Protein AF-0000000084721866 (afdb_homodimer)

Radius of gyration: 34.34 Å; Cα contacts (8 Å, |Δi|>4): 1454; chains: 2; bounding box: 158×124×114 Å

Secondary structure (DSSP, 8-state):
---------------------------S-----EEEEETTTSHHHHHHHHHHHHH--SEEEEEESSPPPHHHHTT-SEEEE--TT-HHHHHHHHHH--EEEEEE-----HHHHHHSHHHHHIIIIIHHHHHHHHHHHHHHHHTSPEEEEEEEEGGG---S-HHHHHHS-EE-TTS-----SHHHHHHHHHHHHHHHHHHTTTTTSSS---SSEEEEEEEE-EEE-SSS---S-TTTHHHHHHHHHHHT--EEESS-TT-B--EEEHHHHHHHHHHHHHS-GGG-S-SEEE---B--BHHHHHHHHHHH-TT--EEE---HHHHHHHHTS-SEE--HHHHHHH----S--HHHIIIIIIHHHHHHHHHHHHHTT---------GGG-------------/---------------------------S-----EEEEETTTSHHHHHHHHHHHHH--SEEEEEESSPPPHHHHTT-SEEEE--TT-HHHHHHHHHH--EEEEEE-----HHHHHHSHHHHHIIIIIHHHHHHHHHHHHHHHHTSPEEEEEEEEGGG---S-HHHHHHS-EE-TTS-----SHHHHHHHHHHHHHHHHHHTTTTTSSS---SSEEEEEEEE-EEE-SSS---S-TTTHHHHHHHHHHTT--EEESS-TT-B--EEEHHHHHHHHHHHHHS-GGG-S-SEEE---B--BHHHHHHHHHHH-TT--EEE---HHHHHHHHTS-SEE--HHHHHHH----S--HHHIIIIIIHHHHHHHHHHHHHTT---------GGG-------------

Solvent-accessible surface area (backbone atoms only — not comparable to full-atom values): 43169 Å² total; per-residue (Å²): 138,80,78,78,76,76,75,79,78,78,76,73,80,75,79,77,72,73,74,72,74,70,68,75,70,74,66,86,73,68,79,61,50,20,34,38,28,32,28,29,69,40,72,64,27,53,54,40,46,57,55,49,46,71,68,60,80,52,48,35,35,34,31,15,75,54,79,54,57,67,83,56,47,74,52,41,77,38,85,43,71,43,55,72,74,37,60,70,58,52,52,49,50,59,73,73,45,57,57,44,32,35,41,51,58,49,61,55,45,47,46,54,8,25,62,40,44,68,59,26,45,47,46,39,36,52,19,45,52,51,50,51,51,50,33,34,52,44,6,58,75,69,73,45,47,15,39,35,38,36,75,40,37,47,46,26,27,25,43,93,36,59,69,56,31,71,68,57,53,56,40,47,79,87,51,55,68,48,34,74,43,56,33,12,42,34,40,44,42,46,53,45,50,36,49,31,43,24,69,36,32,35,59,72,36,91,66,79,62,46,52,15,24,44,43,40,33,37,26,41,43,35,68,37,49,54,85,51,75,79,84,40,46,79,60,35,60,57,42,48,50,48,55,26,32,72,68,70,34,74,36,68,33,40,44,53,55,78,45,39,39,32,29,36,46,38,71,44,53,42,48,48,55,54,46,59,71,67,41,60,70,91,44,51,89,65,46,67,29,38,54,56,49,34,50,59,28,46,43,57,49,49,52,56,44,36,71,76,30,76,82,43,46,75,50,77,50,60,38,70,63,61,34,52,56,54,41,19,26,49,39,34,50,38,29,63,66,32,34,70,41,58,60,59,70,66,85,42,44,65,66,48,32,44,70,71,43,35,49,58,46,33,50,53,60,50,52,54,39,66,70,60,70,60,80,73,76,74,72,66,84,57,89,73,69,79,60,70,81,79,77,77,78,75,76,73,83,121,137,78,79,74,78,76,77,78,79,78,77,71,81,74,81,75,74,71,75,71,72,71,68,75,70,74,67,86,71,68,79,62,50,20,34,38,27,32,28,30,68,39,72,65,28,53,53,40,46,58,54,50,46,70,67,61,80,51,49,37,35,35,29,16,76,53,79,54,57,65,84,57,48,74,54,42,76,37,83,42,70,45,53,73,76,37,62,68,58,54,51,50,49,59,72,73,44,58,57,42,33,34,42,52,58,50,62,55,46,46,46,55,7,25,62,40,45,69,59,26,44,47,47,39,35,52,20,46,52,50,50,52,50,49,34,35,52,43,6,60,74,68,73,45,48,15,38,35,39,36,73,40,35,47,46,26,28,25,41,94,35,60,69,56,33,72,68,58,53,58,39,48,80,85,52,56,69,47,33,73,43,56,33,13,42,32,39,44,41,46,52,44,49,38,50,31,42,24,66,37,34,34,59,73,36,91,66,79,64,46,52,14,25,44,41,40,34,36,26,41,45,36,66,37,49,53,85,50,76,81,85,44,45,80,59,35,60,58,45,47,50,48,54,26,30,71,68,70,35,72,37,68,34,39,45,54,55,77,43,38,40,31,30,38,47,38,72,44,54,41,49,50,53,54,47,58,71,66,39,60,70,90,42,52,90,65,45,66,29,38,55,56,49,35,50,59,29,46,43,56,49,49,51,58,43,35,72,78,30,77,82,41,45,75,49,75,51,60,37,70,62,62,34,52,56,52,40,18,28,50,40,33,50,38,30,62,65,32,33,71,40,59,59,58,70,64,82,42,44,64,67,48,31,42,70,71,43,36,50,58,45,32,50,53,58,50,53,54,37,68,70,49,74,63,79,73,77,75,71,66,83,58,90,74,70,79,61,71,82,79,78,78,77,74,75,74,82,121

Foldseek 3Di:
DPPPPCPPPPPPPDPPPPPPPDPPPPPPPPQFAAEEEEPLQDDLNQLQLVVVLVVVRGQYEYEYCDWHDPVSVVSHNHYHHDALLDLVVLVVCLVPHLYQEYEYPWADAFQVCQVPVVVRCCRLAVSLVSVLVSQLVSLQVVVAAREYEEEAALLQAFDDFLVCQVVVPAAEPPPRRDHDTSSNVSRNVSQVVLVCQQAPVPVVDPDDSHRRYNAAYEHAYAEAELPDQDDGYLSNLLNVQQLCLLQLHAEARQEDQQQKTFYAYSNLVSVLRVLRSPFDSVLQPGRYFYDGAEIDGSNVSNVLNCVLRVSYHYHYRHDPVSNNSSSGGHNHHDGVNSCRRRNRDGPDHPVCSSPPHNSVSNNVVNVVVVVVVDPPPPPPDDPPPVPDPPPPPPPPDD/DDPPPPVPPPPPPDPPPPPPPPPPPPPPPPQQAAEEEEPLQDDLNQLQLVVVLVVVRGQYAYEYCDWHDPVSVVSHNHYHHDALLDLVVLVVCLVPHLYQEYHYPWADAFQVCQVPVVVRCCRLAVSLVSVLVSQLVSLQVVVAAREYEEEAALLQAFDDFLVCQVVVPAAEPPPRRDHDTSSNVSRNVSQVVLVCQQAPVPVVDPDDSHRRYNAAYEHAWAEAEQVDQDDGYLSNLLNVQQLCLLQLHAEARQEDQQQKTFYAYSNLVSVLRVQRSPFDSVLQPGRYFYDGAEIDGSNVSNVLNCVLRVSYHYHYRHDPVSNNSSSGGHNHHDGVNSCRRRNRDGPDHPVCSSPPHNSVSNNVVNVVVVVVVDPPPPPPDDPPPVPDPPPPPPPPPD

Structure (mmCIF, N/CA/C/O backbone):
data_AF-0000000084721866-model_v1
#
loop_
_entity.id
_entity.type
_entity.pdbx_description
1 polymer 'L-threonine 3-dehydrogenase'
#
loop_
_atom_site.group_PDB
_atom_site.id
_atom_site.type_symbol
_atom_site.label_atom_id
_atom_site.label_alt_id
_atom_site.label_comp_id
_atom_site.label_asym_id
_atom_site.label_entity_id
_atom_site.label_seq_id
_atom_site.pdbx_PDB_ins_code
_atom_site.Cartn_x
_atom_site.Cartn_y
_atom_site.Cartn_z
_atom_site.occupancy
_atom_site.B_iso_or_equiv
_atom_site.auth_seq_id
_atom_site.auth_comp_id
_atom_site.auth_asym_id
_atom_site.auth_atom_id
_atom_site.pdbx_PDB_model_num
ATOM 1 N N . MET A 1 1 ? -76.25 19.125 85.25 1 24.48 1 MET A N 1
ATOM 2 C CA . MET A 1 1 ? -75.188 20.094 85.438 1 24.48 1 MET A CA 1
ATOM 3 C C . MET A 1 1 ? -73.938 19.656 84.688 1 24.48 1 MET A C 1
ATOM 5 O O . MET A 1 1 ? -72.938 19.234 85.312 1 24.48 1 MET A O 1
ATOM 9 N N . GLU A 1 2 ? -74.188 19.047 83.562 1 23.98 2 GLU A N 1
ATOM 10 C CA . GLU A 1 2 ? -73.562 18.203 82.5 1 23.98 2 GLU A CA 1
ATOM 11 C C . GLU A 1 2 ? -72.5 18.984 81.75 1 23.98 2 GLU A C 1
ATOM 13 O O . GLU A 1 2 ? -72.812 19.922 81 1 23.98 2 GLU A O 1
ATOM 18 N N . ASN A 1 3 ? -71.375 19.25 82.438 1 23.91 3 ASN A N 1
ATOM 19 C CA . ASN A 1 3 ? -70.25 20.141 82.188 1 23.91 3 ASN A CA 1
ATOM 20 C C . ASN A 1 3 ? -69.562 19.812 80.812 1 23.91 3 ASN A C 1
ATOM 22 O O . ASN A 1 3 ? -69.125 18.688 80.625 1 23.91 3 ASN A O 1
ATOM 26 N N . ASP A 1 4 ? -70 20.469 79.75 1 21.31 4 ASP A N 1
ATOM 27 C CA . ASP A 1 4 ? -69.875 20.484 78.312 1 21.31 4 ASP A CA 1
ATOM 28 C C . ASP A 1 4 ? -68.375 20.75 77.938 1 21.31 4 ASP A C 1
ATOM 30 O O . ASP A 1 4 ? -67.875 21.844 78.188 1 21.31 4 ASP A O 1
ATOM 34 N N . VAL A 1 5 ? -67.5 19.719 78.188 1 21.88 5 VAL A N 1
ATOM 35 C CA . VAL A 1 5 ? -66.062 19.75 78.062 1 21.88 5 VAL A CA 1
ATOM 36 C C . VAL A 1 5 ? -65.625 20.219 76.688 1 21.88 5 VAL A C 1
ATOM 38 O O . VAL A 1 5 ? -66 19.594 75.688 1 21.88 5 VAL A O 1
ATOM 41 N N . ILE A 1 6 ? -65.375 21.5 76.375 1 23 6 ILE A N 1
ATOM 42 C CA . ILE A 1 6 ? -65.062 22.359 75.25 1 23 6 ILE A CA 1
ATOM 43 C C . ILE A 1 6 ? -63.812 21.844 74.562 1 23 6 ILE A C 1
ATOM 45 O O . ILE A 1 6 ? -62.719 21.984 75.062 1 23 6 ILE A O 1
ATOM 49 N N . THR A 1 7 ? -63.719 20.578 74.188 1 22.59 7 THR A N 1
ATOM 50 C CA . THR A 1 7 ? -62.406 20.078 73.688 1 22.59 7 THR A CA 1
ATOM 51 C C . THR A 1 7 ? -61.938 20.812 72.438 1 22.59 7 THR A C 1
ATOM 53 O O . THR A 1 7 ? -62.625 20.781 71.438 1 22.59 7 THR A O 1
ATOM 56 N N . ALA A 1 8 ? -61.406 22.047 72.625 1 20.11 8 ALA A N 1
ATOM 57 C CA . ALA A 1 8 ? -60.875 22.984 71.625 1 20.11 8 ALA A CA 1
ATOM 58 C C . ALA A 1 8 ? -60 22.266 70.562 1 20.11 8 ALA A C 1
ATOM 60 O O . ALA A 1 8 ? -59 21.625 70.938 1 20.11 8 ALA A O 1
ATOM 61 N N . LEU A 1 9 ? -60.5 21.812 69.438 1 22.78 9 LEU A N 1
ATOM 62 C CA . LEU A 1 9 ? -60.031 21.109 68.312 1 22.78 9 LEU A CA 1
ATOM 63 C C . LEU A 1 9 ? -59 21.953 67.5 1 22.78 9 LEU A C 1
ATOM 65 O O . LEU A 1 9 ? -59.344 22.984 66.938 1 22.78 9 LEU A O 1
ATOM 69 N N . SER A 1 10 ? -57.875 22.469 68.188 1 21.8 10 SER A N 1
ATOM 70 C CA . SER A 1 10 ? -56.969 23.375 67.5 1 21.8 10 SER A CA 1
ATOM 71 C C . SER A 1 10 ? -56.531 22.828 66.188 1 21.8 10 SER A C 1
ATOM 73 O O . SER A 1 10 ? -56.125 21.672 66.062 1 21.8 10 SER A O 1
ATOM 75 N N . ALA A 1 11 ? -57 23.375 65.062 1 22.17 11 ALA A N 1
ATOM 76 C CA . ALA A 1 11 ? -56.875 23.125 63.625 1 22.17 11 ALA A CA 1
ATOM 77 C C . ALA A 1 11 ? -55.438 23.297 63.156 1 22.17 11 ALA A C 1
ATOM 79 O O . ALA A 1 11 ? -54.906 24.406 63.156 1 22.17 11 ALA A O 1
ATOM 80 N N . GLN A 1 12 ? -54.5 22.594 63.656 1 23.52 12 GLN A N 1
ATOM 81 C CA . GLN A 1 12 ? -53.156 22.984 63.219 1 23.52 12 GLN A CA 1
ATOM 82 C C . GLN A 1 12 ? -53.062 22.969 61.688 1 23.52 12 GLN A C 1
ATOM 84 O O . GLN A 1 12 ? -53.562 22.062 61.031 1 23.52 12 GLN A O 1
ATOM 89 N N . PRO A 1 13 ? -52.906 24.188 61.094 1 26 13 PRO A N 1
ATOM 90 C CA . PRO A 1 13 ? -52.875 24.344 59.625 1 26 13 PRO A CA 1
ATOM 91 C C . PRO A 1 13 ? -51.875 23.406 58.938 1 26 13 PRO A C 1
ATOM 93 O O . PRO A 1 13 ? -50.875 23 59.562 1 26 13 PRO A O 1
ATOM 96 N N . GLY A 1 14 ? -52.344 22.453 58.156 1 22.78 14 GLY A N 1
ATOM 97 C CA . GLY A 1 14 ? -51.688 21.422 57.375 1 22.78 14 GLY A CA 1
ATOM 98 C C . GLY A 1 14 ? -50.562 21.953 56.5 1 22.78 14 GLY A C 1
ATOM 99 O O . GLY A 1 14 ? -50.75 22.969 55.812 1 22.78 14 GLY A O 1
ATOM 100 N N . LYS A 1 15 ? -49.312 21.938 56.938 1 24.88 15 LYS A N 1
ATOM 101 C CA . LYS A 1 15 ? -48.094 22.312 56.219 1 24.88 15 LYS A CA 1
ATOM 102 C C . LYS A 1 15 ? -48.156 21.828 54.75 1 24.88 15 LYS A C 1
ATOM 104 O O . LYS A 1 15 ? -48.312 20.641 54.5 1 24.88 15 LYS A O 1
ATOM 109 N N . GLY A 1 16 ? -48.719 22.641 53.844 1 23.2 16 GLY A N 1
ATOM 110 C CA . GLY A 1 16 ? -48.719 22.406 52.406 1 23.2 16 GLY A CA 1
ATOM 111 C C . GLY A 1 16 ? -47.375 22.016 51.875 1 23.2 16 GLY A C 1
ATOM 112 O O . GLY A 1 16 ? -46.406 22.781 52 1 23.2 16 GLY A O 1
ATOM 113 N N . GLY A 1 17 ? -46.938 20.781 52.062 1 25.98 17 GLY A N 1
ATOM 114 C CA . GLY A 1 17 ? -45.656 20.266 51.562 1 25.98 17 GLY A CA 1
ATOM 115 C C . GLY A 1 17 ? -45.438 20.516 50.094 1 25.98 17 GLY A C 1
ATOM 116 O O . GLY A 1 17 ? -46.25 20.078 49.25 1 25.98 17 GLY A O 1
ATOM 117 N N . GLY A 1 18 ? -45.062 21.703 49.719 1 23.95 18 GLY A N 1
ATOM 118 C CA . GLY A 1 18 ? -44.719 21.938 48.312 1 23.95 18 GLY A CA 1
ATOM 119 C C . GLY A 1 18 ? -43.906 20.828 47.688 1 23.95 18 GLY A C 1
ATOM 120 O O . GLY A 1 18 ? -42.938 20.359 48.281 1 23.95 18 GLY A O 1
ATOM 121 N N . ARG A 1 19 ? -44.562 19.875 47.031 1 28.03 19 ARG A N 1
ATOM 122 C CA . ARG A 1 19 ? -43.938 18.875 46.156 1 28.03 19 ARG A CA 1
ATOM 123 C C . ARG A 1 19 ? -42.812 19.453 45.344 1 28.03 19 ARG A C 1
ATOM 125 O O . ARG A 1 19 ? -43 20.391 44.562 1 28.03 19 ARG A O 1
ATOM 132 N N . GLY A 1 20 ? -41.688 19.609 46 1 26.44 20 GLY A N 1
ATOM 133 C CA . GLY A 1 20 ? -40.531 19.953 45.219 1 26.44 20 GLY A CA 1
ATOM 134 C C . GLY A 1 20 ? -40.469 19.234 43.875 1 26.44 20 GLY A C 1
ATOM 135 O O . GLY A 1 20 ? -40.594 18.016 43.844 1 26.44 20 GLY A O 1
ATOM 136 N N . GLY A 1 21 ? -41.125 19.766 42.875 1 30.12 21 GLY A N 1
ATOM 137 C CA . GLY A 1 21 ? -41.031 19.234 41.531 1 30.12 21 GLY A CA 1
ATOM 138 C C . GLY A 1 21 ? -39.656 18.703 41.188 1 30.12 21 GLY A C 1
ATOM 139 O O . GLY A 1 21 ? -38.625 19.359 41.438 1 30.12 21 GLY A O 1
ATOM 140 N N . SER A 1 22 ? -39.5 17.375 41.438 1 33.69 22 SER A N 1
ATOM 141 C CA . SER A 1 22 ? -38.312 16.703 40.969 1 33.69 22 SER A CA 1
ATOM 142 C C . SER A 1 22 ? -37.844 17.234 39.625 1 33.69 22 SER A C 1
ATOM 144 O O . SER A 1 22 ? -38.656 17.391 38.688 1 33.69 22 SER A O 1
ATOM 146 N N . ALA A 1 23 ? -36.844 18.047 39.562 1 35.19 23 ALA A N 1
ATOM 147 C CA . ALA A 1 23 ? -36.25 18.422 38.281 1 35.19 23 ALA A CA 1
ATOM 148 C C . ALA A 1 23 ? -36.312 17.266 37.281 1 35.19 23 ALA A C 1
ATOM 150 O O . ALA A 1 23 ? -36.062 16.109 37.656 1 35.19 23 ALA A O 1
ATOM 151 N N . PRO A 1 24 ? -37.125 17.375 36.25 1 34.53 24 PRO A N 1
ATOM 152 C CA . PRO A 1 24 ? -37.188 16.25 35.312 1 34.53 24 PRO A CA 1
ATOM 153 C C . PRO A 1 24 ? -35.844 15.539 35.188 1 34.53 24 PRO A C 1
ATOM 155 O O . PRO A 1 24 ? -34.781 16.156 35.406 1 34.53 24 PRO A O 1
ATOM 158 N N . GLU A 1 25 ? -35.719 14.273 35.656 1 34.88 25 GLU A N 1
ATOM 159 C CA . GLU A 1 25 ? -34.594 13.414 35.312 1 34.88 25 GLU A CA 1
ATOM 160 C C . GLU A 1 25 ? -34.094 13.695 33.906 1 34.88 25 GLU A C 1
ATOM 162 O O . GLU A 1 25 ? -34.875 13.797 32.969 1 34.88 25 GLU A O 1
ATOM 167 N N . ARG A 1 26 ? -32.938 14.477 33.781 1 35.78 26 ARG A N 1
ATOM 168 C CA . ARG A 1 26 ? -32.438 14.531 32.438 1 35.78 26 ARG A CA 1
ATOM 169 C C . ARG A 1 26 ? -32.688 13.211 31.688 1 35.78 26 ARG A C 1
ATOM 171 O O . ARG A 1 26 ? -32.469 12.141 32.25 1 35.78 26 ARG A O 1
ATOM 178 N N . PRO A 1 27 ? -33.688 13.102 30.906 1 36 27 PRO A N 1
ATOM 179 C CA . PRO A 1 27 ? -33.906 11.805 30.25 1 36 27 PRO A CA 1
ATOM 180 C C . PRO A 1 27 ? -32.625 10.953 30.219 1 36 27 PRO A C 1
ATOM 182 O O . PRO A 1 27 ? -31.516 11.477 30.297 1 36 27 PRO A O 1
ATOM 185 N N . ARG A 1 28 ? -32.656 9.672 30.203 1 37.62 28 ARG A N 1
ATOM 186 C CA . ARG A 1 28 ? -31.625 8.664 29.953 1 37.62 28 ARG A CA 1
ATOM 187 C C . ARG A 1 28 ? -30.625 9.141 28.906 1 37.62 28 ARG A C 1
ATOM 189 O O . ARG A 1 28 ? -31.016 9.57 27.812 1 37.62 28 ARG A O 1
ATOM 196 N N . ASP A 1 29 ? -29.406 9.664 29.188 1 39.34 29 ASP A N 1
ATOM 197 C CA . ASP A 1 29 ? -28.266 10.367 28.594 1 39.34 29 ASP A CA 1
ATOM 198 C C . ASP A 1 29 ? -27.922 9.766 27.234 1 39.34 29 ASP A C 1
ATOM 200 O O . ASP A 1 29 ? -27.5 8.609 27.141 1 39.34 29 ASP A O 1
ATOM 204 N N . ILE A 1 30 ? -28.641 9.828 26.25 1 45.22 30 ILE A N 1
ATOM 205 C CA . ILE A 1 30 ? -28.203 9.414 24.922 1 45.22 30 ILE A CA 1
ATOM 206 C C . ILE A 1 30 ? -26.688 9.586 24.812 1 45.22 30 ILE A C 1
ATOM 208 O O . ILE A 1 30 ? -26.156 10.688 25.016 1 45.22 30 ILE A O 1
ATOM 212 N N . PRO A 1 31 ? -25.984 8.438 25.031 1 57.44 31 PRO A N 1
ATOM 213 C CA . PRO A 1 31 ? -24.531 8.57 24.984 1 57.44 31 PRO A CA 1
ATOM 214 C C . PRO A 1 31 ? -24.062 9.531 23.891 1 57.44 31 PRO A C 1
ATOM 216 O O . PRO A 1 31 ? -24.578 9.5 22.781 1 57.44 31 PRO A O 1
ATOM 219 N N . MET A 1 32 ? -23.625 10.664 24.188 1 71.38 32 MET A N 1
ATOM 220 C CA . MET A 1 32 ? -23.125 11.711 23.312 1 71.38 32 MET A CA 1
ATOM 221 C C . MET A 1 32 ? -22.141 11.141 22.281 1 71.38 32 MET A C 1
ATOM 223 O O . MET A 1 32 ? -21.312 10.281 22.609 1 71.38 32 MET A O 1
ATOM 227 N N . LYS A 1 33 ? -22.406 11.43 21.016 1 88.44 33 LYS A N 1
ATOM 228 C CA . LYS A 1 33 ? -21.484 11.055 19.953 1 88.44 33 LYS A CA 1
ATOM 229 C C . LYS A 1 33 ? -20.078 11.547 20.25 1 88.44 33 LYS A C 1
ATOM 231 O O . LYS A 1 33 ? -19.906 12.594 20.875 1 88.44 33 LYS A O 1
ATOM 236 N N . SER A 1 34 ? -19.156 10.695 20.062 1 94.81 34 SER A N 1
ATOM 237 C CA . SER A 1 34 ? -17.766 11.008 20.391 1 94.81 34 SER A CA 1
ATOM 238 C C . SER A 1 34 ? -16.906 11.055 19.125 1 94.81 34 SER A C 1
ATOM 240 O O . SER A 1 34 ? -17.141 10.305 18.172 1 94.81 34 SER A O 1
ATOM 242 N N . VAL A 1 35 ? -15.977 11.977 19.141 1 97.75 35 VAL A N 1
ATOM 243 C CA . VAL A 1 35 ? -14.953 12.062 18.094 1 97.75 35 VAL A CA 1
ATOM 244 C C . VAL A 1 35 ? -13.602 11.656 18.672 1 97.75 35 VAL A C 1
ATOM 246 O O . VAL A 1 35 ? -13.203 12.133 19.75 1 97.75 35 VAL A O 1
ATOM 249 N N . LEU A 1 36 ? -12.969 10.664 18.062 1 98.62 36 LEU A N 1
ATOM 250 C CA . LEU A 1 36 ? -11.617 10.258 18.422 1 98.62 36 LEU A CA 1
ATOM 251 C C . LEU A 1 36 ? -10.586 10.938 17.531 1 98.62 36 LEU A C 1
ATOM 253 O O . LEU A 1 36 ? -10.688 10.875 16.297 1 98.62 36 LEU A O 1
ATOM 257 N N . ILE A 1 37 ? -9.648 11.602 18.125 1 98.81 37 ILE A N 1
ATOM 258 C CA . ILE A 1 37 ? -8.539 12.227 17.422 1 98.81 37 ILE A CA 1
ATOM 259 C C . ILE A 1 37 ? -7.227 11.555 17.828 1 98.81 37 ILE A C 1
ATOM 261 O O . ILE A 1 37 ? -6.766 11.703 18.953 1 98.81 37 ILE A O 1
ATOM 265 N N . THR A 1 38 ? -6.641 10.781 16.906 1 98.88 38 THR A N 1
ATOM 266 C CA . THR A 1 38 ? -5.312 10.25 17.188 1 98.88 38 THR A CA 1
ATOM 267 C C . THR A 1 38 ? -4.234 11.211 16.703 1 98.88 38 THR A C 1
ATOM 269 O O . THR A 1 38 ? -4.445 11.961 15.742 1 98.88 38 THR A O 1
ATOM 272 N N . GLY A 1 39 ? -3.037 11.102 17.344 1 98.06 39 GLY A N 1
ATOM 273 C CA . GLY A 1 39 ? -2.062 12.141 17.031 1 98.06 39 GLY A CA 1
ATOM 274 C C . GLY A 1 39 ? -2.541 13.531 17.391 1 98.06 39 GLY A C 1
ATOM 275 O O . GLY A 1 39 ? -2.262 14.492 16.688 1 98.06 39 GLY A O 1
ATOM 276 N N . ALA A 1 40 ? -3.229 13.664 18.484 1 98.19 40 ALA A N 1
ATOM 277 C CA . ALA A 1 40 ? -3.957 14.875 18.859 1 98.19 40 ALA A CA 1
ATOM 278 C C . ALA A 1 40 ? -2.994 16 19.219 1 98.19 40 ALA A C 1
ATOM 280 O O . ALA A 1 40 ? -3.332 17.188 19.078 1 98.19 40 ALA A O 1
ATOM 281 N N . GLY A 1 41 ? -1.844 15.688 19.656 1 95.62 41 GLY A N 1
ATOM 282 C CA . GLY A 1 41 ? -0.882 16.688 20.078 1 95.62 41 GLY A CA 1
ATOM 283 C C . GLY A 1 41 ? -0.033 17.234 18.938 1 95.62 41 GLY A C 1
ATOM 284 O O . GLY A 1 41 ? 0.796 18.109 19.141 1 95.62 41 GLY A O 1
ATOM 285 N N . GLY A 1 42 ? -0.256 16.672 17.734 1 94.06 42 GLY A N 1
ATOM 286 C CA . GLY A 1 42 ? 0.507 17.109 16.578 1 94.06 42 GLY A CA 1
ATOM 287 C C . GLY A 1 42 ? 0.005 18.422 16 1 94.06 42 GLY A C 1
ATOM 288 O O . GLY A 1 42 ? -0.908 19.047 16.562 1 94.06 42 GLY A O 1
ATOM 289 N N . GLU A 1 43 ? 0.559 18.875 14.93 1 92.5 43 GLU A N 1
ATOM 290 C CA . GLU A 1 43 ? 0.303 20.172 14.336 1 92.5 43 GLU A CA 1
ATOM 291 C C . GLU A 1 43 ? -1.164 20.328 13.945 1 92.5 43 GLU A C 1
ATOM 293 O O . GLU A 1 43 ? -1.801 21.328 14.273 1 92.5 43 GLU A O 1
ATOM 298 N N . ILE A 1 44 ? -1.696 19.344 13.258 1 96.19 44 ILE A N 1
ATOM 299 C CA . ILE A 1 44 ? -3.084 19.406 12.812 1 96.19 44 ILE A CA 1
ATOM 300 C C . ILE A 1 44 ? -4.02 19.297 14.016 1 96.19 44 ILE A C 1
ATOM 302 O O . ILE A 1 44 ? -5.055 19.953 14.07 1 96.19 44 ILE A O 1
ATOM 306 N N . GLY A 1 45 ? -3.637 18.438 15 1 96.88 45 GLY A N 1
ATOM 307 C CA . GLY A 1 45 ? -4.457 18.219 16.172 1 96.88 45 GLY A CA 1
ATOM 308 C C . GLY A 1 45 ? -4.746 19.484 16.953 1 96.88 45 GLY A C 1
ATOM 309 O O . GLY A 1 45 ? -5.871 19.703 17.406 1 96.88 45 GLY A O 1
ATOM 310 N N . HIS A 1 46 ? -3.766 20.375 17.078 1 93.62 46 HIS A N 1
ATOM 311 C CA . HIS A 1 46 ? -3.93 21.641 17.781 1 93.62 46 HIS A CA 1
ATOM 312 C C . HIS A 1 46 ? -5.051 22.469 17.172 1 93.62 46 HIS A C 1
ATOM 314 O O . HIS A 1 46 ? -5.949 22.938 17.875 1 93.62 46 HIS A O 1
ATOM 320 N N . GLY A 1 47 ? -4.977 22.578 15.883 1 94.62 47 GLY A N 1
ATOM 321 C CA . GLY A 1 47 ? -5.988 23.359 15.195 1 94.62 47 GLY A CA 1
ATOM 322 C C . GLY A 1 47 ? -7.363 22.719 15.219 1 94.62 47 GLY A C 1
ATOM 323 O O . GLY A 1 47 ? -8.375 23.391 15.406 1 94.62 47 GLY A O 1
ATOM 324 N N . LEU A 1 48 ? -7.363 21.438 15.055 1 97.5 48 LEU A N 1
ATOM 325 C CA . LEU A 1 48 ? -8.617 20.703 14.977 1 97.5 48 LEU A CA 1
ATOM 326 C C . LEU A 1 48 ? -9.352 20.734 16.312 1 97.5 48 LEU A C 1
ATOM 328 O O . LEU A 1 48 ? -10.562 20.969 16.359 1 97.5 48 LEU A O 1
ATOM 332 N N . ILE A 1 49 ? -8.68 20.531 17.438 1 97.44 49 ILE A N 1
ATOM 333 C CA . ILE A 1 49 ? -9.258 20.531 18.766 1 97.44 49 ILE A CA 1
ATOM 334 C C . ILE A 1 49 ? -9.836 21.906 19.094 1 97.44 49 ILE A C 1
ATOM 336 O O . ILE A 1 49 ? -10.938 22.016 19.625 1 97.44 49 ILE A O 1
ATOM 340 N N . ALA A 1 50 ? -9.055 22.938 18.719 1 95 50 ALA A N 1
ATOM 341 C CA . ALA A 1 50 ? -9.539 24.297 18.953 1 95 50 ALA A CA 1
ATOM 342 C C . ALA A 1 50 ? -10.875 24.531 18.25 1 95 50 ALA A C 1
ATOM 344 O O . ALA A 1 50 ? -11.805 25.094 18.844 1 95 50 ALA A O 1
ATOM 345 N N . ARG A 1 51 ? -11.008 24.094 17.047 1 95.88 51 ARG A N 1
ATOM 346 C CA . ARG A 1 51 ? -12.219 24.297 16.266 1 95.88 51 ARG A CA 1
ATOM 347 C C . ARG A 1 51 ? -13.367 23.438 16.781 1 95.88 51 ARG A C 1
ATOM 349 O O . ARG A 1 51 ? -14.492 23.922 16.938 1 95.88 51 ARG A O 1
ATOM 356 N N . LEU A 1 52 ? -13.094 22.188 17.094 1 96.75 52 LEU A N 1
ATOM 357 C CA . LEU A 1 52 ? -14.125 21.25 17.547 1 96.75 52 LEU A CA 1
ATOM 358 C C . LEU A 1 52 ? -14.656 21.641 18.922 1 96.75 52 LEU A C 1
ATOM 360 O O . LEU A 1 52 ? -15.852 21.547 19.172 1 96.75 52 LEU A O 1
ATOM 364 N N . SER A 1 53 ? -13.758 22.047 19.812 1 95.81 53 SER A N 1
ATOM 365 C CA . SER A 1 53 ? -14.156 22.422 21.156 1 95.81 53 SER A CA 1
ATOM 366 C C . SER A 1 53 ? -15.07 23.641 21.141 1 95.81 53 SER A C 1
ATOM 368 O O . SER A 1 53 ? -15.969 23.766 21.984 1 95.81 53 SER A O 1
ATOM 370 N N . ALA A 1 54 ? -14.859 24.5 20.203 1 93.5 54 ALA A N 1
ATOM 371 C CA . ALA A 1 54 ? -15.68 25.703 20.062 1 93.5 54 ALA A CA 1
ATOM 372 C C . ALA A 1 54 ? -17.094 25.344 19.609 1 93.5 54 ALA A C 1
ATOM 374 O O . ALA A 1 54 ? -18.062 26.031 19.969 1 93.5 54 ALA A O 1
ATOM 375 N N . GLU A 1 55 ? -17.203 24.359 18.828 1 88.38 55 GLU A N 1
ATOM 376 C CA . GLU A 1 55 ? -18.5 23.922 18.344 1 88.38 55 GLU A CA 1
ATOM 377 C C . GLU A 1 55 ? -19.281 23.203 19.438 1 88.38 55 GLU A C 1
ATOM 379 O O . GLU A 1 55 ? -20.5 23.422 19.578 1 88.38 55 GLU A O 1
ATOM 384 N N . GLY A 1 56 ? -18.641 22.359 20.25 1 83.75 56 GLY A N 1
ATOM 385 C CA . GLY A 1 56 ? -19.219 21.75 21.438 1 83.75 56 GLY A CA 1
ATOM 386 C C . GLY A 1 56 ? -20.219 20.672 21.125 1 83.75 56 GLY A C 1
ATOM 387 O O . GLY A 1 56 ? -21.062 20.328 21.969 1 83.75 56 GLY A O 1
ATOM 388 N N . GLU A 1 57 ? -20.203 20.031 19.969 1 82.31 57 GLU A N 1
ATOM 389 C CA . GLU A 1 57 ? -21.234 19.094 19.531 1 82.31 57 GLU A CA 1
ATOM 390 C C . GLU A 1 57 ? -20.891 17.672 19.969 1 82.31 57 GLU A C 1
ATOM 392 O O . GLU A 1 57 ? -21.797 16.844 20.141 1 82.31 57 GLU A O 1
ATOM 397 N N . ARG A 1 58 ? -19.641 17.344 20.078 1 87.44 58 ARG A N 1
ATOM 398 C CA . ARG A 1 58 ? -19.203 15.977 20.359 1 87.44 58 ARG A CA 1
ATOM 399 C C . ARG A 1 58 ? -18.234 15.945 21.531 1 87.44 58 ARG A C 1
ATOM 401 O O . ARG A 1 58 ? -17.516 16.922 21.781 1 87.44 58 ARG A O 1
ATOM 408 N N . THR A 1 59 ? -18.312 14.805 22.25 1 95.25 59 THR A N 1
ATOM 409 C CA . THR A 1 59 ? -17.25 14.508 23.188 1 95.25 59 THR A CA 1
ATOM 410 C C . THR A 1 59 ? -15.922 14.305 22.469 1 95.25 59 THR A C 1
ATOM 412 O O . THR A 1 59 ? -15.828 13.484 21.547 1 95.25 59 THR A O 1
ATOM 415 N N . ILE A 1 60 ? -14.922 15.055 22.812 1 97.94 60 ILE A N 1
ATOM 416 C CA . ILE A 1 60 ? -13.633 14.969 22.141 1 97.94 60 ILE A CA 1
ATOM 417 C C . ILE A 1 60 ? -12.703 14.039 22.922 1 97.94 60 ILE A C 1
ATOM 419 O O . ILE A 1 60 ? -12.359 14.32 24.078 1 97.94 60 ILE A O 1
ATOM 423 N N . ILE A 1 61 ? -12.336 12.922 22.328 1 98.44 61 ILE A N 1
ATOM 424 C CA . ILE A 1 61 ? -11.328 12 22.859 1 98.44 61 ILE A CA 1
ATOM 425 C C . ILE A 1 61 ? -10.008 12.203 22.125 1 98.44 61 ILE A C 1
ATOM 427 O O . ILE A 1 61 ? -9.914 11.914 20.922 1 98.44 61 ILE A O 1
ATOM 431 N N . ALA A 1 62 ? -8.992 12.641 22.859 1 98.69 62 ALA A N 1
ATOM 432 C CA . ALA A 1 62 ? -7.68 12.898 22.281 1 98.69 62 ALA A CA 1
ATOM 433 C C . ALA A 1 62 ? -6.68 11.812 22.672 1 98.69 62 ALA A C 1
ATOM 435 O O . ALA A 1 62 ? -6.426 11.602 23.859 1 98.69 62 ALA A O 1
ATOM 436 N N . LEU A 1 63 ? -6.152 11.141 21.688 1 98.81 63 LEU A N 1
ATOM 437 C CA . LEU A 1 63 ? -5.164 10.086 21.891 1 98.81 63 LEU A CA 1
ATOM 438 C C . LEU A 1 63 ? -3.814 10.492 21.312 1 98.81 63 LEU A C 1
ATOM 440 O O . LEU A 1 63 ? -3.732 10.875 20.141 1 98.81 63 LEU A O 1
ATOM 444 N N . ASP A 1 64 ? -2.805 10.43 22.094 1 98.56 64 ASP A N 1
ATOM 445 C CA . ASP A 1 64 ? -1.443 10.719 21.656 1 98.56 64 ASP A CA 1
ATOM 446 C C . ASP A 1 64 ? -0.425 9.922 22.469 1 98.56 64 ASP A C 1
ATOM 448 O O . ASP A 1 64 ? -0.71 9.508 23.594 1 98.56 64 ASP A O 1
ATOM 452 N N . VAL A 1 65 ? 0.725 9.695 21.875 1 97.94 65 VAL A N 1
ATOM 453 C CA . VAL A 1 65 ? 1.778 8.961 22.562 1 97.94 65 VAL A CA 1
ATOM 454 C C . VAL A 1 65 ? 2.383 9.844 23.656 1 97.94 65 VAL A C 1
ATOM 456 O O . VAL A 1 65 ? 2.986 9.344 24.609 1 97.94 65 VAL A O 1
ATOM 459 N N . ASN A 1 66 ? 2.195 11.172 23.547 1 97 66 ASN A N 1
ATOM 460 C CA . ASN A 1 66 ? 2.639 12.133 24.547 1 97 66 ASN A CA 1
ATOM 461 C C . ASN A 1 66 ? 1.46 12.852 25.203 1 97 66 ASN A C 1
ATOM 463 O O . ASN A 1 66 ? 0.375 12.922 24.625 1 97 66 ASN A O 1
ATOM 467 N N . ARG A 1 67 ? 1.693 13.359 26.312 1 97.06 67 ARG A N 1
ATOM 468 C CA . ARG A 1 67 ? 0.697 14.234 26.922 1 97.06 67 ARG A CA 1
ATOM 469 C C . ARG A 1 67 ? 0.492 15.5 26.094 1 97.06 67 ARG A C 1
ATOM 471 O O . ARG A 1 67 ? 1.44 16.016 25.5 1 97.06 67 ARG A O 1
ATOM 478 N N . LEU A 1 68 ? -0.71 15.961 26.125 1 96.81 68 LEU A N 1
ATOM 479 C CA . LEU A 1 68 ? -1.016 17.188 25.391 1 96.81 68 LEU A CA 1
ATOM 480 C C . LEU A 1 68 ? -0.503 18.406 26.141 1 96.81 68 LEU A C 1
ATOM 482 O O . LEU A 1 68 ? -0.451 18.406 27.359 1 96.81 68 LEU A O 1
ATOM 486 N N . GLU A 1 69 ? -0.133 19.406 25.344 1 93.62 69 GLU A N 1
ATOM 487 C CA . GLU A 1 69 ? 0.141 20.688 25.984 1 93.62 69 GLU A CA 1
ATOM 488 C C . GLU A 1 69 ? -1.073 21.188 26.766 1 93.62 69 GLU A C 1
ATOM 490 O O . GLU A 1 69 ? -2.211 21.031 26.312 1 93.62 69 GLU A O 1
ATOM 495 N N . PRO A 1 70 ? -0.864 21.859 27.875 1 93.38 70 PRO A N 1
ATOM 496 C CA . PRO A 1 70 ? -1.957 22.281 28.75 1 93.38 70 PRO A CA 1
ATOM 497 C C . PRO A 1 70 ? -3.043 23.062 28.016 1 93.38 70 PRO A C 1
ATOM 499 O O . PRO A 1 70 ? -4.234 22.859 28.281 1 93.38 70 PRO A O 1
ATOM 502 N N . GLY A 1 71 ? -2.684 23.953 27.172 1 91.62 71 GLY A N 1
ATOM 503 C CA . GLY A 1 71 ? -3.646 24.75 26.438 1 91.62 71 GLY A CA 1
ATOM 504 C C . GLY A 1 71 ? -4.586 23.922 25.578 1 91.62 71 GLY A C 1
ATOM 505 O O . GLY A 1 71 ? -5.746 24.281 25.391 1 91.62 71 GLY A O 1
ATOM 506 N N . ILE A 1 72 ? -4.105 22.797 25.109 1 93.62 72 ILE A N 1
ATOM 507 C CA . ILE A 1 72 ? -4.895 21.906 24.281 1 93.62 72 ILE A CA 1
ATOM 508 C C . ILE A 1 72 ? -5.641 20.906 25.156 1 93.62 72 ILE A C 1
ATOM 510 O O . ILE A 1 72 ? -6.809 20.594 24.906 1 93.62 72 ILE A O 1
ATOM 514 N N . ALA A 1 73 ? -4.965 20.453 26.156 1 96.25 73 ALA A N 1
ATOM 515 C CA . ALA A 1 73 ? -5.535 19.484 27.078 1 96.25 73 ALA A CA 1
ATOM 516 C C . ALA A 1 73 ? -6.82 20.016 27.719 1 96.25 73 ALA A C 1
ATOM 518 O O . ALA A 1 73 ? -7.758 19.25 27.953 1 96.25 73 ALA A O 1
ATOM 519 N N . SER A 1 74 ? -6.945 21.312 27.953 1 96.12 74 SER A N 1
ATOM 520 C CA . SER A 1 74 ? -8.094 21.922 28.609 1 96.12 74 SER A CA 1
ATOM 521 C C . SER A 1 74 ? -9.305 21.984 27.688 1 96.12 74 SER A C 1
ATOM 523 O O . SER A 1 74 ? -10.422 22.219 28.125 1 96.12 74 SER A O 1
ATOM 525 N N . ARG A 1 75 ? -9.094 21.672 26.453 1 96.62 75 ARG A N 1
ATOM 526 C CA . ARG A 1 75 ? -10.156 21.828 25.469 1 96.62 75 ARG A CA 1
ATOM 527 C C . ARG A 1 75 ? -10.75 20.484 25.078 1 96.62 75 ARG A C 1
ATOM 529 O O . ARG A 1 75 ? -11.664 20.422 24.25 1 96.62 75 ARG A O 1
ATOM 536 N N . VAL A 1 76 ? -10.18 19.422 25.594 1 97.81 76 VAL A N 1
ATOM 537 C CA . VAL A 1 76 ? -10.695 18.109 25.234 1 97.81 76 VAL A CA 1
ATOM 538 C C . VAL A 1 76 ? -11.414 17.5 26.438 1 97.81 76 VAL A C 1
ATOM 540 O O . VAL A 1 76 ? -11.18 17.891 27.578 1 97.81 76 VAL A O 1
ATOM 543 N N . ASP A 1 77 ? -12.344 16.594 26.203 1 97.38 77 ASP A N 1
ATOM 544 C CA . ASP A 1 77 ? -13.109 15.938 27.266 1 97.38 77 ASP A CA 1
ATOM 545 C C . ASP A 1 77 ? -12.32 14.789 27.891 1 97.38 77 ASP A C 1
ATOM 547 O O . ASP A 1 77 ? -12.398 14.555 29.094 1 97.38 77 ASP A O 1
ATOM 551 N N . HIS A 1 78 ? -11.602 14.047 27.031 1 97.69 78 HIS A N 1
ATOM 552 C CA . HIS A 1 78 ? -10.773 12.93 27.484 1 97.69 78 HIS A CA 1
ATOM 553 C C . HIS A 1 78 ? -9.398 12.977 26.828 1 97.69 78 HIS A C 1
ATOM 555 O O . HIS A 1 78 ? -9.289 12.984 25.609 1 97.69 78 HIS A O 1
ATOM 561 N N . GLU A 1 79 ? -8.398 13.062 27.656 1 98.31 79 GLU A N 1
ATOM 562 C CA . GLU A 1 79 ? -7.016 12.938 27.203 1 98.31 79 GLU A CA 1
ATOM 563 C C . GLU A 1 79 ? -6.457 11.547 27.5 1 98.31 79 GLU A C 1
ATOM 565 O O . GLU A 1 79 ? -6.395 11.133 28.656 1 98.31 79 GLU A O 1
ATOM 570 N N . ILE A 1 80 ? -6.02 10.867 26.5 1 98.31 80 ILE A N 1
ATOM 571 C CA . ILE A 1 80 ? -5.469 9.523 26.625 1 98.31 80 ILE A CA 1
ATOM 572 C C . ILE A 1 80 ? -4.035 9.5 26.094 1 98.31 80 ILE A C 1
ATOM 574 O O . ILE A 1 80 ? -3.785 9.852 24.953 1 98.31 80 ILE A O 1
ATOM 578 N N . THR A 1 81 ? -3.105 9.109 26.922 1 98.44 81 THR A N 1
ATOM 579 C CA . THR A 1 81 ? -1.723 8.922 26.5 1 98.44 81 THR A CA 1
ATOM 580 C C . THR A 1 81 ? -1.442 7.457 26.188 1 98.44 81 THR A C 1
ATOM 582 O O . THR A 1 81 ? -1.542 6.598 27.062 1 98.44 81 THR A O 1
ATOM 585 N N . GLY A 1 82 ? -1.157 7.164 24.922 1 98.56 82 GLY A N 1
ATOM 586 C CA . GLY A 1 82 ? -0.912 5.793 24.484 1 98.56 82 GLY A CA 1
ATOM 587 C C . GLY A 1 82 ? -0.677 5.668 23 1 98.56 82 GLY A C 1
ATOM 588 O O . GLY A 1 82 ? -0.792 6.648 22.266 1 98.56 82 GLY A O 1
ATOM 589 N N . SER A 1 83 ? -0.342 4.504 22.625 1 98.62 83 SER A N 1
ATOM 590 C CA . SER A 1 83 ? -0.018 4.215 21.234 1 98.62 83 SER A CA 1
ATOM 591 C C . SER A 1 83 ? -1.21 3.604 20.516 1 98.62 83 SER A C 1
ATOM 593 O O . SER A 1 83 ? -1.945 2.795 21.078 1 98.62 83 SER A O 1
ATOM 595 N N . ILE A 1 84 ? -1.38 3.988 19.266 1 98.62 84 ILE A N 1
ATOM 596 C CA . ILE A 1 84 ? -2.416 3.389 18.438 1 98.62 84 ILE A CA 1
ATOM 597 C C . ILE A 1 84 ? -2.068 1.929 18.141 1 98.62 84 ILE A C 1
ATOM 599 O O . ILE A 1 84 ? -2.896 1.175 17.625 1 98.62 84 ILE A O 1
ATOM 603 N N . LEU A 1 85 ? -0.866 1.474 18.438 1 98.44 85 LEU A N 1
ATOM 604 C CA . LEU A 1 85 ? -0.455 0.087 18.266 1 98.44 85 LEU A CA 1
ATOM 605 C C . LEU A 1 85 ? -0.899 -0.773 19.438 1 98.44 85 LEU A C 1
ATOM 607 O O . LEU A 1 85 ? -0.827 -2.002 19.375 1 98.44 85 LEU A O 1
ATOM 611 N N . ASP A 1 86 ? -1.331 -0.099 20.5 1 98.56 86 ASP A N 1
ATOM 612 C CA . ASP A 1 86 ? -1.778 -0.804 21.703 1 98.56 86 ASP A CA 1
ATOM 613 C C . ASP A 1 86 ? -3.205 -1.322 21.531 1 98.56 86 ASP A C 1
ATOM 615 O O . ASP A 1 86 ? -4.168 -0.598 21.781 1 98.56 86 ASP A O 1
ATOM 619 N N . GLN A 1 87 ? -3.293 -2.557 21.25 1 97.75 87 GLN A N 1
ATOM 620 C CA . GLN A 1 87 ? -4.598 -3.162 21 1 97.75 87 GLN A CA 1
ATOM 621 C C . GLN A 1 87 ? -5.484 -3.082 22.25 1 97.75 87 GLN A C 1
ATOM 623 O O . GLN A 1 87 ? -6.695 -2.885 22.141 1 97.75 87 GLN A O 1
ATOM 628 N N . GLY A 1 88 ? -4.898 -3.363 23.359 1 98.31 88 GLY A N 1
ATOM 629 C CA . GLY A 1 88 ? -5.664 -3.27 24.594 1 98.31 88 GLY A CA 1
ATOM 630 C C . GLY A 1 88 ? -6.273 -1.897 24.812 1 98.31 88 GLY A C 1
ATOM 631 O O . GLY A 1 88 ? -7.43 -1.785 25.234 1 98.31 88 GLY A O 1
ATOM 632 N N . LEU A 1 89 ? -5.531 -0.873 24.531 1 98.56 89 LEU A N 1
ATOM 633 C CA . LEU A 1 89 ? -6.02 0.497 24.656 1 98.56 89 LEU A CA 1
ATOM 634 C C . LEU A 1 89 ? -7.172 0.751 23.688 1 98.56 89 LEU A C 1
ATOM 636 O O . LEU A 1 89 ? -8.195 1.322 24.078 1 98.56 89 LEU A O 1
ATOM 640 N N . LEU A 1 90 ? -7.051 0.355 22.469 1 98.44 90 LEU A N 1
ATOM 641 C CA . LEU A 1 90 ? -8.086 0.578 21.453 1 98.44 90 LEU A CA 1
ATOM 642 C C . LEU A 1 90 ? -9.367 -0.167 21.812 1 98.44 90 LEU A C 1
ATOM 644 O O . LEU A 1 90 ? -10.469 0.335 21.578 1 98.44 90 LEU A O 1
ATOM 648 N N . GLU A 1 91 ? -9.18 -1.377 22.406 1 98.06 91 GLU A N 1
ATOM 649 C CA . GLU A 1 91 ? -10.352 -2.127 22.859 1 98.06 91 GLU A CA 1
ATOM 650 C C . GLU A 1 91 ? -11.078 -1.381 23.969 1 98.06 91 GLU A C 1
ATOM 652 O O . GLU A 1 91 ? -12.312 -1.347 24 1 98.06 91 GLU A O 1
ATOM 657 N N . ARG A 1 92 ? -10.359 -0.828 24.828 1 98 92 ARG A N 1
ATOM 658 C CA . ARG A 1 92 ? -10.961 -0.064 25.922 1 98 92 ARG A CA 1
ATOM 659 C C . ARG A 1 92 ? -11.719 1.149 25.391 1 98 92 ARG A C 1
ATOM 661 O O . ARG A 1 92 ? -12.828 1.447 25.844 1 98 92 ARG A O 1
ATOM 668 N N . LEU A 1 93 ? -11.164 1.863 24.453 1 97.56 93 LEU A N 1
ATOM 669 C CA . LEU A 1 93 ? -11.82 3.018 23.844 1 97.56 93 LEU A CA 1
ATOM 670 C C . LEU A 1 93 ? -13.109 2.604 23.141 1 97.56 93 LEU A C 1
ATOM 672 O O . LEU A 1 93 ? -14.133 3.289 23.25 1 97.56 93 LEU A O 1
ATOM 676 N N . PHE A 1 94 ? -13.047 1.486 22.438 1 96.81 94 PHE A N 1
ATOM 677 C CA . PHE A 1 94 ? -14.203 0.944 21.734 1 96.81 94 PHE A CA 1
ATOM 678 C C . PHE A 1 94 ? -15.344 0.66 22.703 1 96.81 94 PHE A C 1
ATOM 680 O O . PHE A 1 94 ? -16.5 0.96 22.422 1 96.81 94 PHE A O 1
ATOM 687 N N . GLU A 1 95 ? -14.961 0.086 23.844 1 95.81 95 GLU A N 1
ATOM 688 C CA . GLU A 1 95 ? -15.953 -0.323 24.828 1 95.81 95 GLU A CA 1
ATOM 689 C C . GLU A 1 95 ? -16.5 0.88 25.594 1 95.81 95 GLU A C 1
ATOM 691 O O . GLU A 1 95 ? -17.688 0.911 25.938 1 95.81 95 GLU A O 1
ATOM 696 N N . GLN A 1 96 ? -15.734 1.868 25.781 1 95.81 96 GLN A N 1
ATOM 697 C CA . GLN A 1 96 ? -16.062 2.963 26.688 1 95.81 96 GLN A CA 1
ATOM 698 C C . GLN A 1 96 ? -16.828 4.062 25.969 1 95.81 96 GLN A C 1
ATOM 700 O O . GLN A 1 96 ? -17.641 4.766 26.562 1 95.81 96 GLN A O 1
ATOM 705 N N . PHE A 1 97 ? -16.609 4.227 24.641 1 95.25 97 PHE A N 1
ATOM 706 C CA . PHE A 1 97 ? -17.156 5.406 23.984 1 95.25 97 PHE A CA 1
ATOM 707 C C . PHE A 1 97 ? -17.953 5.012 22.75 1 95.25 97 PHE A C 1
ATOM 709 O O . PHE A 1 97 ? -17.672 3.988 22.109 1 95.25 97 PHE A O 1
ATOM 716 N N . GLN A 1 98 ? -18.891 5.836 22.422 1 94.44 98 GLN A N 1
ATOM 717 C CA . GLN A 1 98 ? -19.609 5.711 21.172 1 94.44 98 GLN A CA 1
ATOM 718 C C . GLN A 1 98 ? -18.969 6.57 20.078 1 94.44 98 GLN A C 1
ATOM 720 O O . GLN A 1 98 ? -19.516 7.609 19.703 1 94.44 98 GLN A O 1
ATOM 725 N N . ILE A 1 99 ? -18.031 6.07 19.516 1 96.06 99 ILE A N 1
ATOM 726 C CA . ILE A 1 99 ? -17.234 6.816 18.547 1 96.06 99 ILE A CA 1
ATOM 727 C C . ILE A 1 99 ? -17.938 6.781 17.188 1 96.06 99 ILE A C 1
ATOM 729 O O . ILE A 1 99 ? -18.141 5.707 16.609 1 96.06 99 ILE A O 1
ATOM 733 N N . ASP A 1 100 ? -18.266 7.93 16.672 1 95.94 100 ASP A N 1
ATOM 734 C CA . ASP A 1 100 ? -18.938 7.969 15.367 1 95.94 100 ASP A CA 1
ATOM 735 C C . ASP A 1 100 ? -18.062 8.68 14.328 1 95.94 100 ASP A C 1
ATOM 737 O O . ASP A 1 100 ? -18.375 8.656 13.141 1 95.94 100 ASP A O 1
ATOM 741 N N . ARG A 1 101 ? -16.984 9.297 14.859 1 97.69 101 ARG A N 1
ATOM 742 C CA . ARG A 1 101 ? -16.031 9.992 13.992 1 97.69 101 ARG A CA 1
ATOM 743 C C . ARG A 1 101 ? -14.602 9.805 14.477 1 97.69 101 ARG A C 1
ATOM 745 O O . ARG A 1 101 ? -14.336 9.859 15.68 1 97.69 101 ARG A O 1
ATOM 752 N N . ILE A 1 102 ? -13.734 9.531 13.578 1 98.75 102 ILE A N 1
ATOM 753 C CA . ILE A 1 102 ? -12.312 9.398 13.875 1 98.75 102 ILE A CA 1
ATOM 754 C C . ILE A 1 102 ? -11.508 10.32 12.961 1 98.75 102 ILE A C 1
ATOM 756 O O . ILE A 1 102 ? -11.648 10.281 11.742 1 98.75 102 ILE A O 1
ATOM 760 N N . PHE A 1 103 ? -10.773 11.227 13.516 1 98.88 103 PHE A N 1
ATOM 761 C CA . PHE A 1 103 ? -9.68 11.906 12.828 1 98.88 103 PHE A CA 1
ATOM 762 C C . PHE A 1 103 ? -8.352 11.211 13.109 1 98.88 103 PHE A C 1
ATOM 764 O O . PHE A 1 103 ? -7.77 11.383 14.188 1 98.88 103 PHE A O 1
ATOM 771 N N . HIS A 1 104 ? -7.859 10.453 12.172 1 98.94 104 HIS A N 1
ATOM 772 C CA . HIS A 1 104 ? -6.633 9.695 12.359 1 98.94 104 HIS A CA 1
ATOM 773 C C . HIS A 1 104 ? -5.414 10.484 11.906 1 98.94 104 HIS A C 1
ATOM 775 O O . HIS A 1 104 ? -4.926 10.289 10.789 1 98.94 104 HIS A O 1
ATOM 781 N N . LEU A 1 105 ? -4.844 11.211 12.836 1 98.69 105 LEU A N 1
ATOM 782 C CA . LEU A 1 105 ? -3.748 12.109 12.5 1 98.69 105 LEU A CA 1
ATOM 783 C C . LEU A 1 105 ? -2.406 11.5 12.891 1 98.69 105 LEU A C 1
ATOM 785 O O . LEU A 1 105 ? -1.353 12 12.492 1 98.69 105 LEU A O 1
ATOM 789 N N . ALA A 1 106 ? -2.393 10.461 13.703 1 98.25 106 ALA A N 1
ATOM 790 C CA . ALA A 1 106 ? -1.153 9.844 14.172 1 98.25 106 ALA A CA 1
ATOM 791 C C . ALA A 1 106 ? -0.346 9.281 13.008 1 98.25 106 ALA A C 1
ATOM 793 O O . ALA A 1 106 ? -0.859 8.484 12.219 1 98.25 106 ALA A O 1
ATOM 794 N N . ALA A 1 107 ? 0.85 9.672 12.93 1 96.88 107 ALA A N 1
ATOM 795 C CA . ALA A 1 107 ? 1.743 9.172 11.891 1 96.88 107 ALA A CA 1
ATOM 796 C C . ALA A 1 107 ? 3.193 9.547 12.18 1 96.88 107 ALA A C 1
ATOM 798 O O . ALA A 1 107 ? 3.457 10.539 12.867 1 96.88 107 ALA A O 1
ATOM 799 N N . LEU A 1 108 ? 4.094 8.711 11.766 1 94.06 108 LEU A N 1
ATOM 800 C CA . LEU A 1 108 ? 5.473 9.141 11.555 1 94.06 108 LEU A CA 1
ATOM 801 C C . LEU A 1 108 ? 5.633 9.82 10.203 1 94.06 108 LEU A C 1
ATOM 803 O O . LEU A 1 108 ? 5.266 9.258 9.172 1 94.06 108 LEU A O 1
ATOM 807 N N . LEU A 1 109 ? 6.195 10.961 10.219 1 90.56 109 LEU A N 1
ATOM 808 C CA . LEU A 1 109 ? 6.242 11.781 9.008 1 90.56 109 LEU A CA 1
ATOM 809 C C . LEU A 1 109 ? 7.418 11.383 8.125 1 90.56 109 LEU A C 1
ATOM 811 O O . LEU A 1 109 ? 8.133 10.422 8.43 1 90.56 109 LEU A O 1
ATOM 815 N N . SER A 1 110 ? 7.578 12.039 6.984 1 85.5 110 SER A N 1
ATOM 816 C CA . SER A 1 110 ? 8.391 11.609 5.852 1 85.5 110 SER A CA 1
ATOM 817 C C . SER A 1 110 ? 9.859 11.484 6.246 1 85.5 110 SER A C 1
ATOM 819 O O . SER A 1 110 ? 10.5 10.469 5.957 1 85.5 110 SER A O 1
ATOM 821 N N . THR A 1 111 ? 10.406 12.461 6.961 1 88.62 111 THR A N 1
ATOM 822 C CA . THR A 1 111 ? 11.828 12.43 7.293 1 88.62 111 THR A CA 1
ATOM 823 C C . THR A 1 111 ? 12.133 11.281 8.25 1 88.62 111 THR A C 1
ATOM 825 O O . THR A 1 111 ? 13.023 10.477 7.996 1 88.62 111 THR A O 1
ATOM 828 N N . ARG A 1 112 ? 11.375 11.203 9.25 1 91.06 112 ARG A N 1
ATOM 829 C CA . ARG A 1 112 ? 11.609 10.164 10.25 1 91.06 112 ARG A CA 1
ATOM 830 C C . ARG A 1 112 ? 11.375 8.781 9.672 1 91.06 112 ARG A C 1
ATOM 832 O O . ARG A 1 112 ? 12.062 7.824 10.031 1 91.06 112 ARG A O 1
ATOM 839 N N . SER A 1 113 ? 10.445 8.664 8.797 1 95.19 113 SER A N 1
ATOM 840 C CA . SER A 1 113 ? 10.125 7.387 8.18 1 95.19 113 SER A CA 1
ATOM 841 C C . SER A 1 113 ? 11.297 6.855 7.359 1 95.19 113 SER A C 1
ATOM 843 O O . SER A 1 113 ? 11.43 5.645 7.176 1 95.19 113 SER A O 1
ATOM 845 N N . GLU A 1 114 ? 12.117 7.777 6.832 1 94.69 114 GLU A N 1
ATOM 846 C CA . GLU A 1 114 ? 13.266 7.371 6.027 1 94.69 114 GLU A CA 1
ATOM 847 C C . GLU A 1 114 ? 14.438 6.941 6.906 1 94.69 114 GLU A C 1
ATOM 849 O O . GLU A 1 114 ? 15.391 6.336 6.422 1 94.69 114 GLU A O 1
ATOM 854 N N . LEU A 1 115 ? 14.383 7.32 8.195 1 93.88 115 LEU A N 1
ATOM 855 C CA . LEU A 1 115 ? 15.414 6.926 9.148 1 93.88 115 LEU A CA 1
ATOM 856 C C . LEU A 1 115 ? 15.055 5.602 9.812 1 93.88 115 LEU A C 1
ATOM 858 O O . LEU A 1 115 ? 15.938 4.785 10.102 1 93.88 115 LEU A O 1
ATOM 862 N N . VAL A 1 116 ? 13.766 5.375 10.055 1 95.31 116 VAL A N 1
ATOM 863 C CA . VAL A 1 116 ? 13.281 4.18 10.734 1 95.31 116 VAL A CA 1
ATOM 864 C C . VAL A 1 116 ? 12.094 3.594 9.984 1 95.31 116 VAL A C 1
ATOM 866 O O . VAL A 1 116 ? 10.984 3.512 10.523 1 95.31 116 VAL A O 1
ATOM 869 N N . PRO A 1 117 ? 12.336 3.025 8.789 1 96.75 117 PRO A N 1
ATOM 870 C CA . PRO A 1 117 ? 11.242 2.627 7.902 1 96.75 117 PRO A CA 1
ATOM 871 C C . PRO A 1 117 ? 10.367 1.522 8.5 1 96.75 117 PRO A C 1
ATOM 873 O O . PRO A 1 117 ? 9.156 1.502 8.281 1 96.75 117 PRO A O 1
ATOM 876 N N . VAL A 1 118 ? 10.883 0.57 9.258 1 97.19 118 VAL A N 1
ATOM 877 C CA . VAL A 1 118 ? 10.094 -0.51 9.836 1 97.19 118 VAL A CA 1
ATOM 878 C C . VAL A 1 118 ? 9.125 0.057 10.875 1 97.19 118 VAL A C 1
ATOM 880 O O . VAL A 1 118 ? 7.957 -0.333 10.922 1 97.19 118 VAL A O 1
ATOM 883 N N . MET A 1 119 ? 9.617 0.976 11.68 1 97.62 119 MET A N 1
ATOM 884 C CA . MET A 1 119 ? 8.75 1.645 12.641 1 97.62 119 MET A CA 1
ATOM 885 C C . MET A 1 119 ? 7.664 2.451 11.93 1 97.62 119 MET A C 1
ATOM 887 O O . MET A 1 119 ? 6.52 2.49 12.383 1 97.62 119 MET A O 1
ATOM 891 N N . ALA A 1 120 ? 8.07 3.115 10.859 1 98.19 120 ALA A N 1
ATOM 892 C CA . ALA A 1 120 ? 7.098 3.869 10.078 1 98.19 120 ALA A CA 1
ATOM 893 C C . ALA A 1 120 ? 5.969 2.965 9.594 1 98.19 120 ALA A C 1
ATOM 895 O O . ALA A 1 120 ? 4.793 3.32 9.711 1 98.19 120 ALA A O 1
ATOM 896 N N . HIS A 1 121 ? 6.324 1.798 9.086 1 98.75 121 HIS A N 1
ATOM 897 C CA . HIS A 1 121 ? 5.312 0.838 8.656 1 98.75 121 HIS A CA 1
ATOM 898 C C . HIS A 1 121 ? 4.402 0.441 9.82 1 98.75 121 HIS A C 1
ATOM 900 O O . HIS A 1 121 ? 3.186 0.351 9.656 1 98.75 121 HIS A O 1
ATOM 906 N N . GLN A 1 122 ? 4.961 0.185 10.961 1 98.5 122 GLN A N 1
ATOM 907 C CA . GLN A 1 122 ? 4.176 -0.219 12.125 1 98.5 122 GLN A CA 1
ATOM 908 C C . GLN A 1 122 ? 3.184 0.869 12.523 1 98.5 122 GLN A C 1
ATOM 910 O O . GLN A 1 122 ? 1.989 0.602 12.68 1 98.5 122 GLN A O 1
ATOM 915 N N . VAL A 1 123 ? 3.637 2.078 12.625 1 98.56 123 VAL A N 1
ATOM 916 C CA . VAL A 1 123 ? 2.793 3.162 13.109 1 98.56 123 VAL A CA 1
ATOM 917 C C . VAL A 1 123 ? 1.802 3.578 12.031 1 98.56 123 VAL A C 1
ATOM 919 O O . VAL A 1 123 ? 0.593 3.631 12.273 1 98.56 123 VAL A O 1
ATOM 922 N N . ASN A 1 124 ? 2.285 3.83 10.828 1 98.75 124 ASN A N 1
ATOM 923 C CA . ASN A 1 124 ? 1.465 4.43 9.781 1 98.75 124 ASN A CA 1
ATOM 924 C C . ASN A 1 124 ? 0.487 3.422 9.188 1 98.75 124 ASN A C 1
ATOM 926 O O . ASN A 1 124 ? -0.635 3.777 8.82 1 98.75 124 ASN A O 1
ATOM 930 N N . VAL A 1 125 ? 0.898 2.121 9.117 1 98.88 125 VAL A N 1
ATOM 931 C CA . VAL A 1 125 ? 0.072 1.141 8.422 1 98.88 125 VAL A CA 1
ATOM 932 C C . VAL A 1 125 ? -0.651 0.258 9.438 1 98.88 125 VAL A C 1
ATOM 934 O O . VAL A 1 125 ? -1.883 0.219 9.469 1 98.88 125 VAL A O 1
ATOM 937 N N . GLU A 1 126 ? 0.135 -0.406 10.32 1 98.75 126 GLU A N 1
ATOM 938 C CA . GLU A 1 126 ? -0.512 -1.286 11.289 1 98.75 126 GLU A CA 1
ATOM 939 C C . GLU A 1 126 ? -1.456 -0.505 12.203 1 98.75 126 GLU A C 1
ATOM 941 O O . GLU A 1 126 ? -2.543 -0.983 12.531 1 98.75 126 GLU A O 1
ATOM 946 N N . GLY A 1 127 ? -0.985 0.656 12.633 1 98.81 127 GLY A N 1
ATOM 947 C CA . GLY A 1 127 ? -1.869 1.515 13.406 1 98.81 127 GLY A CA 1
ATOM 948 C C . GLY A 1 127 ? -3.16 1.846 12.68 1 98.81 127 GLY A C 1
ATOM 949 O O . GLY A 1 127 ? -4.238 1.817 13.281 1 98.81 127 GLY A O 1
ATOM 950 N N . THR A 1 128 ? -3.096 2.15 11.375 1 98.88 128 THR A N 1
ATOM 951 C CA . THR A 1 128 ? -4.27 2.471 10.57 1 98.88 128 THR A CA 1
ATOM 952 C C . THR A 1 128 ? -5.184 1.257 10.445 1 98.88 128 THR A C 1
ATOM 954 O O . THR A 1 128 ? -6.406 1.377 10.562 1 98.88 128 THR A O 1
ATOM 957 N N . VAL A 1 129 ? -4.598 0.074 10.211 1 98.81 129 VAL A N 1
ATOM 958 C CA . VAL A 1 129 ? -5.391 -1.146 10.102 1 98.81 129 VAL A CA 1
ATOM 959 C C . VAL A 1 129 ? -6.184 -1.369 11.383 1 98.81 129 VAL A C 1
ATOM 961 O O . VAL A 1 129 ? -7.379 -1.676 11.336 1 98.81 129 VAL A O 1
ATOM 964 N N . LYS A 1 130 ? -5.531 -1.209 12.539 1 98.69 130 LYS A N 1
ATOM 965 C CA . LYS A 1 130 ? -6.184 -1.4 13.828 1 98.69 130 LYS A CA 1
ATOM 966 C C . LYS A 1 130 ? -7.336 -0.417 14.016 1 98.69 130 LYS A C 1
ATOM 968 O O . LYS A 1 130 ? -8.414 -0.793 14.484 1 98.69 130 LYS A O 1
ATOM 973 N N . LEU A 1 131 ? -7.141 0.789 13.602 1 98.88 131 LEU A N 1
ATOM 974 C CA . LEU A 1 131 ? -8.172 1.81 13.75 1 98.88 131 LEU A CA 1
ATOM 975 C C . LEU A 1 131 ? -9.32 1.57 12.781 1 98.88 131 LEU A C 1
ATOM 977 O O . LEU A 1 131 ? -10.484 1.811 13.109 1 98.88 131 LEU A O 1
ATOM 981 N N . LEU A 1 132 ? -8.992 1.187 11.539 1 98.75 132 LEU A N 1
ATOM 982 C CA . LEU A 1 132 ? -10.039 0.84 10.578 1 98.75 132 LEU A CA 1
ATOM 983 C C . LEU A 1 132 ? -10.883 -0.32 11.086 1 98.75 132 LEU A C 1
ATOM 985 O O . LEU A 1 132 ? -12.109 -0.31 10.945 1 98.75 132 LEU A O 1
ATOM 989 N N . GLU A 1 133 ? -10.219 -1.309 11.68 1 98.12 133 GLU A N 1
ATOM 990 C CA . GLU A 1 133 ? -10.945 -2.434 12.258 1 98.12 133 GLU A CA 1
ATOM 991 C C . GLU A 1 133 ? -11.852 -1.977 13.398 1 98.12 133 GLU A C 1
ATOM 993 O O . GLU A 1 133 ? -12.984 -2.443 13.523 1 98.12 133 GLU A O 1
ATOM 998 N N . MET A 1 134 ? -11.344 -1.108 14.227 1 97.94 134 MET A N 1
ATOM 999 C CA . MET A 1 134 ? -12.156 -0.557 15.305 1 97.94 134 MET A CA 1
ATOM 1000 C C . MET A 1 134 ? -13.367 0.187 14.75 1 97.94 134 MET A C 1
ATOM 1002 O O . MET A 1 134 ? -14.477 0.028 15.25 1 97.94 134 MET A O 1
ATOM 1006 N N . ALA A 1 135 ? -13.156 0.988 13.719 1 98.44 135 ALA A N 1
ATOM 1007 C CA . ALA A 1 135 ? -14.242 1.723 13.086 1 98.44 135 ALA A CA 1
ATOM 1008 C C . ALA A 1 135 ? -15.281 0.768 12.508 1 98.44 135 ALA A C 1
ATOM 1010 O O . ALA A 1 135 ? -16.484 0.994 12.641 1 98.44 135 ALA A O 1
ATOM 1011 N N . GLN A 1 136 ? -14.797 -0.284 11.852 1 97.69 136 GLN A N 1
ATOM 1012 C CA . GLN A 1 136 ? -15.68 -1.297 11.281 1 97.69 136 GLN A CA 1
ATOM 1013 C C . GLN A 1 136 ? -16.562 -1.929 12.359 1 97.69 136 GLN A C 1
ATOM 1015 O O . GLN A 1 136 ? -17.781 -2.002 12.211 1 97.69 136 GLN A O 1
ATOM 1020 N N . ARG A 1 137 ? -15.977 -2.301 13.438 1 96.38 137 ARG A N 1
ATOM 1021 C CA . ARG A 1 137 ? -16.703 -2.924 14.547 1 96.38 137 ARG A CA 1
ATOM 1022 C C . ARG A 1 137 ? -17.688 -1.948 15.172 1 96.38 137 ARG A C 1
ATOM 1024 O O . ARG A 1 137 ? -18.812 -2.326 15.5 1 96.38 137 ARG A O 1
ATOM 1031 N N . ALA A 1 138 ? -17.234 -0.742 15.328 1 96.12 138 ALA A N 1
ATOM 1032 C CA . ALA A 1 138 ? -18.125 0.276 15.891 1 96.12 138 ALA A CA 1
ATOM 1033 C C . ALA A 1 138 ? -19.328 0.52 14.984 1 96.12 138 ALA A C 1
ATOM 1035 O O . ALA A 1 138 ? -20.453 0.637 15.469 1 96.12 138 ALA A O 1
ATOM 1036 N N . GLY A 1 139 ? -19.016 0.59 13.703 1 96.06 139 GLY A N 1
ATOM 1037 C CA . GLY A 1 139 ? -20.094 0.752 12.742 1 96.06 139 GLY A CA 1
ATOM 1038 C C . GLY A 1 139 ? -21.078 -0.4 12.75 1 96.06 139 GLY A C 1
ATOM 1039 O O . GLY A 1 139 ? -22.297 -0.186 12.688 1 96.06 139 GLY A O 1
ATOM 1040 N N . GLU A 1 140 ? -20.594 -1.592 12.852 1 94.06 140 GLU A N 1
ATOM 1041 C CA . GLU A 1 140 ? -21.438 -2.775 12.93 1 94.06 140 GLU A CA 1
ATOM 1042 C C . GLU A 1 140 ? -22.297 -2.754 14.188 1 94.06 140 GLU A C 1
ATOM 1044 O O . GLU A 1 140 ? -23.5 -3.041 14.133 1 94.06 140 GLU A O 1
ATOM 1049 N N . ALA A 1 141 ? -21.688 -2.4 15.266 1 92.19 141 ALA A N 1
ATOM 1050 C CA . ALA A 1 141 ? -22.375 -2.395 16.547 1 92.19 141 ALA A CA 1
ATOM 1051 C C . ALA A 1 141 ? -23.484 -1.347 16.578 1 92.19 141 ALA A C 1
ATOM 1053 O O . ALA A 1 141 ? -24.562 -1.585 17.125 1 92.19 141 ALA A O 1
ATOM 1054 N N . ARG A 1 142 ? -23.297 -0.259 15.891 1 91.81 142 ARG A N 1
ATOM 1055 C CA . ARG A 1 142 ? -24.234 0.859 15.922 1 91.81 142 ARG A CA 1
ATOM 1056 C C . ARG A 1 142 ? -25.219 0.777 14.758 1 91.81 142 ARG A C 1
ATOM 1058 O O . ARG A 1 142 ? -26.234 1.461 14.758 1 91.81 142 ARG A O 1
ATOM 1065 N N . GLY A 1 143 ? -24.844 0.102 13.727 1 92.06 143 GLY A N 1
ATOM 1066 C CA . GLY A 1 143 ? -25.688 0 12.539 1 92.06 143 GLY A CA 1
ATOM 1067 C C . GLY A 1 143 ? -25.578 1.205 11.625 1 92.06 143 GLY A C 1
ATOM 1068 O O . GLY A 1 143 ? -26.453 1.439 10.789 1 92.06 143 GLY A 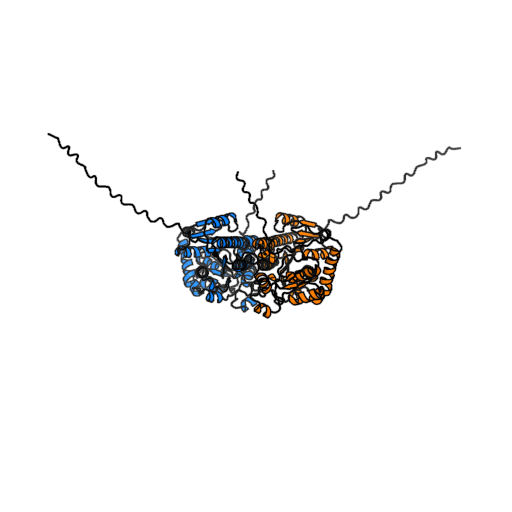O 1
ATOM 1069 N N . ARG A 1 144 ? -24.641 2.023 11.922 1 94.44 144 ARG A N 1
ATOM 1070 C CA . ARG A 1 144 ? -24.344 3.189 11.094 1 94.44 144 ARG A CA 1
ATOM 1071 C C . ARG A 1 144 ? -22.844 3.355 10.891 1 94.44 144 ARG A C 1
ATOM 1073 O O . ARG A 1 144 ? -22.047 2.986 11.766 1 94.44 144 ARG A O 1
ATOM 1080 N N . PRO A 1 145 ? -22.438 4.027 9.828 1 96.94 145 PRO A N 1
ATOM 1081 C CA . PRO A 1 145 ? -21 4.109 9.539 1 96.94 145 PRO A CA 1
ATOM 1082 C C . PRO A 1 145 ? -20.266 5.07 10.469 1 96.94 145 PRO A C 1
ATOM 1084 O O . PRO A 1 145 ? -20.844 6.055 10.93 1 96.94 145 PRO A O 1
ATOM 1087 N N . VAL A 1 146 ? -19.078 4.734 10.758 1 98 146 VAL A N 1
ATOM 1088 C CA . VAL A 1 146 ? -18.156 5.652 11.414 1 98 146 VAL A CA 1
ATOM 1089 C C . VAL A 1 146 ? -17.406 6.469 10.359 1 98 146 VAL A C 1
ATOM 1091 O O . VAL A 1 146 ? -16.781 5.91 9.453 1 98 146 VAL A O 1
ATOM 1094 N N . THR A 1 147 ? -17.516 7.793 10.445 1 98.44 147 THR A N 1
ATOM 1095 C CA . THR A 1 147 ? -16.734 8.648 9.555 1 98.44 147 THR A CA 1
ATOM 1096 C C . THR A 1 147 ? -15.266 8.617 9.938 1 98.44 147 THR A C 1
ATOM 1098 O O . THR A 1 147 ? -14.906 8.891 11.086 1 98.44 147 THR A O 1
ATOM 1101 N N . PHE A 1 148 ? -14.445 8.18 9.039 1 98.88 148 PHE A N 1
ATOM 1102 C CA . PHE A 1 148 ? -13.008 8.031 9.242 1 98.88 148 PHE A CA 1
ATOM 1103 C C . PHE A 1 148 ? -12.227 9.008 8.367 1 98.88 148 PHE A C 1
ATOM 1105 O O . PHE A 1 148 ? -12.117 8.812 7.16 1 98.88 148 PHE A O 1
ATOM 1112 N N . LEU A 1 149 ? -11.727 10.078 8.969 1 98.94 149 LEU A N 1
ATOM 1113 C CA . LEU A 1 149 ? -10.938 11.078 8.266 1 98.94 149 LEU A CA 1
ATOM 1114 C C . LEU A 1 149 ? -9.461 10.727 8.289 1 98.94 149 LEU A C 1
ATOM 1116 O O . LEU A 1 149 ? -8.883 10.516 9.359 1 98.94 149 LEU A O 1
ATOM 1120 N N . TYR A 1 150 ? -8.859 10.688 7.129 1 98.88 150 TYR A N 1
ATOM 1121 C CA . TYR A 1 150 ? -7.465 10.281 6.988 1 98.88 150 TYR A CA 1
ATOM 1122 C C . TYR A 1 150 ? -6.664 11.328 6.227 1 98.88 150 TYR A C 1
ATOM 1124 O O . TYR A 1 150 ? -6.918 11.578 5.047 1 98.88 150 TYR A O 1
ATOM 1132 N N . PRO A 1 151 ? -5.715 11.93 6.84 1 98.56 151 PRO A N 1
ATOM 1133 C CA . PRO A 1 151 ? -4.789 12.82 6.133 1 98.56 151 PRO A CA 1
ATOM 1134 C C . PRO A 1 151 ? -3.672 12.062 5.422 1 98.56 151 PRO A C 1
ATOM 1136 O O . PRO A 1 151 ? -2.689 11.664 6.055 1 98.56 151 PRO A O 1
ATOM 1139 N N . SER A 1 152 ? -3.873 11.883 4.176 1 98.69 152 SER A N 1
ATOM 1140 C CA . SER A 1 152 ? -2.758 11.438 3.348 1 98.69 152 SER A CA 1
ATOM 1141 C C . SER A 1 152 ? -1.871 12.602 2.934 1 98.69 152 SER A C 1
ATOM 1143 O O . SER A 1 152 ? -1.74 13.586 3.672 1 98.69 152 SER A O 1
ATOM 1145 N N . SER A 1 153 ? -1.111 12.438 1.899 1 98.19 153 SER A N 1
ATOM 1146 C CA . SER A 1 153 ? -0.067 13.406 1.575 1 98.19 153 SER A CA 1
ATOM 1147 C C . SER A 1 153 ? 0.274 13.375 0.089 1 98.19 153 SER A C 1
ATOM 1149 O O . SER A 1 153 ? 0.077 12.352 -0.576 1 98.19 153 SER A O 1
ATOM 1151 N N . ILE A 1 154 ? 0.838 14.477 -0.351 1 98.38 154 ILE A N 1
ATOM 1152 C CA . ILE A 1 154 ? 1.375 14.516 -1.706 1 98.38 154 ILE A CA 1
ATOM 1153 C C . ILE A 1 154 ? 2.525 13.523 -1.839 1 98.38 154 ILE A C 1
ATOM 1155 O O . ILE A 1 154 ? 2.973 13.227 -2.949 1 98.38 154 ILE A O 1
ATOM 1159 N N . ALA A 1 155 ? 2.977 12.992 -0.741 1 98.38 155 ALA A N 1
ATOM 1160 C CA . ALA A 1 155 ? 4.027 11.977 -0.761 1 98.38 155 ALA A CA 1
ATOM 1161 C C . ALA A 1 155 ? 3.529 10.688 -1.401 1 98.38 155 ALA A C 1
ATOM 1163 O O . ALA A 1 155 ? 4.324 9.797 -1.718 1 98.38 155 ALA A O 1
ATOM 1164 N N . ALA A 1 156 ? 2.232 10.57 -1.635 1 98.5 156 ALA A N 1
ATOM 1165 C CA . ALA A 1 156 ? 1.664 9.406 -2.316 1 98.5 156 ALA A CA 1
ATOM 1166 C C . ALA A 1 156 ? 2.039 9.406 -3.797 1 98.5 156 ALA A C 1
ATOM 1168 O O . ALA A 1 156 ? 1.901 8.383 -4.477 1 98.5 156 ALA A O 1
ATOM 1169 N N . TYR A 1 157 ? 2.49 10.547 -4.254 1 98.44 157 TYR A N 1
ATOM 1170 C CA . TYR A 1 157 ? 2.938 10.656 -5.641 1 98.44 157 TYR A CA 1
ATOM 1171 C C . TYR A 1 157 ? 4.414 10.289 -5.766 1 98.44 157 TYR A C 1
ATOM 1173 O O . TYR A 1 157 ? 5.145 10.281 -4.773 1 98.44 157 TYR A O 1
ATOM 1181 N N . GLY A 1 158 ? 4.844 10.016 -6.949 1 98.06 158 GLY A N 1
ATOM 1182 C CA . GLY A 1 158 ? 6.242 9.781 -7.27 1 98.06 158 GLY A CA 1
ATOM 1183 C C . GLY A 1 158 ? 6.566 10.008 -8.734 1 98.06 158 GLY A C 1
ATOM 1184 O O . GLY A 1 158 ? 6.395 9.102 -9.555 1 98.06 158 GLY A O 1
ATOM 1185 N N . LEU A 1 159 ? 7.07 11.172 -9.078 1 97.75 159 LEU A N 1
ATOM 1186 C CA . LEU A 1 159 ? 7.531 11.469 -10.43 1 97.75 159 LEU A CA 1
ATOM 1187 C C . LEU A 1 159 ? 8.977 11.031 -10.617 1 97.75 159 LEU A C 1
ATOM 1189 O O . LEU A 1 159 ? 9.789 11.125 -9.688 1 97.75 159 LEU A O 1
ATOM 1193 N N . PRO A 1 160 ? 9.352 10.672 -11.82 1 95.19 160 PRO A N 1
ATOM 1194 C CA . PRO A 1 160 ? 10.641 10.016 -12.016 1 95.19 160 PRO A CA 1
ATOM 1195 C C . PRO A 1 160 ? 11.805 11.008 -12.062 1 95.19 160 PRO A C 1
ATOM 1197 O O . PRO A 1 160 ? 12.953 10.625 -11.805 1 95.19 160 PRO A O 1
ATOM 1200 N N . ASP A 1 161 ? 11.508 12.289 -12.484 1 95.88 161 ASP A N 1
ATOM 1201 C CA . ASP A 1 161 ? 12.586 13.266 -12.602 1 95.88 161 ASP A CA 1
ATOM 1202 C C . ASP A 1 161 ? 12.031 14.688 -12.672 1 95.88 161 ASP A C 1
ATOM 1204 O O . ASP A 1 161 ? 10.82 14.891 -12.773 1 95.88 161 ASP A O 1
ATOM 1208 N N . VAL A 1 162 ? 12.906 15.555 -12.562 1 96.88 162 VAL A N 1
ATOM 1209 C CA . VAL A 1 162 ? 12.547 16.969 -12.477 1 96.88 162 VAL A CA 1
ATOM 1210 C C . VAL A 1 162 ? 11.891 17.422 -13.781 1 96.88 162 VAL A C 1
ATOM 1212 O O . VAL A 1 162 ? 10.953 18.219 -13.766 1 96.88 162 VAL A O 1
ATOM 1215 N N . ARG A 1 163 ? 12.383 16.922 -14.898 1 97.44 163 ARG A N 1
ATOM 1216 C CA . ARG A 1 163 ? 11.828 17.281 -16.188 1 97.44 163 ARG A CA 1
ATOM 1217 C C . ARG A 1 163 ? 10.359 16.875 -16.297 1 97.44 163 ARG A C 1
ATOM 1219 O O . ARG A 1 163 ? 9.516 17.672 -16.719 1 97.44 163 ARG A O 1
ATOM 1226 N N . THR A 1 164 ? 10.07 15.68 -15.883 1 97.62 164 THR A N 1
ATOM 1227 C CA . THR A 1 164 ? 8.695 15.188 -15.875 1 97.62 164 THR A CA 1
ATOM 1228 C C . THR A 1 164 ? 7.836 16 -14.914 1 97.62 164 THR A C 1
ATOM 1230 O O . THR A 1 164 ? 6.695 16.344 -15.227 1 97.62 164 THR A O 1
ATOM 1233 N N . LYS A 1 165 ? 8.406 16.312 -13.797 1 97.69 165 LYS A N 1
ATOM 1234 C CA . LYS A 1 165 ? 7.703 17.125 -12.805 1 97.69 165 LYS A CA 1
ATOM 1235 C C . LYS A 1 165 ? 7.301 18.469 -13.383 1 97.69 165 LYS A C 1
ATOM 1237 O O . LYS A 1 165 ? 6.156 18.906 -13.227 1 97.69 165 LYS A O 1
ATOM 1242 N N . GLN A 1 166 ? 8.195 19.078 -14.031 1 96.38 166 GLN A N 1
ATOM 1243 C CA . GLN A 1 166 ? 7.969 20.422 -14.578 1 96.38 166 GLN A CA 1
ATOM 1244 C C . GLN A 1 166 ? 6.949 20.375 -15.711 1 96.38 166 GLN A C 1
ATOM 1246 O O . GLN A 1 166 ? 6.184 21.328 -15.898 1 96.38 166 GLN A O 1
ATOM 1251 N N . ALA A 1 167 ? 6.859 19.25 -16.375 1 97.38 167 ALA A N 1
ATOM 1252 C CA . ALA A 1 167 ? 5.996 19.125 -17.547 1 97.38 167 ALA A CA 1
ATOM 1253 C C . ALA A 1 167 ? 4.613 18.609 -17.156 1 97.38 167 ALA A C 1
ATOM 1255 O O . ALA A 1 167 ? 3.66 18.719 -17.938 1 97.38 167 ALA A O 1
ATOM 1256 N N . ALA A 1 168 ? 4.422 18.094 -15.977 1 96.56 168 ALA A N 1
ATOM 1257 C CA . ALA A 1 168 ? 3.244 17.328 -15.609 1 96.56 168 ALA A CA 1
ATOM 1258 C C . ALA A 1 168 ? 2.055 18.234 -15.32 1 96.56 168 ALA A C 1
ATOM 1260 O O . ALA A 1 168 ? 0.902 17.797 -15.367 1 96.56 168 ALA A O 1
ATOM 1261 N N . GLY A 1 169 ? 2.266 19.562 -15.039 1 97 169 GLY A N 1
ATOM 1262 C CA . GLY A 1 169 ? 1.165 20.422 -14.648 1 97 169 GLY A CA 1
ATOM 1263 C C . GLY A 1 169 ? 0.514 20.016 -13.344 1 97 169 GLY A C 1
ATOM 1264 O O . GLY A 1 169 ? 1.19 19.547 -12.43 1 97 169 GLY A O 1
ATOM 1265 N N . ARG A 1 170 ? -0.802 20.312 -13.188 1 98.5 170 ARG A N 1
ATOM 1266 C CA . ARG A 1 170 ? -1.537 19.953 -11.984 1 98.5 170 ARG A CA 1
ATOM 1267 C C . ARG A 1 170 ? -1.966 18.484 -12.023 1 98.5 170 ARG A C 1
ATOM 1269 O O . ARG A 1 170 ? -2.799 18.094 -12.852 1 98.5 170 ARG A O 1
ATOM 1276 N N . LEU A 1 171 ? -1.451 17.688 -11.141 1 98.56 171 LEU A N 1
ATOM 1277 C CA . LEU A 1 171 ? -1.705 16.25 -11.164 1 98.56 171 LEU A CA 1
ATOM 1278 C C . LEU A 1 171 ? -3.076 15.938 -10.578 1 98.56 171 LEU A C 1
ATOM 1280 O O . LEU A 1 171 ? -3.463 16.5 -9.547 1 98.56 171 LEU A O 1
ATOM 1284 N N . LYS A 1 172 ? -3.752 15.07 -11.242 1 98.25 172 LYS A N 1
ATOM 1285 C CA . LYS A 1 172 ? -4.992 14.523 -10.703 1 98.25 172 LYS A CA 1
ATOM 1286 C C . LYS A 1 172 ? -4.711 13.375 -9.734 1 98.25 172 LYS A C 1
ATOM 1288 O O . LYS A 1 172 ? -3.596 12.859 -9.695 1 98.25 172 LYS A O 1
ATOM 1293 N N . GLU A 1 173 ? -5.691 12.938 -8.977 1 98.25 173 GLU A N 1
ATOM 1294 C CA . GLU A 1 173 ? -5.539 12.023 -7.848 1 98.25 173 GLU A CA 1
ATOM 1295 C C . GLU A 1 173 ? -4.988 10.672 -8.297 1 98.25 173 GLU A C 1
ATOM 1297 O O . GLU A 1 173 ? -4.258 10.016 -7.559 1 98.25 173 GLU A O 1
ATOM 1302 N N . ASP A 1 174 ? -5.27 10.273 -9.523 1 96.38 174 ASP A N 1
ATOM 1303 C CA . ASP A 1 174 ? -4.957 8.898 -9.922 1 96.38 174 ASP A CA 1
ATOM 1304 C C . ASP A 1 174 ? -3.711 8.859 -10.805 1 96.38 174 ASP A C 1
ATOM 1306 O O . ASP A 1 174 ? -3.365 7.809 -11.352 1 96.38 174 ASP A O 1
ATOM 1310 N N . GLU A 1 175 ? -3.049 9.977 -10.938 1 96.75 175 GLU A N 1
ATOM 1311 C CA . GLU A 1 175 ? -1.849 10.07 -11.766 1 96.75 175 GLU A CA 1
ATOM 1312 C C . GLU A 1 175 ? -0.585 9.914 -10.922 1 96.75 175 GLU A C 1
ATOM 1314 O O . GLU A 1 175 ? -0.511 10.438 -9.805 1 96.75 175 GLU A O 1
ATOM 1319 N N . TRP A 1 176 ? 0.371 9.172 -11.391 1 97.38 176 TRP A N 1
ATOM 1320 C CA . TRP A 1 176 ? 1.733 9.07 -10.875 1 97.38 176 TRP A CA 1
ATOM 1321 C C . TRP A 1 176 ? 1.731 8.641 -9.414 1 97.38 176 TRP A C 1
ATOM 1323 O O . TRP A 1 176 ? 2.471 9.203 -8.602 1 97.38 176 TRP A O 1
ATOM 1333 N N . THR A 1 177 ? 0.868 7.762 -9.023 1 97.62 177 THR A N 1
ATOM 1334 C CA . THR A 1 177 ? 0.849 7.223 -7.672 1 97.62 177 THR A CA 1
ATOM 1335 C C . THR A 1 177 ? 1.891 6.117 -7.516 1 97.62 177 THR A C 1
ATOM 1337 O O . THR A 1 177 ? 1.543 4.945 -7.367 1 97.62 177 THR A O 1
ATOM 1340 N N . ARG A 1 178 ? 3.145 6.5 -7.512 1 96.31 178 ARG A N 1
ATOM 1341 C CA . ARG A 1 178 ? 4.312 5.633 -7.383 1 96.31 178 ARG A CA 1
ATOM 1342 C C . ARG A 1 178 ? 5.332 6.223 -6.414 1 96.31 178 ARG A C 1
ATOM 1344 O O . ARG A 1 178 ? 6.438 6.594 -6.82 1 96.31 178 ARG A O 1
ATOM 1351 N N . PRO A 1 179 ? 5.012 6.148 -5.148 1 97.75 179 PRO A N 1
ATOM 1352 C CA . PRO A 1 179 ? 5.836 6.844 -4.16 1 97.75 179 PRO A CA 1
ATOM 1353 C C . PRO A 1 179 ? 7.246 6.277 -4.059 1 97.75 179 PRO A C 1
ATOM 1355 O O . PRO A 1 179 ? 7.449 5.078 -4.273 1 97.75 179 PRO A O 1
ATOM 1358 N N . SER A 1 180 ? 8.18 7.164 -3.674 1 94.31 180 SER A N 1
ATOM 1359 C CA . SER A 1 180 ? 9.586 6.777 -3.582 1 94.31 180 SER A CA 1
ATOM 1360 C C . SER A 1 180 ? 10.062 6.773 -2.135 1 94.31 180 SER A C 1
ATOM 1362 O O . SER A 1 180 ? 11.25 6.57 -1.869 1 94.31 180 SER A O 1
ATOM 1364 N N . THR A 1 181 ? 9.18 7.094 -1.174 1 97.44 181 THR A N 1
ATOM 1365 C CA . THR A 1 181 ? 9.523 7.109 0.244 1 97.44 181 THR A CA 1
ATOM 1366 C C . THR A 1 181 ? 8.68 6.094 1.014 1 97.44 181 THR A C 1
ATOM 1368 O O . THR A 1 181 ? 7.598 5.711 0.57 1 97.44 181 THR A O 1
ATOM 1371 N N . MET A 1 182 ? 9.25 5.645 2.18 1 98 182 MET A N 1
ATOM 1372 C CA . MET A 1 182 ? 8.469 4.773 3.051 1 98 182 MET A CA 1
ATOM 1373 C C . MET A 1 182 ? 7.164 5.449 3.471 1 98 182 MET A C 1
ATOM 1375 O O . MET A 1 182 ? 6.105 4.824 3.451 1 98 182 MET A O 1
ATOM 1379 N N . TYR A 1 183 ? 7.266 6.703 3.807 1 98.06 183 TYR A N 1
ATOM 1380 C CA . TYR A 1 183 ? 6.098 7.484 4.195 1 98.06 183 TYR A CA 1
ATOM 1381 C C . TYR A 1 183 ? 5.055 7.496 3.086 1 98.06 183 TYR A C 1
ATOM 1383 O O . TYR A 1 183 ? 3.873 7.242 3.332 1 98.06 183 TYR A O 1
ATOM 1391 N N . GLY A 1 184 ? 5.477 7.789 1.832 1 98.62 184 GLY A N 1
ATOM 1392 C CA . GLY A 1 184 ? 4.57 7.785 0.696 1 98.62 184 GLY A CA 1
ATOM 1393 C C . GLY A 1 184 ? 3.922 6.438 0.451 1 98.62 184 GLY A C 1
ATOM 1394 O O . GLY A 1 184 ? 2.721 6.355 0.185 1 98.62 184 GLY A O 1
ATOM 1395 N N . CYS A 1 185 ? 4.719 5.352 0.532 1 98.75 185 CYS A N 1
ATOM 1396 C CA . CYS A 1 185 ? 4.195 3.998 0.384 1 98.75 185 CYS A CA 1
ATOM 1397 C C . CYS A 1 185 ? 3.125 3.709 1.429 1 98.75 185 CYS A C 1
ATOM 1399 O O . CYS A 1 185 ? 2.068 3.164 1.106 1 98.75 185 CYS A O 1
ATOM 1401 N N . ASN A 1 186 ? 3.43 4.113 2.682 1 98.88 186 ASN A N 1
ATOM 1402 C CA . ASN A 1 186 ? 2.484 3.893 3.771 1 98.88 186 ASN A CA 1
ATOM 1403 C C . ASN A 1 186 ? 1.166 4.617 3.523 1 98.88 186 ASN A C 1
ATOM 1405 O O . ASN A 1 186 ? 0.093 4.02 3.635 1 98.88 186 ASN A O 1
ATOM 1409 N N . LYS A 1 187 ? 1.284 5.867 3.172 1 98.88 187 LYS A N 1
ATOM 1410 C CA . LYS A 1 187 ? 0.083 6.68 2.994 1 98.88 187 LYS A CA 1
ATOM 1411 C C . LYS A 1 187 ? -0.767 6.156 1.838 1 98.88 187 LYS A C 1
ATOM 1413 O O . LYS A 1 187 ? -1.987 6.035 1.963 1 98.88 187 LYS A O 1
ATOM 1418 N N . LEU A 1 188 ? -0.166 5.855 0.729 1 98.88 188 LEU A N 1
ATOM 1419 C CA . LEU A 1 188 ? -0.911 5.367 -0.427 1 98.88 188 LEU A CA 1
ATOM 1420 C C . LEU A 1 188 ? -1.596 4.043 -0.115 1 98.88 188 LEU A C 1
ATOM 1422 O O . LEU A 1 188 ? -2.75 3.83 -0.492 1 98.88 188 LEU A O 1
ATOM 1426 N N . TYR A 1 189 ? -0.894 3.156 0.577 1 98.94 189 TYR A N 1
ATOM 1427 C CA . TYR A 1 189 ? -1.493 1.883 0.959 1 98.94 189 TYR A CA 1
ATOM 1428 C C . TYR A 1 189 ? -2.705 2.098 1.857 1 98.94 189 TYR A C 1
ATOM 1430 O O . TYR A 1 189 ? -3.734 1.438 1.692 1 98.94 189 TYR A O 1
ATOM 1438 N N . CYS A 1 190 ? -2.617 3.029 2.742 1 98.94 190 CYS A N 1
ATOM 1439 C CA . CYS A 1 190 ? -3.711 3.295 3.67 1 98.94 190 CYS A CA 1
ATOM 1440 C C . CYS A 1 190 ? -4.898 3.916 2.949 1 98.94 190 CYS A C 1
ATOM 1442 O O . CYS A 1 190 ? -6.051 3.697 3.334 1 98.94 190 CYS A O 1
ATOM 1444 N N . GLU A 1 191 ? -4.641 4.723 1.864 1 98.88 191 GLU A N 1
ATOM 1445 C CA . GLU A 1 191 ? -5.742 5.16 1.017 1 98.88 191 GLU A CA 1
ATOM 1446 C C . GLU A 1 191 ? -6.512 3.967 0.453 1 98.88 191 GLU A C 1
ATOM 1448 O O . GLU A 1 191 ? -7.742 3.941 0.492 1 98.88 191 GLU A O 1
ATOM 1453 N N . HIS A 1 192 ? -5.73 3.008 -0.062 1 98.75 192 HIS A N 1
ATOM 1454 C CA . HIS A 1 192 ? -6.344 1.824 -0.654 1 98.75 192 HIS A CA 1
ATOM 1455 C C . HIS A 1 192 ? -7.113 1.021 0.389 1 98.75 192 HIS A C 1
ATOM 1457 O O . HIS A 1 192 ? -8.227 0.559 0.127 1 98.75 192 HIS A O 1
ATOM 1463 N N . LEU A 1 193 ? -6.543 0.845 1.596 1 98.75 193 LEU A N 1
ATOM 1464 C CA . LEU A 1 193 ? -7.207 0.125 2.676 1 98.75 193 LEU A CA 1
ATOM 1465 C C . LEU A 1 193 ? -8.516 0.814 3.064 1 98.75 193 LEU A C 1
ATOM 1467 O O . LEU A 1 193 ? -9.531 0.153 3.262 1 98.75 193 LEU A O 1
ATOM 1471 N N . GLY A 1 194 ? -8.398 2.137 3.215 1 98.69 194 GLY A N 1
ATOM 1472 C CA . GLY A 1 194 ? -9.602 2.879 3.561 1 98.69 194 GLY A CA 1
ATOM 1473 C C . GLY A 1 194 ? -10.719 2.695 2.557 1 98.69 194 GLY A C 1
ATOM 1474 O O . GLY A 1 194 ? -11.875 2.484 2.939 1 98.69 194 GLY A O 1
ATOM 1475 N N . ASP A 1 195 ? -10.367 2.812 1.31 1 97.88 195 ASP A N 1
ATOM 1476 C CA . ASP A 1 195 ? -11.352 2.602 0.255 1 97.88 195 ASP A CA 1
ATOM 1477 C C . ASP A 1 195 ? -11.922 1.187 0.311 1 97.88 195 ASP A C 1
ATOM 1479 O O . ASP A 1 195 ? -13.125 0.992 0.143 1 97.88 195 ASP A O 1
ATOM 1483 N N . TYR A 1 196 ? -11.078 0.199 0.539 1 97.81 196 TYR A N 1
ATOM 1484 C CA . TYR A 1 196 ? -11.508 -1.188 0.661 1 97.81 196 TYR A CA 1
ATOM 1485 C C . TYR A 1 196 ? -12.484 -1.354 1.817 1 97.81 196 TYR A C 1
ATOM 1487 O O . TYR A 1 196 ? -13.555 -1.945 1.653 1 97.81 196 TYR A O 1
ATOM 1495 N N . TYR A 1 197 ? -12.172 -0.848 3.002 1 97.81 197 TYR A N 1
ATOM 1496 C CA . TYR A 1 197 ? -13.039 -0.967 4.176 1 97.81 197 TYR A CA 1
ATOM 1497 C C . TYR A 1 197 ? -14.367 -0.267 3.943 1 97.81 197 TYR A C 1
ATOM 1499 O O . TYR A 1 197 ? -15.414 -0.73 4.414 1 97.81 197 TYR A O 1
ATOM 1507 N N . ALA A 1 198 ? -14.352 0.788 3.186 1 97.19 198 ALA A N 1
ATOM 1508 C CA . ALA A 1 198 ? -15.555 1.584 2.961 1 97.19 198 ALA A CA 1
ATOM 1509 C C . ALA A 1 198 ? -16.516 0.864 2.023 1 97.19 198 ALA A C 1
ATOM 1511 O O . ALA A 1 198 ? -17.734 0.946 2.197 1 97.19 198 ALA A O 1
ATOM 1512 N N . ARG A 1 199 ? -15.945 0.044 1.087 1 94.38 199 ARG A N 1
ATOM 1513 C CA . ARG A 1 199 ? -16.797 -0.338 -0.031 1 94.38 199 ARG A CA 1
ATOM 1514 C C . ARG A 1 199 ? -16.812 -1.852 -0.213 1 94.38 199 ARG A C 1
ATOM 1516 O O . ARG A 1 199 ? -17.75 -2.4 -0.799 1 94.38 199 ARG A O 1
ATOM 1523 N N . ARG A 1 200 ? -15.766 -2.498 0.307 1 94.75 200 ARG A N 1
ATOM 1524 C CA . ARG A 1 200 ? -15.578 -3.865 -0.167 1 94.75 200 ARG A CA 1
ATOM 1525 C C . ARG A 1 200 ? -15.211 -4.797 0.983 1 94.75 200 ARG A C 1
ATOM 1527 O O . ARG A 1 200 ? -14.891 -5.965 0.762 1 94.75 200 ARG A O 1
ATOM 1534 N N . TYR A 1 201 ? -15.289 -4.344 2.203 1 95.31 201 TYR A N 1
ATOM 1535 C CA . TYR A 1 201 ? -14.875 -5.141 3.352 1 95.31 201 TYR A CA 1
ATOM 1536 C C . TYR A 1 201 ? -15.633 -6.465 3.395 1 95.31 201 TYR A C 1
ATOM 1538 O O . TYR A 1 201 ? -16.859 -6.484 3.48 1 95.31 201 TYR A O 1
ATOM 1546 N N . LYS A 1 202 ? -14.852 -7.586 3.271 1 95.19 202 LYS A N 1
ATOM 1547 C CA . LYS A 1 202 ? -15.383 -8.945 3.316 1 95.19 202 LYS A CA 1
ATOM 1548 C C . LYS A 1 202 ? -16.5 -9.141 2.285 1 95.19 202 LYS A C 1
ATOM 1550 O O . LYS A 1 202 ? -17.547 -9.703 2.594 1 95.19 202 LYS A O 1
ATOM 1555 N N . GLN A 1 203 ? -16.203 -8.711 1.092 1 93.19 203 GLN A N 1
ATOM 1556 C CA . GLN A 1 203 ? -17.219 -8.617 0.057 1 93.19 203 GLN A CA 1
ATOM 1557 C C . GLN A 1 203 ? -17.688 -10 -0.385 1 93.19 203 GLN A C 1
ATOM 1559 O O . GLN A 1 203 ? -18.766 -10.133 -0.978 1 93.19 203 GLN A O 1
ATOM 1564 N N . LEU A 1 204 ? -17 -11.039 -0.076 1 92 204 LEU A N 1
ATOM 1565 C CA . LEU A 1 204 ? -17.422 -12.367 -0.498 1 92 204 LEU A CA 1
ATOM 1566 C C . LEU A 1 204 ? -18.031 -13.141 0.67 1 92 204 LEU A C 1
ATOM 1568 O O . LEU A 1 204 ? -18.359 -14.32 0.534 1 92 204 LEU A O 1
ATOM 1572 N N . SER A 1 205 ? -18.109 -12.469 1.812 1 89.88 205 SER A N 1
ATOM 1573 C CA . SER A 1 205 ? -18.781 -13.102 2.941 1 89.88 205 SER A CA 1
ATOM 1574 C C . SER A 1 205 ? -20.281 -13.258 2.682 1 89.88 205 SER A C 1
ATOM 1576 O O . SER A 1 205 ? -20.859 -12.492 1.913 1 89.88 205 SER A O 1
ATOM 1578 N N . VAL A 1 206 ? -20.859 -14.227 3.23 1 84.75 206 VAL A N 1
ATOM 1579 C CA . VAL A 1 206 ? -22.281 -14.531 3.041 1 84.75 206 VAL A CA 1
ATOM 1580 C C . VAL A 1 206 ? -23.125 -13.367 3.547 1 84.75 206 VAL A C 1
ATOM 1582 O O . VAL A 1 206 ? -24.094 -12.961 2.893 1 84.75 206 VAL A O 1
ATOM 1585 N N . GLU A 1 207 ? -22.719 -12.805 4.676 1 84.06 207 GLU A N 1
ATOM 1586 C CA . GLU A 1 207 ? -23.406 -11.633 5.207 1 84.06 207 GLU A CA 1
ATOM 1587 C C . GLU A 1 207 ? -22.641 -10.352 4.891 1 84.06 207 GLU A C 1
ATOM 1589 O O . GLU A 1 207 ? -21.516 -10.164 5.371 1 84.06 207 GLU A O 1
ATOM 1594 N N . PRO A 1 208 ? -23.328 -9.531 4.027 1 76.94 208 PRO A N 1
ATOM 1595 C CA . PRO A 1 208 ? -22.609 -8.297 3.713 1 76.94 208 PRO A CA 1
ATOM 1596 C C . PRO A 1 208 ? -22.359 -7.43 4.945 1 76.94 208 PRO A C 1
ATOM 1598 O O . PRO A 1 208 ? -23.281 -7.172 5.723 1 76.94 208 PRO A O 1
ATOM 1601 N N . VAL A 1 209 ? -21.203 -7.074 5.199 1 80.81 209 VAL A N 1
ATOM 1602 C CA . VAL A 1 209 ? -20.875 -6.238 6.348 1 80.81 209 VAL A CA 1
ATOM 1603 C C . VAL A 1 209 ? -20.109 -5.004 5.887 1 80.81 209 VAL A C 1
ATOM 1605 O O . VAL A 1 209 ? -19.484 -4.312 6.699 1 80.81 209 VAL A O 1
ATOM 1608 N N . SER A 1 210 ? -20.203 -4.699 4.578 1 80.25 210 SER A N 1
ATOM 1609 C CA . SER A 1 210 ? -19.562 -3.488 4.074 1 80.25 210 SER A CA 1
ATOM 1610 C C . SER A 1 210 ? -20.422 -2.256 4.363 1 80.25 210 SER A C 1
ATOM 1612 O O . SER A 1 210 ? -21.578 -2.373 4.754 1 80.25 210 SER A O 1
ATOM 1614 N N . GLY A 1 211 ? -19.75 -1.094 4.375 1 88.81 211 GLY A N 1
ATOM 1615 C CA . GLY A 1 211 ? -20.484 0.157 4.508 1 88.81 211 GLY A CA 1
ATOM 1616 C C . GLY A 1 211 ? -20.547 0.664 5.938 1 88.81 211 GLY A C 1
ATOM 1617 O O . GLY A 1 211 ? -21.344 1.545 6.254 1 88.81 211 GLY A O 1
ATOM 1618 N N . ARG A 1 212 ? -19.625 0.041 6.738 1 95.19 212 ARG A N 1
ATOM 1619 C CA . ARG A 1 212 ? -19.641 0.441 8.141 1 95.19 212 ARG A CA 1
ATOM 1620 C C . ARG A 1 212 ? -18.516 1.432 8.438 1 95.19 212 ARG A C 1
ATOM 1622 O O . ARG A 1 212 ? -18.438 1.984 9.539 1 95.19 212 ARG A O 1
ATOM 1629 N N . VAL A 1 213 ? -17.719 1.673 7.512 1 98.19 213 VAL A N 1
ATOM 1630 C CA . VAL A 1 213 ? -16.688 2.711 7.566 1 98.19 213 VAL A CA 1
ATOM 1631 C C . VAL A 1 213 ? -16.922 3.717 6.438 1 98.19 213 VAL A C 1
ATOM 1633 O O . VAL A 1 213 ? -16.969 3.34 5.266 1 98.19 213 VAL A O 1
ATOM 1636 N N . ASP A 1 214 ? -17.172 4.945 6.766 1 98.62 214 ASP A N 1
ATOM 1637 C CA . ASP A 1 214 ? -17.203 6.047 5.809 1 98.62 214 ASP A CA 1
ATOM 1638 C C . ASP A 1 214 ? -15.852 6.742 5.723 1 98.62 214 ASP A C 1
ATOM 1640 O O . ASP A 1 214 ? -15.594 7.707 6.445 1 98.62 214 ASP A O 1
ATOM 1644 N N . PHE A 1 215 ? -14.992 6.172 4.871 1 98.81 215 PHE A N 1
ATOM 1645 C CA . PHE A 1 215 ? -13.609 6.613 4.766 1 98.81 215 PHE A CA 1
ATOM 1646 C C . PHE A 1 215 ? -13.5 7.852 3.885 1 98.81 215 PHE A C 1
ATOM 1648 O O . PHE A 1 215 ? -13.922 7.836 2.729 1 98.81 215 PHE A O 1
ATOM 1655 N N . ARG A 1 216 ? -12.938 8.906 4.387 1 98.88 216 ARG A N 1
ATOM 1656 C CA . ARG A 1 216 ? -12.719 10.18 3.711 1 98.88 216 ARG A CA 1
ATOM 1657 C C . ARG A 1 216 ? -11.266 10.641 3.855 1 98.88 216 ARG A C 1
ATOM 1659 O O . ARG A 1 216 ? -10.766 10.773 4.973 1 98.88 216 ARG A O 1
ATOM 1666 N N . CYS A 1 217 ? -10.633 10.852 2.715 1 98.88 217 CYS A N 1
ATOM 1667 C CA . CYS A 1 217 ? -9.188 11.062 2.703 1 98.88 217 CYS A CA 1
ATOM 1668 C C . CYS A 1 217 ? -8.828 12.32 1.914 1 98.88 217 CYS A C 1
ATOM 1670 O O . CYS A 1 217 ? -9.453 12.609 0.892 1 98.88 217 CYS A O 1
ATOM 1672 N N . VAL A 1 218 ? -7.836 13.078 2.428 1 98.88 218 VAL A N 1
ATOM 1673 C CA . VAL A 1 218 ? -7.27 14.195 1.689 1 98.88 218 VAL A CA 1
ATOM 1674 C C . VAL A 1 218 ? -5.758 14.016 1.556 1 98.88 218 VAL A C 1
ATOM 1676 O O . VAL A 1 218 ? -5.098 13.539 2.482 1 98.88 218 VAL A O 1
ATOM 1679 N N . ARG A 1 219 ? -5.223 14.32 0.425 1 98.88 219 ARG A N 1
ATOM 1680 C CA . ARG A 1 219 ? -3.779 14.453 0.265 1 98.88 219 ARG A CA 1
ATOM 1681 C C . ARG A 1 219 ? -3.326 15.875 0.55 1 98.88 219 ARG A C 1
ATOM 1683 O O . ARG A 1 219 ? -3.432 16.75 -0.312 1 98.88 219 ARG A O 1
ATOM 1690 N N . PHE A 1 220 ? -2.791 16.031 1.711 1 98.56 220 PHE A N 1
ATOM 1691 C CA . PHE A 1 220 ? -2.326 17.359 2.084 1 98.56 220 PHE A CA 1
ATOM 1692 C C . PHE A 1 220 ? -1.039 17.719 1.348 1 98.56 220 PHE A C 1
ATOM 1694 O O . PHE A 1 220 ? -0.155 16.875 1.195 1 98.56 220 PHE A O 1
ATOM 1701 N N . PRO A 1 221 ? -1.001 18.969 0.887 1 98.06 221 PRO A N 1
ATOM 1702 C CA . PRO A 1 221 ? 0.319 19.5 0.542 1 98.06 221 PRO A CA 1
ATOM 1703 C C . PRO A 1 221 ? 1.139 19.891 1.771 1 98.06 221 PRO A C 1
ATOM 1705 O O . PRO A 1 221 ? 0.852 19.422 2.879 1 98.06 221 PRO A O 1
ATOM 1708 N N . GLY A 1 222 ? 2.264 20.578 1.582 1 96.94 222 GLY A N 1
ATOM 1709 C CA . GLY A 1 222 ? 2.982 21.078 2.744 1 96.94 222 GLY A CA 1
ATOM 1710 C C . GLY A 1 222 ? 2.178 22.062 3.566 1 96.94 222 GLY A C 1
ATOM 1711 O O . GLY A 1 222 ? 1.865 23.156 3.096 1 96.94 222 GLY A O 1
ATOM 1712 N N . LEU A 1 223 ? 1.847 21.672 4.762 1 96.56 223 LEU A N 1
ATOM 1713 C CA . LEU A 1 223 ? 1.122 22.578 5.656 1 96.56 223 LEU A CA 1
ATOM 1714 C C . LEU A 1 223 ? 2.082 23.5 6.391 1 96.56 223 LEU A C 1
ATOM 1716 O O . LEU A 1 223 ? 3.105 23.062 6.914 1 96.56 223 LEU A O 1
ATOM 1720 N N . ILE A 1 224 ? 1.743 24.719 6.418 1 95.75 224 ILE A N 1
ATOM 1721 C CA . ILE A 1 224 ? 2.557 25.703 7.125 1 95.75 224 ILE A CA 1
ATOM 1722 C C . ILE A 1 224 ? 1.781 26.25 8.32 1 95.75 224 ILE A C 1
ATOM 1724 O O . ILE A 1 224 ? 0.686 26.797 8.164 1 95.75 224 ILE A O 1
ATOM 1728 N N . SER A 1 225 ? 2.35 26.047 9.43 1 93.75 225 SER A N 1
ATOM 1729 C CA . SER A 1 225 ? 1.741 26.547 10.664 1 93.75 225 SER A CA 1
ATOM 1730 C C . SER A 1 225 ? 2.59 27.641 11.305 1 93.75 225 SER A C 1
ATOM 1732 O O . SER A 1 225 ? 3.82 27.547 11.312 1 93.75 225 SER A O 1
ATOM 1734 N N . ALA A 1 226 ? 1.965 28.641 11.805 1 91.38 226 ALA A N 1
ATOM 1735 C CA . ALA A 1 226 ? 2.646 29.688 12.57 1 91.38 226 ALA A CA 1
ATOM 1736 C C . ALA A 1 226 ? 2.764 29.281 14.039 1 91.38 226 ALA A C 1
ATOM 1738 O O . ALA A 1 226 ? 3.596 29.828 14.773 1 91.38 226 ALA A O 1
ATOM 1739 N N . GLN A 1 227 ? 1.954 28.359 14.406 1 85.81 227 GLN A N 1
ATOM 1740 C CA . GLN A 1 227 ? 1.794 28.047 15.82 1 85.81 227 GLN A CA 1
ATOM 1741 C C . GLN A 1 227 ? 2.732 26.922 16.25 1 85.81 227 GLN A C 1
ATOM 1743 O O . GLN A 1 227 ? 3.211 26.906 17.391 1 85.81 227 GLN A O 1
ATOM 1748 N N . THR A 1 228 ? 2.93 25.984 15.383 1 83.56 228 THR A N 1
ATOM 1749 C CA . THR A 1 228 ? 3.729 24.812 15.727 1 83.56 228 THR A CA 1
ATOM 1750 C C . THR A 1 228 ? 5.043 24.812 14.953 1 83.56 228 THR A C 1
ATOM 1752 O O . THR A 1 228 ? 5.086 25.203 13.789 1 83.56 228 THR A O 1
ATOM 1755 N N . VAL A 1 229 ? 6.047 24.359 15.602 1 80.19 229 VAL A N 1
ATOM 1756 C CA . VAL A 1 229 ? 7.34 24.203 14.953 1 80.19 229 VAL A CA 1
ATOM 1757 C C . VAL A 1 229 ? 7.355 22.922 14.133 1 80.19 229 VAL A C 1
ATOM 1759 O O . VAL A 1 229 ? 6.879 21.875 14.594 1 80.19 229 VAL A O 1
ATOM 1762 N N . PRO A 1 230 ? 7.875 23.031 13.008 1 79.69 230 PRO A N 1
ATOM 1763 C CA . PRO A 1 230 ? 7.883 21.844 12.156 1 79.69 230 PRO A CA 1
ATOM 1764 C C . PRO A 1 230 ? 8.633 20.672 12.781 1 79.69 230 PRO A C 1
ATOM 1766 O O . PRO A 1 230 ? 9.656 20.875 13.438 1 79.69 230 PRO A O 1
ATOM 1769 N N . SER A 1 231 ? 8.18 19.469 12.484 1 71.38 231 SER A N 1
ATOM 1770 C CA . SER A 1 231 ? 8.617 18.328 13.273 1 71.38 231 SER A CA 1
ATOM 1771 C C . SER A 1 231 ? 9.195 17.234 12.383 1 71.38 231 SER A C 1
ATOM 1773 O O . SER A 1 231 ? 9.359 16.094 12.812 1 71.38 231 SER A O 1
ATOM 1775 N N . GLY A 1 232 ? 9.414 17.547 11.148 1 76.81 232 GLY A N 1
ATOM 1776 C CA . GLY A 1 232 ? 10.125 16.438 10.547 1 76.81 232 GLY A CA 1
ATOM 1777 C C . GLY A 1 232 ? 9.594 16.062 9.18 1 76.81 232 GLY A C 1
ATOM 1778 O O . GLY A 1 232 ? 9.758 14.914 8.734 1 76.81 232 GLY A O 1
ATOM 1779 N N . GLY A 1 233 ? 9 16.922 8.508 1 82.69 233 GLY A N 1
ATOM 1780 C CA . GLY A 1 233 ? 8.633 16.672 7.121 1 82.69 233 GLY A CA 1
ATOM 1781 C C . GLY A 1 233 ? 9.641 17.219 6.125 1 82.69 233 GLY A C 1
ATOM 1782 O O . GLY A 1 233 ? 10.383 18.156 6.43 1 82.69 233 GLY A O 1
ATOM 1783 N N . THR A 1 234 ? 9.625 16.578 4.969 1 84.94 234 THR A N 1
ATOM 1784 C CA . THR A 1 234 ? 10.547 17.047 3.945 1 84.94 234 THR A CA 1
ATOM 1785 C C . THR A 1 234 ? 10.016 18.312 3.287 1 84.94 234 THR A C 1
ATOM 1787 O O . THR A 1 234 ? 10.758 19.016 2.584 1 84.94 234 THR A O 1
ATOM 1790 N N . SER A 1 235 ? 8.828 18.703 3.625 1 90.44 235 SER A N 1
ATOM 1791 C CA . SER A 1 235 ? 8.266 19.984 3.178 1 90.44 235 SER A CA 1
ATOM 1792 C C . SER A 1 235 ? 8.594 21.094 4.156 1 90.44 235 SER A C 1
ATOM 1794 O O . SER A 1 235 ? 8.242 22.266 3.92 1 90.44 235 SER A O 1
ATOM 1796 N N . ASP A 1 236 ? 9.328 20.797 5.145 1 93.44 236 ASP A N 1
ATOM 1797 C CA . ASP A 1 236 ? 9.453 21.703 6.277 1 93.44 236 ASP A CA 1
ATOM 1798 C C . ASP A 1 236 ? 10.43 22.844 5.965 1 93.44 236 ASP A C 1
ATOM 1800 O O . ASP A 1 236 ? 10.602 23.766 6.766 1 93.44 236 ASP A O 1
ATOM 1804 N N . PHE A 1 237 ? 10.953 22.891 4.758 1 94.5 237 PHE A N 1
ATOM 1805 C CA . PHE A 1 237 ? 11.875 23.984 4.434 1 94.5 237 PHE A CA 1
ATOM 1806 C C . PHE A 1 237 ? 11.156 25.328 4.477 1 94.5 237 PHE A C 1
ATOM 1808 O O . PHE A 1 237 ? 11.766 26.344 4.797 1 94.5 237 PHE A O 1
ATOM 1815 N N . ALA A 1 238 ? 9.859 25.344 4.258 1 94.38 238 ALA A N 1
ATOM 1816 C CA . ALA A 1 238 ? 9.094 26.594 4.266 1 94.38 238 ALA A CA 1
ATOM 1817 C C . ALA A 1 238 ? 8.852 27.078 5.688 1 94.38 238 ALA A C 1
ATOM 1819 O O . ALA A 1 238 ? 9.273 28.188 6.051 1 94.38 238 ALA A O 1
ATOM 1820 N N . PRO A 1 239 ? 8.234 26.25 6.488 1 94.5 239 PRO A N 1
ATOM 1821 C CA . PRO A 1 239 ? 8.016 26.734 7.852 1 94.5 239 PRO A CA 1
ATOM 1822 C C . PRO A 1 239 ? 9.312 26.906 8.633 1 94.5 239 PRO A C 1
ATOM 1824 O O . PRO A 1 239 ? 9.406 27.766 9.508 1 94.5 239 PRO A O 1
ATOM 1827 N N . GLU A 1 240 ? 10.32 26.156 8.32 1 94.69 240 GLU A N 1
ATOM 1828 C CA . GLU A 1 240 ? 11.602 26.312 9 1 94.69 240 GLU A CA 1
ATOM 1829 C C . GLU A 1 240 ? 12.227 27.672 8.695 1 94.69 240 GLU A C 1
ATOM 1831 O O . GLU A 1 240 ? 12.781 28.312 9.586 1 94.69 240 GLU A O 1
ATOM 1836 N N . MET A 1 241 ? 12.148 28.141 7.473 1 95.38 241 MET A N 1
ATOM 1837 C CA . MET A 1 241 ? 12.625 29.453 7.078 1 95.38 241 MET A CA 1
ATOM 1838 C C . MET A 1 241 ? 11.945 30.547 7.91 1 95.38 241 MET A C 1
ATOM 1840 O O . MET A 1 241 ? 12.617 31.438 8.422 1 95.38 241 MET A O 1
ATOM 1844 N N . LEU A 1 242 ? 10.672 30.391 7.973 1 95.25 242 LEU A N 1
ATOM 1845 C CA . LEU A 1 242 ? 9.844 31.375 8.641 1 95.25 242 LEU A CA 1
ATOM 1846 C C . LEU A 1 242 ? 10.156 31.438 10.133 1 95.25 242 LEU A C 1
ATOM 1848 O O . LEU A 1 242 ? 10.398 32.5 10.688 1 95.25 242 LEU A O 1
ATOM 1852 N N . HIS A 1 243 ? 10.18 30.297 10.758 1 94.88 243 HIS A N 1
ATOM 1853 C CA . HIS A 1 243 ? 10.406 30.234 12.195 1 94.88 243 HIS A CA 1
ATOM 1854 C C . HIS A 1 243 ? 11.828 30.656 12.555 1 94.88 243 HIS A C 1
ATOM 1856 O O . HIS A 1 243 ? 12.039 31.359 13.547 1 94.88 243 HIS A O 1
ATOM 1862 N N . ALA A 1 244 ? 12.812 30.266 11.781 1 94.81 244 ALA A N 1
ATOM 1863 C CA . ALA A 1 244 ? 14.195 30.656 12.031 1 94.81 244 ALA A CA 1
ATOM 1864 C C . ALA A 1 244 ? 14.367 32.156 11.922 1 94.81 244 ALA A C 1
ATOM 1866 O O . ALA A 1 244 ? 14.969 32.781 12.797 1 94.81 244 ALA A O 1
ATOM 1867 N N . ALA A 1 245 ? 13.805 32.75 10.945 1 95.69 245 ALA A N 1
ATOM 1868 C CA . ALA A 1 245 ? 13.891 34.188 10.742 1 95.69 245 ALA A CA 1
ATOM 1869 C C . ALA A 1 245 ? 13.266 34.938 11.906 1 95.69 245 ALA A C 1
ATOM 1871 O O . ALA A 1 245 ? 13.844 35.906 12.414 1 95.69 245 ALA A O 1
ATOM 1872 N N . ALA A 1 246 ? 12.094 34.531 12.297 1 94.69 246 ALA A N 1
ATOM 1873 C CA . ALA A 1 246 ? 11.359 35.188 13.375 1 94.69 246 ALA A CA 1
ATOM 1874 C C . ALA A 1 246 ? 12.133 35.125 14.688 1 94.69 246 ALA A C 1
ATOM 1876 O O . ALA A 1 246 ? 11.992 36 15.539 1 94.69 246 ALA A O 1
ATOM 1877 N N . GLN A 1 247 ? 12.953 34.094 14.789 1 94.12 247 GLN A N 1
ATOM 1878 C CA . GLN A 1 247 ? 13.719 33.875 16.016 1 94.12 247 GLN A CA 1
ATOM 1879 C C . GLN A 1 247 ? 15.117 34.5 15.891 1 94.12 247 GLN A C 1
ATOM 1881 O O . GLN A 1 247 ? 15.914 34.438 16.828 1 94.12 247 GLN A O 1
ATOM 1886 N N . GLY A 1 248 ? 15.445 34.969 14.773 1 94.38 248 GLY A N 1
ATOM 1887 C CA . GLY A 1 248 ? 16.75 35.531 14.539 1 94.38 248 GLY A CA 1
ATOM 1888 C C . GLY A 1 248 ? 17.844 34.5 14.391 1 94.38 248 GLY A C 1
ATOM 1889 O O . GLY A 1 248 ? 19.016 34.75 14.672 1 94.38 248 GLY A O 1
ATOM 1890 N N . LEU A 1 249 ? 17.5 33.344 14.008 1 95.5 249 LEU A N 1
ATOM 1891 C CA . LEU A 1 249 ? 18.438 32.25 13.844 1 95.5 249 LEU A CA 1
ATOM 1892 C C . LEU A 1 249 ? 18.781 32.031 12.367 1 95.5 249 LEU A C 1
ATOM 1894 O O . LEU A 1 249 ? 17.938 32.25 11.5 1 95.5 249 LEU A O 1
ATOM 1898 N N . PRO A 1 250 ? 20.031 31.594 12.102 1 97.19 250 PRO A N 1
ATOM 1899 C CA . PRO A 1 250 ? 20.359 31.266 10.711 1 97.19 250 PRO A CA 1
ATOM 1900 C C . PRO A 1 250 ? 19.688 29.984 10.234 1 97.19 250 PRO A C 1
ATOM 1902 O O . PRO A 1 250 ? 19.438 29.078 11.039 1 97.19 250 PRO A O 1
ATOM 1905 N N . TYR A 1 251 ? 19.391 29.969 9.039 1 96.62 251 TYR A N 1
ATOM 1906 C CA . TYR A 1 251 ? 18.781 28.766 8.445 1 96.62 251 TYR A CA 1
ATOM 1907 C C . TYR A 1 251 ? 19.406 28.453 7.094 1 96.62 251 TYR A C 1
ATOM 1909 O O . TYR A 1 251 ? 19.453 29.312 6.211 1 96.62 251 TYR A O 1
ATOM 1917 N N . ALA A 1 252 ? 19.938 27.234 6.953 1 97.44 252 ALA A N 1
ATOM 1918 C CA . ALA A 1 252 ? 20.422 26.719 5.676 1 97.44 252 ALA A CA 1
ATOM 1919 C C . ALA A 1 252 ? 19.359 25.859 5 1 97.44 252 ALA A C 1
ATOM 1921 O O . ALA A 1 252 ? 19.125 24.719 5.414 1 97.44 252 ALA A O 1
ATOM 1922 N N . CYS A 1 253 ? 18.781 26.328 3.965 1 97.69 253 CYS A N 1
ATOM 1923 C CA . CYS A 1 253 ? 17.719 25.625 3.268 1 97.69 253 CYS A CA 1
ATOM 1924 C C . CYS A 1 253 ? 18.266 24.406 2.533 1 97.69 253 CYS A C 1
ATOM 1926 O O . CYS A 1 253 ? 19.188 24.516 1.72 1 97.69 253 CYS A O 1
ATOM 1928 N N . PHE A 1 254 ? 17.625 23.266 2.709 1 96.5 254 PHE A N 1
ATOM 1929 C CA . PHE A 1 254 ? 18.203 22.016 2.234 1 96.5 254 PHE A CA 1
ATOM 1930 C C . PHE A 1 254 ? 17.688 21.688 0.838 1 96.5 254 PHE A C 1
ATOM 1932 O O . PHE A 1 254 ? 18.031 20.641 0.281 1 96.5 254 PHE A O 1
ATOM 1939 N N . VAL A 1 255 ? 16.844 22.547 0.206 1 98.12 255 VAL A N 1
ATOM 1940 C CA . VAL A 1 255 ? 16.391 22.328 -1.165 1 98.12 255 VAL A CA 1
ATOM 1941 C C . VAL A 1 255 ? 16.922 23.453 -2.062 1 98.12 255 VAL A C 1
ATOM 1943 O O . VAL A 1 255 ? 17.391 24.469 -1.57 1 98.12 255 VAL A O 1
ATOM 1946 N N . ARG A 1 256 ? 16.797 23.234 -3.387 1 98.31 256 ARG A N 1
ATOM 1947 C CA . ARG A 1 256 ? 17.219 24.25 -4.34 1 98.31 256 ARG A CA 1
ATOM 1948 C C . ARG A 1 256 ? 16.266 25.438 -4.34 1 98.31 256 ARG A C 1
ATOM 1950 O O . ARG A 1 256 ? 15.078 25.281 -4.039 1 98.31 256 ARG A O 1
ATOM 1957 N N . PRO A 1 257 ? 16.781 26.625 -4.684 1 98.38 257 PRO A N 1
ATOM 1958 C CA . PRO A 1 257 ? 15.938 27.828 -4.711 1 98.38 257 PRO A CA 1
ATOM 1959 C C . PRO A 1 257 ? 14.734 27.688 -5.637 1 98.38 257 PRO A C 1
ATOM 1961 O O . PRO A 1 257 ? 13.688 28.297 -5.395 1 98.38 257 PRO A O 1
ATOM 1964 N N . ASP A 1 258 ? 14.828 26.828 -6.672 1 97.88 258 ASP A N 1
ATOM 1965 C CA . ASP A 1 258 ? 13.766 26.719 -7.664 1 97.88 258 ASP A CA 1
ATOM 1966 C C . ASP A 1 258 ? 12.781 25.609 -7.301 1 97.88 258 ASP A C 1
ATOM 1968 O O . ASP A 1 258 ? 11.797 25.391 -8.008 1 97.88 258 ASP A O 1
ATOM 1972 N N . THR A 1 259 ? 13.023 24.938 -6.188 1 97.88 259 THR A N 1
ATOM 1973 C CA . THR A 1 259 ? 12.18 23.828 -5.77 1 97.88 259 THR A CA 1
ATOM 1974 C C . THR A 1 259 ? 10.75 24.297 -5.488 1 97.88 259 THR A C 1
ATOM 1976 O O . THR A 1 259 ? 10.547 25.266 -4.746 1 97.88 259 THR A O 1
ATOM 1979 N N . ARG A 1 260 ? 9.828 23.594 -6.168 1 97.69 260 ARG A N 1
ATOM 1980 C CA . ARG A 1 260 ? 8.414 23.922 -6 1 97.69 260 ARG A CA 1
ATOM 1981 C C . ARG A 1 260 ? 7.625 22.688 -5.559 1 97.69 260 ARG A C 1
ATOM 1983 O O . ARG A 1 260 ? 7.754 21.609 -6.152 1 97.69 260 ARG A O 1
ATOM 1990 N N . ILE A 1 261 ? 6.859 22.812 -4.543 1 98.19 261 ILE A N 1
ATOM 1991 C CA . ILE A 1 261 ? 5.797 21.891 -4.156 1 98.19 261 ILE A CA 1
ATOM 1992 C C . ILE A 1 261 ? 4.562 22.688 -3.723 1 98.19 261 ILE A C 1
ATOM 1994 O O . ILE A 1 261 ? 4.645 23.891 -3.457 1 98.19 261 ILE A O 1
ATOM 1998 N N . PRO A 1 262 ? 3.381 22.047 -3.738 1 98.69 262 PRO A N 1
ATOM 1999 C CA . PRO A 1 262 ? 2.213 22.766 -3.215 1 98.69 262 PRO A CA 1
ATOM 2000 C C . PRO A 1 262 ? 2.24 22.906 -1.695 1 98.69 262 PRO A C 1
ATOM 2002 O O . PRO A 1 262 ? 2.709 22 -0.995 1 98.69 262 PRO A O 1
ATOM 2005 N N . PHE A 1 263 ? 1.703 24.031 -1.218 1 98.5 263 PHE A N 1
ATOM 2006 C CA . PHE A 1 263 ? 1.589 24.328 0.204 1 98.5 263 PHE A CA 1
ATOM 2007 C C . PHE A 1 263 ? 0.172 24.766 0.552 1 98.5 263 PHE A C 1
ATOM 2009 O O . PHE A 1 263 ? -0.639 25.031 -0.339 1 98.5 263 PHE A O 1
ATOM 2016 N N . MET A 1 264 ? -0.075 24.781 1.812 1 98.5 264 MET A N 1
ATOM 2017 C CA . MET A 1 264 ? -1.353 25.25 2.352 1 98.5 264 MET A CA 1
ATOM 2018 C C . MET A 1 264 ? -1.188 25.75 3.777 1 98.5 264 MET A C 1
ATOM 2020 O O . MET A 1 264 ? -0.439 25.188 4.566 1 98.5 264 MET A O 1
ATOM 2024 N N . ALA A 1 265 ? -1.884 26.859 4.062 1 98.06 265 ALA A N 1
ATOM 2025 C CA . ALA A 1 265 ? -1.891 27.359 5.438 1 98.06 265 ALA A CA 1
ATOM 2026 C C . ALA A 1 265 ? -2.648 26.406 6.359 1 98.06 265 ALA A C 1
ATOM 2028 O O . ALA A 1 265 ? -3.697 25.875 5.988 1 98.06 265 ALA A O 1
ATOM 2029 N N . MET A 1 266 ? -2.188 26.188 7.547 1 97 266 MET A N 1
ATOM 2030 C CA . MET A 1 266 ? -2.73 25.219 8.508 1 97 266 MET A CA 1
ATOM 2031 C C . MET A 1 266 ? -4.219 25.469 8.734 1 97 266 MET A C 1
ATOM 2033 O O . MET A 1 266 ? -5.012 24.516 8.742 1 97 266 MET A O 1
ATOM 2037 N N . PRO A 1 267 ? -4.719 26.734 8.898 1 97.56 267 PRO A N 1
ATOM 2038 C CA . PRO A 1 267 ? -6.156 26.922 9.109 1 97.56 267 PRO A CA 1
ATOM 2039 C C . PRO A 1 267 ? -7 26.375 7.965 1 97.56 267 PRO A C 1
ATOM 2041 O O . PRO A 1 267 ? -8.102 25.875 8.195 1 97.56 267 PRO A O 1
ATOM 2044 N N . ASP A 1 268 ? -6.473 26.516 6.742 1 98.69 268 ASP A N 1
ATOM 2045 C CA . ASP A 1 268 ? -7.188 25.953 5.598 1 98.69 268 ASP A CA 1
ATOM 2046 C C . ASP A 1 268 ? -7.219 24.438 5.664 1 98.69 268 ASP A C 1
ATOM 2048 O O . ASP A 1 268 ? -8.211 23.812 5.27 1 98.69 268 ASP A O 1
ATOM 2052 N N . GLY A 1 269 ? -6.09 23.828 6.086 1 98.5 269 GLY A N 1
ATOM 2053 C CA . GLY A 1 269 ? -6.062 22.391 6.258 1 98.5 269 GLY A CA 1
ATOM 2054 C C . GLY A 1 269 ? -7.07 21.891 7.273 1 98.5 269 GLY A C 1
ATOM 2055 O O . GLY A 1 269 ? -7.785 20.906 7.02 1 98.5 269 GLY A O 1
ATOM 2056 N N . VAL A 1 270 ? -7.148 22.562 8.406 1 98.19 270 VAL A N 1
ATOM 2057 C CA . VAL A 1 270 ? -8.086 22.188 9.469 1 98.19 270 VAL A CA 1
ATOM 2058 C C . VAL A 1 270 ? -9.516 22.344 8.969 1 98.19 270 VAL A C 1
ATOM 2060 O O . VAL A 1 270 ? -10.344 21.453 9.156 1 98.19 270 VAL A O 1
ATOM 2063 N N . GLU A 1 271 ? -9.766 23.438 8.273 1 98.12 271 GLU A N 1
ATOM 2064 C CA . GLU A 1 271 ? -11.102 23.672 7.73 1 98.12 271 GLU A CA 1
ATOM 2065 C C . GLU A 1 271 ? -11.477 22.609 6.707 1 98.12 271 GLU A C 1
ATOM 2067 O O . GLU A 1 271 ? -12.633 22.172 6.648 1 98.12 271 GLU A O 1
ATOM 2072 N N . ALA A 1 272 ? -10.539 22.234 5.91 1 98.81 272 ALA A N 1
ATOM 2073 C CA . ALA A 1 272 ? -10.789 21.219 4.906 1 98.81 272 ALA A CA 1
ATOM 2074 C C . ALA A 1 272 ? -11.234 19.906 5.559 1 98.81 272 ALA A C 1
ATOM 2076 O O . ALA A 1 272 ? -12.172 19.266 5.09 1 98.81 272 ALA A O 1
ATOM 2077 N N . LEU A 1 273 ? -10.562 19.5 6.617 1 98.69 273 LEU A N 1
ATOM 2078 C CA . LEU A 1 273 ? -10.93 18.281 7.324 1 98.69 273 LEU A CA 1
ATOM 2079 C C . LEU A 1 273 ? -12.344 18.375 7.875 1 98.69 273 LEU A C 1
ATOM 2081 O O . LEU A 1 273 ? -13.125 17.422 7.758 1 98.69 273 LEU A O 1
ATOM 2085 N N . LEU A 1 274 ? -12.695 19.484 8.445 1 98.06 274 LEU A N 1
ATOM 2086 C CA . LEU A 1 274 ? -14.008 19.672 9.055 1 98.06 274 LEU A CA 1
ATOM 2087 C C . LEU A 1 274 ? -15.102 19.688 7.992 1 98.06 274 LEU A C 1
ATOM 2089 O O . LEU A 1 274 ? -16.156 19.078 8.172 1 98.06 274 LEU A O 1
ATOM 2093 N N . ARG A 1 275 ? -14.828 20.375 6.887 1 98.19 275 ARG A N 1
ATOM 2094 C CA . ARG A 1 275 ? -15.812 20.453 5.812 1 98.19 275 ARG A CA 1
ATOM 2095 C C . ARG A 1 275 ? -16.031 19.078 5.172 1 98.19 275 ARG A C 1
ATOM 2097 O O . ARG A 1 275 ? -17.172 18.703 4.879 1 98.19 275 ARG A O 1
ATOM 2104 N N . LEU A 1 276 ? -14.969 18.375 4.934 1 98.81 276 LEU A N 1
ATOM 2105 C CA . LEU A 1 276 ? -15.094 17.047 4.355 1 98.81 276 LEU A CA 1
ATOM 2106 C C . LEU A 1 276 ? -15.844 16.109 5.309 1 98.81 276 LEU A C 1
ATOM 2108 O O . LEU A 1 276 ? -16.656 15.297 4.871 1 98.81 276 LEU A O 1
ATOM 2112 N N . ALA A 1 277 ? -15.57 16.203 6.59 1 98.06 277 ALA A N 1
ATOM 2113 C CA . ALA A 1 277 ? -16.25 15.398 7.598 1 98.06 277 ALA A CA 1
ATOM 2114 C C . ALA A 1 277 ? -17.766 15.633 7.559 1 98.06 277 ALA A C 1
ATOM 2116 O O . ALA A 1 277 ? -18.547 14.711 7.797 1 98.06 277 ALA A O 1
ATOM 2117 N N . ALA A 1 278 ? -18.156 16.828 7.258 1 96.81 278 ALA A N 1
ATOM 2118 C CA . ALA A 1 278 ? -19.562 17.219 7.32 1 96.81 278 ALA A CA 1
ATOM 2119 C C . ALA A 1 278 ? -20.25 16.984 5.984 1 96.81 278 ALA A C 1
ATOM 2121 O O . ALA A 1 278 ? -21.484 17.031 5.902 1 96.81 278 ALA A O 1
ATOM 2122 N N . ALA A 1 279 ? -19.484 16.781 4.941 1 98.44 279 ALA A N 1
ATOM 2123 C CA . ALA A 1 279 ? -20.047 16.656 3.602 1 98.44 279 ALA A CA 1
ATOM 2124 C C . ALA A 1 279 ? -20.984 15.469 3.506 1 98.44 279 ALA A C 1
ATOM 2126 O O . ALA A 1 279 ? -20.703 14.391 4.039 1 98.44 279 ALA A O 1
ATOM 2127 N N . PRO A 1 280 ? -22.141 15.617 2.814 1 98.06 280 PRO A N 1
ATOM 2128 C CA . PRO A 1 280 ? -23 14.461 2.598 1 98.06 280 PRO A CA 1
ATOM 2129 C C . PRO A 1 280 ? -22.328 13.359 1.783 1 98.06 280 PRO A C 1
ATOM 2131 O O . PRO A 1 280 ? -21.688 13.641 0.77 1 98.06 280 PRO A O 1
ATOM 2134 N N . HIS A 1 281 ? -22.5 12.203 2.254 1 96.5 281 HIS A N 1
ATOM 2135 C CA . HIS A 1 281 ? -21.844 11.062 1.636 1 96.5 281 HIS A CA 1
ATOM 2136 C C . HIS A 1 281 ? -22.203 10.945 0.158 1 96.5 281 HIS A C 1
ATOM 2138 O O . HIS A 1 281 ? -21.359 10.594 -0.667 1 96.5 281 HIS A O 1
ATOM 2144 N N . GLU A 1 282 ? -23.422 11.258 -0.21 1 96.5 282 GLU A N 1
ATOM 2145 C CA . GLU A 1 282 ? -23.938 11.086 -1.565 1 96.5 282 GLU A CA 1
ATOM 2146 C C . GLU A 1 282 ? -23.266 12.047 -2.541 1 96.5 282 GLU A C 1
ATOM 2148 O O . GLU A 1 282 ? -23.344 11.859 -3.758 1 96.5 282 GLU A O 1
ATOM 2153 N N . ARG A 1 283 ? -22.594 13.008 -2.002 1 97.94 283 ARG A N 1
ATOM 2154 C CA . ARG A 1 283 ? -21.938 14 -2.854 1 97.94 283 ARG A CA 1
ATOM 2155 C C . ARG A 1 283 ? -20.5 13.602 -3.156 1 97.94 283 ARG A C 1
ATOM 2157 O O . ARG A 1 283 ? -19.859 14.203 -4.02 1 97.94 283 ARG A O 1
ATOM 2164 N N . LEU A 1 284 ? -20.062 12.648 -2.471 1 98.38 284 LEU A N 1
ATOM 2165 C CA . LEU A 1 284 ? -18.656 12.266 -2.615 1 98.38 284 LEU A CA 1
ATOM 2166 C C . LEU A 1 284 ? -18.5 11.242 -3.738 1 98.38 284 LEU A C 1
ATOM 2168 O O . LEU A 1 284 ? -19.047 10.141 -3.67 1 98.38 284 LEU A O 1
ATOM 2172 N N . SER A 1 285 ? -17.688 11.625 -4.773 1 96.94 285 SER A N 1
ATOM 2173 C CA . SER A 1 285 ? -17.5 10.766 -5.938 1 96.94 285 SER A CA 1
ATOM 2174 C C . SER A 1 285 ? -16.281 9.852 -5.766 1 96.94 285 SER A C 1
ATOM 2176 O O . SER A 1 285 ? -16.078 8.938 -6.562 1 96.94 285 SER A O 1
ATOM 2178 N N . ARG A 1 286 ? -15.531 10.133 -4.758 1 97.25 286 ARG A N 1
ATOM 2179 C CA . ARG A 1 286 ? -14.32 9.375 -4.465 1 97.25 286 ARG A CA 1
ATOM 2180 C C . ARG A 1 286 ? -13.961 9.461 -2.984 1 97.25 286 ARG A C 1
ATOM 2182 O O . ARG A 1 286 ? -14.531 10.273 -2.252 1 97.25 286 ARG A O 1
ATOM 2189 N N . SER A 1 287 ? -12.977 8.633 -2.6 1 97.25 287 SER A N 1
ATOM 2190 C CA . SER A 1 287 ? -12.594 8.602 -1.191 1 97.25 287 SER A CA 1
ATOM 2191 C C . SER A 1 287 ? -11.414 9.516 -0.913 1 97.25 287 SER A C 1
ATOM 2193 O O . SER A 1 287 ? -11.227 9.977 0.217 1 97.25 287 SER A O 1
ATOM 2195 N N . THR A 1 288 ? -10.562 9.789 -1.923 1 98.69 288 THR A N 1
ATOM 2196 C CA . THR A 1 288 ? -9.328 10.547 -1.739 1 98.69 288 THR A CA 1
ATOM 2197 C C . THR A 1 288 ? -9.32 11.797 -2.615 1 98.69 288 THR A C 1
ATOM 2199 O O . THR A 1 288 ? -9.555 11.711 -3.824 1 98.69 288 THR A O 1
ATOM 2202 N N . TYR A 1 289 ? -8.984 12.977 -1.985 1 98.94 289 TYR A N 1
ATOM 2203 C CA . TYR A 1 289 ? -9.023 14.25 -2.701 1 98.94 289 TYR A CA 1
ATOM 2204 C C . TYR A 1 289 ? -7.684 14.977 -2.598 1 98.94 289 TYR A C 1
ATOM 2206 O O . TYR A 1 289 ? -7.07 15.008 -1.528 1 98.94 289 TYR A O 1
ATOM 2214 N N . ASN A 1 290 ? -7.277 15.516 -3.699 1 98.88 290 ASN A N 1
ATOM 2215 C CA . ASN A 1 290 ? -6.227 16.531 -3.678 1 98.88 290 ASN A CA 1
ATOM 2216 C C . ASN A 1 290 ? -6.73 17.844 -3.096 1 98.88 290 ASN A C 1
ATOM 2218 O O . ASN A 1 290 ? -7.895 18.203 -3.281 1 98.88 290 ASN A O 1
ATOM 2222 N N . LEU A 1 291 ? -5.836 18.5 -2.43 1 98.88 291 LEU A N 1
ATOM 2223 C CA . LEU A 1 291 ? -6.078 19.875 -1.998 1 98.88 291 LEU A CA 1
ATOM 2224 C C . LEU A 1 291 ? -4.98 20.797 -2.508 1 98.88 291 LEU A C 1
ATOM 2226 O O . LEU A 1 291 ? -3.793 20.531 -2.309 1 98.88 291 LEU A O 1
ATOM 2230 N N . ALA A 1 292 ? -5.383 21.844 -3.094 1 98.44 292 ALA A N 1
ATOM 2231 C CA . ALA A 1 292 ? -4.449 22.844 -3.604 1 98.44 292 ALA A CA 1
ATOM 2232 C C . ALA A 1 292 ? -4.73 24.219 -2.996 1 98.44 292 ALA A C 1
ATOM 2234 O O . ALA A 1 292 ? -5.883 24.547 -2.705 1 98.44 292 ALA A O 1
ATOM 2235 N N . ALA A 1 293 ? -3.668 25 -2.768 1 98.5 293 ALA A N 1
ATOM 2236 C CA . ALA A 1 293 ? -3.812 26.375 -2.336 1 98.5 293 ALA A CA 1
ATOM 2237 C C . ALA A 1 293 ? -2.838 27.297 -3.08 1 98.5 293 ALA A C 1
ATOM 2239 O O . ALA A 1 293 ? -3.256 28.188 -3.824 1 98.5 293 ALA A O 1
ATOM 2240 N N . PHE A 1 294 ? -1.514 27.109 -2.867 1 98.44 294 PHE A N 1
ATOM 2241 C CA . PHE A 1 294 ? -0.479 27.859 -3.572 1 98.44 294 PHE A CA 1
ATOM 2242 C C . PHE A 1 294 ? 0.795 27.031 -3.697 1 98.44 294 PHE A C 1
ATOM 2244 O O . PHE A 1 294 ? 0.948 26.016 -3.025 1 98.44 294 PHE A O 1
ATOM 2251 N N . ASN A 1 295 ? 1.708 27.344 -4.59 1 98.25 295 ASN A N 1
ATOM 2252 C CA . ASN A 1 295 ? 2.9 26.547 -4.859 1 98.25 295 ASN A CA 1
ATOM 2253 C C . ASN A 1 295 ? 4.109 27.422 -5.152 1 98.25 295 ASN A C 1
ATOM 2255 O O . ASN A 1 295 ? 4.715 27.312 -6.223 1 98.25 295 ASN A O 1
ATOM 2259 N N . PRO A 1 296 ? 4.578 28.125 -4.172 1 98.06 296 PRO A N 1
ATOM 2260 C CA . PRO A 1 296 ? 5.762 28.969 -4.371 1 98.06 296 PRO A CA 1
ATOM 2261 C C . PRO A 1 296 ? 7.051 28.156 -4.473 1 98.06 296 PRO A C 1
ATOM 2263 O O . PRO A 1 296 ? 7.109 27.016 -3.988 1 98.06 296 PRO A O 1
ATOM 2266 N N . SER A 1 297 ? 8.031 28.75 -5.109 1 98.12 297 SER A N 1
ATOM 2267 C CA . SER A 1 297 ? 9.367 28.188 -5.012 1 98.12 297 SER A CA 1
ATOM 2268 C C . SER A 1 297 ? 9.992 28.484 -3.65 1 98.12 297 SER A C 1
ATOM 2270 O O . SER A 1 297 ? 9.516 29.359 -2.922 1 98.12 297 SER A O 1
ATOM 2272 N N . ALA A 1 298 ? 11.055 27.734 -3.32 1 98.44 298 ALA A N 1
ATOM 2273 C CA . ALA A 1 298 ? 11.805 28.016 -2.098 1 98.44 298 ALA A CA 1
ATOM 2274 C C . ALA A 1 298 ? 12.297 29.469 -2.076 1 98.44 298 ALA A C 1
ATOM 2276 O O . ALA A 1 298 ? 12.25 30.125 -1.036 1 98.44 298 ALA A O 1
ATOM 2277 N N . GLU A 1 299 ? 12.688 29.953 -3.191 1 98.56 299 GLU A N 1
ATOM 2278 C CA . GLU A 1 299 ? 13.188 31.312 -3.287 1 98.56 299 GLU A CA 1
ATOM 2279 C C . GLU A 1 299 ? 12.07 32.344 -3.051 1 98.56 299 GLU A C 1
ATOM 2281 O O . GLU A 1 299 ? 12.289 33.344 -2.408 1 98.56 299 GLU A O 1
ATOM 2286 N N . GLU A 1 300 ? 10.938 32.094 -3.625 1 98.44 300 GLU A N 1
ATOM 2287 C CA . GLU A 1 300 ? 9.805 33 -3.393 1 98.44 300 GLU A CA 1
ATOM 2288 C C . GLU A 1 300 ? 9.445 33.031 -1.912 1 98.44 300 GLU A C 1
ATOM 2290 O O . GLU A 1 300 ? 9.078 34.094 -1.396 1 98.44 300 GLU A O 1
ATOM 2295 N N . ILE A 1 301 ? 9.523 31.953 -1.216 1 98.06 301 ILE A N 1
ATOM 2296 C CA . ILE A 1 301 ? 9.273 31.891 0.22 1 98.06 301 ILE A CA 1
ATOM 2297 C C . ILE A 1 301 ? 10.336 32.719 0.958 1 98.06 301 ILE A C 1
ATOM 2299 O O . ILE A 1 301 ? 10.016 33.531 1.831 1 98.06 301 ILE A O 1
ATOM 2303 N N . ARG A 1 302 ? 11.578 32.469 0.583 1 98 302 ARG A N 1
ATOM 2304 C CA . ARG A 1 302 ? 12.672 33.219 1.192 1 98 302 ARG A CA 1
ATOM 2305 C C . ARG A 1 302 ? 12.445 34.75 1.062 1 98 302 ARG A C 1
ATOM 2307 O O . ARG A 1 302 ? 12.625 35.469 2.025 1 98 302 ARG A O 1
ATOM 2314 N N . GLN A 1 303 ? 12.078 35.156 -0.094 1 97.88 303 GLN A N 1
ATOM 2315 C CA . GLN A 1 303 ? 11.859 36.562 -0.346 1 97.88 303 GLN A CA 1
ATOM 2316 C C . GLN A 1 303 ? 10.75 37.125 0.544 1 97.88 303 GLN A C 1
ATOM 2318 O O . GLN A 1 303 ? 10.875 38.219 1.092 1 97.88 303 GLN A O 1
ATOM 2323 N N . ALA A 1 304 ? 9.656 36.375 0.647 1 97.12 304 ALA A N 1
ATOM 2324 C CA . ALA A 1 304 ? 8.555 36.781 1.516 1 97.12 304 ALA A CA 1
ATOM 2325 C C . ALA A 1 304 ? 9.016 36.906 2.965 1 97.12 304 ALA A C 1
ATOM 2327 O O . ALA A 1 304 ? 8.641 37.844 3.666 1 97.12 304 ALA A O 1
ATOM 2328 N N . VAL A 1 305 ? 9.852 36 3.406 1 96.94 305 VAL A N 1
ATOM 2329 C CA . VAL A 1 305 ? 10.344 35.969 4.781 1 96.94 305 VAL A CA 1
ATOM 2330 C C . VAL A 1 305 ? 11.305 37.125 5.016 1 96.94 305 VAL A C 1
ATOM 2332 O O . VAL A 1 305 ? 11.203 37.844 6.023 1 96.94 305 VAL A O 1
ATOM 2335 N N . VAL A 1 306 ? 12.188 37.406 4.086 1 96.62 306 VAL A N 1
ATOM 2336 C CA . VAL A 1 306 ? 13.203 38.438 4.223 1 96.62 306 VAL A CA 1
ATOM 2337 C C . VAL A 1 306 ? 12.539 39.812 4.215 1 96.62 306 VAL A C 1
ATOM 2339 O O . VAL A 1 306 ? 12.984 40.719 4.914 1 96.62 306 VAL A O 1
ATOM 2342 N N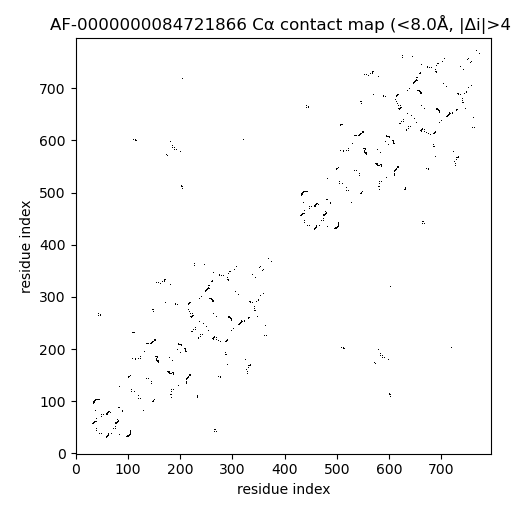 . ARG A 1 307 ? 11.523 39.938 3.453 1 96.19 307 ARG A N 1
ATOM 2343 C CA . ARG A 1 307 ? 10.781 41.219 3.438 1 96.19 307 ARG A CA 1
ATOM 2344 C C . ARG A 1 307 ? 10.211 41.531 4.816 1 96.19 307 ARG A C 1
ATOM 2346 O O . ARG A 1 307 ? 10.195 42.688 5.234 1 96.19 307 ARG A O 1
ATOM 2353 N N . ALA A 1 308 ? 9.758 40.531 5.477 1 94.56 308 ALA A N 1
ATOM 2354 C CA . ALA A 1 308 ? 9.148 40.719 6.793 1 94.56 308 ALA A CA 1
ATOM 2355 C C . ALA A 1 308 ? 10.211 40.781 7.887 1 94.56 308 ALA A C 1
ATOM 2357 O O . ALA A 1 308 ? 10 41.438 8.914 1 94.56 308 ALA A O 1
ATOM 2358 N N . PHE A 1 309 ? 11.281 40.094 7.633 1 95.81 309 PHE A N 1
ATOM 2359 C CA . PHE A 1 309 ? 12.406 40.062 8.562 1 95.81 309 PHE A CA 1
ATOM 2360 C C . PHE A 1 309 ? 13.703 40.438 7.855 1 95.81 309 PHE A C 1
ATOM 2362 O O . PHE A 1 309 ? 14.5 39.562 7.512 1 95.81 309 PHE A O 1
ATOM 2369 N N . PRO A 1 310 ? 14.008 41.625 7.777 1 95.31 310 PRO A N 1
ATOM 2370 C CA . PRO A 1 310 ? 15.141 42.094 6.969 1 95.31 310 PRO A CA 1
ATOM 2371 C C . PRO A 1 310 ? 16.484 41.562 7.465 1 95.31 310 PRO A C 1
ATOM 2373 O O . PRO A 1 310 ? 17.438 41.5 6.695 1 95.31 310 PRO A O 1
ATOM 2376 N N . ASP A 1 311 ? 16.594 41.188 8.695 1 95.31 311 ASP A N 1
ATOM 2377 C CA . ASP A 1 311 ? 17.859 40.688 9.25 1 95.31 311 ASP A CA 1
ATOM 2378 C C . ASP A 1 311 ? 17.953 39.188 9.164 1 95.31 311 ASP A C 1
ATOM 2380 O O . ASP A 1 311 ? 18.875 38.562 9.703 1 95.31 311 ASP A O 1
ATOM 2384 N N . ALA A 1 312 ? 16.984 38.562 8.555 1 96.62 312 ALA A N 1
ATOM 2385 C CA . ALA A 1 312 ? 16.984 37.094 8.438 1 96.62 312 ALA A CA 1
ATOM 2386 C C . ALA A 1 312 ? 18.219 36.594 7.719 1 96.62 312 ALA A C 1
ATOM 2388 O O . ALA A 1 312 ? 18.641 37.188 6.715 1 96.62 312 ALA A O 1
ATOM 2389 N N . ARG A 1 313 ? 18.844 35.5 8.266 1 97.69 313 ARG A N 1
ATOM 2390 C CA . ARG A 1 313 ? 20 34.844 7.68 1 97.69 313 ARG A CA 1
ATOM 2391 C C . ARG A 1 313 ? 19.625 33.5 7.062 1 97.69 313 ARG A C 1
ATOM 2393 O O . ARG A 1 313 ? 19.781 32.469 7.699 1 97.69 313 ARG A O 1
ATOM 2400 N N . ILE A 1 314 ? 19.203 33.625 5.812 1 97.88 314 ILE A N 1
ATOM 2401 C CA . ILE A 1 314 ? 18.75 32.406 5.105 1 97.88 314 ILE A CA 1
ATOM 2402 C C . ILE A 1 314 ? 19.703 32.125 3.936 1 97.88 314 ILE A C 1
ATOM 2404 O O . ILE A 1 314 ? 19.875 32.969 3.049 1 97.88 314 ILE A O 1
ATOM 2408 N N . SER A 1 315 ? 20.359 30.953 3.961 1 98.06 315 SER A N 1
ATOM 2409 C CA . SER A 1 315 ? 21.219 30.469 2.885 1 98.06 315 SER A CA 1
ATOM 2410 C C . SER A 1 315 ? 20.688 29.188 2.287 1 98.06 315 SER A C 1
ATOM 2412 O O . SER A 1 315 ? 19.672 28.656 2.75 1 98.06 315 SER A O 1
ATOM 2414 N N . TYR A 1 316 ? 21.25 28.766 1.132 1 98.19 316 TYR A N 1
ATOM 2415 C CA . TYR A 1 316 ? 20.906 27.484 0.519 1 98.19 316 TYR A CA 1
ATOM 2416 C C . TYR A 1 316 ? 22.062 26.484 0.656 1 98.19 316 TYR A C 1
ATOM 2418 O O . TYR A 1 316 ? 23.203 26.812 0.362 1 98.19 316 TYR A O 1
ATOM 2426 N N . ASP A 1 317 ? 21.766 25.312 1.167 1 97.69 317 ASP A N 1
ATOM 2427 C CA . ASP A 1 317 ? 22.656 24.156 1.248 1 97.69 317 ASP A CA 1
ATOM 2428 C C . ASP A 1 317 ? 21.906 22.875 0.919 1 97.69 317 ASP A C 1
ATOM 2430 O O . ASP A 1 317 ? 21.672 22.047 1.8 1 97.69 317 ASP A O 1
ATOM 2434 N N . PRO A 1 318 ? 21.672 22.734 -0.358 1 97.25 318 PRO A N 1
ATOM 2435 C CA . PRO A 1 318 ? 20.812 21.609 -0.76 1 97.25 318 PRO A CA 1
ATOM 2436 C C . PRO A 1 318 ? 21.422 20.25 -0.397 1 97.25 318 PRO A C 1
ATOM 2438 O O . PRO A 1 318 ? 22.594 20 -0.652 1 97.25 318 PRO A O 1
ATOM 2441 N N . ASN A 1 319 ? 20.594 19.469 0.306 1 94.88 319 ASN A N 1
ATOM 2442 C CA . ASN A 1 319 ? 20.875 18.062 0.539 1 94.88 319 ASN A CA 1
ATOM 2443 C C . ASN A 1 319 ? 20.344 17.188 -0.598 1 94.88 319 ASN A C 1
ATOM 2445 O O . ASN A 1 319 ? 19.141 17.141 -0.84 1 94.88 319 ASN A O 1
ATOM 2449 N N . ALA A 1 320 ? 21.234 16.438 -1.272 1 94.31 320 ALA A N 1
ATOM 2450 C CA . ALA A 1 320 ? 20.891 15.727 -2.498 1 94.31 320 ALA A CA 1
ATOM 2451 C C . ALA A 1 320 ? 19.781 14.711 -2.244 1 94.31 320 ALA A C 1
ATOM 2453 O O . ALA A 1 320 ? 18.891 14.523 -3.082 1 94.31 320 ALA A O 1
ATOM 2454 N N . LEU A 1 321 ? 19.797 14.047 -1.092 1 93.38 321 LEU A N 1
ATOM 2455 C CA . LEU A 1 321 ? 18.828 13.008 -0.782 1 93.38 321 LEU A CA 1
ATOM 2456 C C . LEU A 1 321 ? 17.453 13.625 -0.49 1 93.38 321 LEU A C 1
ATOM 2458 O O . LEU A 1 321 ? 16.438 13.18 -1.022 1 93.38 321 LEU A O 1
ATOM 2462 N N . ARG A 1 322 ? 17.438 14.633 0.287 1 94.94 322 ARG A N 1
ATOM 2463 C CA . ARG A 1 322 ? 16.172 15.312 0.594 1 94.94 322 ARG A CA 1
ATOM 2464 C C . ARG A 1 322 ? 15.617 16.016 -0.64 1 94.94 322 ARG A C 1
ATOM 2466 O O . ARG A 1 322 ? 14.406 16 -0.871 1 94.94 322 ARG A O 1
ATOM 2473 N N . GLN A 1 323 ? 16.484 16.609 -1.415 1 97 323 GLN A N 1
ATOM 2474 C CA . GLN A 1 323 ? 16.078 17.234 -2.676 1 97 323 GLN A CA 1
ATOM 2475 C C . GLN A 1 323 ? 15.43 16.203 -3.602 1 97 323 GLN A C 1
ATOM 2477 O O . GLN A 1 323 ? 14.43 16.484 -4.262 1 97 323 GLN A O 1
ATOM 2482 N N . GLY A 1 324 ? 16.078 14.992 -3.652 1 96.06 324 GLY A N 1
ATOM 2483 C CA . GLY A 1 324 ? 15.516 13.93 -4.477 1 96.06 324 GLY A CA 1
ATOM 2484 C C . GLY A 1 324 ? 14.102 13.547 -4.09 1 96.06 324 GLY A C 1
ATOM 2485 O O . GLY A 1 324 ? 13.266 13.289 -4.953 1 96.06 324 GLY A O 1
ATOM 2486 N N . ILE A 1 325 ? 13.828 13.539 -2.797 1 96.62 325 ILE A N 1
ATOM 2487 C CA . ILE A 1 325 ? 12.492 13.242 -2.291 1 96.62 325 ILE A CA 1
ATOM 2488 C C . ILE A 1 325 ? 11.508 14.312 -2.756 1 96.62 325 ILE A C 1
ATOM 2490 O O . ILE A 1 325 ? 10.469 14.008 -3.34 1 96.62 325 ILE A O 1
ATOM 2494 N N . VAL A 1 326 ? 11.852 15.57 -2.604 1 97.5 326 VAL A N 1
ATOM 2495 C CA . VAL A 1 326 ? 10.984 16.688 -2.953 1 97.5 326 VAL A CA 1
ATOM 2496 C C . VAL A 1 326 ? 10.797 16.75 -4.469 1 97.5 326 VAL A C 1
ATOM 2498 O O . VAL A 1 326 ? 9.719 17.094 -4.957 1 97.5 326 VAL A O 1
ATOM 2501 N N . ASP A 1 327 ? 11.844 16.359 -5.23 1 98.06 327 ASP A N 1
ATOM 2502 C CA . ASP A 1 327 ? 11.773 16.359 -6.688 1 98.06 327 ASP A CA 1
ATOM 2503 C C . ASP A 1 327 ? 10.797 15.289 -7.184 1 98.06 327 ASP A C 1
ATOM 2505 O O . ASP A 1 327 ? 10.305 15.367 -8.312 1 98.06 327 ASP A O 1
ATOM 2509 N N . SER A 1 328 ? 10.508 14.312 -6.336 1 97.81 328 SER A N 1
ATOM 2510 C CA . SER A 1 328 ? 9.594 13.242 -6.742 1 97.81 328 SER A CA 1
ATOM 2511 C C . SER A 1 328 ? 8.141 13.641 -6.5 1 97.81 328 SER A C 1
ATOM 2513 O O . SER A 1 328 ? 7.227 12.969 -6.984 1 97.81 328 SER A O 1
ATOM 2515 N N . TRP A 1 329 ? 7.879 14.727 -5.77 1 98.38 329 TRP A N 1
ATOM 2516 C CA . TRP A 1 329 ? 6.523 15.188 -5.484 1 98.38 329 TRP A CA 1
ATOM 2517 C C . TRP A 1 329 ? 6.055 16.172 -6.551 1 98.38 329 TRP A C 1
ATOM 2519 O O . TRP A 1 329 ? 6.867 16.734 -7.289 1 98.38 329 TRP A O 1
ATOM 2529 N N . PRO A 1 330 ? 4.773 16.391 -6.645 1 98.62 330 PRO A N 1
ATOM 2530 C CA . PRO A 1 330 ? 4.27 17.312 -7.664 1 98.62 330 PRO A CA 1
ATOM 2531 C C . PRO A 1 330 ? 4.59 18.766 -7.348 1 98.62 330 PRO A C 1
ATOM 2533 O O . PRO A 1 330 ? 4.695 19.141 -6.18 1 98.62 330 PRO A O 1
ATOM 2536 N N . ALA A 1 331 ? 4.699 19.484 -8.414 1 98.5 331 ALA A N 1
ATOM 2537 C CA . ALA A 1 331 ? 4.801 20.938 -8.258 1 98.5 331 ALA A CA 1
ATOM 2538 C C . ALA A 1 331 ? 3.451 21.547 -7.895 1 98.5 331 ALA A C 1
ATOM 2540 O O . ALA A 1 331 ? 3.389 22.578 -7.238 1 98.5 331 ALA A O 1
ATOM 2541 N N . ASP A 1 332 ? 2.443 20.906 -8.359 1 98.5 332 ASP A N 1
ATOM 2542 C CA . ASP A 1 332 ? 1.072 21.328 -8.078 1 98.5 332 ASP A CA 1
ATOM 2543 C C . ASP A 1 332 ? 0.099 20.156 -8.273 1 98.5 332 ASP A C 1
ATOM 2545 O O . ASP A 1 332 ? 0.465 19.125 -8.82 1 98.5 332 ASP A O 1
ATOM 2549 N N . VAL A 1 333 ? -1.151 20.344 -7.715 1 98.81 333 VAL A N 1
ATOM 2550 C CA . VAL A 1 333 ? -2.141 19.281 -7.828 1 98.81 333 VAL A CA 1
ATOM 2551 C C . VAL A 1 333 ? -3.49 19.859 -8.234 1 98.81 333 VAL A C 1
ATOM 2553 O O . VAL A 1 333 ? -3.758 21.047 -7.996 1 98.81 333 VAL A O 1
ATOM 2556 N N . ASP A 1 334 ? -4.305 19.062 -8.922 1 98.81 334 ASP A N 1
ATOM 2557 C CA . ASP A 1 334 ? -5.66 19.406 -9.336 1 98.81 334 ASP A CA 1
ATOM 2558 C C . ASP A 1 334 ? -6.672 19.062 -8.242 1 98.81 334 ASP A C 1
ATOM 2560 O O . ASP A 1 334 ? -6.82 17.891 -7.879 1 98.81 334 ASP A O 1
ATOM 2564 N N . ASP A 1 335 ? -7.352 20.109 -7.68 1 98.75 335 ASP A N 1
ATOM 2565 C CA . ASP A 1 335 ? -8.289 19.859 -6.59 1 98.75 335 ASP A CA 1
ATOM 2566 C C . ASP A 1 335 ? -9.734 20 -7.066 1 98.75 335 ASP A C 1
ATOM 2568 O O . ASP A 1 335 ? -10.641 20.25 -6.266 1 98.75 335 ASP A O 1
ATOM 2572 N N . SER A 1 336 ? -10.008 19.844 -8.367 1 98.69 336 SER A N 1
ATOM 2573 C CA . SER A 1 336 ? -11.336 20.047 -8.938 1 98.69 336 SER A CA 1
ATOM 2574 C C . SER A 1 336 ? -12.352 19.094 -8.32 1 98.69 336 SER A C 1
ATOM 2576 O O . SER A 1 336 ? -13.508 19.469 -8.109 1 98.69 336 SER A O 1
ATOM 2578 N N . ALA A 1 337 ? -11.969 17.875 -8.016 1 98.75 337 ALA A N 1
ATOM 2579 C CA . ALA A 1 337 ? -12.898 16.922 -7.41 1 98.75 337 ALA A CA 1
ATOM 2580 C C . ALA A 1 337 ? -13.367 17.391 -6.039 1 98.75 337 ALA A C 1
ATOM 2582 O O . ALA A 1 337 ? -14.547 17.297 -5.707 1 98.75 337 ALA A O 1
ATOM 2583 N N . ALA A 1 338 ? -12.445 17.875 -5.258 1 98.88 338 ALA A N 1
ATOM 2584 C CA . ALA A 1 338 ? -12.781 18.391 -3.932 1 98.88 338 ALA A CA 1
ATOM 2585 C C . ALA A 1 338 ? -13.734 19.578 -4.027 1 98.88 338 ALA A C 1
ATOM 2587 O O . ALA A 1 338 ? -14.719 19.656 -3.281 1 98.88 338 ALA A O 1
ATOM 2588 N N . ARG A 1 339 ? -13.438 20.469 -4.941 1 98.75 339 ARG A N 1
ATOM 2589 C CA . ARG A 1 339 ? -14.289 21.641 -5.148 1 98.75 339 ARG A CA 1
ATOM 2590 C C . ARG A 1 339 ? -15.695 21.219 -5.582 1 98.75 339 ARG A C 1
ATOM 2592 O O . ARG A 1 339 ? -16.688 21.75 -5.082 1 98.75 339 ARG A O 1
ATOM 2599 N N . ALA A 1 340 ? -15.766 20.281 -6.453 1 98.69 340 ALA A N 1
ATOM 2600 C CA . ALA A 1 340 ? -17.047 19.828 -7.004 1 98.69 340 ALA A CA 1
ATOM 2601 C C . ALA A 1 340 ? -17.859 19.078 -5.953 1 98.69 340 ALA A C 1
ATOM 2603 O O . ALA A 1 340 ? -19.062 19.297 -5.824 1 98.69 340 ALA A O 1
ATOM 2604 N N . ASP A 1 341 ? -17.266 18.203 -5.191 1 98.69 341 ASP A N 1
ATOM 2605 C CA . ASP A 1 341 ? -17.969 17.266 -4.328 1 98.69 341 ASP A CA 1
ATOM 2606 C C . ASP A 1 341 ? -18.391 17.938 -3.018 1 98.69 341 ASP A C 1
ATOM 2608 O O . ASP A 1 341 ? -19.484 17.703 -2.518 1 98.69 341 ASP A O 1
ATOM 2612 N N . TRP A 1 342 ? -17.5 18.75 -2.457 1 98.44 342 TRP A N 1
ATOM 2613 C CA . TRP A 1 342 ? -17.828 19.203 -1.11 1 98.44 342 TRP A CA 1
ATOM 2614 C C . TRP A 1 342 ? -17.484 20.688 -0.934 1 98.44 342 TRP A C 1
ATOM 2616 O O . TRP A 1 342 ? -17.438 21.188 0.192 1 98.44 342 TRP A O 1
ATOM 2626 N N . GLY A 1 343 ? -17.188 21.406 -1.981 1 98.31 343 GLY A N 1
ATOM 2627 C CA . GLY A 1 343 ? -17.047 22.859 -1.975 1 98.31 343 GLY A CA 1
ATOM 2628 C C . GLY A 1 343 ? -15.734 23.328 -1.366 1 98.31 343 GLY A C 1
ATOM 2629 O O . GLY A 1 343 ? -15.688 24.391 -0.73 1 98.31 343 GLY A O 1
ATOM 2630 N N . PHE A 1 344 ? -14.711 22.547 -1.521 1 98.56 344 PHE A N 1
ATOM 2631 C CA . PHE A 1 344 ? -13.406 22.969 -1.032 1 98.56 344 PHE A CA 1
ATOM 2632 C C . PHE A 1 344 ? -13 24.312 -1.639 1 98.56 344 PHE A C 1
ATOM 2634 O O . PHE A 1 344 ? -13.062 24.484 -2.857 1 98.56 344 PHE A O 1
ATOM 2641 N N . LEU A 1 345 ? -12.625 25.219 -0.76 1 96.88 345 LEU A N 1
ATOM 2642 C CA . LEU A 1 345 ? -12.172 26.547 -1.155 1 96.88 345 LEU A CA 1
ATOM 2643 C C . LEU A 1 345 ? -11.227 27.125 -0.112 1 96.88 345 LEU A C 1
ATOM 2645 O O . LEU A 1 345 ? -11.672 27.719 0.873 1 96.88 345 LEU A O 1
ATOM 2649 N N . PRO A 1 346 ? -9.922 26.984 -0.373 1 97.75 346 PRO A N 1
ATOM 2650 C CA . PRO A 1 346 ? -9.008 27.562 0.611 1 97.75 346 PRO A CA 1
ATOM 2651 C C . PRO A 1 346 ? -9.109 29.094 0.694 1 97.75 346 PRO A C 1
ATOM 2653 O O . PRO A 1 346 ? -9.312 29.75 -0.325 1 97.75 346 PRO A O 1
ATOM 2656 N N . GLN A 1 347 ? -8.906 29.625 1.863 1 97.88 347 GLN A N 1
ATOM 2657 C CA . GLN A 1 347 ? -9.023 31.062 2.102 1 97.88 347 GLN A CA 1
ATOM 2658 C C . GLN A 1 347 ? -7.719 31.781 1.778 1 97.88 347 GLN A C 1
ATOM 2660 O O . GLN A 1 347 ? -7.719 33 1.497 1 97.88 347 GLN A O 1
ATOM 2665 N N . TYR A 1 348 ? -6.645 31.078 1.794 1 98.31 348 TYR A N 1
ATOM 2666 C CA . TYR A 1 348 ? -5.34 31.719 1.699 1 98.31 348 TYR A CA 1
ATOM 2667 C C . TYR A 1 348 ? -4.652 31.359 0.385 1 98.31 348 TYR A C 1
ATOM 2669 O O . TYR A 1 348 ? -4.414 30.188 0.096 1 98.31 348 TYR A O 1
ATOM 2677 N N . ASP A 1 349 ? -4.391 32.375 -0.402 1 98.12 349 ASP A N 1
ATOM 2678 C CA . ASP A 1 349 ? -3.324 32.25 -1.388 1 98.12 349 ASP A CA 1
ATOM 2679 C C . ASP A 1 349 ? -1.967 32.594 -0.782 1 98.12 349 ASP A C 1
ATOM 2681 O O . ASP A 1 349 ? -1.849 32.75 0.433 1 98.12 349 ASP A O 1
ATOM 2685 N N . PHE A 1 350 ? -0.929 32.625 -1.637 1 98 350 PHE A N 1
ATOM 2686 C CA . PHE A 1 350 ? 0.428 32.781 -1.132 1 98 350 PHE A CA 1
ATOM 2687 C C . PHE A 1 350 ? 0.558 34.094 -0.375 1 98 350 PHE A C 1
ATOM 2689 O O . PHE A 1 350 ? 1.013 34.125 0.771 1 98 350 PHE A O 1
ATOM 2696 N N . GLU A 1 351 ? 0.111 35.125 -0.941 1 97.19 351 GLU A N 1
ATOM 2697 C CA . GLU A 1 351 ? 0.239 36.438 -0.348 1 97.19 351 GLU A CA 1
ATOM 2698 C C . GLU A 1 351 ? -0.555 36.562 0.951 1 97.19 351 GLU A C 1
ATOM 2700 O O . GLU A 1 351 ? -0.031 37 1.971 1 97.19 351 GLU A O 1
ATOM 2705 N N . LYS A 1 352 ? -1.8 36.125 0.956 1 97.81 352 LYS A N 1
ATOM 2706 C CA . LYS A 1 352 ? -2.664 36.188 2.133 1 97.81 352 LYS A CA 1
ATOM 2707 C C . LYS A 1 352 ? -2.146 35.281 3.246 1 97.81 352 LYS A C 1
ATOM 2709 O O . LYS A 1 352 ? -2.258 35.625 4.426 1 97.81 352 LYS A O 1
ATOM 2714 N N . ALA A 1 353 ? -1.648 34.125 2.867 1 97.94 353 ALA A N 1
ATOM 2715 C CA . ALA A 1 353 ? -1.117 33.219 3.873 1 97.94 353 ALA A CA 1
ATOM 2716 C C . ALA A 1 353 ? -0.017 33.875 4.695 1 97.94 353 ALA A C 1
ATOM 2718 O O . ALA A 1 353 ? 0 33.75 5.922 1 97.94 353 ALA A O 1
ATOM 2719 N N . PHE A 1 354 ? 0.883 34.594 4.031 1 96.56 354 PHE A N 1
ATOM 2720 C CA . PHE A 1 354 ? 1.996 35.25 4.73 1 96.56 354 PHE A CA 1
ATOM 2721 C C . PHE A 1 354 ? 1.543 36.531 5.418 1 96.56 354 PHE A C 1
ATOM 2723 O O . PHE A 1 354 ? 1.796 36.719 6.609 1 96.56 354 PHE A O 1
ATOM 2730 N N . SER A 1 355 ? 0.732 37.375 4.777 1 96.12 355 SER A N 1
ATOM 2731 C CA . SER A 1 355 ? 0.441 38.719 5.285 1 96.12 355 SER A CA 1
ATOM 2732 C C . SER A 1 355 ? -0.632 38.656 6.371 1 96.12 355 SER A C 1
ATOM 2734 O O . SER A 1 355 ? -0.595 39.469 7.316 1 96.12 355 SER A O 1
ATOM 2736 N N . GLU A 1 356 ? -1.575 37.719 6.262 1 96.81 356 GLU A N 1
ATOM 2737 C CA . GLU A 1 356 ? -2.732 37.75 7.152 1 96.81 356 GLU A CA 1
ATOM 2738 C C . GLU A 1 356 ? -2.639 36.688 8.234 1 96.81 356 GLU A C 1
ATOM 2740 O O . GLU A 1 356 ? -3.248 36.812 9.297 1 96.81 356 GLU A O 1
ATOM 2745 N N . TYR A 1 357 ? -1.87 35.625 7.973 1 96.44 357 TYR A N 1
ATOM 2746 C CA . TYR A 1 357 ? -1.849 34.531 8.922 1 96.44 357 TYR A CA 1
ATOM 2747 C C . TYR A 1 357 ? -0.444 34.312 9.469 1 96.44 357 TYR A C 1
ATOM 2749 O O . TYR A 1 357 ? -0.188 34.562 10.648 1 96.44 357 TYR A O 1
ATOM 2757 N N . LEU A 1 358 ? 0.511 34 8.727 1 96.69 358 LEU A N 1
ATOM 2758 C CA . LEU A 1 358 ? 1.797 33.469 9.172 1 96.69 358 LEU A CA 1
ATOM 2759 C C . LEU A 1 358 ? 2.613 34.562 9.875 1 96.69 358 LEU A C 1
ATOM 2761 O O . LEU A 1 358 ? 3.047 34.375 11.016 1 96.69 358 LEU A O 1
ATOM 2765 N N . LEU A 1 359 ? 2.744 35.688 9.234 1 95.25 359 LEU A N 1
ATOM 2766 C CA . LEU A 1 359 ? 3.635 36.719 9.758 1 95.25 359 LEU A CA 1
ATOM 2767 C C . LEU A 1 359 ? 3.064 37.312 11.039 1 95.25 359 LEU A C 1
ATOM 2769 O O . LEU A 1 359 ? 3.748 37.375 12.062 1 95.25 359 LEU A O 1
ATOM 2773 N N . PRO A 1 360 ? 1.756 37.719 11.039 1 94.81 360 PRO A N 1
ATOM 2774 C CA . PRO A 1 360 ? 1.22 38.281 12.281 1 94.81 360 PRO A CA 1
ATOM 2775 C C . PRO A 1 360 ? 1.254 37.281 13.438 1 94.81 360 PRO A C 1
ATOM 2777 O O . PRO A 1 360 ? 1.565 37.656 14.57 1 94.81 360 PRO A O 1
ATOM 2780 N N . SER A 1 361 ? 0.972 36.094 13.141 1 93.88 361 SER A N 1
ATOM 2781 C CA . SER A 1 361 ? 0.9 35.062 14.188 1 93.88 361 SER A CA 1
ATOM 2782 C C . SER A 1 361 ? 2.285 34.75 14.734 1 93.88 361 SER A C 1
ATOM 2784 O O . SER A 1 361 ? 2.457 34.594 15.945 1 93.88 361 SER A O 1
ATOM 2786 N N . ILE A 1 362 ? 3.205 34.625 13.898 1 93.38 362 ILE A N 1
ATOM 2787 C CA . ILE A 1 362 ? 4.535 34.188 14.32 1 93.38 362 ILE A CA 1
ATOM 2788 C C . ILE A 1 362 ? 5.223 35.312 15.078 1 93.38 362 ILE A C 1
ATOM 2790 O O . ILE A 1 362 ? 5.984 35.094 16.016 1 93.38 362 ILE A O 1
ATOM 2794 N N . GLN A 1 363 ? 5.043 36.531 14.664 1 90.5 363 GLN A N 1
ATOM 2795 C CA . GLN A 1 363 ? 5.578 37.688 15.375 1 90.5 363 GLN A CA 1
ATOM 2796 C C . GLN A 1 363 ? 5.016 37.75 16.797 1 90.5 363 GLN A C 1
ATOM 2798 O O . GLN A 1 363 ? 5.746 38.062 17.734 1 90.5 363 GLN A O 1
ATOM 2803 N N . ARG A 1 364 ? 3.744 37.5 16.891 1 90.06 364 ARG A N 1
ATOM 2804 C CA . ARG A 1 364 ? 3.123 37.5 18.203 1 90.06 364 ARG A CA 1
ATOM 2805 C C . ARG A 1 364 ? 3.699 36.375 19.062 1 90.06 364 ARG A C 1
ATOM 2807 O O . ARG A 1 364 ? 3.945 36.562 20.266 1 90.06 364 ARG A O 1
ATOM 2814 N N . ARG A 1 365 ? 3.912 35.25 18.469 1 87.5 365 ARG A N 1
ATOM 2815 C CA . ARG A 1 365 ? 4.41 34.062 19.172 1 87.5 365 ARG A CA 1
ATOM 2816 C C . ARG A 1 365 ? 5.797 34.312 19.75 1 87.5 365 ARG A C 1
ATOM 2818 O O . ARG A 1 365 ? 6.059 34 20.906 1 87.5 365 ARG A O 1
ATOM 2825 N N . TYR A 1 366 ? 6.664 34.938 19.016 1 86.75 366 TYR A N 1
ATOM 2826 C CA . TYR A 1 366 ? 8.055 35.031 19.438 1 86.75 366 TYR A CA 1
ATOM 2827 C C . TYR A 1 366 ? 8.352 36.406 20.047 1 86.75 366 TYR A C 1
ATOM 2829 O O . TYR A 1 366 ? 9.406 36.625 20.656 1 86.75 366 TYR A O 1
ATOM 2837 N N . ALA A 1 367 ? 7.5 37.406 19.812 1 78.06 367 ALA A N 1
ATOM 2838 C CA . ALA A 1 367 ? 7.602 38.656 20.578 1 78.06 367 ALA A CA 1
ATOM 2839 C C . ALA A 1 367 ? 7.301 38.438 22.047 1 78.06 367 ALA A C 1
ATOM 2841 O O . ALA A 1 367 ? 7.961 39 22.922 1 78.06 367 ALA A O 1
ATOM 2842 N N . ARG A 1 368 ? 6.266 37.719 22.359 1 58.56 368 ARG A N 1
ATOM 2843 C CA . ARG A 1 368 ? 5.859 37.406 23.719 1 58.56 368 ARG A CA 1
ATOM 2844 C C . ARG A 1 368 ? 6.934 36.625 24.453 1 58.56 368 ARG A C 1
ATOM 2846 O O . ARG A 1 368 ? 7.125 36.781 25.656 1 58.56 368 ARG A O 1
ATOM 2853 N N . LYS A 1 369 ? 7.66 35.75 23.828 1 59.94 369 LYS A N 1
ATOM 2854 C CA . LYS A 1 369 ? 8.664 34.906 24.484 1 59.94 369 LYS A CA 1
ATOM 2855 C C . LYS A 1 369 ? 9.891 35.719 24.859 1 59.94 369 LYS A C 1
ATOM 2857 O O . LYS A 1 369 ? 10.57 35.438 25.844 1 59.94 369 LYS A O 1
ATOM 2862 N N . SER A 1 370 ? 10.328 36.656 23.953 1 51.06 370 SER A N 1
ATOM 2863 C CA . SER A 1 370 ? 11.445 37.531 24.328 1 51.06 370 SER A CA 1
ATOM 2864 C C . SER A 1 370 ? 11.141 38.312 25.594 1 51.06 370 SER A C 1
ATOM 2866 O O . SER A 1 370 ? 12.047 38.594 26.391 1 51.06 370 SER A O 1
ATOM 2868 N N . ASP A 1 371 ? 9.891 38.656 25.703 1 48.62 371 ASP A N 1
ATOM 2869 C CA . ASP A 1 371 ? 9.562 39.375 26.938 1 48.62 371 ASP A CA 1
ATOM 2870 C C . ASP A 1 371 ? 9.539 38.438 28.125 1 48.62 371 ASP A C 1
ATOM 2872 O O . ASP A 1 371 ? 9.75 38.875 29.266 1 48.62 371 ASP A O 1
ATOM 2876 N N . GLU A 1 372 ? 9.031 37.219 27.844 1 47.28 372 GLU A N 1
ATOM 2877 C CA . GLU A 1 372 ? 8.984 36.312 28.984 1 47.28 372 GLU A CA 1
ATOM 2878 C C . GLU A 1 372 ? 10.312 35.594 29.172 1 47.28 372 GLU A C 1
ATOM 2880 O O . GLU A 1 372 ? 10.508 34.875 30.156 1 47.28 372 GLU A O 1
ATOM 2885 N N . GLY A 1 373 ? 11.43 36.188 29.328 1 45.53 373 GLY A N 1
ATOM 2886 C CA . GLY A 1 373 ? 12.82 35.906 29.688 1 45.53 373 GLY A CA 1
ATOM 2887 C C . GLY A 1 373 ? 13.305 34.562 29.219 1 45.53 373 GLY A C 1
ATOM 2888 O O . GLY A 1 373 ? 14.43 34.156 29.516 1 45.53 373 GLY A O 1
ATOM 2889 N N . GLY A 1 374 ? 12.484 33.562 28.953 1 39.75 374 GLY A N 1
ATOM 2890 C CA . GLY A 1 374 ? 13.023 32.219 28.891 1 39.75 374 GLY A CA 1
ATOM 2891 C C . GLY A 1 374 ? 13.477 31.812 27.5 1 39.75 374 GLY A C 1
ATOM 2892 O O . GLY A 1 374 ? 12.656 31.625 26.609 1 39.75 374 GLY A O 1
ATOM 2893 N N . ALA A 1 375 ? 14.547 32.312 27.016 1 39.66 375 ALA A N 1
ATOM 2894 C CA . ALA A 1 375 ? 15.242 31.906 25.797 1 39.66 375 ALA A CA 1
ATOM 2895 C C . ALA A 1 375 ? 15.383 30.391 25.719 1 39.66 375 ALA A C 1
ATOM 2897 O O . ALA A 1 375 ? 16.281 29.812 26.328 1 39.66 375 ALA A O 1
ATOM 2898 N N . GLU A 1 376 ? 14.328 29.625 25.703 1 35.75 376 GLU A N 1
ATOM 2899 C CA . GLU A 1 376 ? 14.68 28.234 25.438 1 35.75 376 GLU A CA 1
ATOM 2900 C C . GLU A 1 376 ? 15.109 28.047 23.984 1 35.75 376 GLU A C 1
ATOM 2902 O O . GLU A 1 376 ? 14.336 28.312 23.062 1 35.75 376 GLU A O 1
ATOM 2907 N N . VAL A 1 377 ? 16.359 28.141 23.703 1 33.06 377 VAL A N 1
ATOM 2908 C CA . VAL A 1 377 ? 17 27.766 22.438 1 33.06 377 VAL A CA 1
ATOM 2909 C C . VAL A 1 377 ? 16.516 26.375 22.016 1 33.06 377 VAL A C 1
ATOM 2911 O O . VAL A 1 377 ? 16.766 25.391 22.688 1 33.06 377 VAL A O 1
ATOM 2914 N N . VAL A 1 378 ? 15.484 26.312 21.438 1 32.91 378 VAL A N 1
ATOM 2915 C CA . VAL A 1 378 ? 15.164 25.016 20.859 1 32.91 378 VAL A CA 1
ATOM 2916 C C . VAL A 1 378 ? 16.203 24.641 19.812 1 32.91 378 VAL A C 1
ATOM 2918 O O . VAL A 1 378 ? 16.328 25.328 18.797 1 32.91 378 VAL A O 1
ATOM 2921 N N . ARG A 1 379 ? 17.188 23.969 20.156 1 33.34 379 ARG A N 1
ATOM 2922 C CA . ARG A 1 379 ? 18.125 23.359 19.234 1 33.34 379 ARG A CA 1
ATOM 2923 C C . ARG A 1 379 ? 17.406 22.469 18.234 1 33.34 379 ARG A C 1
ATOM 2925 O O . ARG A 1 379 ? 16.781 21.469 18.609 1 33.34 379 ARG A O 1
ATOM 2932 N N . LEU A 1 380 ? 17.203 23.062 17.188 1 36.66 380 LEU A N 1
ATOM 2933 C CA . LEU A 1 380 ? 16.797 22.172 16.094 1 36.66 380 LEU A CA 1
ATOM 2934 C C . LEU A 1 380 ? 17.766 20.984 15.984 1 36.66 380 LEU A C 1
ATOM 2936 O O . LEU A 1 380 ? 18.969 21.156 16.109 1 36.66 380 LEU A O 1
ATOM 2940 N N . PRO A 1 381 ? 17.375 19.719 16.203 1 34.47 381 PRO A N 1
ATOM 2941 C CA . PRO A 1 381 ? 18.391 18.672 16.188 1 34.47 381 PRO A CA 1
ATOM 2942 C C . PRO A 1 381 ? 19.359 18.812 15.016 1 34.47 381 PRO A C 1
ATOM 2944 O O . PRO A 1 381 ? 18.938 19.016 13.875 1 34.47 381 PRO A O 1
ATOM 2947 N N . SER A 1 382 ? 20.562 19.312 15.391 1 30.92 382 SER A N 1
ATOM 2948 C CA . SER A 1 382 ? 21.641 19.25 14.398 1 30.92 382 SER A CA 1
ATOM 2949 C C . SER A 1 382 ? 21.797 17.828 13.859 1 30.92 382 SER A C 1
ATOM 2951 O O . SER A 1 382 ? 21.359 16.859 14.484 1 30.92 382 SER A O 1
ATOM 2953 N N . ARG A 1 383 ? 22.75 17.625 12.891 1 34.09 383 ARG A N 1
ATOM 2954 C CA . ARG A 1 383 ? 23.125 16.391 12.203 1 34.09 383 ARG A CA 1
ATOM 2955 C C . ARG A 1 383 ? 23.359 15.258 13.195 1 34.09 383 ARG A C 1
ATOM 2957 O O . ARG A 1 383 ? 23.016 14.109 12.922 1 34.09 383 ARG A O 1
ATOM 2964 N N . ARG A 1 384 ? 24.234 15.547 14.305 1 34.47 384 ARG A N 1
ATOM 2965 C CA . ARG A 1 384 ? 24.922 14.469 15.008 1 34.47 384 ARG A CA 1
ATOM 2966 C C . ARG A 1 384 ? 24 13.797 16.016 1 34.47 384 ARG A C 1
ATOM 2968 O O . ARG A 1 384 ? 24.344 12.766 16.594 1 34.47 384 ARG A O 1
ATOM 2975 N N . GLU A 1 385 ? 23.062 14.461 16.516 1 33.97 385 GLU A N 1
ATOM 2976 C CA . GLU A 1 385 ? 22.562 13.875 17.766 1 33.97 385 GLU A CA 1
ATOM 2977 C C . GLU A 1 385 ? 21.516 12.797 17.469 1 33.97 385 GLU A C 1
ATOM 2979 O O . GLU A 1 385 ? 20.828 12.336 18.391 1 33.97 385 GLU A O 1
ATOM 2984 N N . ALA A 1 386 ? 21.328 12.508 16.188 1 33.38 386 ALA A N 1
ATOM 2985 C CA . ALA A 1 386 ? 20.484 11.328 16.016 1 33.38 386 ALA A CA 1
ATOM 2986 C C . ALA A 1 386 ? 21.188 10.078 16.531 1 33.38 386 ALA A C 1
ATOM 2988 O O . ALA A 1 386 ? 21.469 9.148 15.773 1 33.38 386 ALA A O 1
ATOM 2989 N N . THR A 1 387 ? 22.203 10.219 17.547 1 31.89 387 THR A N 1
ATOM 2990 C CA . THR A 1 387 ? 22.766 8.977 18.047 1 31.89 387 THR A CA 1
ATOM 2991 C C . THR A 1 387 ? 21.734 8.219 18.891 1 31.89 387 THR A C 1
ATOM 2993 O O . THR A 1 387 ? 21.172 8.773 19.828 1 31.89 387 THR A O 1
ATOM 2996 N N . LEU A 1 388 ? 21.266 7.234 18.422 1 30.55 388 LEU A N 1
ATOM 2997 C CA . LEU A 1 388 ? 20.438 6.246 19.094 1 30.55 388 LEU A CA 1
ATOM 2998 C C . LEU A 1 388 ? 21.031 5.84 20.438 1 30.55 388 LEU A C 1
ATOM 3000 O O . LEU A 1 388 ? 22.25 5.605 20.531 1 30.55 388 LEU A O 1
ATOM 3004 N N . PRO A 1 389 ? 20.422 6.047 21.594 1 29.75 389 PRO A N 1
ATOM 3005 C CA . PRO A 1 389 ? 20.938 5.484 22.844 1 29.75 389 PRO A CA 1
ATOM 3006 C C . PRO A 1 389 ? 21.281 4.004 22.719 1 29.75 389 PRO A C 1
ATOM 3008 O O . PRO A 1 389 ? 20.594 3.256 22.031 1 29.75 389 PRO A O 1
ATOM 3011 N N . ARG A 1 390 ? 22.625 3.59 22.828 1 29.77 390 ARG A N 1
ATOM 3012 C CA . ARG A 1 390 ? 23.109 2.225 22.984 1 29.77 390 ARG A CA 1
ATOM 3013 C C . ARG A 1 390 ? 22.375 1.51 24.109 1 29.77 390 ARG A C 1
ATOM 3015 O O . ARG A 1 390 ? 22.359 1.98 25.25 1 29.77 390 ARG A O 1
ATOM 3022 N N . GLY A 1 391 ? 21.25 0.858 23.906 1 25.7 391 GLY A N 1
ATOM 3023 C CA . GLY A 1 391 ? 20.688 -0.078 24.859 1 25.7 391 GLY A CA 1
ATOM 3024 C C . GLY A 1 391 ? 21.703 -1.051 25.422 1 25.7 391 GLY A C 1
ATOM 3025 O O . GLY A 1 391 ? 22.453 -1.675 24.672 1 25.7 391 GLY A O 1
ATOM 3026 N N . ARG A 1 392 ? 22.328 -0.812 26.578 1 27.58 392 ARG A N 1
ATOM 3027 C CA . ARG A 1 392 ? 23.125 -1.688 27.438 1 27.58 392 ARG A CA 1
ATOM 3028 C C . ARG A 1 392 ? 22.422 -3.014 27.672 1 27.58 392 ARG A C 1
ATOM 3030 O O . ARG A 1 392 ? 21.375 -3.049 28.328 1 27.58 392 ARG A O 1
ATOM 3037 N N . SER A 1 393 ? 22.406 -3.924 26.719 1 23.14 393 SER A N 1
ATOM 3038 C CA . SER A 1 393 ? 22.062 -5.305 27.047 1 23.14 393 SER A CA 1
ATOM 3039 C C . SER A 1 393 ? 23.078 -5.891 28.047 1 23.14 393 SER A C 1
ATOM 3041 O O . SER A 1 393 ? 24.234 -6.082 27.703 1 23.14 393 SER A O 1
ATOM 3043 N N . ARG A 1 394 ? 23.156 -5.414 29.297 1 23.58 394 ARG A N 1
ATOM 3044 C CA . ARG A 1 394 ? 23.859 -6.113 30.359 1 23.58 394 ARG A CA 1
ATOM 3045 C C . ARG A 1 394 ? 23.359 -7.547 30.5 1 23.58 394 ARG A C 1
ATOM 3047 O O . ARG A 1 394 ? 22.219 -7.773 30.906 1 23.58 394 ARG A O 1
ATOM 3054 N N . VAL A 1 395 ? 23.719 -8.43 29.688 1 20.92 395 VAL A N 1
ATOM 3055 C CA . VAL A 1 395 ? 23.672 -9.852 30.016 1 20.92 395 VAL A CA 1
ATOM 3056 C C . VAL A 1 395 ? 24.516 -10.102 31.266 1 20.92 395 VAL A C 1
ATOM 3058 O O . VAL A 1 395 ? 25.719 -9.828 31.281 1 20.92 395 VAL A O 1
ATOM 3061 N N . ALA A 1 396 ? 23.969 -9.914 32.438 1 19.89 396 ALA A N 1
ATOM 3062 C CA . ALA A 1 396 ? 24.516 -10.414 33.688 1 19.89 396 ALA A CA 1
ATOM 3063 C C . ALA A 1 396 ? 24.953 -11.875 33.562 1 19.89 396 ALA A C 1
ATOM 3065 O O . ALA A 1 396 ? 24.203 -12.711 33.094 1 19.89 396 ALA A O 1
ATOM 3066 N N . LYS A 1 397 ? 26.219 -12.102 33.469 1 21.72 397 LYS A N 1
ATOM 3067 C CA . LYS A 1 397 ? 26.938 -13.336 33.812 1 21.72 397 LYS A CA 1
ATOM 3068 C C . LYS A 1 397 ? 26.484 -13.898 35.156 1 21.72 397 LYS A C 1
ATOM 3070 O O . LYS A 1 397 ? 26.641 -13.25 36.188 1 21.72 397 LYS A O 1
ATOM 3075 N N . GLY A 1 398 ? 25.203 -14.375 35.375 1 18.69 398 GLY A N 1
ATOM 3076 C CA . GLY A 1 398 ? 25.25 -15.477 36.312 1 18.69 398 GLY A CA 1
ATOM 3077 C C . GLY A 1 398 ? 26 -16.688 35.781 1 18.69 398 GLY A C 1
ATOM 3078 O O . GLY A 1 398 ? 26.125 -16.844 34.562 1 18.69 398 GLY A O 1
ATOM 3079 N N . MET B 1 1 ? 84.5 -81.375 9.266 1 25.86 1 MET B N 1
ATOM 3080 C CA . MET B 1 1 ? 83.125 -81.625 9.039 1 25.86 1 MET B CA 1
ATOM 3081 C C . MET B 1 1 ? 82.25 -80.688 9.836 1 25.86 1 MET B C 1
ATOM 3083 O O . MET B 1 1 ? 81.75 -81.062 10.914 1 25.86 1 MET B O 1
ATOM 3087 N N . GLU B 1 2 ? 82.625 -79.438 9.75 1 24.38 2 GLU B N 1
ATOM 3088 C CA . GLU B 1 2 ? 82.438 -78.188 10.414 1 24.38 2 GLU B CA 1
ATOM 3089 C C . GLU B 1 2 ? 81 -77.688 10.266 1 24.38 2 GLU B C 1
ATOM 3091 O O . GLU B 1 2 ? 80.5 -77.562 9.148 1 24.38 2 GLU B O 1
ATOM 3096 N N . ASN B 1 3 ? 80.125 -78.062 11.234 1 24.67 3 ASN B N 1
ATOM 3097 C CA . ASN B 1 3 ? 78.688 -78 11.461 1 24.67 3 ASN B CA 1
ATOM 3098 C C . ASN B 1 3 ? 78.188 -76.562 11.406 1 24.67 3 ASN B C 1
ATOM 3100 O O . ASN B 1 3 ? 78.438 -75.812 12.297 1 24.67 3 ASN B O 1
ATOM 3104 N N . ASP B 1 4 ? 78.25 -76 10.211 1 21.22 4 ASP B N 1
ATOM 3105 C CA . ASP B 1 4 ? 78 -74.625 9.828 1 21.22 4 ASP B CA 1
ATOM 3106 C C . ASP B 1 4 ? 76.562 -74.188 10.188 1 21.22 4 ASP B C 1
ATOM 3108 O O . ASP B 1 4 ? 75.625 -74.812 9.742 1 21.22 4 ASP B O 1
ATOM 3112 N N . VAL B 1 5 ? 76.438 -73.688 11.469 1 22.83 5 VAL B N 1
ATOM 3113 C CA . VAL B 1 5 ? 75.25 -73.188 12.219 1 22.83 5 VAL B CA 1
ATOM 3114 C C . VAL B 1 5 ? 74.5 -72.188 11.406 1 22.83 5 VAL B C 1
ATOM 3116 O O . VAL B 1 5 ? 75 -71.125 11.109 1 22.83 5 VAL B O 1
ATOM 3119 N N . ILE B 1 6 ? 73.688 -72.562 10.352 1 22.98 6 ILE B N 1
ATOM 3120 C CA . ILE B 1 6 ? 73 -71.812 9.32 1 22.98 6 ILE B CA 1
ATOM 3121 C C . ILE B 1 6 ? 72 -70.812 9.977 1 22.98 6 ILE B C 1
ATOM 3123 O O . ILE B 1 6 ? 71.062 -71.25 10.656 1 22.98 6 ILE B O 1
ATOM 3127 N N . THR B 1 7 ? 72.438 -69.75 10.625 1 22.72 7 THR B N 1
ATOM 3128 C CA . THR B 1 7 ? 71.688 -68.812 11.391 1 22.72 7 THR B CA 1
ATOM 3129 C C . THR B 1 7 ? 70.562 -68.188 10.5 1 22.72 7 THR B C 1
ATOM 3131 O O . THR B 1 7 ? 70.875 -67.5 9.508 1 22.72 7 THR B O 1
ATOM 3134 N N . ALA B 1 8 ? 69.5 -68.875 10.18 1 21.38 8 ALA B N 1
ATOM 3135 C CA . ALA B 1 8 ? 68.375 -68.562 9.305 1 21.38 8 ALA B CA 1
ATOM 3136 C C . ALA B 1 8 ? 67.75 -67.188 9.688 1 21.38 8 ALA B C 1
ATOM 3138 O O . ALA B 1 8 ? 67.25 -67 10.781 1 21.38 8 ALA B O 1
ATOM 3139 N N . LEU B 1 9 ? 68.438 -66.062 9.336 1 23.52 9 LEU B N 1
ATOM 3140 C CA . LEU B 1 9 ? 68 -64.625 9.555 1 23.52 9 LEU B CA 1
ATOM 3141 C C . LEU B 1 9 ? 66.625 -64.375 8.961 1 23.52 9 LEU B C 1
ATOM 3143 O O . LEU B 1 9 ? 66.438 -64.5 7.75 1 23.52 9 LEU B O 1
ATOM 3147 N N . SER B 1 10 ? 65.5 -64.812 9.57 1 24.09 10 SER B N 1
ATOM 3148 C CA . SER B 1 10 ? 64.125 -64.688 9.031 1 24.09 10 SER B CA 1
ATOM 3149 C C . SER B 1 10 ? 63.781 -63.25 8.742 1 24.09 10 SER B C 1
ATOM 3151 O O . SER B 1 10 ? 63.938 -62.406 9.602 1 24.09 10 SER B O 1
ATOM 3153 N N . ALA B 1 11 ? 63.906 -62.844 7.457 1 26.44 11 ALA B N 1
ATOM 3154 C CA . ALA B 1 11 ? 63.625 -61.562 6.836 1 26.44 11 ALA B CA 1
ATOM 3155 C C . ALA B 1 11 ? 62.219 -61.094 7.133 1 26.44 11 ALA B C 1
ATOM 3157 O O . ALA B 1 11 ? 61.25 -61.719 6.672 1 26.44 11 ALA B O 1
ATOM 3158 N N . GLN B 1 12 ? 61.875 -60.625 8.305 1 25.39 12 GLN B N 1
ATOM 3159 C CA . GLN B 1 12 ? 60.5 -60.188 8.547 1 25.39 12 GLN B CA 1
ATOM 3160 C C . G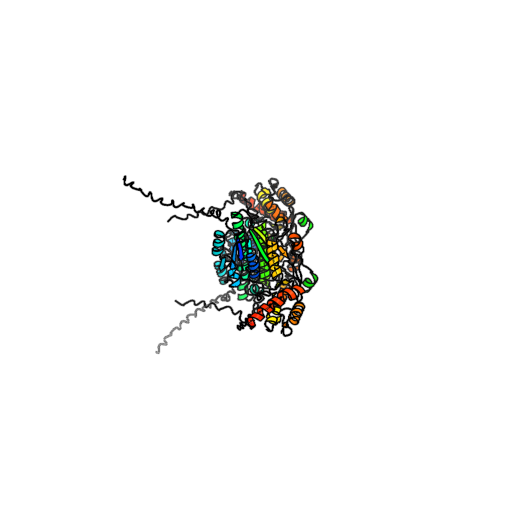LN B 1 12 ? 60.125 -59.062 7.609 1 25.39 12 GLN B C 1
ATOM 3162 O O . GLN B 1 12 ? 60.875 -58.094 7.445 1 25.39 12 GLN B O 1
ATOM 3167 N N . PRO B 1 13 ? 59.312 -59.344 6.562 1 25.47 13 PRO B N 1
ATOM 3168 C CA . PRO B 1 13 ? 58.969 -58.344 5.555 1 25.47 13 PRO B CA 1
ATOM 3169 C C . PRO B 1 13 ? 58.406 -57.062 6.164 1 25.47 13 PRO B C 1
ATOM 3171 O O . PRO B 1 13 ? 57.844 -57.094 7.254 1 25.47 13 PRO B O 1
ATOM 3174 N N . GLY B 1 14 ? 59.125 -55.969 6.055 1 23.08 14 GLY B N 1
ATOM 3175 C CA . GLY B 1 14 ? 58.844 -54.594 6.48 1 23.08 14 GLY B CA 1
ATOM 3176 C C . GLY B 1 14 ? 57.531 -54.062 6.008 1 23.08 14 GLY B C 1
ATOM 3177 O O . GLY B 1 14 ? 57.156 -54.219 4.836 1 23.08 14 GLY B O 1
ATOM 3178 N N . LYS B 1 15 ? 56.469 -54.062 6.879 1 25.69 15 LYS B N 1
ATOM 3179 C CA . LYS B 1 15 ? 55.125 -53.562 6.645 1 25.69 15 LYS B CA 1
ATOM 3180 C C . LYS B 1 15 ? 55.156 -52.156 6.055 1 25.69 15 LYS B C 1
ATOM 3182 O O . LYS B 1 15 ? 55.656 -51.219 6.68 1 25.69 15 LYS B O 1
ATOM 3187 N N . GLY B 1 16 ? 55.469 -52.031 4.742 1 23.39 16 GLY B N 1
ATOM 3188 C CA . GLY B 1 16 ? 55.375 -50.75 4.07 1 23.39 16 GLY B CA 1
ATOM 3189 C C . GLY B 1 16 ? 54.094 -50 4.391 1 23.39 16 GLY B C 1
ATOM 3190 O O . GLY B 1 16 ? 53 -50.5 4.219 1 23.39 16 GLY B O 1
ATOM 3191 N N . GLY B 1 17 ? 54.094 -49.219 5.461 1 26.73 17 GLY B N 1
ATOM 3192 C CA . GLY B 1 17 ? 53.031 -48.344 5.914 1 26.73 17 GLY B CA 1
ATOM 3193 C C . GLY B 1 17 ? 52.531 -47.406 4.832 1 26.73 17 GLY B C 1
ATOM 3194 O O . GLY B 1 17 ? 53.25 -46.594 4.324 1 26.73 17 GLY B O 1
ATOM 3195 N N . GLY B 1 18 ? 51.875 -47.906 3.861 1 24.19 18 GLY B N 1
ATOM 3196 C CA . GLY B 1 18 ? 51.25 -47.031 2.893 1 24.19 18 GLY B CA 1
ATOM 3197 C C . GLY B 1 18 ? 50.594 -45.812 3.531 1 24.19 18 GLY B C 1
ATOM 3198 O O . GLY B 1 18 ? 49.812 -45.969 4.473 1 24.19 18 GLY B O 1
ATOM 3199 N N . ARG B 1 19 ? 51.312 -44.719 3.666 1 28.73 19 ARG B N 1
ATOM 3200 C CA . ARG B 1 19 ? 50.719 -43.438 4.027 1 28.73 19 ARG B CA 1
ATOM 3201 C C . ARG B 1 19 ? 49.406 -43.219 3.307 1 28.73 19 ARG B C 1
ATOM 3203 O O . ARG B 1 19 ? 49.344 -43.219 2.076 1 28.73 19 ARG B O 1
ATOM 3210 N N . GLY B 1 20 ? 48.375 -43.812 3.834 1 26.56 20 GLY B N 1
ATOM 3211 C CA . GLY B 1 20 ? 47.062 -43.438 3.328 1 26.56 20 GLY B CA 1
ATOM 3212 C C . GLY B 1 20 ? 46.938 -41.969 3.035 1 26.56 20 GLY B C 1
ATOM 3213 O O . GLY B 1 20 ? 47.219 -41.125 3.9 1 26.56 20 GLY B O 1
ATOM 3214 N N . GLY B 1 21 ? 47.406 -41.531 1.867 1 31.05 21 GLY B N 1
ATOM 3215 C CA . GLY B 1 21 ? 47.156 -40.188 1.445 1 31.05 21 GLY B CA 1
ATOM 3216 C C . GLY B 1 21 ? 45.781 -39.656 1.9 1 31.05 21 GLY B C 1
ATOM 3217 O O . GLY B 1 21 ? 44.781 -40.344 1.725 1 31.05 21 GLY B O 1
ATOM 3218 N N . SER B 1 22 ? 45.875 -39 3.062 1 33.88 22 SER B N 1
ATOM 3219 C CA . SER B 1 22 ? 44.656 -38.312 3.512 1 33.88 22 SER B CA 1
ATOM 3220 C C . SER B 1 22 ? 43.938 -37.656 2.342 1 33.88 22 SER B C 1
ATOM 3222 O O . SER B 1 22 ? 44.562 -37 1.502 1 33.88 22 SER B O 1
ATOM 3224 N N . ALA B 1 23 ? 42.875 -38.219 1.855 1 35.66 23 ALA B N 1
ATOM 3225 C CA . ALA B 1 23 ? 42.031 -37.531 0.886 1 35.66 23 ALA B CA 1
ATOM 3226 C C . ALA B 1 23 ? 42.031 -36.031 1.133 1 35.66 23 ALA B C 1
ATOM 3228 O O . ALA B 1 23 ? 41.969 -35.594 2.281 1 35.66 23 ALA B O 1
ATOM 3229 N N . PRO B 1 24 ? 42.625 -35.25 0.228 1 35.34 24 PRO B N 1
ATOM 3230 C CA . PRO B 1 24 ? 42.594 -33.812 0.498 1 35.34 24 PRO B CA 1
ATOM 3231 C C . PRO B 1 24 ? 41.344 -33.375 1.241 1 35.34 24 PRO B C 1
ATOM 3233 O O . PRO B 1 24 ? 40.281 -34.031 1.109 1 35.34 24 PRO B O 1
ATOM 3236 N N . GLU B 1 25 ? 41.469 -32.906 2.49 1 35.16 25 GLU B N 1
ATOM 3237 C CA . GLU B 1 25 ? 40.375 -32.219 3.162 1 35.16 25 GLU B CA 1
ATOM 3238 C C . GLU B 1 25 ? 39.531 -31.406 2.172 1 35.16 25 GLU B C 1
ATOM 3240 O O . GLU B 1 25 ? 40.094 -30.672 1.353 1 35.16 25 GLU B O 1
ATOM 3245 N N . ARG B 1 26 ? 38.344 -31.922 1.731 1 35.97 26 ARG B N 1
ATOM 3246 C CA . ARG B 1 26 ? 37.531 -30.969 0.972 1 35.97 26 ARG B CA 1
ATOM 3247 C C . ARG B 1 26 ? 37.75 -29.547 1.486 1 35.97 26 ARG B C 1
ATOM 3249 O O . ARG B 1 26 ? 37.75 -29.328 2.697 1 35.97 26 ARG B O 1
ATOM 3256 N N . PRO B 1 27 ? 38.562 -28.766 0.866 1 36.34 27 PRO B N 1
ATOM 3257 C CA . PRO B 1 27 ? 38.75 -27.422 1.421 1 36.34 27 PRO B CA 1
ATOM 3258 C C . PRO B 1 27 ? 37.594 -27 2.326 1 36.34 27 PRO B C 1
ATOM 3260 O O . PRO B 1 27 ? 36.469 -27.531 2.201 1 36.34 27 PRO B O 1
ATOM 3263 N N . ARG B 1 28 ? 37.719 -26.203 3.309 1 37.78 28 ARG B N 1
ATOM 3264 C CA . ARG B 1 28 ? 36.75 -25.5 4.141 1 37.78 28 ARG B CA 1
ATOM 3265 C C . ARG B 1 28 ? 35.531 -25.094 3.334 1 37.78 28 ARG B C 1
ATOM 3267 O O . ARG B 1 28 ? 35.625 -24.484 2.268 1 37.78 28 ARG B O 1
ATOM 3274 N N . ASP B 1 29 ? 34.344 -25.75 3.369 1 39.62 29 ASP B N 1
ATOM 3275 C CA . ASP B 1 29 ? 33.031 -25.844 2.709 1 39.62 29 ASP B CA 1
ATOM 3276 C C . ASP B 1 29 ? 32.469 -24.453 2.412 1 39.62 29 ASP B C 1
ATOM 3278 O O . ASP B 1 29 ? 32.188 -23.688 3.332 1 39.62 29 ASP B O 1
ATOM 3282 N N . ILE B 1 30 ? 32.969 -23.688 1.617 1 45.28 30 ILE B N 1
ATOM 3283 C CA . ILE B 1 30 ? 32.281 -22.453 1.212 1 45.28 30 ILE B CA 1
ATOM 3284 C C . ILE B 1 30 ? 30.766 -22.641 1.34 1 45.28 30 ILE B C 1
ATOM 3286 O O . ILE B 1 30 ? 30.203 -23.562 0.74 1 45.28 30 ILE B O 1
ATOM 3290 N N . PRO B 1 31 ? 30.266 -22.172 2.508 1 57.16 31 PRO B N 1
ATOM 3291 C CA . PRO B 1 31 ? 28.828 -22.375 2.688 1 57.16 31 PRO B CA 1
ATOM 3292 C C . PRO B 1 31 ? 28.031 -22.203 1.395 1 57.16 31 PRO B C 1
ATOM 3294 O O . PRO B 1 31 ? 28.297 -21.266 0.633 1 57.16 31 PRO B O 1
ATOM 3297 N N . MET B 1 32 ? 27.547 -23.203 0.793 1 70.88 32 MET B N 1
ATOM 3298 C CA . MET B 1 32 ? 26.766 -23.234 -0.434 1 70.88 32 MET B CA 1
ATOM 3299 C C . MET B 1 32 ? 25.641 -22.188 -0.39 1 70.88 32 MET B C 1
ATOM 3301 O O . MET B 1 32 ? 25.016 -22 0.651 1 70.88 32 MET B O 1
ATOM 3305 N N . LYS B 1 33 ? 25.578 -21.391 -1.434 1 88.31 33 LYS B N 1
ATOM 3306 C CA . LYS B 1 33 ? 24.484 -20.438 -1.577 1 88.31 33 LYS B CA 1
ATOM 3307 C C . LYS B 1 33 ? 23.141 -21.125 -1.451 1 88.31 33 LYS B C 1
ATOM 3309 O O . LYS B 1 33 ? 23 -22.297 -1.831 1 88.31 33 LYS B O 1
ATOM 3314 N N . SER B 1 34 ? 22.297 -20.547 -0.689 1 94.81 34 SER B N 1
ATOM 3315 C CA . SER B 1 34 ? 20.984 -21.141 -0.415 1 94.81 34 SER B CA 1
ATOM 3316 C C . SER B 1 34 ? 19.859 -20.297 -1.016 1 94.81 34 SER B C 1
ATOM 3318 O O . SER B 1 34 ? 19.969 -19.078 -1.08 1 94.81 34 SER B O 1
ATOM 3320 N N . VAL B 1 35 ? 18.875 -21 -1.504 1 97.75 35 VAL B N 1
ATOM 3321 C CA . VAL B 1 35 ? 17.641 -20.375 -1.962 1 97.75 35 VAL B CA 1
ATOM 3322 C C . VAL B 1 35 ? 16.5 -20.703 -0.998 1 97.75 35 VAL B C 1
ATOM 3324 O O . VAL B 1 35 ? 16.312 -21.859 -0.631 1 97.75 35 VAL B O 1
ATOM 3327 N N . LEU B 1 36 ? 15.859 -19.672 -0.469 1 98.62 36 LEU B N 1
ATOM 3328 C CA . LEU B 1 36 ? 14.672 -19.828 0.369 1 98.62 36 LEU B CA 1
ATOM 3329 C C . LEU B 1 36 ? 13.398 -19.703 -0.458 1 98.62 36 LEU B C 1
ATOM 3331 O O . LEU B 1 36 ? 13.227 -18.703 -1.175 1 98.62 36 LEU B O 1
ATOM 3335 N N . ILE B 1 37 ? 12.562 -20.688 -0.389 1 98.81 37 ILE B N 1
ATOM 3336 C CA . ILE B 1 37 ? 11.258 -20.656 -1.042 1 98.81 37 ILE B CA 1
ATOM 3337 C C . ILE B 1 37 ? 10.148 -20.688 0.012 1 98.81 37 ILE B C 1
ATOM 3339 O O . ILE B 1 37 ? 9.953 -21.688 0.69 1 98.81 37 ILE B O 1
ATOM 3343 N N . THR B 1 38 ? 9.461 -19.562 0.188 1 98.88 38 THR B N 1
ATOM 3344 C CA . THR B 1 38 ? 8.297 -19.562 1.064 1 98.88 38 THR B CA 1
ATOM 3345 C C . THR B 1 38 ? 7.035 -19.938 0.286 1 98.88 38 THR B C 1
ATOM 3347 O O . THR B 1 38 ? 6.941 -19.656 -0.913 1 98.88 38 THR B O 1
ATOM 3350 N N . GLY B 1 39 ? 6.035 -20.484 1.03 1 98.06 39 GLY B N 1
ATOM 3351 C CA . GLY B 1 39 ? 4.91 -21.016 0.282 1 98.06 39 GLY B CA 1
ATOM 3352 C C . GLY B 1 39 ? 5.301 -22.125 -0.675 1 98.06 39 GLY B C 1
ATOM 3353 O O . GLY B 1 39 ? 4.758 -22.219 -1.777 1 98.06 39 GLY B O 1
ATOM 3354 N N . ALA B 1 40 ? 6.203 -22.969 -0.281 1 98.19 40 ALA B N 1
ATOM 3355 C CA . ALA B 1 40 ? 6.855 -23.922 -1.159 1 98.19 40 ALA B CA 1
ATOM 3356 C C . ALA B 1 40 ? 5.887 -25.031 -1.585 1 98.19 40 ALA B C 1
ATOM 3358 O O . ALA B 1 40 ? 6.055 -25.641 -2.645 1 98.19 40 ALA B O 1
ATOM 3359 N N . GLY B 1 41 ? 4.91 -25.281 -0.815 1 95.56 41 GLY B N 1
ATOM 3360 C CA . GLY B 1 41 ? 3.969 -26.344 -1.108 1 95.56 41 GLY B CA 1
ATOM 3361 C C . GLY B 1 41 ? 2.83 -25.906 -2.01 1 95.56 41 GLY B C 1
ATOM 3362 O O . GLY B 1 41 ? 1.979 -26.719 -2.381 1 95.56 41 GLY B O 1
ATOM 3363 N N . GLY B 1 42 ? 2.826 -24.625 -2.354 1 94 42 GLY B N 1
ATOM 3364 C CA . GLY B 1 42 ? 1.779 -24.109 -3.221 1 94 42 GLY B CA 1
ATOM 3365 C C . GLY B 1 42 ? 1.995 -24.453 -4.684 1 94 42 GLY B C 1
ATOM 3366 O O . GLY B 1 42 ? 2.943 -25.156 -5.027 1 94 42 GLY B O 1
ATOM 3367 N N . GLU B 1 43 ? 1.165 -23.969 -5.547 1 92.5 43 GLU B N 1
ATOM 3368 C CA . GLU B 1 43 ? 1.139 -24.328 -6.965 1 92.5 43 GLU B CA 1
ATOM 3369 C C . GLU B 1 43 ? 2.451 -23.969 -7.648 1 92.5 43 GLU B C 1
ATOM 3371 O O . GLU B 1 43 ? 3.035 -24.781 -8.367 1 92.5 43 GLU B O 1
ATOM 3376 N N . ILE B 1 44 ? 2.912 -22.75 -7.434 1 96.25 44 ILE B N 1
ATOM 3377 C CA . ILE B 1 44 ? 4.145 -22.312 -8.07 1 96.25 44 ILE B CA 1
ATOM 3378 C C . ILE B 1 44 ? 5.336 -23.047 -7.469 1 96.25 44 ILE B C 1
ATOM 3380 O O . ILE B 1 44 ? 6.281 -23.391 -8.18 1 96.25 44 ILE B O 1
ATOM 3384 N N . GLY B 1 45 ? 5.281 -23.297 -6.137 1 96.69 45 GLY B N 1
ATOM 3385 C CA . GLY B 1 45 ? 6.367 -23.969 -5.438 1 96.69 45 GLY B CA 1
ATOM 3386 C C . GLY B 1 45 ? 6.688 -25.328 -6.008 1 96.69 45 GLY B C 1
ATOM 3387 O O . GLY B 1 45 ? 7.859 -25.688 -6.156 1 96.69 45 GLY B O 1
ATOM 3388 N N . HIS B 1 46 ? 5.676 -26.094 -6.375 1 93.5 46 HIS B N 1
ATOM 3389 C CA . HIS B 1 46 ? 5.855 -27.422 -6.957 1 93.5 46 HIS B CA 1
ATOM 3390 C C . HIS B 1 46 ? 6.707 -27.359 -8.219 1 93.5 46 HIS B C 1
ATOM 3392 O O . HIS B 1 46 ? 7.691 -28.094 -8.352 1 93.5 46 HIS B O 1
ATOM 3398 N N . GLY B 1 47 ? 6.324 -26.453 -9.055 1 94.5 47 GLY B N 1
ATOM 3399 C CA . GLY B 1 47 ? 7.062 -26.312 -10.305 1 94.5 47 GLY B CA 1
ATOM 3400 C C . GLY B 1 47 ? 8.469 -25.781 -10.102 1 94.5 47 GLY B C 1
ATOM 3401 O O . GLY B 1 47 ? 9.414 -26.25 -10.742 1 94.5 47 GLY B O 1
ATOM 3402 N N . LEU B 1 48 ? 8.57 -24.844 -9.242 1 97.44 48 LEU B N 1
ATOM 3403 C CA . LEU B 1 48 ? 9.852 -24.172 -9.008 1 97.44 48 LEU B CA 1
ATOM 3404 C C . LEU B 1 48 ? 10.859 -25.141 -8.398 1 97.44 48 LEU B C 1
ATOM 3406 O O . LEU B 1 48 ? 12.016 -25.188 -8.828 1 97.44 48 LEU B O 1
ATOM 3410 N N . ILE B 1 49 ? 10.484 -25.938 -7.41 1 97.38 49 ILE B N 1
ATOM 3411 C CA . ILE B 1 49 ? 11.359 -26.891 -6.727 1 97.38 49 ILE B CA 1
ATOM 3412 C C . ILE B 1 49 ? 11.836 -27.953 -7.719 1 97.38 49 ILE B C 1
ATOM 3414 O O . ILE B 1 49 ? 13.016 -28.312 -7.727 1 97.38 49 ILE B O 1
ATOM 3418 N N . ALA B 1 50 ? 10.883 -28.406 -8.562 1 94.81 50 ALA B N 1
ATOM 3419 C CA . ALA B 1 50 ? 11.266 -29.406 -9.57 1 94.81 50 ALA B CA 1
ATOM 3420 C C . ALA B 1 50 ? 12.375 -28.875 -10.469 1 94.81 50 ALA B C 1
ATOM 3422 O O . ALA B 1 50 ? 13.344 -29.578 -10.75 1 94.81 50 ALA B O 1
ATOM 3423 N N . ARG B 1 51 ? 12.273 -27.656 -10.883 1 95.75 51 ARG B N 1
ATOM 3424 C CA . ARG B 1 51 ? 13.242 -27.062 -11.789 1 95.75 51 ARG B CA 1
ATOM 3425 C C . ARG B 1 51 ? 14.562 -26.781 -11.078 1 95.75 51 ARG B C 1
ATOM 3427 O O . ARG B 1 51 ? 15.641 -27.094 -11.609 1 95.75 51 ARG B O 1
ATOM 3434 N N . LEU B 1 52 ? 14.508 -26.25 -9.883 1 96.62 52 LEU B N 1
ATOM 3435 C CA . LEU B 1 52 ? 15.703 -25.891 -9.125 1 96.62 52 LEU B CA 1
ATOM 3436 C C . LEU B 1 52 ? 16.484 -27.125 -8.719 1 96.62 52 LEU B C 1
ATOM 3438 O O . LEU B 1 52 ? 17.719 -27.125 -8.75 1 96.62 52 LEU B O 1
ATOM 3442 N N . SER B 1 53 ? 15.781 -28.156 -8.281 1 95.81 53 SER B N 1
ATOM 3443 C CA . SER B 1 53 ? 16.438 -29.391 -7.848 1 95.81 53 SER B CA 1
ATOM 3444 C C . SER B 1 53 ? 17.188 -30.062 -9 1 95.81 53 SER B C 1
ATOM 3446 O O . SER B 1 53 ? 18.234 -30.672 -8.789 1 95.81 53 SER B O 1
ATOM 3448 N N . ALA B 1 54 ? 16.672 -29.906 -10.172 1 93.38 54 ALA B N 1
ATOM 3449 C CA . ALA B 1 54 ? 17.312 -30.484 -11.352 1 93.38 54 ALA B CA 1
ATOM 3450 C C . ALA B 1 54 ? 18.609 -29.75 -11.688 1 93.38 54 ALA B C 1
ATOM 3452 O O . ALA B 1 54 ? 19.547 -30.359 -12.203 1 93.38 54 ALA B O 1
ATOM 3453 N N . GLU B 1 55 ? 18.625 -28.516 -11.422 1 88.25 55 GLU B N 1
ATOM 3454 C CA . GLU B 1 55 ? 19.828 -27.719 -11.68 1 88.25 55 GLU B CA 1
ATOM 3455 C C . GLU B 1 55 ? 20.922 -28.016 -10.656 1 88.25 55 GLU B C 1
ATOM 3457 O O . GLU B 1 55 ? 22.094 -28.109 -11 1 88.25 55 GLU B O 1
ATOM 3462 N N . GLY B 1 56 ? 20.578 -28.172 -9.359 1 83.75 56 GLY B N 1
ATOM 3463 C CA . GLY B 1 56 ? 21.469 -28.625 -8.305 1 83.75 56 GLY B CA 1
ATOM 3464 C C . GLY B 1 56 ? 22.484 -27.578 -7.891 1 83.75 56 GLY B C 1
ATOM 3465 O O . GLY B 1 56 ? 23.516 -27.906 -7.305 1 83.75 56 GLY B O 1
ATOM 3466 N N . GLU B 1 57 ? 22.281 -26.297 -8.109 1 82.38 57 GLU B N 1
ATOM 3467 C CA . GLU B 1 57 ? 23.281 -25.25 -7.891 1 82.38 57 GLU B CA 1
ATOM 3468 C C . GLU B 1 57 ? 23.203 -24.719 -6.461 1 82.38 57 GLU B C 1
ATOM 3470 O O . GLU B 1 57 ? 24.203 -24.203 -5.938 1 82.38 57 GLU B O 1
ATOM 3475 N N . ARG B 1 58 ? 22.047 -24.719 -5.855 1 87.5 58 ARG B N 1
ATOM 3476 C CA . ARG B 1 58 ? 21.844 -24.109 -4.543 1 87.5 58 ARG B CA 1
ATOM 3477 C C . ARG B 1 58 ? 21.172 -25.094 -3.588 1 87.5 58 ARG B C 1
ATOM 3479 O O . ARG B 1 58 ? 20.438 -25.984 -4.02 1 87.5 58 ARG B O 1
ATOM 3486 N N . THR B 1 59 ? 21.547 -24.906 -2.303 1 95.25 59 THR B N 1
ATOM 3487 C CA . THR B 1 59 ? 20.75 -25.562 -1.265 1 95.25 59 THR B CA 1
ATOM 3488 C C . THR B 1 59 ? 19.328 -25.016 -1.247 1 95.25 59 THR B C 1
ATOM 3490 O O . THR B 1 59 ? 19.125 -23.797 -1.158 1 95.25 59 THR B O 1
ATOM 3493 N N . ILE B 1 60 ? 18.359 -25.875 -1.386 1 97.94 60 ILE B N 1
ATOM 3494 C CA . ILE B 1 60 ? 16.969 -25.453 -1.436 1 97.94 60 ILE B CA 1
ATOM 3495 C C . ILE B 1 60 ? 16.344 -25.562 -0.044 1 97.94 60 ILE B C 1
ATOM 3497 O O . ILE B 1 60 ? 16.25 -26.656 0.516 1 97.94 60 ILE B O 1
ATOM 3501 N N . ILE B 1 61 ? 15.969 -24.422 0.535 1 98.38 61 ILE B N 1
ATOM 3502 C CA . ILE B 1 61 ? 15.219 -24.359 1.783 1 98.38 61 ILE B CA 1
ATOM 3503 C C . ILE B 1 61 ? 13.75 -24.062 1.484 1 98.38 61 ILE B C 1
ATOM 3505 O O . ILE B 1 61 ? 13.414 -22.984 0.995 1 98.38 61 ILE B O 1
ATOM 3509 N N . ALA B 1 62 ? 12.883 -25.031 1.827 1 98.69 62 ALA B N 1
ATOM 3510 C CA . ALA B 1 62 ? 11.453 -24.891 1.575 1 98.69 62 ALA B CA 1
ATOM 3511 C C . ALA B 1 62 ? 10.695 -24.609 2.869 1 98.69 62 ALA B C 1
ATOM 3513 O O . ALA B 1 62 ? 10.742 -25.406 3.807 1 98.69 62 ALA B O 1
ATOM 3514 N N . LEU B 1 63 ? 10.039 -23.484 2.912 1 98.81 63 LEU B N 1
ATOM 3515 C CA . LEU B 1 63 ? 9.242 -23.078 4.062 1 98.81 63 LEU B CA 1
ATOM 3516 C C . LEU B 1 63 ? 7.758 -23.031 3.709 1 98.81 63 LEU B C 1
ATOM 3518 O O . LEU B 1 63 ? 7.371 -22.391 2.73 1 98.81 63 LEU B O 1
ATOM 3522 N N . ASP B 1 64 ? 6.965 -23.703 4.457 1 98.56 64 ASP B N 1
ATOM 3523 C CA . ASP B 1 64 ? 5.516 -23.703 4.281 1 98.56 64 ASP B CA 1
ATOM 3524 C C . ASP B 1 64 ? 4.801 -23.938 5.613 1 98.56 64 ASP B C 1
ATOM 3526 O O . ASP B 1 64 ? 5.375 -24.5 6.543 1 98.56 64 ASP B O 1
ATOM 3530 N N . VAL B 1 65 ? 3.582 -23.453 5.691 1 98 65 VAL B N 1
ATOM 3531 C CA . VAL B 1 65 ? 2.799 -23.625 6.91 1 98 65 VAL B CA 1
ATOM 3532 C C . VAL B 1 65 ? 2.369 -25.094 7.031 1 98 65 VAL B C 1
ATOM 3534 O O . VAL B 1 65 ? 2.051 -25.562 8.125 1 98 65 VAL B O 1
ATOM 3537 N N . ASN B 1 66 ? 2.385 -25.844 5.91 1 97 66 ASN B N 1
ATOM 3538 C CA . ASN B 1 66 ? 2.076 -27.266 5.875 1 97 66 ASN B CA 1
ATOM 3539 C C . ASN B 1 66 ? 3.287 -28.094 5.453 1 97 66 ASN B C 1
ATOM 3541 O O . ASN B 1 66 ? 4.195 -27.578 4.797 1 97 66 ASN B O 1
ATOM 3545 N N . ARG B 1 67 ? 3.252 -29.297 5.797 1 97.06 67 ARG B N 1
ATOM 3546 C CA . ARG B 1 67 ? 4.262 -30.203 5.273 1 97.06 67 ARG B CA 1
ATOM 3547 C C . ARG B 1 67 ? 4.133 -30.359 3.762 1 97.06 67 ARG B C 1
ATOM 3549 O O . ARG B 1 67 ? 3.023 -30.344 3.223 1 97.06 67 ARG B O 1
ATOM 35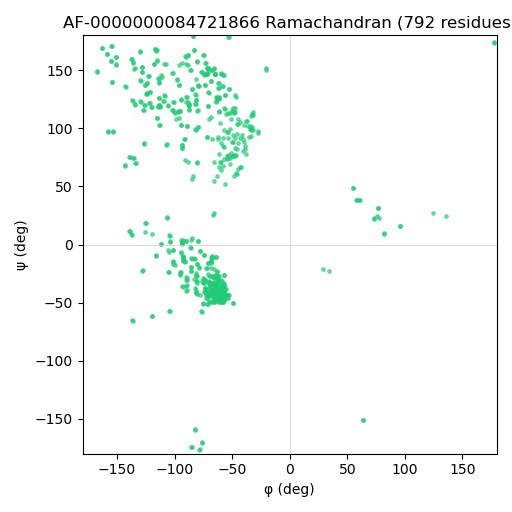56 N N . LEU B 1 68 ? 5.258 -30.531 3.158 1 96.81 68 LEU B N 1
ATOM 3557 C CA . LEU B 1 68 ? 5.25 -30.719 1.711 1 96.81 68 LEU B CA 1
ATOM 3558 C C . LEU B 1 68 ? 4.797 -32.125 1.344 1 96.81 68 LEU B C 1
ATOM 3560 O O . LEU B 1 68 ? 5.027 -33.062 2.098 1 96.81 68 LEU B O 1
ATOM 3564 N N . GLU B 1 69 ? 4.148 -32.188 0.188 1 93.5 69 GLU B N 1
ATOM 3565 C CA . GLU B 1 69 ? 3.893 -33.531 -0.343 1 93.5 69 GLU B CA 1
ATOM 3566 C C . GLU B 1 69 ? 5.191 -34.312 -0.524 1 93.5 69 GLU B C 1
ATOM 3568 O O . GLU B 1 69 ? 6.211 -33.75 -0.928 1 93.5 69 GLU B O 1
ATOM 3573 N N . PRO B 1 70 ? 5.176 -35.625 -0.321 1 93.38 70 PRO B N 1
ATOM 3574 C CA . PRO B 1 70 ? 6.391 -36.438 -0.347 1 93.38 70 PRO B CA 1
ATOM 3575 C C . PRO B 1 70 ? 7.195 -36.25 -1.634 1 93.38 70 PRO B C 1
ATOM 3577 O O . PRO B 1 70 ? 8.43 -36.188 -1.593 1 93.38 70 PRO B O 1
ATOM 3580 N N . GLY B 1 71 ? 6.555 -36.219 -2.748 1 91.5 71 GLY B N 1
ATOM 3581 C CA . GLY B 1 71 ? 7.238 -36.062 -4.023 1 91.5 71 GLY B CA 1
ATOM 3582 C C . GLY B 1 71 ? 8.039 -34.781 -4.117 1 91.5 71 GLY B C 1
ATOM 3583 O O . GLY B 1 71 ? 9.078 -34.75 -4.777 1 91.5 71 GLY B O 1
ATOM 3584 N N . ILE B 1 72 ? 7.59 -33.75 -3.453 1 93.56 72 ILE B N 1
ATOM 3585 C CA . ILE B 1 72 ? 8.258 -32.469 -3.449 1 93.56 72 ILE B CA 1
ATOM 3586 C C . ILE B 1 72 ? 9.289 -32.406 -2.324 1 93.56 72 ILE B C 1
ATOM 3588 O O . ILE B 1 72 ? 10.391 -31.906 -2.51 1 93.56 72 ILE B O 1
ATOM 3592 N N . ALA B 1 73 ? 8.914 -32.969 -1.227 1 96.25 73 ALA B N 1
ATOM 3593 C CA . ALA B 1 73 ? 9.781 -33 -0.052 1 96.25 73 ALA B CA 1
ATOM 3594 C C . ALA B 1 73 ? 11.117 -33.656 -0.364 1 96.25 73 ALA B C 1
ATOM 3596 O O . ALA B 1 73 ? 12.156 -33.25 0.149 1 96.25 73 ALA B O 1
ATOM 3597 N N . SER B 1 74 ? 11.141 -34.656 -1.239 1 96.12 74 SER B N 1
ATOM 3598 C CA . SER B 1 74 ? 12.344 -35.438 -1.56 1 96.12 74 SER B CA 1
ATOM 3599 C C . SER B 1 74 ? 13.289 -34.625 -2.445 1 96.12 74 SER B C 1
ATOM 3601 O O . SER B 1 74 ? 14.453 -35 -2.615 1 96.12 74 SER B O 1
ATOM 3603 N N . ARG B 1 75 ? 12.844 -33.531 -2.902 1 96.56 75 ARG B N 1
ATOM 3604 C CA . ARG B 1 75 ? 13.617 -32.75 -3.865 1 96.56 75 ARG B CA 1
ATOM 3605 C C . ARG B 1 75 ? 14.25 -31.531 -3.207 1 96.56 75 ARG B C 1
ATOM 3607 O O . ARG B 1 75 ? 14.961 -30.766 -3.859 1 96.56 75 ARG B O 1
ATOM 3614 N N . VAL B 1 76 ? 13.922 -31.297 -1.969 1 97.81 76 VAL B N 1
ATOM 3615 C CA . VAL B 1 76 ? 14.484 -30.141 -1.287 1 97.81 76 VAL B CA 1
ATOM 3616 C C . VAL B 1 76 ? 15.523 -30.578 -0.264 1 97.81 76 VAL B C 1
ATOM 3618 O O . VAL B 1 76 ? 15.508 -31.734 0.178 1 97.81 76 VAL B O 1
ATOM 3621 N N . ASP B 1 77 ? 16.469 -29.719 0.079 1 97.38 77 ASP B N 1
ATOM 3622 C CA . ASP B 1 77 ? 17.516 -30.031 1.038 1 97.38 77 ASP B CA 1
ATOM 3623 C C . ASP B 1 77 ? 17.031 -29.844 2.473 1 97.38 77 ASP B C 1
ATOM 3625 O O . ASP B 1 77 ? 17.391 -30.609 3.365 1 97.38 77 ASP B O 1
ATOM 3629 N N . HIS B 1 78 ? 16.219 -28.812 2.691 1 97.69 78 HIS B N 1
ATOM 3630 C CA . HIS B 1 78 ? 15.633 -28.531 4 1 97.69 78 HIS B CA 1
ATOM 3631 C C . HIS B 1 78 ? 14.148 -28.219 3.887 1 97.69 78 HIS B C 1
ATOM 3633 O O . HIS B 1 78 ? 13.758 -27.297 3.16 1 97.69 78 HIS B O 1
ATOM 3639 N N . GLU B 1 79 ? 13.367 -29.016 4.547 1 98.38 79 GLU B N 1
ATOM 3640 C CA . GLU B 1 79 ? 11.938 -28.75 4.68 1 98.38 79 GLU B CA 1
ATOM 3641 C C . GLU B 1 79 ? 11.609 -28.141 6.043 1 98.38 79 GLU B C 1
ATOM 3643 O O . GLU B 1 79 ? 11.852 -28.766 7.074 1 98.38 79 GLU B O 1
ATOM 3648 N N . ILE B 1 80 ? 11.023 -27 6.055 1 98.31 80 ILE B N 1
ATOM 3649 C CA . ILE B 1 80 ? 10.664 -26.297 7.285 1 98.31 80 ILE B CA 1
ATOM 3650 C C . ILE B 1 80 ? 9.164 -26.031 7.312 1 98.31 80 ILE B C 1
ATOM 3652 O O . ILE B 1 80 ? 8.617 -25.406 6.402 1 98.31 80 ILE B O 1
ATOM 3656 N N . THR B 1 81 ? 8.5 -26.516 8.312 1 98.44 81 THR B N 1
ATOM 3657 C CA . THR B 1 81 ? 7.086 -26.234 8.516 1 98.44 81 THR B CA 1
ATOM 3658 C C . THR B 1 81 ? 6.902 -25.094 9.5 1 98.44 81 THR B C 1
ATOM 3660 O O . THR B 1 81 ? 7.293 -25.203 10.672 1 98.44 81 THR B O 1
ATOM 3663 N N . GLY B 1 82 ? 6.375 -23.953 9.039 1 98.56 82 GLY B N 1
ATOM 3664 C CA . GLY B 1 82 ? 6.188 -22.781 9.883 1 98.56 82 GLY B CA 1
ATOM 3665 C C . GLY B 1 82 ? 5.637 -21.594 9.125 1 98.56 82 GLY B C 1
ATOM 3666 O O . GLY B 1 82 ? 5.477 -21.641 7.906 1 98.56 82 GLY B O 1
ATOM 3667 N N . SER B 1 83 ? 5.352 -20.609 9.867 1 98.62 83 SER B N 1
ATOM 3668 C CA . SER B 1 83 ? 4.754 -19.406 9.32 1 98.62 83 SER B CA 1
ATOM 3669 C C . SER B 1 83 ? 5.809 -18.328 9.078 1 98.62 83 SER B C 1
ATOM 3671 O O . SER B 1 83 ? 6.734 -18.172 9.875 1 98.62 83 SER B O 1
ATOM 3673 N N . ILE B 1 84 ? 5.648 -17.609 7.992 1 98.62 84 ILE B N 1
ATOM 3674 C CA . ILE B 1 84 ? 6.527 -16.469 7.715 1 98.62 84 ILE B CA 1
ATOM 3675 C C . ILE B 1 84 ? 6.285 -15.367 8.734 1 98.62 84 ILE B C 1
ATOM 3677 O O . ILE B 1 84 ? 7.051 -14.398 8.812 1 98.62 84 ILE B O 1
ATOM 3681 N N . LEU B 1 85 ? 5.238 -15.422 9.539 1 98.44 85 LEU B N 1
ATOM 3682 C CA . LEU B 1 85 ? 4.949 -14.445 10.578 1 98.44 85 LEU B CA 1
ATOM 3683 C C . LEU B 1 85 ? 5.738 -14.75 11.844 1 98.44 85 LEU B C 1
ATOM 3685 O O . LEU B 1 85 ? 5.785 -13.938 12.766 1 98.44 85 LEU B O 1
ATOM 3689 N N . ASP B 1 86 ? 6.332 -15.945 11.867 1 98.56 86 ASP B N 1
ATOM 3690 C CA . ASP B 1 86 ? 7.113 -16.359 13.023 1 98.56 86 ASP B CA 1
ATOM 3691 C C . ASP B 1 86 ? 8.508 -15.742 13 1 98.56 86 ASP B C 1
ATOM 3693 O O . ASP B 1 86 ? 9.422 -16.297 12.383 1 98.56 86 ASP B O 1
ATOM 3697 N N . GLN B 1 87 ? 8.656 -14.75 13.75 1 97.75 87 GLN B N 1
ATOM 3698 C CA . GLN B 1 87 ? 9.93 -14.031 13.766 1 97.75 87 GLN B CA 1
ATOM 3699 C C . GLN B 1 87 ? 11.062 -14.93 14.25 1 97.75 87 GLN B C 1
ATOM 3701 O O . GLN B 1 87 ? 12.188 -14.836 13.758 1 97.75 87 GLN B O 1
ATOM 3706 N N . GLY B 1 88 ? 10.781 -15.664 15.273 1 98.31 88 GLY B N 1
ATOM 3707 C CA . GLY B 1 88 ? 11.789 -16.578 15.773 1 98.31 88 GLY B CA 1
ATOM 3708 C C . GLY B 1 88 ? 12.281 -17.562 14.719 1 98.31 88 GLY B C 1
ATOM 3709 O O . GLY B 1 88 ? 13.484 -17.812 14.617 1 98.31 88 GLY B O 1
ATOM 3710 N N . LEU B 1 89 ? 11.391 -18.078 13.938 1 98.56 89 LEU B N 1
ATOM 3711 C CA . LEU B 1 89 ? 11.742 -18.984 12.852 1 98.56 89 LEU B CA 1
ATOM 3712 C C . LEU B 1 89 ? 12.609 -18.281 11.812 1 98.56 89 LEU B C 1
ATOM 3714 O O . LEU B 1 89 ? 13.625 -18.828 11.375 1 98.56 89 LEU B O 1
ATOM 3718 N N . LEU B 1 90 ? 12.266 -17.109 11.406 1 98.44 90 LEU B N 1
ATOM 3719 C CA . LEU B 1 90 ? 13.008 -16.375 10.391 1 98.44 90 LEU B CA 1
ATOM 3720 C C . LEU B 1 90 ? 14.406 -16.031 10.883 1 98.44 90 LEU B C 1
ATOM 3722 O O . LEU B 1 90 ? 15.367 -16.047 10.109 1 98.44 90 LEU B O 1
ATOM 3726 N N . GLU B 1 91 ? 14.492 -15.734 12.203 1 98 91 GLU B N 1
ATOM 3727 C CA . GLU B 1 91 ? 15.805 -15.477 12.789 1 98 91 GLU B CA 1
ATOM 3728 C C . GLU B 1 91 ? 16.688 -16.719 12.727 1 98 91 GLU B C 1
ATOM 3730 O O . GLU B 1 91 ? 17.891 -16.625 12.438 1 98 91 GLU B O 1
ATOM 3735 N N . ARG B 1 92 ? 16.125 -17.812 12.992 1 98 92 ARG B N 1
ATOM 3736 C CA . ARG B 1 92 ? 16.875 -19.062 12.93 1 98 92 ARG B CA 1
ATOM 3737 C C . ARG B 1 92 ? 17.344 -19.344 11.508 1 98 92 ARG B C 1
ATOM 3739 O O . ARG B 1 92 ? 18.5 -19.75 11.297 1 98 92 ARG B O 1
ATOM 3746 N N . LEU B 1 93 ? 16.531 -19.141 10.516 1 97.56 93 LEU B N 1
ATOM 3747 C CA . LEU B 1 93 ? 16.906 -19.344 9.117 1 97.56 93 LEU B CA 1
ATOM 3748 C C . LEU B 1 93 ? 18.031 -18.406 8.719 1 97.56 93 LEU B C 1
ATOM 3750 O O . LEU B 1 93 ? 18.969 -18.812 8.023 1 97.56 93 LEU B O 1
ATOM 3754 N N . PHE B 1 94 ? 17.922 -17.156 9.148 1 96.81 94 PHE B N 1
ATOM 3755 C CA . PHE B 1 94 ? 18.938 -16.156 8.875 1 96.81 94 PHE B CA 1
ATOM 3756 C C . PHE B 1 94 ? 20.297 -16.594 9.422 1 96.81 94 PHE B C 1
ATOM 3758 O O . PHE B 1 94 ? 21.328 -16.438 8.75 1 96.81 94 PHE B O 1
ATOM 3765 N N . GLU B 1 95 ? 20.25 -17.125 10.641 1 95.81 95 GLU B N 1
ATOM 3766 C CA . GLU B 1 95 ? 21.484 -17.516 11.32 1 95.81 95 GLU B CA 1
ATOM 3767 C C . GLU B 1 95 ? 22.047 -18.797 10.734 1 95.81 95 GLU B C 1
ATOM 3769 O O . GLU B 1 95 ? 23.281 -18.953 10.664 1 95.81 95 GLU B O 1
ATOM 3774 N N . GLN B 1 96 ? 21.25 -19.656 10.273 1 95.81 96 GLN B N 1
ATOM 3775 C CA . GLN B 1 96 ? 21.656 -21.016 9.914 1 95.81 96 GLN B CA 1
ATOM 3776 C C . GLN B 1 96 ? 22.109 -21.078 8.453 1 95.81 96 GLN B C 1
ATOM 3778 O O . GLN B 1 96 ? 22.953 -21.906 8.102 1 95.81 96 GLN B O 1
ATOM 3783 N N . PHE B 1 97 ? 21.578 -20.188 7.59 1 95.25 97 PHE B N 1
ATOM 3784 C CA . PHE B 1 97 ? 21.828 -20.375 6.164 1 95.25 97 PHE B CA 1
ATOM 3785 C C . PHE B 1 97 ? 22.359 -19.094 5.539 1 95.25 97 PHE B C 1
ATOM 3787 O O . PHE B 1 97 ? 22.062 -18 6.004 1 95.25 97 PHE B O 1
ATOM 3794 N N . GLN B 1 98 ? 23.094 -19.281 4.508 1 94.44 98 GLN B N 1
ATOM 3795 C CA . GLN B 1 98 ? 23.516 -18.156 3.674 1 94.44 98 GLN B CA 1
ATOM 3796 C C . GLN B 1 98 ? 22.562 -17.953 2.506 1 94.44 98 GLN B C 1
ATOM 3798 O O . GLN B 1 98 ? 22.891 -18.266 1.36 1 94.44 98 GLN B O 1
ATOM 3803 N N . ILE B 1 99 ? 21.578 -17.312 2.764 1 96.06 99 ILE B N 1
ATOM 3804 C CA . ILE B 1 99 ? 20.516 -17.125 1.784 1 96.06 99 ILE B CA 1
ATOM 3805 C C . ILE B 1 99 ? 20.891 -15.992 0.83 1 96.06 99 ILE B C 1
ATOM 3807 O O . ILE B 1 99 ? 21.078 -14.844 1.255 1 96.06 99 ILE B O 1
ATOM 3811 N N . ASP B 1 100 ? 20.969 -16.297 -0.437 1 95.88 100 ASP B N 1
ATOM 3812 C CA . ASP B 1 100 ? 21.297 -15.258 -1.406 1 95.88 100 ASP B CA 1
ATOM 3813 C C . ASP B 1 100 ? 20.156 -15.016 -2.377 1 95.88 100 ASP B C 1
ATOM 3815 O O . ASP B 1 100 ? 20.172 -14.055 -3.15 1 95.88 100 ASP B O 1
ATOM 3819 N N . ARG B 1 101 ? 19.156 -15.93 -2.275 1 97.62 101 ARG B N 1
ATOM 3820 C CA . ARG B 1 101 ? 17.969 -15.805 -3.115 1 97.62 101 ARG B CA 1
ATOM 3821 C C . ARG B 1 101 ? 16.719 -16.219 -2.352 1 97.62 101 ARG B C 1
ATOM 3823 O O . ARG B 1 101 ? 16.734 -17.203 -1.606 1 97.62 101 ARG B O 1
ATOM 3830 N N . ILE B 1 102 ? 15.695 -15.445 -2.498 1 98.75 102 ILE B N 1
ATOM 3831 C CA . ILE B 1 102 ? 14.406 -15.734 -1.89 1 98.75 102 ILE B CA 1
ATOM 3832 C C . ILE B 1 102 ? 13.312 -15.719 -2.959 1 98.75 102 ILE B C 1
ATOM 3834 O O . ILE B 1 102 ? 13.188 -14.742 -3.703 1 98.75 102 ILE B O 1
ATOM 3838 N N . PHE B 1 103 ? 12.633 -16.797 -3.15 1 98.88 103 PHE B N 1
ATOM 3839 C CA . PHE B 1 103 ? 11.344 -16.828 -3.836 1 98.88 103 PHE B CA 1
ATOM 3840 C C . PHE B 1 103 ? 10.195 -16.75 -2.836 1 98.88 103 PHE B C 1
ATOM 3842 O O . PHE B 1 103 ? 9.867 -17.734 -2.188 1 98.88 103 PHE B O 1
ATOM 3849 N N . HIS B 1 104 ? 9.594 -15.594 -2.713 1 98.94 104 HIS B N 1
ATOM 3850 C CA . HIS B 1 104 ? 8.531 -15.391 -1.731 1 98.94 104 HIS B CA 1
ATOM 3851 C C . HIS B 1 104 ? 7.16 -15.68 -2.332 1 98.94 104 HIS B C 1
ATOM 3853 O O . HIS B 1 104 ? 6.449 -14.758 -2.738 1 98.94 104 HIS B O 1
ATOM 3859 N N . LEU B 1 105 ? 6.75 -16.906 -2.197 1 98.69 105 LEU B N 1
ATOM 3860 C CA . LEU B 1 105 ? 5.512 -17.344 -2.838 1 98.69 105 LEU B CA 1
ATOM 3861 C C . LEU B 1 105 ? 4.371 -17.406 -1.83 1 98.69 105 LEU B C 1
ATOM 3863 O O . LEU B 1 105 ? 3.205 -17.531 -2.213 1 98.69 105 LEU B O 1
ATOM 3867 N N . ALA B 1 106 ? 4.652 -17.359 -0.541 1 98.25 106 ALA B N 1
ATOM 3868 C CA . ALA B 1 106 ? 3.625 -17.469 0.495 1 98.25 106 ALA B CA 1
ATOM 3869 C C . ALA B 1 106 ? 2.643 -16.297 0.411 1 98.25 106 ALA B C 1
ATOM 3871 O O . ALA B 1 106 ? 3.047 -15.133 0.431 1 98.25 106 ALA B O 1
ATOM 3872 N N . ALA B 1 107 ? 1.42 -16.625 0.332 1 97 107 ALA B N 1
ATOM 3873 C CA . ALA B 1 107 ? 0.374 -15.602 0.293 1 97 107 ALA B CA 1
ATOM 3874 C C . ALA B 1 107 ? -1.004 -16.219 0.511 1 97 107 ALA B C 1
ATOM 3876 O O . ALA B 1 107 ? -1.211 -17.406 0.229 1 97 107 ALA B O 1
ATOM 3877 N N . LEU B 1 108 ? -1.882 -15.461 1.095 1 94.19 108 LEU B N 1
ATOM 3878 C CA . LEU B 1 108 ? -3.309 -15.727 0.951 1 94.19 108 LEU B CA 1
ATOM 3879 C C . LEU B 1 108 ? -3.842 -15.141 -0.353 1 94.19 108 LEU B C 1
ATOM 3881 O O . LEU B 1 108 ? -3.654 -13.961 -0.628 1 94.19 108 LEU B O 1
ATOM 3885 N N . LEU B 1 109 ? -4.516 -15.945 -1.088 1 90.81 109 LEU B N 1
ATOM 3886 C CA . LEU B 1 109 ? -4.922 -15.547 -2.432 1 90.81 109 LEU B CA 1
ATOM 3887 C C . LEU B 1 109 ? -6.219 -14.742 -2.391 1 90.81 109 LEU B C 1
ATOM 3889 O O . LEU B 1 109 ? -6.727 -14.43 -1.312 1 90.81 109 LEU B O 1
ATOM 3893 N N . SER B 1 110 ? -6.711 -14.305 -3.547 1 85.62 110 SER B N 1
ATOM 3894 C CA . SER B 1 110 ? -7.707 -13.25 -3.713 1 85.62 110 SER B CA 1
ATOM 3895 C C . SER B 1 110 ? -9.023 -13.633 -3.047 1 85.62 110 SER B C 1
ATOM 3897 O O . SER B 1 110 ? -9.609 -12.836 -2.309 1 85.62 110 SER B O 1
ATOM 3899 N N . THR B 1 111 ? -9.5 -14.859 -3.232 1 88.62 111 THR B N 1
ATOM 3900 C CA . THR B 1 111 ? -10.789 -15.242 -2.684 1 88.62 111 THR B CA 1
ATOM 3901 C C . THR B 1 111 ? -10.742 -15.289 -1.158 1 88.62 111 THR B C 1
ATOM 3903 O O . THR B 1 111 ? -11.578 -14.672 -0.488 1 88.62 111 THR B O 1
ATOM 3906 N N . ARG B 1 112 ? -9.773 -15.914 -0.672 1 91.06 112 ARG B N 1
ATOM 3907 C CA . ARG B 1 112 ? -9.656 -16.047 0.776 1 91.06 112 ARG B CA 1
ATOM 3908 C C . ARG B 1 112 ? -9.414 -14.703 1.437 1 91.06 112 ARG B C 1
ATOM 3910 O O . ARG B 1 112 ? -9.898 -14.445 2.541 1 91.06 112 ARG B O 1
ATOM 3917 N N . SER B 1 113 ? -8.711 -13.859 0.783 1 95.38 113 SER B N 1
ATOM 3918 C CA . SER B 1 113 ? -8.398 -12.539 1.317 1 95.38 113 SER B CA 1
ATOM 3919 C C . SER B 1 113 ? -9.664 -11.703 1.498 1 95.38 113 SER B C 1
ATOM 3921 O O . SER B 1 113 ? -9.703 -10.812 2.344 1 95.38 113 SER B O 1
ATOM 3923 N N . GLU B 1 114 ? -10.68 -11.984 0.672 1 94.81 114 GLU B N 1
ATOM 3924 C CA . GLU B 1 114 ? -11.93 -11.234 0.76 1 94.81 114 GLU B CA 1
ATOM 3925 C C . GLU B 1 114 ? -12.812 -11.758 1.887 1 94.81 114 GLU B C 1
ATOM 3927 O O . GLU B 1 114 ? -13.781 -11.109 2.279 1 94.81 114 GLU B O 1
ATOM 3932 N N . LEU B 1 115 ? -12.5 -12.984 2.355 1 93.94 115 LEU B N 1
ATOM 3933 C CA . LEU B 1 115 ? -13.234 -13.57 3.469 1 93.94 115 LEU B CA 1
ATOM 3934 C C . LEU B 1 115 ? -12.586 -13.195 4.801 1 93.94 115 LEU B C 1
ATOM 3936 O O . LEU B 1 115 ? -13.289 -12.992 5.797 1 93.94 115 LEU B O 1
ATOM 3940 N N . VAL B 1 116 ? -11.266 -13.094 4.828 1 95.31 116 VAL B N 1
ATOM 3941 C CA . VAL B 1 116 ? -10.516 -12.805 6.047 1 95.31 116 VAL B CA 1
ATOM 3942 C C . VAL B 1 116 ? -9.469 -11.727 5.766 1 95.31 116 VAL B C 1
ATOM 3944 O O . VAL B 1 116 ? -8.266 -11.969 5.898 1 95.31 116 VAL B O 1
ATOM 3947 N N . PRO B 1 117 ? -9.914 -10.484 5.535 1 96.81 117 PRO B N 1
ATOM 3948 C CA . PRO B 1 117 ? -9.016 -9.43 5.055 1 96.81 117 PRO B CA 1
ATOM 3949 C C . PRO B 1 117 ? -7.918 -9.094 6.055 1 96.81 117 PRO B C 1
ATOM 3951 O O . PRO B 1 117 ? -6.793 -8.773 5.656 1 96.81 117 PRO B O 1
ATOM 3954 N N . VAL B 1 118 ? -8.133 -9.109 7.363 1 97.25 118 VAL B N 1
ATOM 3955 C CA . VAL B 1 118 ? -7.113 -8.781 8.352 1 97.25 118 VAL B CA 1
ATOM 3956 C C . VAL B 1 118 ? -6.004 -9.828 8.32 1 97.25 118 VAL B C 1
ATOM 3958 O O . VAL B 1 118 ? -4.82 -9.492 8.375 1 97.25 118 VAL B O 1
ATOM 3961 N N . MET B 1 119 ? -6.395 -11.078 8.227 1 97.62 119 MET B N 1
ATOM 3962 C CA . MET B 1 119 ? -5.406 -12.148 8.094 1 97.62 119 MET B CA 1
ATOM 3963 C C . MET B 1 119 ? -4.613 -12 6.801 1 97.62 119 MET B C 1
ATOM 3965 O O . MET B 1 119 ? -3.406 -12.242 6.777 1 97.62 119 MET B O 1
ATOM 3969 N N . ALA B 1 120 ? -5.328 -11.656 5.742 1 98.19 120 ALA B N 1
ATOM 3970 C CA . ALA B 1 120 ? -4.648 -11.43 4.469 1 98.19 120 ALA B CA 1
ATOM 3971 C C . ALA B 1 120 ? -3.562 -10.367 4.605 1 98.19 120 ALA B C 1
ATOM 3973 O O . ALA B 1 120 ? -2.438 -10.555 4.137 1 98.19 120 ALA B O 1
ATOM 3974 N N . HIS B 1 121 ? -3.891 -9.273 5.273 1 98.75 121 HIS B N 1
ATOM 3975 C CA . HIS B 1 121 ? -2.904 -8.227 5.516 1 98.75 121 HIS B CA 1
ATOM 3976 C C . HIS B 1 121 ? -1.72 -8.758 6.312 1 98.75 121 HIS B C 1
ATOM 3978 O O . HIS B 1 121 ? -0.567 -8.445 6.008 1 98.75 121 HIS B O 1
ATOM 3984 N N . GLN B 1 122 ? -1.971 -9.531 7.332 1 98.56 122 GLN B N 1
ATOM 3985 C CA . GLN B 1 122 ? -0.901 -10.078 8.164 1 98.56 122 GLN B CA 1
ATOM 3986 C C . GLN B 1 122 ? 0.033 -10.961 7.344 1 98.56 122 GLN B C 1
ATOM 3988 O O . GLN B 1 122 ? 1.252 -10.781 7.371 1 98.56 122 GLN B O 1
ATOM 3993 N N . VAL B 1 123 ? -0.521 -11.859 6.586 1 98.62 123 VAL B N 1
ATOM 3994 C CA . VAL B 1 123 ? 0.291 -12.836 5.863 1 98.62 123 VAL B CA 1
ATOM 3995 C C . VAL B 1 123 ? 0.958 -12.164 4.664 1 98.62 123 VAL B C 1
ATOM 3997 O O . VAL B 1 123 ? 2.178 -12.242 4.496 1 98.62 123 VAL B O 1
ATOM 4000 N N . ASN B 1 124 ? 0.192 -11.469 3.854 1 98.75 124 ASN B N 1
ATOM 4001 C CA . ASN B 1 124 ? 0.681 -10.961 2.576 1 98.75 124 ASN B CA 1
ATOM 4002 C C . ASN B 1 124 ? 1.601 -9.758 2.766 1 98.75 124 ASN B C 1
ATOM 4004 O O . ASN B 1 124 ? 2.562 -9.578 2.016 1 98.75 124 ASN B O 1
ATOM 4008 N N . VAL B 1 125 ? 1.329 -8.914 3.809 1 98.88 125 VAL B N 1
ATOM 4009 C CA . VAL B 1 125 ? 2.076 -7.664 3.947 1 98.88 125 VAL B CA 1
ATOM 4010 C C . VAL B 1 125 ? 3.104 -7.801 5.07 1 98.88 125 VAL B C 1
ATOM 4012 O O . VAL B 1 125 ? 4.309 -7.664 4.836 1 98.88 125 VAL B O 1
ATOM 4015 N N . GLU B 1 126 ? 2.617 -8.141 6.293 1 98.75 126 GLU B N 1
ATOM 4016 C CA . GLU B 1 126 ? 3.561 -8.25 7.402 1 98.75 126 GLU B CA 1
ATOM 4017 C C . GLU B 1 126 ? 4.598 -9.336 7.141 1 98.75 126 GLU B C 1
ATOM 4019 O O . GLU B 1 126 ? 5.777 -9.172 7.457 1 98.75 126 GLU B O 1
ATOM 4024 N N . GLY B 1 127 ? 4.109 -10.453 6.613 1 98.81 127 GLY B N 1
ATOM 4025 C CA . GLY B 1 127 ? 5.047 -11.492 6.219 1 98.81 127 GLY B CA 1
ATOM 4026 C C . GLY B 1 127 ? 6.098 -11.016 5.234 1 98.81 127 GLY B C 1
ATOM 4027 O O . GLY B 1 127 ? 7.277 -11.336 5.371 1 98.81 127 GLY B O 1
ATOM 4028 N N . THR B 1 128 ? 5.699 -10.219 4.234 1 98.88 128 THR B N 1
ATOM 4029 C CA . THR B 1 128 ? 6.617 -9.68 3.238 1 98.88 128 THR B CA 1
ATOM 4030 C C . THR B 1 128 ? 7.605 -8.711 3.879 1 98.88 128 THR B C 1
ATOM 4032 O O . THR B 1 128 ? 8.805 -8.75 3.58 1 98.88 128 THR B O 1
ATOM 4035 N N . VAL B 1 129 ? 7.117 -7.844 4.77 1 98.81 129 VAL B N 1
ATOM 4036 C CA . VAL B 1 129 ? 7.992 -6.895 5.453 1 98.81 129 VAL B CA 1
ATOM 4037 C C . VAL B 1 129 ? 9.078 -7.648 6.219 1 98.81 129 VAL B C 1
ATOM 4039 O O . VAL B 1 129 ? 10.258 -7.289 6.156 1 98.81 129 VAL B O 1
ATOM 4042 N N . LYS B 1 130 ? 8.688 -8.703 6.945 1 98.69 130 LYS B N 1
ATOM 4043 C CA . LYS B 1 130 ? 9.641 -9.492 7.723 1 98.69 130 LYS B CA 1
ATOM 4044 C C . LYS B 1 130 ? 10.688 -10.133 6.816 1 98.69 130 LYS B C 1
ATOM 4046 O O . LYS B 1 130 ? 11.875 -10.133 7.145 1 98.69 130 LYS B O 1
ATOM 4051 N N . LEU B 1 131 ? 10.273 -10.609 5.688 1 98.88 131 LEU B N 1
ATOM 4052 C CA . LEU B 1 131 ? 11.195 -11.266 4.766 1 98.88 131 LEU B CA 1
ATOM 4053 C C . LEU B 1 131 ? 12.109 -10.242 4.098 1 98.88 131 LEU B C 1
ATOM 4055 O O . LEU B 1 131 ? 13.289 -10.523 3.85 1 98.88 131 LEU B O 1
ATOM 4059 N N . LEU B 1 132 ? 11.562 -9.086 3.721 1 98.75 132 LEU B N 1
ATOM 4060 C CA . LEU B 1 132 ? 12.383 -8.016 3.168 1 98.75 132 LEU B CA 1
ATOM 4061 C C . LEU B 1 132 ? 13.445 -7.578 4.168 1 98.75 132 LEU B C 1
ATOM 4063 O O . LEU B 1 132 ? 14.594 -7.34 3.795 1 98.75 132 LEU B O 1
ATOM 4067 N N . GLU B 1 133 ? 13.047 -7.473 5.434 1 98.19 133 GLU B N 1
ATOM 4068 C CA . GLU B 1 133 ? 14 -7.125 6.477 1 98.19 133 GLU B CA 1
ATOM 4069 C C . GLU B 1 133 ? 15.086 -8.188 6.609 1 98.19 133 GLU B C 1
ATOM 4071 O O . GLU B 1 133 ? 16.266 -7.863 6.781 1 98.19 133 GLU B O 1
ATOM 4076 N N . MET B 1 134 ? 14.688 -9.422 6.559 1 98 134 MET B N 1
ATOM 4077 C CA . MET B 1 134 ? 15.664 -10.508 6.605 1 98 134 MET B CA 1
ATOM 4078 C C . MET B 1 134 ? 16.625 -10.43 5.43 1 98 134 MET B C 1
ATOM 4080 O O . MET B 1 134 ? 17.844 -10.586 5.598 1 98 134 MET B O 1
ATOM 4084 N N . ALA B 1 135 ? 16.109 -10.172 4.246 1 98.44 135 ALA B N 1
ATOM 4085 C CA . ALA B 1 135 ? 16.938 -10.039 3.051 1 98.44 135 ALA B CA 1
ATOM 4086 C C . ALA B 1 135 ? 17.906 -8.875 3.195 1 98.44 135 ALA B C 1
ATOM 4088 O O . ALA B 1 135 ? 19.078 -8.992 2.832 1 98.44 135 ALA B O 1
ATOM 4089 N N . GLN B 1 136 ? 17.406 -7.754 3.709 1 97.69 136 GLN B N 1
ATOM 4090 C CA . GLN B 1 136 ? 18.25 -6.582 3.941 1 97.69 136 GLN B CA 1
ATOM 4091 C C . GLN B 1 136 ? 19.406 -6.91 4.875 1 97.69 136 GLN B C 1
ATOM 4093 O O . GLN B 1 136 ? 20.562 -6.617 4.566 1 97.69 136 GLN B O 1
ATOM 4098 N N . ARG B 1 137 ? 19.125 -7.566 5.949 1 96.44 137 ARG B N 1
ATOM 4099 C CA . ARG B 1 137 ? 20.141 -7.934 6.93 1 96.44 137 ARG B CA 1
ATOM 4100 C C . ARG B 1 137 ? 21.141 -8.922 6.336 1 96.44 137 ARG B C 1
ATOM 4102 O O . ARG B 1 137 ? 22.344 -8.812 6.57 1 96.44 137 ARG B O 1
ATOM 4109 N N . ALA B 1 138 ? 20.609 -9.859 5.605 1 96.19 138 ALA B N 1
ATOM 4110 C CA . ALA B 1 138 ? 21.469 -10.844 4.969 1 96.19 138 ALA B CA 1
ATOM 4111 C C . ALA B 1 138 ? 22.406 -10.18 3.963 1 96.19 138 ALA B C 1
ATOM 4113 O O . ALA B 1 138 ? 23.594 -10.5 3.906 1 96.19 138 ALA B O 1
ATOM 4114 N N . GLY B 1 139 ? 21.812 -9.273 3.205 1 96.19 139 GLY B N 1
ATOM 4115 C CA . GLY B 1 139 ? 22.625 -8.523 2.256 1 96.19 139 GLY B CA 1
ATOM 4116 C C . GLY B 1 139 ? 23.703 -7.695 2.918 1 96.19 139 GLY B C 1
ATOM 4117 O O . GLY B 1 139 ? 24.844 -7.652 2.441 1 96.19 139 GLY B O 1
ATOM 4118 N N . GLU B 1 140 ? 23.375 -7.066 4.004 1 94.12 140 GLU B N 1
ATOM 4119 C CA . GLU B 1 140 ? 24.344 -6.281 4.758 1 94.12 140 GLU B CA 1
ATOM 4120 C C . GLU B 1 140 ? 25.469 -7.164 5.309 1 94.12 140 GLU B C 1
ATOM 4122 O O . GLU B 1 140 ? 26.641 -6.809 5.223 1 94.12 140 GLU B O 1
ATOM 4127 N N . ALA B 1 141 ? 25.078 -8.273 5.828 1 92.25 141 ALA B N 1
ATOM 4128 C CA . ALA B 1 141 ? 26.031 -9.188 6.438 1 92.25 141 ALA B CA 1
ATOM 4129 C C . ALA B 1 141 ? 27 -9.742 5.395 1 92.25 141 ALA B C 1
ATOM 4131 O O . ALA B 1 141 ? 28.203 -9.891 5.664 1 92.25 141 ALA B O 1
ATOM 4132 N N . ARG B 1 142 ? 26.531 -9.938 4.199 1 91.81 142 ARG B N 1
ATOM 4133 C CA . ARG B 1 142 ? 27.328 -10.57 3.148 1 91.81 142 ARG B CA 1
ATOM 4134 C C . ARG B 1 142 ? 28.031 -9.523 2.289 1 91.81 142 ARG B C 1
ATOM 4136 O O . ARG B 1 142 ? 28.953 -9.844 1.534 1 91.81 142 ARG B O 1
ATOM 4143 N N . GLY B 1 143 ? 27.5 -8.344 2.262 1 92.06 143 GLY B N 1
ATOM 4144 C CA . GLY B 1 143 ? 28.062 -7.281 1.435 1 92.06 143 GLY B CA 1
ATOM 4145 C C . GLY B 1 143 ? 27.609 -7.363 -0.014 1 92.06 143 GLY B C 1
ATOM 4146 O O . GLY B 1 143 ? 28.25 -6.781 -0.896 1 92.06 143 GLY B O 1
ATOM 4147 N N . ARG B 1 144 ? 26.688 -8.211 -0.24 1 94.5 144 ARG B N 1
ATOM 4148 C CA . ARG B 1 144 ? 26.078 -8.352 -1.564 1 94.5 144 ARG B CA 1
ATOM 4149 C C . ARG B 1 144 ? 24.562 -8.469 -1.473 1 94.5 144 ARG B C 1
ATOM 4151 O O . ARG B 1 144 ? 24.031 -8.984 -0.484 1 94.5 144 ARG B O 1
ATOM 4158 N N . PRO B 1 145 ? 23.875 -8.133 -2.537 1 96.88 145 PRO B N 1
ATOM 4159 C CA . PRO B 1 145 ? 22.406 -8.117 -2.453 1 96.88 145 PRO B CA 1
ATOM 4160 C C . PRO B 1 145 ? 21.812 -9.523 -2.449 1 96.88 145 PRO B C 1
ATOM 4162 O O . PRO B 1 145 ? 22.375 -10.445 -3.053 1 96.88 145 PRO B O 1
ATOM 4165 N N . VAL B 1 146 ? 20.75 -9.648 -1.759 1 98 146 VAL B N 1
ATOM 4166 C CA . VAL B 1 146 ? 19.906 -10.836 -1.847 1 98 146 VAL B CA 1
ATOM 4167 C C . VAL B 1 146 ? 18.859 -10.633 -2.936 1 98 146 VAL B C 1
ATOM 4169 O O . VAL B 1 146 ? 18.109 -9.656 -2.916 1 98 146 VAL B O 1
ATOM 4172 N N . THR B 1 147 ? 18.844 -11.539 -3.926 1 98.44 147 THR B N 1
ATOM 4173 C CA . THR B 1 147 ? 17.781 -11.492 -4.938 1 98.44 147 THR B CA 1
ATOM 4174 C C . THR B 1 147 ? 16.453 -11.922 -4.344 1 98.44 147 THR B C 1
ATOM 4176 O O . THR B 1 147 ? 16.344 -13.008 -3.775 1 98.44 147 THR B O 1
ATOM 4179 N N . PHE B 1 148 ? 15.5 -11.047 -4.367 1 98.88 148 PHE B N 1
ATOM 4180 C CA . PHE B 1 148 ? 14.172 -11.258 -3.801 1 98.88 148 PHE B CA 1
ATOM 4181 C C . PHE B 1 148 ? 13.117 -11.305 -4.895 1 98.88 148 PHE B C 1
ATOM 4183 O O . PHE B 1 148 ? 12.75 -10.266 -5.457 1 98.88 148 PHE B O 1
ATOM 4190 N N . LEU B 1 149 ? 12.648 -12.492 -5.234 1 98.94 149 LEU B N 1
ATOM 4191 C CA . LEU B 1 149 ? 11.617 -12.672 -6.25 1 98.94 149 LEU B CA 1
ATOM 4192 C C . LEU B 1 149 ? 10.227 -12.625 -5.625 1 98.94 149 LEU B C 1
ATOM 4194 O O . LEU B 1 149 ? 9.938 -13.375 -4.688 1 98.94 149 LEU B O 1
ATOM 4198 N N . TYR B 1 150 ? 9.383 -11.789 -6.16 1 98.88 150 TYR B N 1
ATOM 4199 C CA . TYR B 1 150 ? 8.047 -11.57 -5.613 1 98.88 150 TYR B CA 1
ATOM 4200 C C . TYR B 1 150 ? 6.988 -11.75 -6.691 1 98.88 150 TYR B C 1
ATOM 4202 O O . TYR B 1 150 ? 6.941 -10.984 -7.656 1 98.88 150 TYR B O 1
ATOM 4210 N N . PRO B 1 151 ? 6.148 -12.695 -6.566 1 98.62 151 PRO B N 1
ATOM 4211 C CA . PRO B 1 151 ? 4.996 -12.82 -7.461 1 98.62 151 PRO B CA 1
ATOM 4212 C C . PRO B 1 151 ? 3.832 -11.922 -7.051 1 98.62 151 PRO B C 1
ATOM 4214 O O . PRO B 1 151 ? 3.072 -12.258 -6.141 1 98.62 151 PRO B O 1
ATOM 4217 N N . SER B 1 152 ? 3.758 -10.836 -7.711 1 98.69 152 SER B N 1
ATOM 4218 C CA . SER B 1 152 ? 2.539 -10.039 -7.613 1 98.69 152 SER B CA 1
ATOM 4219 C C . SER B 1 152 ? 1.46 -10.562 -8.555 1 98.69 152 SER B C 1
ATOM 4221 O O . SER B 1 152 ? 1.398 -11.758 -8.836 1 98.69 152 SER B O 1
ATOM 4223 N N . SER B 1 153 ? 0.51 -9.742 -8.883 1 98.19 153 SER B N 1
ATOM 4224 C CA . SER B 1 153 ? -0.678 -10.227 -9.578 1 98.19 153 SER B CA 1
ATOM 4225 C C . SER B 1 153 ? -1.348 -9.109 -10.375 1 98.19 153 SER B C 1
ATOM 4227 O O . SER B 1 153 ? -1.208 -7.934 -10.039 1 98.19 153 SER B O 1
ATOM 4229 N N . ILE B 1 154 ? -2.115 -9.531 -11.352 1 98.44 154 ILE B N 1
ATOM 4230 C CA . ILE B 1 154 ? -2.951 -8.586 -12.086 1 98.44 154 ILE B CA 1
ATOM 4231 C C . ILE B 1 154 ? -3.988 -7.98 -11.141 1 98.44 154 ILE B C 1
ATOM 4233 O O . ILE B 1 154 ? -4.641 -6.992 -11.484 1 98.44 154 ILE B O 1
ATOM 4237 N N . ALA B 1 155 ? -4.109 -8.531 -9.969 1 98.38 155 ALA B N 1
ATOM 4238 C CA . ALA B 1 155 ? -5.023 -7.984 -8.969 1 98.38 155 ALA B CA 1
ATOM 4239 C C . ALA B 1 155 ? -4.551 -6.621 -8.477 1 98.38 155 ALA B C 1
ATOM 4241 O O . ALA B 1 155 ? -5.293 -5.898 -7.809 1 98.38 155 ALA B O 1
ATOM 4242 N N . ALA B 1 156 ? -3.328 -6.227 -8.836 1 98.5 156 ALA B N 1
ATOM 4243 C CA . ALA B 1 156 ? -2.809 -4.906 -8.492 1 98.5 156 ALA B CA 1
ATOM 4244 C C . ALA B 1 156 ? -3.51 -3.812 -9.289 1 98.5 156 ALA B C 1
ATOM 4246 O O . ALA B 1 156 ? -3.422 -2.631 -8.953 1 98.5 156 ALA B O 1
ATOM 4247 N N . TYR B 1 157 ? -4.184 -4.234 -10.336 1 98.44 157 TYR B N 1
ATOM 4248 C CA . TYR B 1 157 ? -4.941 -3.297 -11.156 1 98.44 157 TYR B CA 1
ATOM 4249 C C . TYR B 1 157 ? -6.359 -3.127 -10.625 1 98.44 157 TYR B C 1
ATOM 4251 O O . TYR B 1 157 ? -6.84 -3.955 -9.844 1 98.44 157 TYR B O 1
ATOM 4259 N N . GLY B 1 158 ? -7.02 -2.096 -11.031 1 98.06 158 GLY B N 1
ATOM 4260 C CA . GLY B 1 158 ? -8.422 -1.853 -10.727 1 98.06 158 GLY B CA 1
ATOM 4261 C C . GLY B 1 158 ? -9.086 -0.911 -11.711 1 98.06 158 GLY B C 1
ATOM 4262 O O . GLY B 1 158 ? -9.008 0.31 -11.562 1 98.06 158 GLY B O 1
ATOM 4263 N N . LEU B 1 159 ? -9.781 -1.438 -12.688 1 97.81 159 LEU B N 1
ATOM 4264 C CA . LEU B 1 159 ? -10.562 -0.646 -13.625 1 97.81 159 LEU B CA 1
ATOM 4265 C C . LEU B 1 159 ? -11.961 -0.382 -13.086 1 97.81 159 LEU B C 1
ATOM 4267 O O . LEU B 1 159 ? -12.547 -1.237 -12.406 1 97.81 159 LEU B O 1
ATOM 4271 N N . PRO B 1 160 ? -12.555 0.72 -13.453 1 95.19 160 PRO B N 1
ATOM 4272 C CA . PRO B 1 160 ? -13.773 1.145 -12.773 1 95.19 160 PRO B CA 1
ATOM 4273 C C . PRO B 1 160 ? -15.023 0.426 -13.289 1 95.19 160 PRO B C 1
ATOM 4275 O O . PRO B 1 160 ? -16.031 0.348 -12.586 1 95.19 160 PRO B O 1
ATOM 4278 N N . ASP B 1 161 ? -14.969 -0.035 -14.586 1 95.88 161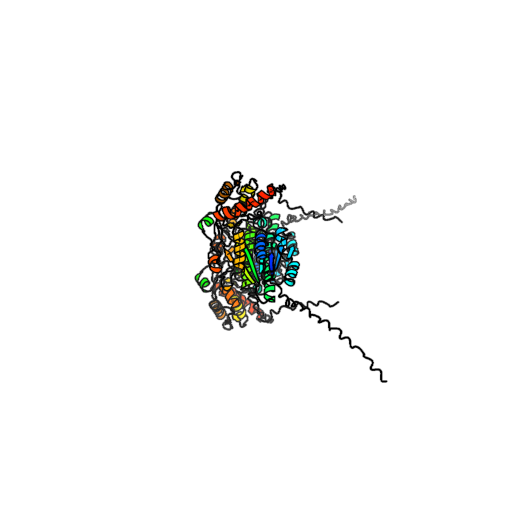 ASP B N 1
ATOM 4279 C CA . ASP B 1 161 ? -16.141 -0.679 -15.164 1 95.88 161 ASP B CA 1
ATOM 4280 C C . ASP B 1 161 ? -15.781 -1.476 -16.406 1 95.88 161 ASP B C 1
ATOM 4282 O O . ASP B 1 161 ? -14.656 -1.382 -16.906 1 9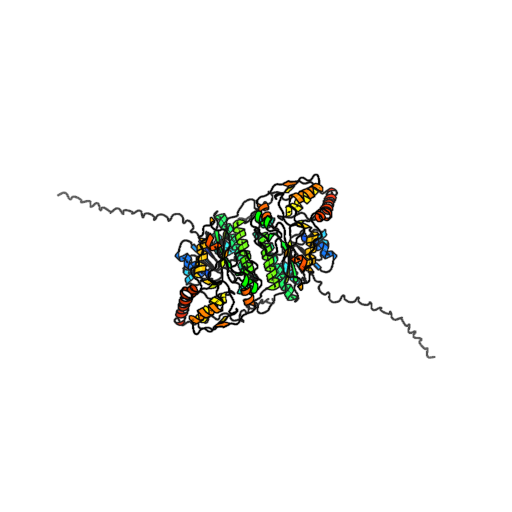5.88 161 ASP B O 1
ATOM 4286 N N . VAL B 1 162 ? -16.703 -2.207 -16.812 1 96.81 162 VAL B N 1
ATOM 4287 C CA . VAL B 1 162 ? -16.484 -3.137 -17.922 1 96.81 162 VAL B CA 1
ATOM 4288 C C . VAL B 1 162 ? -16.203 -2.357 -19.203 1 96.81 162 VAL B C 1
ATOM 4290 O O . VAL B 1 162 ? -15.375 -2.777 -20.016 1 96.81 162 VAL B O 1
ATOM 4293 N N . ARG B 1 163 ? -16.875 -1.233 -19.391 1 97.38 163 ARG B N 1
ATOM 4294 C CA . ARG B 1 163 ? -16.672 -0.422 -20.578 1 97.38 163 ARG B CA 1
ATOM 4295 C C . ARG B 1 163 ? -15.227 0.075 -20.656 1 97.38 163 ARG B C 1
ATOM 4297 O O . ARG B 1 163 ? -14.594 -0.01 -21.719 1 97.38 163 ARG B O 1
ATOM 4304 N N . THR B 1 164 ? -14.719 0.563 -19.578 1 97.69 164 THR B N 1
ATOM 4305 C CA . THR B 1 164 ? -13.336 1.018 -19.5 1 97.69 164 THR B CA 1
ATOM 4306 C C . THR B 1 164 ? -12.375 -0.143 -19.734 1 97.69 164 THR B C 1
ATOM 4308 O O . THR B 1 164 ? -11.383 0.003 -20.453 1 97.69 164 THR B O 1
ATOM 4311 N N . LYS B 1 165 ? -12.703 -1.253 -19.156 1 97.69 165 LYS B N 1
ATOM 4312 C CA . LYS B 1 165 ? -11.891 -2.451 -19.328 1 97.69 165 LYS B CA 1
ATOM 4313 C C . LYS B 1 165 ? -11.773 -2.83 -20.812 1 97.69 165 LYS B C 1
ATOM 4315 O O . LYS B 1 165 ? -10.68 -3.1 -21.312 1 97.69 165 LYS B O 1
ATOM 4320 N N . GLN B 1 166 ? -12.852 -2.83 -21.469 1 96.38 166 GLN B N 1
ATOM 4321 C CA . GLN B 1 166 ? -12.906 -3.238 -22.875 1 96.38 166 GLN B CA 1
ATOM 4322 C C . GLN B 1 166 ? -12.172 -2.24 -23.766 1 96.38 166 GLN B C 1
ATOM 4324 O O . GLN B 1 166 ? -11.57 -2.623 -24.766 1 96.38 166 GLN B O 1
ATOM 4329 N N . ALA B 1 167 ? -12.109 -0.99 -23.312 1 97.38 167 ALA B N 1
ATOM 4330 C CA . ALA B 1 167 ? -11.531 0.072 -24.125 1 97.38 167 ALA B CA 1
ATOM 4331 C C . ALA B 1 167 ? -10.047 0.254 -23.812 1 97.38 167 ALA B C 1
ATOM 4333 O O . ALA B 1 167 ? -9.312 0.872 -24.594 1 97.38 167 ALA B O 1
ATOM 4334 N N . ALA B 1 168 ? -9.539 -0.298 -22.766 1 96.56 168 ALA B N 1
ATOM 4335 C CA . ALA B 1 168 ? -8.234 0.041 -22.219 1 96.56 168 ALA B CA 1
ATOM 4336 C C . ALA B 1 168 ? -7.117 -0.631 -23.016 1 96.56 168 ALA B C 1
ATOM 4338 O O . ALA B 1 168 ? -5.965 -0.195 -22.969 1 96.56 168 ALA B O 1
ATOM 4339 N N . GLY B 1 169 ? -7.398 -1.72 -23.797 1 96.94 169 GLY B N 1
ATOM 4340 C CA . GLY B 1 169 ? -6.344 -2.451 -24.469 1 96.94 169 GLY B CA 1
ATOM 4341 C C . GLY B 1 169 ? -5.367 -3.115 -23.516 1 96.94 169 GLY B C 1
ATOM 4342 O O . GLY B 1 169 ? -5.762 -3.584 -22.438 1 96.94 169 GLY B O 1
ATOM 4343 N N . ARG B 1 170 ? -4.09 -3.281 -23.953 1 98.5 170 ARG B N 1
ATOM 4344 C CA . ARG B 1 170 ? -3.064 -3.885 -23.109 1 98.5 170 ARG B CA 1
ATOM 4345 C C . ARG B 1 170 ? -2.504 -2.871 -22.109 1 98.5 170 ARG B C 1
ATOM 4347 O O . ARG B 1 170 ? -1.856 -1.899 -22.516 1 98.5 170 ARG B O 1
ATOM 4354 N N . LEU B 1 171 ? -2.709 -3.096 -20.859 1 98.56 171 LEU B N 1
ATOM 4355 C CA . LEU B 1 171 ? -2.312 -2.137 -19.844 1 98.56 171 LEU B CA 1
ATOM 4356 C C . LEU B 1 171 ? -0.818 -2.232 -19.547 1 98.56 171 LEU B C 1
ATOM 4358 O O . LEU B 1 171 ? -0.271 -3.332 -19.453 1 98.56 171 LEU B O 1
ATOM 4362 N N . LYS B 1 172 ? -0.211 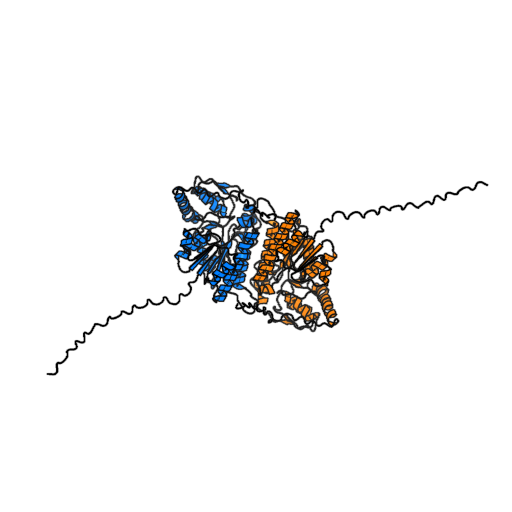-1.104 -19.438 1 98.25 172 LYS B N 1
ATOM 4363 C CA . LYS B 1 172 ? 1.172 -1.034 -18.984 1 98.25 172 LYS B CA 1
ATOM 4364 C C . LYS B 1 172 ? 1.244 -1.077 -17.453 1 98.25 172 LYS B C 1
ATOM 4366 O O . LYS B 1 172 ? 0.23 -0.907 -16.781 1 98.25 172 LYS B O 1
ATOM 4371 N N . GLU B 1 173 ? 2.41 -1.268 -16.891 1 98.25 173 GLU B N 1
ATOM 4372 C CA . GLU B 1 173 ? 2.623 -1.562 -15.469 1 98.25 173 GLU B CA 1
ATOM 4373 C C . GLU B 1 173 ? 2.129 -0.418 -14.586 1 98.25 173 GLU B C 1
ATOM 4375 O O . GLU B 1 173 ? 1.666 -0.646 -13.469 1 98.25 173 GLU B O 1
ATOM 4380 N N . ASP B 1 174 ? 2.16 0.803 -15.094 1 96.44 174 ASP B N 1
ATOM 4381 C CA . ASP B 1 174 ? 1.914 1.943 -14.211 1 96.44 174 ASP B CA 1
ATOM 4382 C C . ASP B 1 174 ? 0.514 2.512 -14.43 1 96.44 174 ASP B C 1
ATOM 4384 O O . ASP B 1 174 ? 0.17 3.559 -13.883 1 96.44 174 ASP B O 1
ATOM 4388 N N . GLU B 1 175 ? -0.285 1.825 -15.211 1 96.75 175 GLU B N 1
ATOM 4389 C CA . GLU B 1 175 ? -1.644 2.27 -15.5 1 96.75 175 GLU B CA 1
ATOM 4390 C C . GLU B 1 175 ? -2.658 1.589 -14.586 1 96.75 175 GLU B C 1
ATOM 4392 O O . GLU B 1 175 ? -2.537 0.397 -14.297 1 96.75 175 GLU B O 1
ATOM 4397 N N . TRP B 1 176 ? -3.6 2.32 -14.078 1 97.38 176 TRP B N 1
ATOM 4398 C CA . TRP B 1 176 ? -4.789 1.847 -13.383 1 97.38 176 TRP B CA 1
ATOM 4399 C C . TRP B 1 176 ? -4.41 1.001 -12.172 1 97.38 176 TRP B C 1
ATOM 4401 O O . TRP B 1 176 ? -5 -0.056 -11.938 1 97.38 176 TRP B O 1
ATOM 4411 N N . THR B 1 177 ? -3.393 1.356 -11.461 1 97.62 177 THR B N 1
ATOM 4412 C CA . THR B 1 177 ? -3.006 0.667 -10.234 1 97.62 177 THR B CA 1
ATOM 4413 C C . THR B 1 177 ? -3.859 1.134 -9.062 1 97.62 177 THR B C 1
ATOM 4415 O O . THR B 1 177 ? -3.361 1.8 -8.148 1 97.62 177 THR B O 1
ATOM 4418 N N . ARG B 1 178 ? -5.117 0.759 -9.07 1 96.31 178 ARG B N 1
ATOM 4419 C CA . ARG B 1 178 ? -6.121 1.084 -8.062 1 96.31 178 ARG B CA 1
ATOM 4420 C C . ARG B 1 178 ? -6.949 -0.144 -7.699 1 96.31 178 ARG B C 1
ATOM 4422 O O . ARG B 1 178 ? -8.148 -0.193 -7.973 1 96.31 178 ARG B O 1
ATOM 4429 N N . PRO B 1 179 ? -6.34 -1.025 -6.949 1 97.75 179 PRO B N 1
ATOM 4430 C CA . PRO B 1 179 ? -6.984 -2.314 -6.695 1 97.75 179 PRO B CA 1
ATOM 4431 C C . PRO B 1 179 ? -8.266 -2.182 -5.875 1 97.75 179 PRO B C 1
ATOM 4433 O O . PRO B 1 179 ? -8.375 -1.281 -5.039 1 97.75 179 PRO B O 1
ATOM 4436 N N . SER B 1 180 ? -9.188 -3.141 -6.105 1 94.31 180 SER B N 1
ATOM 4437 C CA . SER B 1 180 ? -10.477 -3.113 -5.434 1 94.31 180 SER B CA 1
ATOM 4438 C C . SER B 1 180 ? -10.609 -4.266 -4.441 1 94.31 180 SER B C 1
ATOM 4440 O O . SER B 1 180 ? -11.672 -4.461 -3.844 1 94.31 180 SER B O 1
ATOM 4442 N N . THR B 1 181 ? -9.57 -5.109 -4.309 1 97.5 181 THR B N 1
ATOM 4443 C CA . THR B 1 181 ? -9.578 -6.238 -3.383 1 97.5 181 THR B CA 1
ATOM 4444 C C . THR B 1 181 ? -8.484 -6.09 -2.336 1 97.5 181 THR B C 1
ATOM 4446 O O . THR B 1 181 ? -7.488 -5.395 -2.564 1 97.5 181 THR B O 1
ATOM 4449 N N . MET B 1 182 ? -8.719 -6.762 -1.167 1 98 182 MET B N 1
ATOM 4450 C CA . MET B 1 182 ? -7.672 -6.785 -0.152 1 98 182 MET B CA 1
ATOM 4451 C C . MET B 1 182 ? -6.387 -7.395 -0.709 1 98 182 MET B C 1
ATOM 4453 O O . MET B 1 182 ? -5.297 -6.867 -0.485 1 98 182 MET B O 1
ATOM 4457 N N . TYR B 1 183 ? -6.543 -8.461 -1.442 1 98.12 183 TYR B N 1
ATOM 4458 C CA . TYR B 1 183 ? -5.406 -9.133 -2.07 1 98.12 183 TYR B CA 1
ATOM 4459 C C . TYR B 1 183 ? -4.652 -8.18 -2.988 1 98.12 183 TYR B C 1
ATOM 4461 O O . TYR B 1 183 ? -3.426 -8.07 -2.912 1 98.12 183 TYR B O 1
ATOM 4469 N N . GLY B 1 184 ? -5.375 -7.453 -3.867 1 98.62 184 GLY B N 1
ATOM 4470 C CA . GLY B 1 184 ? -4.758 -6.484 -4.758 1 98.62 184 GLY B CA 1
ATOM 4471 C C . GLY B 1 184 ? -4.039 -5.371 -4.023 1 98.62 184 GLY B C 1
ATOM 4472 O O . GLY B 1 184 ? -2.93 -4.984 -4.395 1 98.62 184 GLY B O 1
ATOM 4473 N N . CYS B 1 185 ? -4.68 -4.824 -2.961 1 98.75 185 CYS B N 1
ATOM 4474 C CA . CYS B 1 185 ? -4.059 -3.793 -2.137 1 98.75 185 CYS B CA 1
ATOM 4475 C C . CYS B 1 185 ? -2.754 -4.293 -1.53 1 98.75 185 CYS B C 1
ATOM 4477 O O . CYS B 1 185 ? -1.745 -3.584 -1.549 1 98.75 185 CYS B O 1
ATOM 4479 N N . ASN B 1 186 ? -2.807 -5.531 -1.017 1 98.88 186 ASN B N 1
ATOM 4480 C CA . ASN B 1 186 ? -1.619 -6.125 -0.409 1 98.88 186 ASN B CA 1
ATOM 4481 C C . ASN B 1 186 ? -0.48 -6.254 -1.415 1 98.88 186 ASN B C 1
ATOM 4483 O O . ASN B 1 186 ? 0.648 -5.844 -1.138 1 98.88 186 ASN B O 1
ATOM 4487 N N . LYS B 1 187 ? -0.805 -6.801 -2.551 1 98.88 187 LYS B N 1
ATOM 4488 C CA . LYS B 1 187 ? 0.227 -7.055 -3.553 1 98.88 187 LYS B CA 1
ATOM 4489 C C . LYS B 1 187 ? 0.842 -5.75 -4.051 1 98.88 187 LYS B C 1
ATOM 4491 O O . LYS B 1 187 ? 2.064 -5.637 -4.16 1 98.88 187 LYS B O 1
ATOM 4496 N N . LEU B 1 188 ? 0.037 -4.77 -4.352 1 98.88 188 LEU B N 1
ATOM 4497 C CA . LEU B 1 188 ? 0.548 -3.496 -4.848 1 98.88 188 LEU B CA 1
ATOM 4498 C C . LEU B 1 188 ? 1.426 -2.814 -3.805 1 98.88 188 LEU B C 1
ATOM 4500 O O . LEU B 1 188 ? 2.48 -2.268 -4.137 1 98.88 188 LEU B O 1
ATOM 4504 N N . TYR B 1 189 ? 1.003 -2.848 -2.549 1 98.94 189 TYR B N 1
ATOM 4505 C CA . TYR B 1 189 ? 1.808 -2.262 -1.481 1 98.94 189 TYR B CA 1
ATOM 4506 C C . TYR B 1 189 ? 3.162 -2.951 -1.379 1 98.94 189 TYR B C 1
ATOM 4508 O O . TYR B 1 189 ? 4.191 -2.293 -1.208 1 98.94 189 TYR B O 1
ATOM 4516 N N . CYS B 1 190 ? 3.176 -4.23 -1.534 1 98.94 190 CYS B N 1
ATOM 4517 C CA . CYS B 1 190 ? 4.418 -4.992 -1.425 1 98.94 190 CYS B CA 1
ATOM 4518 C C . CYS B 1 190 ? 5.336 -4.707 -2.607 1 98.94 190 CYS B C 1
ATOM 4520 O O . CYS B 1 190 ? 6.559 -4.734 -2.467 1 98.94 190 CYS B O 1
ATOM 4522 N N . GLU B 1 191 ? 4.75 -4.426 -3.824 1 98.88 191 GLU B N 1
ATOM 4523 C CA . GLU B 1 191 ? 5.578 -3.936 -4.922 1 98.88 191 GLU B CA 1
ATOM 4524 C C . GLU B 1 191 ? 6.32 -2.662 -4.531 1 98.88 191 GLU B C 1
ATOM 4526 O O . GLU B 1 191 ? 7.523 -2.543 -4.766 1 98.88 191 GLU B O 1
ATOM 4531 N N . HIS B 1 192 ? 5.555 -1.739 -3.928 1 98.75 192 HIS B N 1
ATOM 4532 C CA . HIS B 1 192 ? 6.141 -0.467 -3.523 1 98.75 192 HIS B CA 1
ATOM 4533 C C . HIS B 1 192 ? 7.207 -0.667 -2.453 1 98.75 192 HIS B C 1
ATOM 4535 O O . HIS B 1 192 ? 8.273 -0.052 -2.514 1 98.75 192 HIS B O 1
ATOM 4541 N N . LEU B 1 193 ? 6.957 -1.532 -1.465 1 98.75 193 LEU B N 1
ATOM 4542 C CA . LEU B 1 193 ? 7.926 -1.823 -0.414 1 98.75 193 LEU B CA 1
ATOM 4543 C C . LEU B 1 193 ? 9.203 -2.422 -1 1 98.75 193 LEU B C 1
ATOM 4545 O O . LEU B 1 193 ? 10.305 -2.039 -0.61 1 98.75 193 LEU B O 1
ATOM 4549 N N . GLY B 1 194 ? 8.984 -3.395 -1.895 1 98.69 194 GLY B N 1
ATOM 4550 C CA . GLY B 1 194 ? 10.148 -4.004 -2.525 1 98.69 194 GLY B CA 1
ATOM 4551 C C . GLY B 1 194 ? 11.023 -2.998 -3.248 1 98.69 194 GLY B C 1
ATOM 4552 O O . GLY B 1 194 ? 12.25 -3.031 -3.115 1 98.69 194 GLY B O 1
ATOM 4553 N N . ASP B 1 195 ? 10.375 -2.164 -4.012 1 97.94 195 ASP B N 1
ATOM 4554 C CA . ASP B 1 195 ? 11.117 -1.118 -4.711 1 97.94 195 ASP B CA 1
ATOM 4555 C C . ASP B 1 195 ? 11.836 -0.198 -3.727 1 97.94 195 ASP B C 1
ATOM 4557 O O . ASP B 1 195 ? 12.984 0.186 -3.953 1 97.94 195 ASP B O 1
ATOM 4561 N N . TYR B 1 196 ? 11.172 0.167 -2.643 1 97.81 196 TYR B N 1
ATOM 4562 C CA . TYR B 1 196 ? 11.766 1.004 -1.607 1 97.81 196 TYR B CA 1
ATOM 4563 C C . TYR B 1 196 ? 13 0.334 -1.002 1 97.81 196 TYR B C 1
ATOM 4565 O O . TYR B 1 196 ? 14.055 0.952 -0.893 1 97.81 196 TYR B O 1
ATOM 4573 N N . TYR B 1 197 ? 12.906 -0.923 -0.602 1 97.81 197 TYR B N 1
ATOM 4574 C CA . TYR B 1 197 ? 14.016 -1.647 0.003 1 97.81 197 TYR B CA 1
ATOM 4575 C C . TYR B 1 197 ? 15.18 -1.774 -0.974 1 97.81 197 TYR B C 1
ATOM 4577 O O . TYR B 1 197 ? 16.344 -1.726 -0.571 1 97.81 197 TYR B O 1
ATOM 4585 N N . ALA B 1 198 ? 14.883 -1.872 -2.236 1 97.25 198 ALA B N 1
ATOM 4586 C CA . ALA B 1 198 ? 15.906 -2.078 -3.254 1 97.25 198 ALA B CA 1
ATOM 4587 C C . ALA B 1 198 ? 16.703 -0.8 -3.494 1 97.25 198 ALA B C 1
ATOM 4589 O O . ALA B 1 198 ? 17.922 -0.853 -3.729 1 97.25 198 ALA B O 1
ATOM 4590 N N . ARG B 1 199 ? 16.031 0.375 -3.295 1 94.44 199 ARG B N 1
ATOM 4591 C CA . ARG B 1 199 ? 16.641 1.564 -3.873 1 94.44 199 ARG B CA 1
ATOM 4592 C C . ARG B 1 199 ? 16.781 2.668 -2.83 1 94.44 199 ARG B C 1
ATOM 4594 O O . ARG B 1 199 ? 17.625 3.562 -2.973 1 94.44 199 ARG B O 1
ATOM 4601 N N . ARG B 1 200 ? 15.953 2.57 -1.789 1 94.81 200 ARG B N 1
ATOM 4602 C CA . ARG B 1 200 ? 15.805 3.781 -0.987 1 94.81 200 ARG B CA 1
ATOM 4603 C C . ARG B 1 200 ? 15.82 3.455 0.503 1 94.81 200 ARG B C 1
ATOM 4605 O O . ARG B 1 200 ? 15.578 4.332 1.337 1 94.81 200 ARG B O 1
ATOM 4612 N N . TYR B 1 201 ? 16.109 2.24 0.881 1 95.38 201 TYR B N 1
ATOM 4613 C CA . TYR B 1 201 ? 16.062 1.823 2.277 1 95.38 201 TYR B CA 1
ATOM 4614 C C . TYR B 1 201 ? 16.953 2.715 3.146 1 95.38 201 TYR B C 1
ATOM 4616 O O . TYR B 1 201 ? 18.156 2.787 2.939 1 95.38 201 TYR B O 1
ATOM 4624 N N . LYS B 1 202 ? 16.281 3.441 4.098 1 95.19 202 LYS B N 1
ATOM 4625 C CA . LYS B 1 202 ? 16.953 4.332 5.043 1 95.19 202 LYS B CA 1
ATOM 4626 C C . LYS B 1 202 ? 17.812 5.363 4.312 1 95.19 202 LYS B C 1
ATOM 4628 O O . LYS B 1 202 ? 18.953 5.605 4.695 1 95.19 202 LYS B O 1
ATOM 4633 N N . GLN B 1 203 ? 17.219 5.977 3.332 1 93.19 203 GLN B N 1
ATOM 4634 C CA . GLN B 1 203 ? 17.953 6.816 2.398 1 93.19 203 GLN B CA 1
ATOM 4635 C C . GLN B 1 203 ? 18.469 8.086 3.082 1 93.19 203 GLN B C 1
ATOM 4637 O O . GLN B 1 203 ? 19.375 8.734 2.584 1 93.19 203 GLN B O 1
ATOM 4642 N N . LEU B 1 204 ? 17.969 8.43 4.227 1 91.94 204 LEU B N 1
ATOM 4643 C CA . LEU B 1 204 ? 18.438 9.648 4.887 1 91.94 204 LEU B CA 1
ATOM 4644 C C . LEU B 1 204 ? 19.375 9.312 6.043 1 91.94 204 LEU B C 1
ATOM 4646 O O . LEU B 1 204 ? 19.781 10.203 6.785 1 91.94 204 LEU B O 1
ATOM 4650 N N . SER B 1 205 ? 19.641 8.016 6.195 1 89.94 205 SER B N 1
ATOM 4651 C CA . SER B 1 205 ? 20.609 7.633 7.207 1 89.94 205 SER B CA 1
ATOM 4652 C C . SER B 1 205 ? 22.016 8.094 6.824 1 89.94 205 SER B C 1
ATOM 4654 O O . SER B 1 205 ? 22.328 8.242 5.641 1 89.94 205 SER B O 1
ATOM 4656 N N . VAL B 1 206 ? 22.812 8.359 7.777 1 85.12 206 VAL B N 1
ATOM 4657 C CA . VAL B 1 206 ? 24.172 8.844 7.57 1 85.12 206 VAL B CA 1
ATOM 4658 C C . VAL B 1 206 ? 24.984 7.809 6.797 1 85.12 206 VAL B C 1
ATOM 4660 O O . VAL B 1 206 ? 25.719 8.156 5.867 1 85.12 206 VAL B O 1
ATOM 4663 N N . GLU B 1 207 ? 24.797 6.551 7.156 1 84.31 207 GLU B N 1
ATOM 4664 C CA . GLU B 1 207 ? 25.453 5.469 6.426 1 84.31 207 GLU B CA 1
ATOM 4665 C C . GLU B 1 207 ? 24.5 4.812 5.434 1 84.31 207 GLU B C 1
ATOM 4667 O O . GLU B 1 207 ? 23.5 4.203 5.832 1 84.31 207 GLU B O 1
ATOM 4672 N N . PRO B 1 208 ? 24.875 5.035 4.133 1 77.25 208 PRO B N 1
ATOM 4673 C CA . PRO B 1 208 ? 23.984 4.414 3.16 1 77.25 208 PRO B CA 1
ATOM 4674 C C . PRO B 1 208 ? 23.922 2.893 3.289 1 77.25 208 PRO B C 1
ATOM 4676 O O . PRO B 1 208 ? 24.969 2.24 3.346 1 77.25 208 PRO B O 1
ATOM 4679 N N . VAL B 1 209 ? 22.828 2.35 3.436 1 81.38 209 VAL B N 1
ATOM 4680 C CA . VAL B 1 209 ? 22.688 0.903 3.561 1 81.38 209 VAL B CA 1
ATOM 4681 C C . VAL B 1 209 ? 21.703 0.385 2.51 1 81.38 209 VAL B C 1
ATOM 4683 O O . VAL B 1 209 ? 21.219 -0.746 2.604 1 81.38 209 VAL B O 1
ATOM 4686 N N . SER B 1 210 ? 21.469 1.188 1.473 1 80.5 210 SER B N 1
ATOM 4687 C CA . SER B 1 210 ? 20.609 0.74 0.387 1 80.5 210 SER B CA 1
ATOM 4688 C C . SER B 1 210 ? 21.359 -0.173 -0.577 1 80.5 210 SER B C 1
ATOM 4690 O O . SER B 1 210 ? 22.578 -0.266 -0.524 1 80.5 210 SER B O 1
ATOM 4692 N N . GLY B 1 211 ? 20.578 -0.994 -1.302 1 89.12 211 GLY B N 1
ATOM 4693 C CA . GLY B 1 211 ? 21.172 -1.812 -2.348 1 89.12 211 GLY B CA 1
ATOM 4694 C C . GLY B 1 211 ? 21.5 -3.219 -1.889 1 89.12 211 GLY B C 1
ATOM 4695 O O . GLY B 1 211 ? 22.25 -3.934 -2.553 1 89.12 211 GLY B O 1
ATOM 4696 N N . ARG B 1 212 ? 20.859 -3.541 -0.725 1 95.31 212 ARG B N 1
ATOM 4697 C CA . ARG B 1 212 ? 21.156 -4.867 -0.189 1 95.31 212 ARG B CA 1
ATOM 4698 C C . ARG B 1 212 ? 20.031 -5.844 -0.508 1 95.31 212 ARG B C 1
ATOM 4700 O O . ARG B 1 212 ? 20.156 -7.047 -0.253 1 95.31 212 ARG B O 1
ATOM 4707 N N . VAL B 1 213 ? 19.016 -5.383 -1.066 1 98.19 213 VAL B N 1
ATOM 4708 C CA . VAL B 1 213 ? 17.938 -6.195 -1.595 1 98.19 213 VAL B CA 1
ATOM 4709 C C . VAL B 1 213 ? 17.781 -5.949 -3.096 1 98.19 213 VAL B C 1
ATOM 4711 O O . VAL B 1 213 ? 17.609 -4.809 -3.529 1 98.19 213 VAL B O 1
ATOM 4714 N N . ASP B 1 214 ? 17.969 -6.953 -3.893 1 98.62 214 ASP B N 1
ATOM 4715 C CA . ASP B 1 214 ? 17.656 -6.918 -5.32 1 98.62 214 ASP B CA 1
ATOM 4716 C C . ASP B 1 214 ? 16.25 -7.445 -5.594 1 98.62 214 ASP B C 1
ATOM 4718 O O . ASP B 1 214 ? 16.078 -8.641 -5.836 1 98.62 214 ASP B O 1
ATOM 4722 N N . PHE B 1 215 ? 15.289 -6.527 -5.477 1 98.81 215 PHE B N 1
ATOM 4723 C CA . PHE B 1 215 ? 13.883 -6.879 -5.559 1 98.81 215 PHE B CA 1
ATOM 4724 C C . PHE B 1 215 ? 13.438 -7.008 -7.012 1 98.81 215 PHE B C 1
ATOM 4726 O O . PHE B 1 215 ? 13.586 -6.07 -7.797 1 98.81 215 PHE B O 1
ATOM 4733 N N . ARG B 1 216 ? 12.898 -8.117 -7.387 1 98.88 216 ARG B N 1
ATOM 4734 C CA . ARG B 1 216 ? 12.391 -8.438 -8.719 1 98.88 216 ARG B CA 1
ATOM 4735 C C . ARG B 1 216 ? 10.977 -9 -8.648 1 98.88 216 ARG B C 1
ATOM 4737 O O . ARG B 1 216 ? 10.727 -9.984 -7.957 1 98.88 216 ARG B O 1
ATOM 4744 N N . CYS B 1 217 ? 10.078 -8.336 -9.359 1 98.88 217 CYS B N 1
ATOM 4745 C CA . CYS B 1 217 ? 8.656 -8.625 -9.203 1 98.88 217 CYS B CA 1
ATOM 4746 C C . CYS B 1 217 ? 7.992 -8.852 -10.555 1 98.88 217 CYS B C 1
ATOM 4748 O O . CYS B 1 217 ? 8.328 -8.195 -11.539 1 98.88 217 CYS B O 1
ATOM 4750 N N . VAL B 1 218 ? 7.066 -9.828 -10.594 1 98.88 218 VAL B N 1
ATOM 4751 C CA . VAL B 1 218 ? 6.223 -10.039 -11.766 1 98.88 218 VAL B CA 1
ATOM 4752 C C . VAL B 1 218 ? 4.754 -9.984 -11.359 1 98.88 218 VAL B C 1
ATOM 4754 O O . VAL B 1 218 ? 4.379 -10.461 -10.289 1 98.88 218 VAL B O 1
ATOM 4757 N N . ARG B 1 219 ? 3.939 -9.367 -12.156 1 98.88 219 ARG B N 1
ATOM 4758 C CA . ARG B 1 219 ? 2.492 -9.484 -12.023 1 98.88 219 ARG B CA 1
ATOM 4759 C C . ARG B 1 219 ? 1.963 -10.664 -12.836 1 98.88 219 ARG B C 1
ATOM 4761 O O . ARG B 1 219 ? 1.765 -10.547 -14.047 1 98.88 219 ARG B O 1
ATOM 4768 N N . PHE B 1 220 ? 1.699 -11.695 -12.125 1 98.56 220 PHE B N 1
ATOM 4769 C CA . PHE B 1 220 ? 1.19 -12.875 -12.805 1 98.56 220 PHE B CA 1
ATOM 4770 C C . PHE B 1 220 ? -0.261 -12.68 -13.227 1 98.56 220 PHE B C 1
ATOM 4772 O O . PHE B 1 220 ? -1.061 -12.125 -12.477 1 98.56 220 PHE B O 1
ATOM 4779 N N . PRO B 1 221 ? -0.536 -13.133 -14.461 1 98.12 221 PRO B N 1
ATOM 4780 C CA . PRO B 1 221 ? -1.948 -13.352 -14.781 1 98.12 221 PRO B CA 1
ATOM 4781 C C . PRO B 1 221 ? -2.5 -14.625 -14.141 1 98.12 221 PRO B C 1
ATOM 4783 O O . PRO B 1 221 ? -1.913 -15.148 -13.188 1 98.12 221 PRO B O 1
ATOM 4786 N N . GLY B 1 222 ? -3.717 -15.039 -14.508 1 97.06 222 GLY B N 1
ATOM 4787 C CA . GLY B 1 222 ? -4.199 -16.312 -14.016 1 97.06 222 GLY B CA 1
ATOM 4788 C C . GLY B 1 222 ? -3.344 -17.484 -14.461 1 97.06 222 GLY B C 1
ATOM 4789 O O . GLY B 1 222 ? -3.26 -17.781 -15.656 1 97.06 222 GLY B O 1
ATOM 4790 N N . LEU B 1 223 ? -2.717 -18.125 -13.523 1 96.56 223 LEU B N 1
ATOM 4791 C CA . LEU B 1 223 ? -1.907 -19.297 -13.836 1 96.56 223 LEU B CA 1
ATOM 4792 C C . LEU B 1 223 ? -2.77 -20.547 -13.891 1 96.56 223 LEU B C 1
ATOM 4794 O O . LEU B 1 223 ? -3.594 -20.781 -13 1 96.56 223 LEU B O 1
ATOM 4798 N N . ILE B 1 224 ? -2.572 -21.312 -14.883 1 95.75 224 ILE B N 1
ATOM 4799 C CA . ILE B 1 224 ? -3.305 -22.578 -15.023 1 95.75 224 ILE B CA 1
ATOM 4800 C C . ILE B 1 224 ? -2.34 -23.75 -14.898 1 95.75 224 ILE B C 1
ATOM 4802 O O . ILE B 1 224 ? -1.378 -23.859 -15.664 1 95.75 224 ILE B O 1
ATOM 4806 N N . SER B 1 225 ? -2.611 -24.531 -13.945 1 93.81 225 SER B N 1
ATOM 4807 C CA . SER B 1 225 ? -1.791 -25.719 -13.711 1 93.81 225 SER B CA 1
ATOM 4808 C C . SER B 1 225 ? -2.582 -26.984 -13.969 1 93.81 225 SER B C 1
ATOM 4810 O O . SER B 1 225 ? -3.76 -27.078 -13.617 1 93.81 225 SER B O 1
ATOM 4812 N N . ALA B 1 226 ? -1.974 -27.938 -14.578 1 91.5 226 ALA B N 1
ATOM 4813 C CA . ALA B 1 226 ? -2.564 -29.266 -14.758 1 91.5 226 ALA B CA 1
ATOM 4814 C C . ALA B 1 226 ? -2.299 -30.156 -13.547 1 91.5 226 ALA B C 1
ATOM 4816 O O . ALA B 1 226 ? -2.994 -31.141 -13.328 1 91.5 226 ALA B O 1
ATOM 4817 N N . GLN B 1 227 ? -1.325 -29.75 -12.805 1 85.94 227 GLN B N 1
ATOM 4818 C CA . GLN B 1 227 ? -0.816 -30.625 -11.75 1 85.94 227 GLN B CA 1
ATOM 4819 C C . GLN B 1 227 ? -1.506 -30.328 -10.422 1 85.94 227 GLN B C 1
ATOM 4821 O O . GLN B 1 227 ? -1.678 -31.234 -9.602 1 85.94 227 GLN B O 1
ATOM 4826 N N . THR B 1 228 ? -1.801 -29.094 -10.195 1 83.25 228 THR B N 1
ATOM 4827 C CA . THR B 1 228 ? -2.369 -28.703 -8.906 1 83.25 228 THR B CA 1
ATOM 4828 C C . THR B 1 228 ? -3.82 -28.266 -9.07 1 83.25 228 THR B C 1
ATOM 4830 O O . THR B 1 228 ? -4.184 -27.672 -10.086 1 83.25 228 THR B O 1
ATOM 4833 N N . VAL B 1 229 ? -4.562 -28.562 -8.086 1 80.56 229 VAL B N 1
ATOM 4834 C CA . VAL B 1 229 ? -5.949 -28.109 -8.055 1 80.56 229 VAL B CA 1
ATOM 4835 C C . VAL B 1 229 ? -6.008 -26.656 -7.578 1 80.56 229 VAL B C 1
ATOM 4837 O O . VAL B 1 229 ? -5.273 -26.266 -6.668 1 80.56 229 VAL B O 1
ATOM 4840 N N . PRO B 1 230 ? -6.902 -25.984 -8.203 1 80.44 230 PRO B N 1
ATOM 4841 C CA . PRO B 1 230 ? -6.984 -24.562 -7.836 1 80.44 230 PRO B CA 1
ATOM 4842 C C . PRO B 1 230 ? -7.289 -24.359 -6.352 1 80.44 230 PRO B C 1
ATOM 4844 O O . PRO B 1 230 ? -8.062 -25.109 -5.766 1 80.44 230 PRO B O 1
ATOM 4847 N N . SER B 1 231 ? -6.723 -23.25 -5.789 1 71.81 231 SER B N 1
ATOM 4848 C CA . SER B 1 231 ? -6.688 -23.094 -4.34 1 71.81 231 SER B CA 1
ATOM 4849 C C . SER B 1 231 ? -7.441 -21.844 -3.902 1 71.81 231 SER B C 1
ATOM 4851 O O . SER B 1 231 ? -7.316 -21.391 -2.76 1 71.81 231 SER B O 1
ATOM 4853 N N . GLY B 1 232 ? -8.133 -21.219 -4.809 1 77.19 232 GLY B N 1
ATOM 4854 C CA . GLY B 1 232 ? -8.953 -20.172 -4.215 1 77.19 232 GLY B CA 1
ATOM 4855 C C . GLY B 1 232 ? -8.711 -18.797 -4.82 1 77.19 232 GLY B C 1
ATOM 4856 O O . GLY B 1 232 ? -8.914 -17.781 -4.164 1 77.19 232 GLY B O 1
ATOM 4857 N N . GLY B 1 233 ? -8.312 -18.75 -5.992 1 82.81 233 GLY B N 1
ATOM 4858 C CA . GLY B 1 233 ? -8.234 -17.484 -6.699 1 82.81 233 GLY B CA 1
ATOM 4859 C C . GLY B 1 233 ? -9.484 -17.172 -7.508 1 82.81 233 GLY B C 1
ATOM 4860 O O . GLY B 1 233 ? -10.219 -18.078 -7.895 1 82.81 233 GLY B O 1
ATOM 4861 N N . THR B 1 234 ? -9.648 -15.875 -7.723 1 85.75 234 THR B N 1
ATOM 4862 C CA . THR B 1 234 ? -10.82 -15.492 -8.5 1 85.75 234 THR B CA 1
ATOM 4863 C C . THR B 1 234 ? -10.586 -15.727 -9.992 1 85.75 234 THR B C 1
ATOM 4865 O O . THR B 1 234 ? -11.531 -15.695 -10.789 1 85.75 234 THR B O 1
ATOM 4868 N N . SER B 1 235 ? -9.406 -16.109 -10.359 1 90.94 235 SER B N 1
ATOM 4869 C CA . SER B 1 235 ? -9.102 -16.516 -11.727 1 90.94 235 SER B CA 1
ATOM 4870 C C . SER B 1 235 ? -9.305 -18 -11.922 1 90.94 235 SER B C 1
ATOM 4872 O O . SER B 1 235 ? -9.141 -18.516 -13.031 1 90.94 235 SER B O 1
ATOM 4874 N N . ASP B 1 236 ? -9.758 -18.656 -10.938 1 93.56 236 ASP B N 1
ATOM 4875 C CA . ASP B 1 236 ? -9.711 -20.109 -10.922 1 93.56 236 ASP B CA 1
ATOM 4876 C C . ASP B 1 236 ? -10.844 -20.703 -11.75 1 93.56 236 ASP B C 1
ATOM 4878 O O . ASP B 1 236 ? -10.922 -21.922 -11.938 1 93.56 236 ASP B O 1
ATOM 4882 N N . PHE B 1 237 ? -11.641 -19.875 -12.398 1 94.69 237 PHE B N 1
ATOM 4883 C CA . PHE B 1 237 ? -12.719 -20.422 -13.211 1 94.69 237 PHE B CA 1
ATOM 4884 C C . PHE B 1 237 ? -12.172 -21.234 -14.375 1 94.69 237 PHE B C 1
ATOM 4886 O O . PHE B 1 237 ? -12.797 -22.203 -14.82 1 94.69 237 PHE B O 1
ATOM 4893 N N . ALA B 1 238 ? -10.977 -20.938 -14.82 1 94.44 238 ALA B N 1
ATOM 4894 C CA . ALA B 1 238 ? -10.367 -21.656 -15.938 1 94.44 238 ALA B CA 1
ATOM 4895 C C . ALA B 1 238 ? -9.867 -23.031 -15.508 1 94.44 238 ALA B C 1
ATOM 4897 O O . ALA B 1 238 ? -10.312 -24.047 -16.031 1 94.44 238 ALA B O 1
ATOM 4898 N N . PRO B 1 239 ? -8.984 -23.047 -14.539 1 94.62 239 PRO B N 1
ATOM 4899 C CA . PRO B 1 239 ? -8.523 -24.375 -14.133 1 94.62 239 PRO B CA 1
ATOM 4900 C C . PRO B 1 239 ? -9.625 -25.219 -13.5 1 94.62 239 PRO B C 1
ATOM 4902 O O . PRO B 1 239 ? -9.617 -26.438 -13.609 1 94.62 239 PRO B O 1
ATOM 4905 N N . GLU B 1 240 ? -10.586 -24.609 -12.875 1 94.81 240 GLU B N 1
ATOM 4906 C CA . GLU B 1 240 ? -11.688 -25.359 -12.289 1 94.81 240 GLU B CA 1
ATOM 4907 C C . GLU B 1 240 ? -12.508 -26.062 -13.375 1 94.81 240 GLU B C 1
ATOM 4909 O O . GLU B 1 240 ? -12.914 -27.203 -13.203 1 94.81 240 GLU B O 1
ATOM 4914 N N . MET B 1 241 ? -12.766 -25.422 -14.484 1 95.56 241 MET B N 1
ATOM 4915 C CA . MET B 1 241 ? -13.461 -26.016 -15.625 1 95.56 241 MET B CA 1
ATOM 4916 C C . MET B 1 241 ? -12.734 -27.266 -16.109 1 95.56 241 MET B C 1
ATOM 4918 O O . MET B 1 241 ? -13.367 -28.312 -16.328 1 95.56 241 MET B O 1
ATOM 4922 N N . LEU B 1 242 ? -11.469 -27.078 -16.234 1 95.31 242 LEU B N 1
ATOM 4923 C CA . LEU B 1 242 ? -10.625 -28.141 -16.781 1 95.31 242 LEU B CA 1
ATOM 4924 C C . LEU B 1 242 ? -10.594 -29.344 -15.852 1 95.31 242 LEU B C 1
ATOM 4926 O O . LEU B 1 242 ? -10.828 -30.469 -16.281 1 95.31 242 LEU B O 1
ATOM 4930 N N . HIS B 1 243 ? -10.352 -29.109 -14.602 1 95.06 243 HIS B N 1
ATOM 4931 C CA . HIS B 1 243 ? -10.234 -30.188 -13.625 1 95.06 243 HIS B CA 1
ATOM 4932 C C . HIS B 1 243 ? -11.578 -30.875 -13.406 1 95.06 243 HIS B C 1
ATOM 4934 O O . HIS B 1 243 ? -11.633 -32.094 -13.289 1 95.06 243 HIS B O 1
ATOM 4940 N N . ALA B 1 244 ? -12.664 -30.141 -13.352 1 95.06 244 ALA B N 1
ATOM 4941 C CA . ALA B 1 244 ? -13.992 -30.719 -13.18 1 95.06 244 ALA B CA 1
ATOM 4942 C C . ALA B 1 244 ? -14.344 -31.625 -14.359 1 95.06 244 ALA B C 1
ATOM 4944 O O . ALA B 1 244 ? -14.805 -32.75 -14.164 1 95.06 244 ALA B O 1
ATOM 4945 N N . ALA B 1 245 ? -14.078 -31.188 -15.523 1 95.81 245 ALA B N 1
ATOM 4946 C CA . ALA B 1 245 ? -14.375 -31.953 -16.719 1 95.81 245 ALA B CA 1
ATOM 4947 C C . ALA B 1 245 ? -13.586 -33.25 -16.734 1 95.81 245 ALA B C 1
ATOM 4949 O O . ALA B 1 245 ? -14.133 -34.312 -17.031 1 95.81 245 ALA B O 1
ATOM 4950 N N . ALA B 1 246 ? -12.32 -33.156 -16.438 1 94.81 246 ALA B N 1
ATOM 4951 C CA . ALA B 1 246 ? -11.43 -34.312 -16.469 1 94.81 246 ALA B CA 1
ATOM 4952 C C . ALA B 1 246 ? -11.867 -35.375 -15.438 1 94.81 246 ALA B C 1
ATOM 4954 O O . ALA B 1 246 ? -11.648 -36.562 -15.633 1 94.81 246 ALA B O 1
ATOM 4955 N N . GLN B 1 247 ? -12.523 -34.875 -14.406 1 94.31 247 GLN B N 1
ATOM 4956 C CA . GLN B 1 247 ? -12.961 -35.75 -13.336 1 94.31 247 GLN B CA 1
ATOM 4957 C C . GLN B 1 247 ? -14.406 -36.219 -13.555 1 94.31 247 GLN B C 1
ATOM 4959 O O . GLN B 1 247 ? -14.953 -36.969 -12.75 1 94.31 247 GLN B O 1
ATOM 4964 N N . GLY B 1 248 ? -15.031 -35.688 -14.516 1 94.44 248 GLY B N 1
ATOM 4965 C CA . GLY B 1 248 ? -16.422 -36.031 -14.789 1 94.44 248 GLY B CA 1
ATOM 4966 C C . GLY B 1 248 ? -17.391 -35.344 -13.836 1 94.44 248 GLY B C 1
ATOM 4967 O O . GLY B 1 248 ? -18.484 -35.875 -13.602 1 94.44 248 GLY B O 1
ATOM 4968 N N . LEU B 1 249 ? -17.016 -34.281 -13.258 1 95.62 249 LEU B N 1
ATOM 4969 C CA . LEU B 1 249 ? -17.844 -33.562 -12.305 1 95.62 249 LEU B CA 1
ATOM 4970 C C . LEU B 1 249 ? -18.484 -32.344 -12.961 1 95.62 249 LEU B C 1
ATOM 4972 O O . LEU B 1 249 ? -17.891 -31.734 -13.852 1 95.62 249 LEU B O 1
ATOM 4976 N N . PRO B 1 250 ? -19.703 -32 -12.508 1 97.31 250 PRO B N 1
ATOM 4977 C CA . PRO B 1 250 ? -20.297 -30.766 -13.016 1 97.31 250 PRO B CA 1
ATOM 4978 C C . PRO B 1 250 ? -19.609 -29.516 -12.492 1 97.31 250 PRO B C 1
ATOM 4980 O O . PRO B 1 250 ? -19.078 -29.516 -11.375 1 97.31 250 PRO B O 1
ATOM 4983 N N . TYR B 1 251 ? -19.609 -28.562 -13.266 1 96.81 251 TYR B N 1
ATOM 4984 C CA . TYR B 1 251 ? -19.016 -27.281 -12.859 1 96.81 251 TYR B CA 1
ATOM 4985 C C . TYR B 1 251 ? -19.906 -26.109 -13.289 1 96.81 251 TYR B C 1
ATOM 4987 O O . TYR B 1 251 ? -20.25 -26 -14.469 1 96.81 251 TYR B O 1
ATOM 4995 N N . ALA B 1 252 ? -20.297 -25.281 -12.328 1 97.62 252 ALA B N 1
ATOM 4996 C CA . ALA B 1 252 ? -21.016 -24.031 -12.602 1 97.62 252 ALA B CA 1
ATOM 4997 C C . ALA B 1 252 ? -20.047 -22.844 -12.586 1 97.62 252 ALA B C 1
ATOM 4999 O O . ALA B 1 252 ? -19.594 -22.422 -11.523 1 97.62 252 ALA B O 1
ATOM 5000 N N . CYS B 1 253 ? -19.781 -22.312 -13.711 1 97.81 253 CYS B N 1
ATOM 5001 C CA . CYS B 1 253 ? -18.828 -21.203 -13.844 1 97.81 253 CYS B CA 1
ATOM 5002 C C . CYS B 1 253 ? -19.391 -19.922 -13.227 1 97.81 253 CYS B C 1
ATOM 5004 O O . CYS B 1 253 ? -20.469 -19.484 -13.602 1 97.81 253 CYS B O 1
ATOM 5006 N N . PHE B 1 254 ? -18.625 -19.266 -12.398 1 96.62 254 PHE B N 1
ATOM 5007 C CA . PHE B 1 254 ? -19.141 -18.172 -11.594 1 96.62 254 PHE B CA 1
ATOM 5008 C C . PHE B 1 254 ? -18.922 -16.828 -12.297 1 96.62 254 PHE B C 1
ATOM 5010 O O . PHE B 1 254 ? -19.266 -15.781 -11.758 1 96.62 254 PHE B O 1
ATOM 5017 N N . VAL B 1 255 ? -18.344 -16.812 -13.539 1 98.19 255 VAL B N 1
ATOM 5018 C CA . VAL B 1 255 ? -18.203 -15.586 -14.312 1 98.19 255 VAL B CA 1
ATOM 5019 C C . VAL B 1 255 ? -19.031 -15.672 -15.586 1 98.19 255 VAL B C 1
ATOM 5021 O O . VAL B 1 255 ? -19.484 -16.75 -15.969 1 98.19 255 VAL B O 1
ATOM 5024 N N . ARG B 1 256 ? -19.203 -14.5 -16.234 1 98.31 256 ARG B N 1
ATOM 5025 C CA . ARG B 1 256 ? -19.953 -14.461 -17.5 1 98.31 256 ARG B CA 1
ATOM 5026 C C . ARG B 1 256 ? -19.156 -15.117 -18.609 1 98.31 256 ARG B C 1
ATOM 5028 O O . ARG B 1 256 ? -17.922 -15.125 -18.594 1 98.31 256 ARG B O 1
ATOM 5035 N N . PRO B 1 257 ? -19.844 -15.672 -19.609 1 98.38 257 PRO B N 1
ATOM 5036 C CA . PRO B 1 257 ? -19.172 -16.328 -20.734 1 98.38 257 PRO B CA 1
ATOM 5037 C C . PRO B 1 257 ? -18.203 -15.398 -21.469 1 98.38 257 PRO B C 1
ATOM 5039 O O . PRO B 1 257 ? -17.203 -15.859 -22.031 1 98.38 257 PRO B O 1
ATOM 5042 N N . ASP B 1 258 ? -18.438 -14.07 -21.422 1 97.88 258 ASP B N 1
ATOM 5043 C CA . ASP B 1 258 ? -17.609 -13.133 -22.172 1 97.88 258 ASP B CA 1
ATOM 5044 C C . ASP B 1 258 ? -16.469 -12.594 -21.328 1 97.88 258 ASP B C 1
ATOM 5046 O O . ASP B 1 258 ? -15.648 -11.805 -21.812 1 97.88 258 ASP B O 1
ATOM 5050 N N . THR B 1 259 ? -16.375 -13.055 -20.094 1 97.88 259 THR B N 1
ATOM 5051 C CA . THR B 1 259 ? -15.344 -12.57 -19.188 1 97.88 259 THR B CA 1
ATOM 5052 C C . THR B 1 259 ? -13.953 -12.93 -19.703 1 97.88 259 THR B C 1
ATOM 5054 O O . THR B 1 259 ? -13.688 -14.094 -20.031 1 97.88 259 THR B O 1
ATOM 5057 N N . ARG B 1 260 ? -13.125 -11.875 -19.797 1 97.69 260 ARG B N 1
ATOM 5058 C CA . ARG B 1 260 ? -11.75 -12.055 -20.25 1 97.69 260 ARG B CA 1
ATOM 5059 C C . ARG B 1 260 ? -10.75 -11.516 -19.219 1 97.69 260 ARG B C 1
ATOM 5061 O O . ARG B 1 260 ? -10.898 -10.398 -18.734 1 97.69 260 ARG B O 1
ATOM 5068 N N . ILE B 1 261 ? -9.805 -12.289 -18.891 1 98.25 261 ILE B N 1
ATOM 5069 C CA . ILE B 1 261 ? -8.586 -11.883 -18.188 1 98.25 261 ILE B CA 1
ATOM 5070 C C . ILE B 1 261 ? -7.379 -12.578 -18.812 1 98.25 261 ILE B C 1
ATOM 5072 O O . ILE B 1 261 ? -7.527 -13.555 -19.547 1 98.25 261 ILE B O 1
ATOM 5076 N N . PRO B 1 262 ? -6.172 -12.039 -18.594 1 98.69 262 PRO B N 1
ATOM 5077 C CA . PRO B 1 262 ? -5 -12.766 -19.094 1 98.69 262 PRO B CA 1
ATOM 5078 C C . PRO B 1 262 ? -4.695 -14.016 -18.281 1 98.69 262 PRO B C 1
ATOM 5080 O O . PRO B 1 262 ? -4.895 -14.031 -17.062 1 98.69 262 PRO B O 1
ATOM 5083 N N . PHE B 1 263 ? -4.188 -15.039 -18.969 1 98.5 263 PHE B N 1
ATOM 5084 C CA . PHE B 1 263 ? -3.787 -16.312 -18.375 1 98.5 263 PHE B CA 1
ATOM 5085 C C . PHE B 1 263 ? -2.383 -16.703 -18.812 1 98.5 263 PHE B C 1
ATOM 5087 O O . PHE B 1 263 ? -1.829 -16.094 -19.734 1 98.5 263 PHE B O 1
ATOM 5094 N N . MET B 1 264 ? -1.86 -17.641 -18.125 1 98.5 264 MET B N 1
ATOM 5095 C CA . MET B 1 264 ? -0.553 -18.203 -18.453 1 98.5 264 MET B CA 1
ATOM 5096 C C . MET B 1 264 ? -0.441 -19.641 -17.938 1 98.5 264 MET B C 1
ATOM 5098 O O . MET B 1 264 ? -0.918 -19.953 -16.844 1 98.5 264 MET B O 1
ATOM 5102 N N . ALA B 1 265 ? 0.175 -20.5 -18.766 1 98.06 265 ALA B N 1
ATOM 5103 C CA . ALA B 1 265 ? 0.439 -21.859 -18.312 1 98.06 265 ALA B CA 1
ATOM 5104 C C . ALA B 1 265 ? 1.488 -21.875 -17.203 1 98.06 265 ALA B C 1
ATOM 5106 O O . ALA B 1 265 ? 2.477 -21.141 -17.266 1 98.06 265 ALA B O 1
ATOM 5107 N N . MET B 1 266 ? 1.333 -22.688 -16.219 1 96.94 266 MET B N 1
ATOM 5108 C CA . MET B 1 266 ? 2.18 -22.75 -15.031 1 96.94 266 MET B CA 1
ATOM 5109 C C . MET B 1 266 ? 3.646 -22.922 -15.414 1 96.94 266 MET B C 1
ATOM 5111 O O . MET B 1 266 ? 4.516 -22.234 -14.867 1 96.94 266 MET B O 1
ATOM 5115 N N . PRO B 1 267 ? 4.039 -23.797 -16.391 1 97.5 267 PRO B N 1
ATOM 5116 C CA . PRO B 1 267 ? 5.453 -23.938 -16.75 1 97.5 267 PRO B CA 1
ATOM 5117 C C . PRO B 1 267 ? 6.07 -22.609 -17.203 1 97.5 267 PRO B C 1
ATOM 5119 O O . PRO B 1 267 ? 7.246 -22.344 -16.938 1 97.5 267 PRO B O 1
ATOM 5122 N N . ASP B 1 268 ? 5.266 -21.828 -17.938 1 98.62 268 ASP B N 1
ATOM 5123 C CA . ASP B 1 268 ? 5.754 -20.516 -18.359 1 98.62 268 ASP B CA 1
ATOM 5124 C C . ASP B 1 268 ? 5.965 -19.594 -17.172 1 98.62 268 ASP B C 1
ATOM 5126 O O . ASP B 1 268 ? 6.902 -18.797 -17.156 1 98.62 268 ASP B O 1
ATOM 5130 N N . GLY B 1 269 ? 5.039 -19.656 -16.188 1 98.5 269 GLY B N 1
ATOM 5131 C CA . GLY B 1 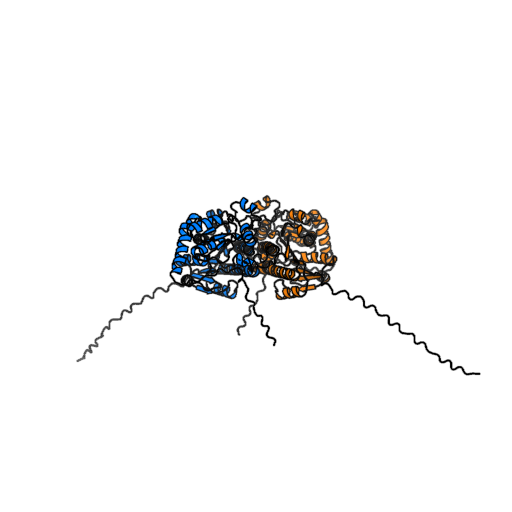269 ? 5.203 -18.875 -14.977 1 98.5 269 GLY B CA 1
ATOM 5132 C C . GLY B 1 269 ? 6.465 -19.219 -14.211 1 98.5 269 GLY B C 1
ATOM 5133 O O . GLY B 1 269 ? 7.203 -18.328 -13.781 1 98.5 269 GLY B O 1
ATOM 5134 N N . VAL B 1 270 ? 6.727 -20.5 -14.062 1 98.19 270 VAL B N 1
ATOM 5135 C CA . VAL B 1 270 ? 7.91 -20.984 -13.359 1 98.19 270 VAL B CA 1
ATOM 5136 C C . VAL B 1 270 ? 9.172 -20.531 -14.102 1 98.19 270 VAL B C 1
ATOM 5138 O O . VAL B 1 270 ? 10.109 -20.016 -13.484 1 98.19 270 VAL B O 1
ATOM 5141 N N . GLU B 1 271 ? 9.133 -20.688 -15.406 1 98.12 271 GLU B N 1
ATOM 5142 C CA . GLU B 1 271 ? 10.273 -20.281 -16.219 1 98.12 271 GLU B CA 1
ATOM 5143 C C . GLU B 1 271 ? 10.523 -18.781 -16.109 1 98.12 271 GLU B C 1
ATOM 5145 O O . GLU B 1 271 ? 11.672 -18.328 -16.078 1 98.12 271 GLU B O 1
ATOM 5150 N N . ALA B 1 272 ? 9.461 -18.016 -16.109 1 98.81 272 ALA B N 1
ATOM 5151 C CA . ALA B 1 272 ? 9.594 -16.578 -15.984 1 98.81 272 ALA B CA 1
ATOM 5152 C C . ALA B 1 272 ? 10.312 -16.188 -14.688 1 98.81 272 ALA B C 1
ATOM 5154 O O . ALA B 1 272 ? 11.188 -15.32 -14.695 1 98.81 272 ALA B O 1
ATOM 5155 N N . LEU B 1 273 ? 9.953 -16.812 -13.586 1 98.69 273 LEU B N 1
ATOM 5156 C CA . LEU B 1 273 ? 10.602 -16.547 -12.312 1 98.69 273 LEU B CA 1
ATOM 5157 C C . LEU B 1 273 ? 12.086 -16.875 -12.367 1 98.69 273 LEU B C 1
ATOM 5159 O O . LEU B 1 273 ? 12.922 -16.094 -11.898 1 98.69 273 LEU B O 1
ATOM 5163 N N . LEU B 1 274 ? 12.43 -17.984 -12.961 1 98 274 LEU B N 1
ATOM 5164 C CA . LEU B 1 274 ? 13.82 -18.422 -13.031 1 98 274 LEU B CA 1
ATOM 5165 C C . LEU B 1 274 ? 14.641 -17.5 -13.93 1 98 274 LEU B C 1
ATOM 5167 O O . LEU B 1 274 ? 15.766 -17.141 -13.594 1 98 274 LEU B O 1
ATOM 5171 N N . ARG B 1 275 ? 14.055 -17.125 -15.055 1 98.12 275 ARG B N 1
ATOM 5172 C CA . ARG B 1 275 ? 14.75 -16.234 -15.984 1 98.12 275 ARG B CA 1
ATOM 5173 C C . ARG B 1 275 ? 14.969 -14.859 -15.383 1 98.12 275 ARG B C 1
ATOM 5175 O O . ARG B 1 275 ? 16.047 -14.273 -15.523 1 98.12 275 ARG B O 1
ATOM 5182 N N . LEU B 1 276 ? 13.953 -14.344 -14.742 1 98.81 276 LEU B N 1
ATOM 5183 C CA . LEU B 1 276 ? 14.094 -13.039 -14.102 1 98.81 276 LEU B CA 1
ATOM 5184 C C . LEU B 1 276 ? 15.133 -13.094 -12.992 1 98.81 276 LEU B C 1
ATOM 5186 O O . LEU B 1 276 ? 15.914 -12.156 -12.82 1 98.81 276 LEU B O 1
ATOM 5190 N N . ALA B 1 277 ? 15.156 -14.156 -12.219 1 98 277 ALA B N 1
ATOM 5191 C CA . ALA B 1 277 ? 16.125 -14.336 -11.148 1 98 277 ALA B CA 1
ATOM 5192 C C . ALA B 1 277 ? 17.562 -14.297 -11.695 1 98 277 ALA B C 1
ATOM 5194 O O . ALA B 1 277 ? 18.469 -13.805 -11.031 1 98 277 ALA B O 1
ATOM 5195 N N . ALA B 1 278 ? 17.734 -14.789 -12.867 1 96.75 278 ALA B N 1
ATOM 5196 C CA . ALA B 1 278 ? 19.078 -14.938 -13.453 1 96.75 278 ALA B CA 1
ATOM 5197 C C . ALA B 1 278 ? 19.469 -13.695 -14.25 1 96.75 278 ALA B C 1
ATOM 5199 O O . ALA B 1 278 ? 20.641 -13.531 -14.609 1 96.75 278 ALA B O 1
ATOM 5200 N N . ALA B 1 279 ? 18.5 -12.844 -14.531 1 98.44 279 ALA B N 1
ATOM 5201 C CA . ALA B 1 279 ? 18.75 -11.688 -15.391 1 98.44 279 ALA B CA 1
ATOM 5202 C C . ALA B 1 279 ? 19.781 -10.758 -14.75 1 98.44 279 ALA B C 1
ATOM 5204 O O . ALA B 1 279 ? 19.734 -10.508 -13.539 1 98.44 279 ALA B O 1
ATOM 5205 N N . PRO B 1 280 ? 20.719 -10.203 -15.547 1 98.06 280 PRO B N 1
ATOM 5206 C CA . PRO B 1 280 ? 21.625 -9.203 -14.992 1 98.06 280 PRO B CA 1
ATOM 5207 C C . PRO B 1 280 ? 20.906 -7.957 -14.484 1 98.06 280 PRO B C 1
ATOM 5209 O O . PRO B 1 280 ? 20.016 -7.434 -15.172 1 98.06 280 PRO B O 1
ATOM 5212 N N . HIS B 1 281 ? 21.312 -7.566 -13.359 1 96.5 281 HIS B N 1
ATOM 5213 C CA . HIS B 1 281 ? 20.656 -6.434 -12.711 1 96.5 281 HIS B CA 1
ATOM 5214 C C . HIS B 1 281 ? 20.688 -5.195 -13.602 1 96.5 281 HIS B C 1
ATOM 5216 O O . HIS B 1 281 ? 19.719 -4.434 -13.633 1 96.5 281 HIS B O 1
ATOM 5222 N N . GLU B 1 282 ? 21.75 -4.977 -14.344 1 96.5 282 GLU B N 1
ATOM 5223 C CA . GLU B 1 282 ? 21.953 -3.773 -15.148 1 96.5 282 GLU B CA 1
ATOM 5224 C C . GLU B 1 282 ? 20.969 -3.713 -16.312 1 96.5 282 GLU B C 1
ATOM 5226 O O . GLU B 1 282 ? 20.781 -2.658 -16.922 1 96.5 282 GLU B O 1
ATOM 5231 N N . ARG B 1 283 ? 20.328 -4.816 -16.578 1 97.94 283 ARG B N 1
ATOM 5232 C CA . ARG B 1 283 ? 19.406 -4.867 -17.703 1 97.94 283 ARG B CA 1
ATOM 5233 C C . ARG B 1 283 ? 17.984 -4.539 -17.25 1 97.94 283 ARG B C 1
ATOM 5235 O O . ARG B 1 283 ? 17.094 -4.332 -18.078 1 97.94 283 ARG B O 1
ATOM 5242 N N . LEU B 1 284 ? 17.812 -4.504 -16 1 98.38 284 LEU B N 1
ATOM 5243 C CA . LEU B 1 284 ? 16.469 -4.297 -15.469 1 98.38 284 LEU B CA 1
ATOM 5244 C C . LEU B 1 284 ? 16.172 -2.809 -15.336 1 98.38 284 LEU B C 1
ATOM 5246 O O . LEU B 1 284 ? 16.828 -2.102 -14.57 1 98.38 284 LEU B O 1
ATOM 5250 N N . SER B 1 285 ? 15.109 -2.342 -16.062 1 96.94 285 SER B N 1
ATOM 5251 C CA . SER B 1 285 ? 14.758 -0.925 -16.078 1 96.94 285 SER B CA 1
ATOM 5252 C C . SER B 1 285 ? 13.727 -0.607 -15 1 96.94 285 SER B C 1
ATOM 5254 O O . SER B 1 285 ? 13.438 0.562 -14.727 1 96.94 285 SER B O 1
ATOM 5256 N N . ARG B 1 286 ? 13.188 -1.64 -14.438 1 97.25 286 ARG B N 1
ATOM 5257 C CA . ARG B 1 286 ? 12.164 -1.509 -13.406 1 97.25 286 ARG B CA 1
ATOM 5258 C C . ARG B 1 286 ? 12.141 -2.732 -12.5 1 97.25 286 ARG B C 1
ATOM 5260 O O . ARG B 1 286 ? 12.773 -3.748 -12.797 1 97.25 286 ARG B O 1
ATOM 5267 N N . SER B 1 287 ? 11.367 -2.604 -11.406 1 97.31 287 SER B N 1
ATOM 5268 C CA . SER B 1 287 ? 11.328 -3.695 -10.438 1 97.31 287 SER B CA 1
ATOM 5269 C C . SER B 1 287 ? 10.141 -4.621 -10.695 1 97.31 287 SER B C 1
ATOM 5271 O O . SER B 1 287 ? 10.164 -5.789 -10.305 1 97.31 287 SER B O 1
ATOM 5273 N N . THR B 1 288 ? 9.062 -4.129 -11.328 1 98.69 288 THR B N 1
ATOM 5274 C CA . THR B 1 288 ? 7.828 -4.883 -11.508 1 98.69 288 THR B CA 1
ATOM 5275 C C . THR B 1 288 ? 7.488 -5.012 -12.992 1 98.69 288 THR B C 1
ATOM 5277 O O . THR B 1 288 ? 7.449 -4.012 -13.711 1 98.69 288 THR B O 1
ATOM 5280 N N . TYR B 1 289 ? 7.176 -6.277 -13.445 1 98.94 289 TYR B N 1
ATOM 5281 C CA . TYR B 1 289 ? 6.91 -6.539 -14.852 1 98.94 289 TYR B CA 1
ATOM 5282 C C . TYR B 1 289 ? 5.559 -7.219 -15.039 1 98.94 289 TYR B C 1
ATOM 5284 O O . TYR B 1 289 ? 5.211 -8.133 -14.281 1 98.94 289 TYR B O 1
ATOM 5292 N N . ASN B 1 290 ? 4.855 -6.762 -16.016 1 98.88 290 ASN B N 1
ATOM 5293 C CA . ASN B 1 290 ? 3.734 -7.535 -16.531 1 98.88 290 ASN B CA 1
ATOM 5294 C C . ASN B 1 290 ? 4.211 -8.758 -17.312 1 98.88 290 ASN B C 1
ATOM 5296 O O . ASN B 1 290 ? 5.25 -8.719 -17.969 1 98.88 290 ASN B O 1
ATOM 5300 N N . LEU B 1 291 ? 3.428 -9.781 -17.219 1 98.88 291 LEU B N 1
ATOM 5301 C CA . LEU B 1 291 ? 3.609 -10.953 -18.062 1 98.88 291 LEU B CA 1
ATOM 5302 C C . LEU B 1 291 ? 2.33 -11.273 -18.828 1 98.88 291 LEU B C 1
ATOM 5304 O O . LEU B 1 291 ? 1.257 -11.391 -18.234 1 98.88 291 LEU B O 1
ATOM 5308 N N . ALA B 1 292 ? 2.475 -11.445 -20.078 1 98.44 292 ALA B N 1
ATOM 5309 C CA . ALA B 1 292 ? 1.347 -11.797 -20.938 1 98.44 292 ALA B CA 1
ATOM 5310 C C . ALA B 1 292 ? 1.606 -13.102 -21.672 1 98.44 292 ALA B C 1
ATOM 5312 O O . ALA B 1 292 ? 2.75 -13.406 -22.031 1 98.44 292 ALA B O 1
ATOM 5313 N N . ALA B 1 293 ? 0.557 -13.891 -21.875 1 98.5 293 ALA B N 1
ATOM 5314 C CA . ALA B 1 293 ? 0.642 -15.086 -22.703 1 98.5 293 ALA B CA 1
ATOM 5315 C C . ALA B 1 293 ? -0.569 -15.203 -23.625 1 98.5 293 ALA B C 1
ATOM 5317 O O . ALA B 1 293 ? -0.433 -15.156 -24.859 1 98.5 293 ALA B O 1
ATOM 5318 N N . PHE B 1 294 ? -1.783 -15.398 -23.062 1 98.44 294 PHE B N 1
ATOM 5319 C CA . PHE B 1 294 ? -3.027 -15.445 -23.828 1 98.44 294 PHE B CA 1
ATOM 5320 C C . PHE B 1 294 ? -4.199 -14.969 -22.969 1 98.44 294 PHE B C 1
ATOM 5322 O O . PHE B 1 294 ? -4.082 -14.852 -21.75 1 98.44 294 PHE B O 1
ATOM 5329 N N . ASN B 1 295 ? -5.324 -14.586 -23.531 1 98.31 295 ASN B N 1
ATOM 5330 C CA . ASN B 1 295 ? -6.453 -14.008 -22.812 1 98.31 295 ASN B CA 1
ATOM 5331 C C . ASN B 1 295 ? -7.785 -14.477 -23.391 1 98.31 295 ASN B C 1
ATOM 5333 O O . ASN B 1 295 ? -8.609 -13.656 -23.812 1 98.31 295 ASN B O 1
ATOM 5337 N N . PRO B 1 296 ? -8.086 -15.727 -23.25 1 98.12 296 PRO B N 1
ATOM 5338 C CA . PRO B 1 296 ? -9.367 -16.234 -23.734 1 98.12 296 PRO B CA 1
ATOM 5339 C C . PRO B 1 296 ? -10.547 -15.781 -22.875 1 98.12 296 PRO B C 1
ATOM 5341 O O . PRO B 1 296 ? -10.367 -15.445 -21.703 1 98.12 296 PRO B O 1
ATOM 5344 N N . SER B 1 297 ? -11.703 -15.773 -23.5 1 98.19 297 SER B N 1
ATOM 5345 C CA . SER B 1 297 ? -12.914 -15.633 -22.703 1 98.19 297 SER B CA 1
ATOM 5346 C C . SER B 1 297 ? -13.242 -16.922 -21.969 1 98.19 297 SER B C 1
ATOM 5348 O O . SER B 1 297 ? -12.711 -17.984 -22.297 1 98.19 297 SER B O 1
ATOM 5350 N N . ALA B 1 298 ? -14.117 -16.812 -20.953 1 98.44 298 ALA B N 1
ATOM 5351 C CA . ALA B 1 298 ? -14.594 -18.016 -20.25 1 98.44 298 ALA B CA 1
ATOM 5352 C C . ALA B 1 298 ? -15.219 -19 -21.234 1 98.44 298 ALA B C 1
ATOM 5354 O O . ALA B 1 298 ? -15.016 -20.203 -21.109 1 98.44 298 ALA B O 1
ATOM 5355 N N . GLU B 1 299 ? -15.906 -18.484 -22.172 1 98.62 299 GLU B N 1
ATOM 5356 C CA . GLU B 1 299 ? -16.562 -19.328 -23.172 1 98.62 299 GLU B CA 1
ATOM 5357 C C . GLU B 1 299 ? -15.547 -20.047 -24.047 1 98.62 299 GLU B C 1
ATOM 5359 O O . GLU B 1 299 ? -15.719 -21.203 -24.406 1 98.62 299 GLU B O 1
ATOM 5364 N N . GLU B 1 300 ? -14.555 -19.328 -24.484 1 98.44 300 GLU B N 1
ATOM 5365 C CA . GLU B 1 300 ? -13.5 -19.953 -25.281 1 98.44 300 GLU B CA 1
ATOM 5366 C C . GLU B 1 300 ? -12.82 -21.094 -24.5 1 98.44 300 GLU B C 1
ATOM 5368 O O . GLU B 1 300 ? -12.469 -22.109 -25.078 1 98.44 300 GLU B O 1
ATOM 5373 N N . ILE B 1 301 ? -12.625 -20.922 -23.234 1 98.06 301 ILE B N 1
ATOM 5374 C CA . ILE B 1 301 ? -12.047 -21.969 -22.391 1 98.06 301 ILE B CA 1
ATOM 5375 C C . ILE B 1 301 ? -13 -23.156 -22.312 1 98.06 301 ILE B C 1
ATOM 5377 O O . ILE B 1 301 ? -12.578 -24.312 -22.484 1 98.06 301 ILE B O 1
ATOM 5381 N N . ARG B 1 302 ? -14.258 -22.875 -22.094 1 98 302 ARG B N 1
ATOM 5382 C CA . ARG B 1 302 ? -15.266 -23.922 -22.047 1 98 302 ARG B CA 1
ATOM 5383 C C . ARG B 1 302 ? -15.242 -24.766 -23.312 1 98 302 ARG B C 1
ATOM 5385 O O . ARG B 1 302 ? -15.281 -25.984 -23.266 1 98 302 ARG B O 1
ATOM 5392 N N . GLN B 1 303 ? -15.188 -24.094 -24.422 1 97.94 303 GLN B N 1
ATOM 5393 C CA . GLN B 1 303 ? -15.188 -24.781 -25.703 1 97.94 303 GLN B CA 1
ATOM 5394 C C . GLN B 1 303 ? -13.977 -25.703 -25.844 1 97.94 303 GLN B C 1
ATOM 5396 O O . GLN B 1 303 ? -14.094 -26.828 -26.328 1 97.94 303 GLN B O 1
ATOM 5401 N N . ALA B 1 304 ? -12.805 -25.188 -25.469 1 97.12 304 ALA B N 1
ATOM 5402 C CA . ALA B 1 304 ? -11.594 -26 -25.5 1 97.12 304 ALA B CA 1
ATOM 5403 C C . ALA B 1 304 ? -11.727 -27.219 -24.609 1 97.12 304 ALA B C 1
ATOM 5405 O O . ALA B 1 304 ? -11.312 -28.328 -25 1 97.12 304 ALA B O 1
ATOM 5406 N N . VAL B 1 305 ? -12.328 -27.078 -23.469 1 96.94 305 VAL B N 1
ATOM 5407 C CA . VAL B 1 305 ? -12.492 -28.156 -22.484 1 96.94 305 VAL B CA 1
ATOM 5408 C C . VAL B 1 305 ? -13.5 -29.172 -23.016 1 96.94 305 VAL B C 1
ATOM 5410 O O . VAL B 1 305 ? -13.25 -30.375 -22.969 1 96.94 305 VAL B O 1
ATOM 5413 N N . VAL B 1 306 ? -14.594 -28.719 -23.594 1 96.69 306 VAL B N 1
ATOM 5414 C CA . VAL B 1 306 ? -15.656 -29.594 -24.062 1 96.69 306 VAL B CA 1
ATOM 5415 C C . VAL B 1 306 ? -15.172 -30.406 -25.266 1 96.69 306 VAL B C 1
ATOM 5417 O O . VAL B 1 306 ? -15.539 -31.562 -25.438 1 96.69 306 VAL B O 1
ATOM 5420 N N . ARG B 1 307 ? -14.383 -29.797 -26.062 1 96.25 307 ARG B N 1
ATOM 5421 C CA . ARG B 1 307 ? -13.805 -30.5 -27.203 1 96.25 307 ARG B CA 1
ATOM 5422 C C . ARG B 1 307 ? -12.977 -31.688 -26.734 1 96.25 307 ARG B C 1
ATOM 5424 O O . ARG B 1 307 ? -12.984 -32.75 -27.375 1 96.25 307 ARG B O 1
ATOM 5431 N N . ALA B 1 308 ? -12.273 -31.531 -25.703 1 94.62 308 ALA B N 1
ATOM 5432 C CA . ALA B 1 308 ? -11.398 -32.594 -25.172 1 94.62 308 ALA B CA 1
ATOM 5433 C C . ALA B 1 308 ? -12.188 -33.594 -24.328 1 94.62 308 ALA B C 1
ATOM 5435 O O . ALA B 1 308 ? -11.82 -34.75 -24.25 1 94.62 308 ALA B O 1
ATOM 5436 N N . PHE B 1 309 ? -13.211 -33.062 -23.703 1 95.81 309 PHE B N 1
ATOM 5437 C CA . PHE B 1 309 ? -14.078 -33.875 -22.859 1 95.81 309 PHE B CA 1
ATOM 5438 C C . PHE B 1 309 ? -15.539 -33.719 -23.266 1 95.81 309 PHE B C 1
ATOM 5440 O O . PHE B 1 309 ? -16.297 -32.969 -22.625 1 95.81 309 PHE B O 1
ATOM 5447 N N . PRO B 1 310 ? -15.984 -34.438 -24.156 1 95.31 310 PRO B N 1
ATOM 5448 C CA . PRO B 1 310 ? -17.312 -34.25 -24.75 1 95.31 310 PRO B CA 1
ATOM 5449 C C . PRO B 1 310 ? -18.438 -34.438 -23.734 1 95.31 310 PRO B C 1
ATOM 5451 O O . PRO B 1 310 ? -19.531 -33.906 -23.922 1 95.31 310 PRO B O 1
ATOM 5454 N N . ASP B 1 311 ? -18.234 -35.125 -22.672 1 95.38 311 ASP B N 1
ATOM 5455 C CA . ASP B 1 311 ? -19.266 -35.375 -21.672 1 95.38 311 ASP B CA 1
ATOM 5456 C C . ASP B 1 311 ? -19.203 -34.344 -20.547 1 95.38 311 ASP B C 1
ATOM 5458 O O . ASP B 1 311 ? -19.922 -34.469 -19.547 1 95.38 311 ASP B O 1
ATOM 5462 N N . ALA B 1 312 ? -18.344 -33.406 -20.672 1 96.62 312 ALA B N 1
ATOM 5463 C CA . ALA B 1 312 ? -18.203 -32.375 -19.625 1 96.62 312 ALA B CA 1
ATOM 5464 C C . ALA B 1 312 ? -19.516 -31.656 -19.391 1 96.62 312 ALA B C 1
ATOM 5466 O O . ALA B 1 312 ? -20.219 -31.297 -20.344 1 96.62 312 ALA B O 1
ATOM 5467 N N . ARG B 1 313 ? -19.859 -31.438 -18.078 1 97.69 313 ARG B N 1
ATOM 5468 C CA . ARG B 1 313 ? -21.047 -30.703 -17.656 1 97.69 313 ARG B CA 1
ATOM 5469 C C . ARG B 1 313 ? -20.672 -29.328 -17.094 1 97.69 313 ARG B C 1
ATOM 5471 O O . ARG B 1 313 ? -20.547 -29.172 -15.883 1 97.69 313 ARG B O 1
ATOM 5478 N N . ILE B 1 314 ? -20.562 -28.406 -18.047 1 97.94 314 ILE B N 1
ATOM 5479 C CA . ILE B 1 314 ? -20.156 -27.047 -17.672 1 97.94 314 ILE B CA 1
ATOM 5480 C C . ILE B 1 314 ? -21.312 -26.078 -17.938 1 97.94 314 ILE B C 1
ATOM 5482 O O . ILE B 1 314 ? -21.766 -25.953 -19.078 1 97.94 314 ILE B O 1
ATOM 5486 N N . SER B 1 315 ? -21.828 -25.422 -16.875 1 98.12 315 SER B N 1
ATOM 5487 C CA . SER B 1 315 ? -22.844 -24.391 -16.953 1 98.12 315 SER B CA 1
ATOM 5488 C C . SER B 1 315 ? -22.312 -23.047 -16.453 1 98.12 315 SER B C 1
ATOM 5490 O O . SER B 1 315 ? -21.172 -22.953 -16 1 98.12 315 SER B O 1
ATOM 5492 N N . TYR B 1 316 ? -23.094 -21.969 -16.703 1 98.19 316 TYR B N 1
ATOM 5493 C CA . TYR B 1 316 ? -22.75 -20.656 -16.188 1 98.19 316 TYR B CA 1
ATOM 5494 C C . TYR B 1 316 ? -23.719 -20.25 -15.07 1 98.19 316 TYR B C 1
ATOM 5496 O O . TYR B 1 316 ? -24.938 -20.359 -15.227 1 98.19 316 TYR B O 1
ATOM 5504 N N . ASP B 1 317 ? -23.188 -19.844 -13.938 1 97.69 317 ASP B N 1
ATOM 5505 C CA . ASP B 1 317 ? -23.906 -19.266 -12.805 1 97.69 317 ASP B CA 1
ATOM 5506 C C . ASP B 1 317 ? -23.109 -18.109 -12.195 1 97.69 317 ASP B C 1
ATOM 5508 O O . ASP B 1 317 ? -22.609 -18.234 -11.078 1 97.69 317 ASP B O 1
ATOM 5512 N N . PRO B 1 318 ? -23.156 -17.031 -12.906 1 97.31 318 PRO B N 1
ATOM 5513 C CA . PRO B 1 318 ? -22.312 -15.914 -12.492 1 97.31 318 PRO B CA 1
ATOM 5514 C C . PRO B 1 318 ? -22.656 -15.398 -11.094 1 97.31 318 PRO B C 1
ATOM 5516 O O . PRO B 1 318 ? -23.828 -15.172 -10.789 1 97.31 318 PRO B O 1
ATOM 5519 N N . ASN B 1 319 ? -21.609 -15.344 -10.266 1 94.88 319 ASN B N 1
ATOM 5520 C CA . ASN B 1 319 ? -21.688 -14.656 -8.984 1 94.88 319 ASN B CA 1
ATOM 5521 C C . ASN B 1 319 ? -21.344 -13.172 -9.125 1 94.88 319 ASN B C 1
ATOM 5523 O O . ASN B 1 319 ? -20.219 -12.828 -9.508 1 94.88 319 ASN B O 1
ATOM 5527 N N . ALA B 1 320 ? -22.266 -12.281 -8.766 1 94.31 320 ALA B N 1
ATOM 5528 C CA . ALA B 1 320 ? -22.141 -10.852 -9.039 1 94.31 320 ALA B CA 1
ATOM 5529 C C . ALA B 1 320 ? -20.891 -10.281 -8.359 1 94.31 320 ALA B C 1
ATOM 5531 O O . ALA B 1 320 ? -20.203 -9.43 -8.93 1 94.31 320 ALA B O 1
ATOM 5532 N N . LEU B 1 321 ? -20.578 -10.742 -7.148 1 93.38 321 LEU B N 1
ATOM 5533 C CA . LEU B 1 321 ? -19.453 -10.219 -6.395 1 93.38 321 LEU B CA 1
ATOM 5534 C C . LEU B 1 321 ? -18.125 -10.68 -7.004 1 93.38 321 LEU B C 1
ATOM 5536 O O . LEU B 1 321 ? -17.219 -9.883 -7.211 1 93.38 321 LEU B O 1
ATOM 5540 N N . ARG B 1 322 ? -18.031 -11.914 -7.309 1 95 322 ARG B N 1
ATOM 5541 C CA . ARG B 1 322 ? -16.828 -12.445 -7.93 1 95 322 ARG B CA 1
ATOM 5542 C C . ARG B 1 322 ? -16.641 -11.883 -9.336 1 95 322 ARG B C 1
ATOM 5544 O O . ARG B 1 322 ? -15.523 -11.57 -9.742 1 95 322 ARG B O 1
ATOM 5551 N N . GLN B 1 323 ? -17.734 -11.773 -10.07 1 97 323 GLN B N 1
ATOM 5552 C CA . GLN B 1 323 ? -17.688 -11.156 -11.391 1 97 323 GLN B CA 1
ATOM 5553 C C . GLN B 1 323 ? -17.156 -9.727 -11.312 1 97 323 GLN B C 1
ATOM 5555 O O . GLN B 1 323 ? -16.375 -9.305 -12.164 1 97 323 GLN B O 1
ATOM 5560 N N . GLY B 1 324 ? -17.672 -8.992 -10.273 1 96.12 324 GLY B N 1
ATOM 5561 C CA . GLY B 1 324 ? -17.203 -7.625 -10.086 1 96.12 324 GLY B CA 1
ATOM 5562 C C . GLY B 1 324 ? -15.703 -7.527 -9.891 1 96.12 324 GLY B C 1
ATOM 5563 O O . GLY B 1 324 ? -15.062 -6.609 -10.406 1 96.12 324 GLY B O 1
ATOM 5564 N N . ILE B 1 325 ? -15.141 -8.477 -9.156 1 96.69 325 ILE B N 1
ATOM 5565 C CA . ILE B 1 325 ? -13.695 -8.523 -8.93 1 96.69 325 ILE B CA 1
ATOM 5566 C C . ILE B 1 325 ? -12.977 -8.75 -10.258 1 96.69 325 ILE B C 1
ATOM 5568 O O . ILE B 1 325 ? -12.062 -7.996 -10.609 1 96.69 325 ILE B O 1
ATOM 5572 N N . VAL B 1 326 ? -13.406 -9.703 -11.047 1 97.5 326 VAL B N 1
ATOM 5573 C CA . VAL B 1 326 ? -12.758 -10.047 -12.305 1 97.5 326 VAL B CA 1
ATOM 5574 C C . VAL B 1 326 ? -12.938 -8.906 -13.305 1 97.5 326 VAL B C 1
ATOM 5576 O O . VAL B 1 326 ? -12.047 -8.641 -14.117 1 97.5 326 VAL B O 1
ATOM 5579 N N . ASP B 1 327 ? -14.086 -8.203 -13.242 1 98.06 327 ASP B N 1
ATOM 5580 C CA . ASP B 1 327 ? -14.352 -7.078 -14.125 1 98.06 327 ASP B CA 1
ATOM 5581 C C . ASP B 1 327 ? -13.398 -5.918 -13.844 1 98.06 327 ASP B C 1
ATOM 5583 O O . ASP B 1 327 ? -13.195 -5.051 -14.695 1 98.06 327 ASP B O 1
ATOM 5587 N N . SER B 1 328 ? -12.82 -5.902 -12.648 1 97.88 328 SER B N 1
ATOM 5588 C CA . SER B 1 328 ? -11.914 -4.816 -12.281 1 97.88 328 SER B CA 1
ATOM 5589 C C . SER B 1 328 ? -10.492 -5.094 -12.773 1 97.88 328 SER B C 1
ATOM 5591 O O . SER B 1 328 ? -9.641 -4.203 -12.766 1 97.88 328 SER B O 1
ATOM 5593 N N . TRP B 1 329 ? -10.195 -6.324 -13.219 1 98.38 329 TRP B N 1
ATOM 5594 C CA . TRP B 1 329 ? -8.867 -6.691 -13.711 1 98.38 329 TRP B CA 1
ATOM 5595 C C . TRP B 1 329 ? -8.766 -6.453 -15.211 1 98.38 329 TRP B C 1
ATOM 5597 O O . TRP B 1 329 ? -9.781 -6.336 -15.898 1 98.38 329 TRP B O 1
ATOM 5607 N N . PRO B 1 330 ? -7.566 -6.375 -15.734 1 98.62 330 PRO B N 1
ATOM 5608 C CA . PRO B 1 330 ? -7.41 -6.129 -17.172 1 98.62 330 PRO B CA 1
ATOM 5609 C C . PRO B 1 330 ? -7.809 -7.332 -18.016 1 98.62 330 PRO B C 1
ATOM 5611 O O . PRO B 1 330 ? -7.691 -8.477 -17.578 1 98.62 330 PRO B O 1
ATOM 5614 N N . ALA B 1 331 ? -8.227 -6.984 -19.172 1 98.5 331 ALA B N 1
ATOM 5615 C CA . ALA B 1 331 ? -8.453 -8.039 -20.156 1 98.5 331 ALA B CA 1
ATOM 5616 C C . ALA B 1 331 ? -7.125 -8.555 -20.719 1 98.5 331 ALA B C 1
ATOM 5618 O O . ALA B 1 331 ? -7.031 -9.711 -21.125 1 98.5 331 ALA B O 1
ATOM 5619 N N . ASP B 1 332 ? -6.191 -7.695 -20.734 1 98.44 332 ASP B N 1
ATOM 5620 C CA . ASP B 1 332 ? -4.848 -8.023 -21.203 1 98.44 332 ASP B CA 1
ATOM 5621 C C . ASP B 1 332 ? -3.82 -7.035 -20.641 1 98.44 332 ASP B C 1
ATOM 5623 O O . ASP B 1 332 ? -4.188 -5.988 -20.109 1 98.44 332 ASP B O 1
ATOM 5627 N N . VAL B 1 333 ? -2.508 -7.434 -20.734 1 98.81 333 VAL B N 1
ATOM 5628 C CA . VAL B 1 333 ? -1.459 -6.562 -20.219 1 98.81 333 VAL B CA 1
ATOM 5629 C C . VAL B 1 333 ? -0.309 -6.484 -21.219 1 98.81 333 VAL B C 1
ATOM 5631 O O . VAL B 1 333 ? -0.124 -7.387 -22.031 1 98.81 333 VAL B O 1
ATOM 5634 N N . ASP B 1 334 ? 0.41 -5.355 -21.219 1 98.81 334 ASP B N 1
ATOM 5635 C CA . ASP B 1 334 ? 1.594 -5.121 -22.047 1 98.81 334 ASP B CA 1
ATOM 5636 C C . ASP B 1 334 ? 2.855 -5.621 -21.344 1 98.81 334 ASP B C 1
ATOM 5638 O O . ASP B 1 334 ? 3.199 -5.148 -20.25 1 98.81 334 ASP B O 1
ATOM 5642 N N . ASP B 1 335 ? 3.531 -6.637 -21.953 1 98.75 335 ASP B N 1
ATOM 5643 C CA . ASP B 1 335 ? 4.715 -7.211 -21.328 1 98.75 335 ASP B CA 1
ATOM 5644 C C . ASP B 1 335 ? 5.988 -6.773 -22.047 1 98.75 335 ASP B C 1
ATOM 5646 O O . ASP B 1 335 ? 7.02 -7.449 -21.953 1 98.75 335 ASP B O 1
ATOM 5650 N N . SER B 1 336 ? 5.98 -5.656 -22.766 1 98.69 336 SER B N 1
ATOM 5651 C CA . SER B 1 336 ? 7.109 -5.203 -23.578 1 98.69 336 SER B CA 1
ATOM 5652 C C . SER B 1 336 ? 8.344 -4.965 -22.703 1 98.69 336 SER B C 1
ATOM 5654 O O . SER B 1 336 ? 9.469 -5.23 -23.125 1 98.69 336 SER B O 1
ATOM 5656 N N . ALA B 1 337 ? 8.172 -4.453 -21.484 1 98.75 337 ALA B N 1
ATOM 5657 C CA . ALA B 1 337 ? 9.312 -4.207 -20.609 1 98.75 337 ALA B CA 1
ATOM 5658 C C . ALA B 1 337 ? 10.023 -5.512 -20.25 1 98.75 337 ALA B C 1
ATOM 5660 O O . ALA B 1 337 ? 11.25 -5.574 -20.234 1 98.75 337 ALA B O 1
ATOM 5661 N N . ALA B 1 338 ? 9.258 -6.516 -19.938 1 98.88 338 ALA B N 1
ATOM 5662 C CA . ALA B 1 338 ? 9.828 -7.82 -19.609 1 98.88 338 ALA B CA 1
ATOM 5663 C C . ALA B 1 338 ? 10.602 -8.398 -20.797 1 98.88 338 ALA B C 1
ATOM 5665 O O . ALA B 1 338 ? 11.711 -8.906 -20.625 1 98.88 338 ALA B O 1
ATOM 5666 N N . ARG B 1 339 ? 10.008 -8.305 -21.953 1 98.75 339 ARG B N 1
ATOM 5667 C CA . ARG B 1 339 ? 10.664 -8.789 -23.172 1 98.75 339 ARG B CA 1
ATOM 5668 C C . ARG B 1 339 ? 11.969 -8.039 -23.422 1 98.75 339 ARG B C 1
ATOM 5670 O O . ARG B 1 339 ? 12.992 -8.648 -23.75 1 98.75 339 ARG B O 1
ATOM 5677 N N . ALA B 1 340 ? 11.938 -6.77 -23.25 1 98.69 340 ALA B N 1
ATOM 5678 C CA . ALA B 1 340 ? 13.102 -5.93 -23.531 1 98.69 340 ALA B CA 1
ATOM 5679 C C . ALA B 1 340 ? 14.203 -6.156 -22.516 1 98.69 340 ALA B C 1
ATOM 5681 O O . ALA B 1 340 ? 15.383 -6.262 -22.875 1 98.69 340 ALA B O 1
ATOM 5682 N N . ASP B 1 341 ? 13.898 -6.246 -21.25 1 98.69 341 ASP B N 1
ATOM 5683 C CA . ASP B 1 341 ? 14.883 -6.234 -20.172 1 98.69 341 ASP B CA 1
ATOM 5684 C C . ASP B 1 341 ? 15.508 -7.613 -19.984 1 98.69 341 ASP B C 1
ATOM 5686 O O . ASP B 1 341 ? 16.719 -7.73 -19.75 1 98.69 341 ASP B O 1
ATOM 5690 N N . TRP B 1 342 ? 14.68 -8.672 -20.062 1 98.44 342 TRP B N 1
ATOM 5691 C CA . TRP B 1 342 ? 15.258 -9.953 -19.672 1 98.44 342 TRP B CA 1
ATOM 5692 C C . TRP B 1 342 ? 14.805 -11.062 -20.609 1 98.44 342 TRP B C 1
ATOM 5694 O O . TRP B 1 342 ? 14.969 -12.25 -20.312 1 98.44 342 TRP B O 1
ATOM 5704 N N . GLY B 1 343 ? 14.195 -10.758 -21.734 1 98.31 343 GLY B N 1
ATOM 5705 C CA . GLY B 1 343 ? 13.906 -11.703 -22.797 1 98.31 343 GLY B CA 1
ATOM 5706 C C . GLY B 1 343 ? 12.727 -12.609 -22.5 1 98.31 343 GLY B C 1
ATOM 5707 O O . GLY B 1 343 ? 12.711 -13.773 -22.906 1 98.31 343 GLY B O 1
ATOM 5708 N N . PHE B 1 344 ? 11.789 -12.109 -21.766 1 98.5 344 PHE B N 1
ATOM 5709 C CA . PHE B 1 344 ? 10.586 -12.891 -21.484 1 98.5 344 PHE B CA 1
ATOM 5710 C C . PHE B 1 344 ? 9.914 -13.32 -22.781 1 98.5 344 PHE B C 1
ATOM 5712 O O . PHE B 1 344 ? 9.688 -12.5 -23.672 1 98.5 344 PHE B O 1
ATOM 5719 N N . LEU B 1 345 ? 9.648 -14.602 -22.859 1 96.81 345 LEU B N 1
ATOM 5720 C CA . LEU B 1 345 ? 8.977 -15.195 -24.016 1 96.81 345 LEU B CA 1
ATOM 5721 C C . LEU B 1 345 ? 8.234 -16.469 -23.625 1 96.81 345 LEU B C 1
ATOM 5723 O O . LEU B 1 345 ? 8.828 -17.547 -23.578 1 96.81 345 LEU B O 1
ATOM 5727 N N . PRO B 1 346 ? 6.926 -16.312 -23.375 1 97.69 346 PRO B N 1
ATOM 5728 C CA . PRO B 1 346 ? 6.199 -17.531 -23.016 1 97.69 346 PRO B CA 1
ATOM 5729 C C . PRO B 1 346 ? 6.152 -18.547 -24.141 1 97.69 346 PRO B C 1
ATOM 5731 O O . PRO B 1 346 ? 6.047 -18.172 -25.312 1 97.69 346 PRO B O 1
ATOM 5734 N N . GLN B 1 347 ? 6.168 -19.812 -23.812 1 97.88 347 GLN B N 1
ATOM 5735 C CA . GLN B 1 347 ? 6.184 -20.891 -24.781 1 97.88 347 GLN B CA 1
ATOM 5736 C C . GLN B 1 347 ? 4.766 -21.25 -25.234 1 97.88 347 GLN B C 1
ATOM 5738 O O . GLN B 1 347 ? 4.574 -21.797 -26.328 1 97.88 347 GLN B O 1
ATOM 5743 N N . TYR B 1 348 ? 3.814 -20.938 -24.438 1 98.31 348 TYR B N 1
ATOM 5744 C CA . TYR B 1 348 ? 2.461 -21.406 -24.688 1 98.31 348 TYR B CA 1
ATOM 5745 C C . TYR B 1 348 ? 1.533 -20.266 -25.047 1 98.31 348 TYR B C 1
ATOM 5747 O O . TYR B 1 348 ? 1.368 -19.312 -24.281 1 98.31 348 TYR B O 1
ATOM 5755 N N . ASP B 1 349 ? 0.992 -20.328 -26.25 1 98.12 349 ASP B N 1
ATOM 5756 C CA . ASP B 1 349 ? -0.25 -19.609 -26.5 1 98.12 349 ASP B CA 1
ATOM 5757 C C . ASP B 1 349 ? -1.464 -20.438 -26.078 1 98.12 349 ASP B C 1
ATOM 5759 O O . ASP B 1 349 ? -1.319 -21.484 -25.453 1 98.12 349 ASP B O 1
ATOM 5763 N N . PHE B 1 350 ? -2.662 -19.906 -26.375 1 98 350 PHE B N 1
ATOM 5764 C CA . PHE B 1 350 ? -3.879 -20.562 -25.906 1 98 350 PHE B CA 1
ATOM 5765 C C . PHE B 1 350 ? -3.977 -21.984 -26.422 1 98 350 PHE B C 1
ATOM 5767 O O . PHE B 1 350 ? -4.152 -22.922 -25.641 1 98 350 PHE B O 1
ATOM 5774 N N . GLU B 1 351 ? -3.787 -22.156 -27.641 1 97.19 351 GLU B N 1
ATOM 5775 C CA . GLU B 1 351 ? -3.922 -23.469 -28.266 1 97.19 351 GLU B CA 1
ATOM 5776 C C . GLU B 1 351 ? -2.869 -24.438 -27.75 1 97.19 351 GLU B C 1
ATOM 5778 O O . GLU B 1 351 ? -3.193 -25.562 -27.359 1 97.19 351 GLU B O 1
ATOM 5783 N N . LYS B 1 352 ? -1.623 -24.031 -27.703 1 97.81 352 LYS B N 1
ATOM 5784 C CA . LYS B 1 352 ? -0.527 -24.875 -27.234 1 97.81 352 LYS B CA 1
ATOM 5785 C C . LYS B 1 352 ? -0.673 -25.203 -25.75 1 97.81 352 LYS B C 1
ATOM 5787 O O . LYS B 1 352 ? -0.336 -26.312 -25.328 1 97.81 352 LYS B O 1
ATOM 5792 N N . ALA B 1 353 ? -1.116 -24.234 -24.969 1 97.94 353 ALA B N 1
ATOM 5793 C CA . ALA B 1 353 ? -1.303 -24.484 -23.547 1 97.94 353 ALA B CA 1
ATOM 5794 C C . ALA B 1 353 ? -2.254 -25.656 -23.312 1 97.94 353 ALA B C 1
ATOM 5796 O O . ALA B 1 353 ? -1.979 -26.516 -22.484 1 97.94 353 ALA B O 1
ATOM 5797 N N . PHE B 1 354 ? -3.346 -25.703 -24.078 1 96.56 354 PHE B N 1
ATOM 5798 C CA . PHE B 1 354 ? -4.332 -26.766 -23.875 1 96.56 354 PHE B CA 1
ATOM 5799 C C . PHE B 1 354 ? -3.877 -28.047 -24.547 1 96.56 354 PHE B C 1
ATOM 5801 O O . PHE B 1 354 ? -3.873 -29.109 -23.922 1 96.56 354 PHE B O 1
ATOM 5808 N N . SER B 1 355 ? -3.34 -28.016 -25.766 1 96.12 355 SER B N 1
ATOM 5809 C CA . SER B 1 355 ? -3.088 -29.234 -26.547 1 96.12 355 SER B CA 1
ATOM 5810 C C . SER B 1 355 ? -1.799 -29.922 -26.109 1 96.12 355 SER B C 1
ATOM 5812 O O . SER B 1 355 ? -1.705 -31.141 -26.125 1 96.12 355 SER B O 1
ATOM 5814 N N . GLU B 1 356 ? -0.807 -29.125 -25.656 1 96.75 356 GLU B N 1
ATOM 5815 C CA . GLU B 1 356 ? 0.511 -29.703 -25.406 1 96.75 356 GLU B CA 1
ATOM 5816 C C . GLU B 1 356 ? 0.782 -29.859 -23.922 1 96.75 356 GLU B C 1
ATOM 5818 O O . GLU B 1 356 ? 1.595 -30.688 -23.516 1 96.75 356 GLU B O 1
ATOM 5823 N N . TYR B 1 357 ? 0.104 -29.078 -23.094 1 96.44 357 TYR B N 1
ATOM 5824 C CA . TYR B 1 357 ? 0.422 -29.094 -21.672 1 96.44 357 TYR B CA 1
ATOM 5825 C C . TYR B 1 357 ? -0.787 -29.531 -20.859 1 96.44 357 TYR B C 1
ATOM 5827 O O . TYR B 1 357 ? -0.791 -30.609 -20.266 1 96.44 357 TYR B O 1
ATOM 5835 N N . LEU B 1 358 ? -1.85 -28.875 -20.859 1 96.62 358 LEU B N 1
ATOM 5836 C CA . LEU B 1 358 ? -2.938 -29.016 -19.891 1 96.62 358 LEU B CA 1
ATOM 5837 C C . LEU B 1 358 ? -3.684 -30.328 -20.109 1 96.62 358 LEU B C 1
ATOM 5839 O O . LEU B 1 358 ? -3.818 -31.125 -19.188 1 96.62 358 LEU B O 1
ATOM 5843 N N . LEU B 1 359 ? -4.086 -30.578 -21.328 1 95.25 359 LEU B N 1
ATOM 5844 C CA . LEU B 1 359 ? -4.938 -31.719 -21.594 1 95.25 359 LEU B CA 1
ATOM 5845 C C . LEU B 1 359 ? -4.164 -33.031 -21.422 1 95.25 359 LEU B C 1
ATOM 5847 O O . LEU B 1 359 ? -4.598 -33.906 -20.688 1 95.25 359 LEU B O 1
ATOM 5851 N N . PRO B 1 360 ? -2.947 -33.156 -22.016 1 94.81 360 PRO B N 1
ATOM 5852 C CA . PRO B 1 360 ? -2.205 -34.406 -21.828 1 94.81 360 PRO B CA 1
ATOM 5853 C C . PRO B 1 360 ? -1.869 -34.656 -20.359 1 94.81 360 PRO B C 1
ATOM 5855 O O . PRO B 1 360 ? -1.955 -35.781 -19.891 1 94.81 360 PRO B O 1
ATOM 5858 N N . SER B 1 361 ? -1.525 -33.625 -19.672 1 93.94 361 SER B N 1
ATOM 5859 C CA . SER B 1 361 ? -1.109 -33.75 -18.281 1 93.94 361 SER B CA 1
ATOM 5860 C C . SER B 1 361 ? -2.289 -34.125 -17.375 1 93.94 361 SER B C 1
ATOM 5862 O O . SER B 1 361 ? -2.17 -34.969 -16.5 1 93.94 361 SER B O 1
ATOM 5864 N N . ILE B 1 362 ? -3.352 -33.5 -17.594 1 93.5 362 ILE B N 1
ATOM 5865 C CA . ILE B 1 362 ? -4.5 -33.688 -16.703 1 93.5 362 ILE B CA 1
ATOM 5866 C C . ILE B 1 362 ? -5.117 -35.062 -16.953 1 93.5 362 ILE B C 1
ATOM 5868 O O . ILE B 1 362 ? -5.613 -35.719 -16.031 1 93.5 362 ILE B O 1
ATOM 5872 N N . GLN B 1 363 ? -5.168 -35.5 -18.172 1 90.62 363 GLN B N 1
ATOM 5873 C CA . GLN B 1 363 ? -5.652 -36.812 -18.5 1 90.62 363 GLN B CA 1
ATOM 5874 C C . GLN B 1 363 ? -4.801 -37.906 -17.844 1 90.62 363 GLN B C 1
ATOM 5876 O O . GLN B 1 363 ? -5.328 -38.906 -17.328 1 90.62 363 GLN B O 1
ATOM 5881 N N . ARG B 1 364 ? -3.523 -37.688 -17.875 1 90.12 364 ARG B N 1
ATOM 5882 C CA . ARG B 1 364 ? -2.623 -38.625 -17.219 1 90.12 364 ARG B CA 1
ATOM 5883 C C . ARG B 1 364 ? -2.861 -38.625 -15.711 1 90.12 364 ARG B C 1
ATOM 5885 O O . ARG B 1 364 ? -2.85 -39.688 -15.086 1 90.12 364 ARG B O 1
ATOM 5892 N N . ARG B 1 365 ? -3.082 -37.469 -15.148 1 87.62 365 ARG B N 1
ATOM 5893 C CA . ARG B 1 365 ? -3.271 -37.312 -13.711 1 87.62 365 ARG B CA 1
ATOM 5894 C C . ARG B 1 365 ? -4.516 -38.062 -13.242 1 87.62 365 ARG B C 1
ATOM 5896 O O . ARG B 1 365 ? -4.477 -38.781 -12.234 1 87.62 365 ARG B O 1
ATOM 5903 N N . TYR B 1 366 ? -5.594 -37.969 -13.961 1 86.94 366 TYR B N 1
ATOM 5904 C CA . TYR B 1 366 ? -6.859 -38.5 -13.461 1 86.94 366 TYR B CA 1
ATOM 5905 C C . TYR B 1 366 ? -7.156 -39.875 -14.062 1 86.94 366 TYR B C 1
ATOM 5907 O O . TYR B 1 366 ? -8.062 -40.562 -13.609 1 86.94 366 TYR B O 1
ATOM 5915 N N . ALA B 1 367 ? -6.496 -40.25 -15.18 1 78.31 367 ALA B N 1
ATOM 5916 C CA . ALA B 1 367 ? -6.562 -41.625 -15.641 1 78.31 367 ALA B CA 1
ATOM 5917 C C . ALA B 1 367 ? -5.914 -42.562 -14.633 1 78.31 367 ALA B C 1
ATOM 5919 O O . ALA B 1 367 ? -6.422 -43.688 -14.391 1 78.31 367 ALA B O 1
ATOM 5920 N N . ARG B 1 368 ? -4.766 -42.281 -14.141 1 58.97 368 ARG B N 1
ATOM 5921 C CA . ARG B 1 368 ? -4.027 -43.062 -13.172 1 58.97 368 ARG B CA 1
ATOM 5922 C C . ARG B 1 368 ? -4.82 -43.219 -11.875 1 58.97 368 ARG B C 1
ATOM 5924 O O . ARG B 1 368 ? -4.754 -44.281 -11.227 1 58.97 368 ARG B O 1
ATOM 5931 N N . LYS B 1 369 ? -5.574 -42.25 -11.438 1 59.59 369 LYS B N 1
ATOM 5932 C CA . LYS B 1 369 ? -6.312 -42.344 -10.18 1 59.59 369 LYS B CA 1
ATOM 5933 C C . LYS B 1 369 ? -7.504 -43.281 -10.297 1 59.59 369 LYS B C 1
ATOM 5935 O O . LYS B 1 369 ? -7.902 -43.906 -9.32 1 59.59 369 LYS B O 1
ATOM 5940 N N . SER B 1 370 ? -8.211 -43.25 -11.453 1 51.47 370 SER B N 1
ATOM 5941 C CA . SER B 1 370 ? -9.312 -44.188 -11.648 1 51.47 370 SER B CA 1
ATOM 5942 C C . SER B 1 370 ? -8.82 -45.625 -11.547 1 51.47 370 SER B C 1
ATOM 5944 O O . SER B 1 370 ? -9.555 -46.5 -11.086 1 51.47 370 SER B O 1
ATOM 5946 N N . ASP B 1 371 ? -7.621 -45.812 -12.031 1 49.06 371 ASP B N 1
ATOM 5947 C CA . ASP B 1 371 ? -7.102 -47.156 -11.914 1 49.06 371 ASP B CA 1
ATOM 5948 C C . ASP B 1 371 ? -6.711 -47.469 -10.469 1 49.06 371 ASP B C 1
ATOM 5950 O O . ASP B 1 371 ? -6.707 -48.656 -10.062 1 49.06 371 ASP B O 1
ATOM 5954 N N . GLU B 1 372 ? -6.152 -46.406 -9.828 1 47.75 372 GLU B N 1
ATOM 5955 C CA . GLU B 1 372 ? -5.758 -46.688 -8.453 1 47.75 372 GLU B CA 1
ATOM 5956 C C . GLU B 1 372 ? -6.934 -46.531 -7.496 1 47.75 372 GLU B C 1
ATOM 5958 O O . GLU B 1 372 ? -7.449 -45.438 -7.32 1 47.75 372 GLU B O 1
ATOM 5963 N N . GLY B 1 373 ? -8.031 -47.188 -7.578 1 45.59 373 GLY B N 1
ATOM 5964 C CA . GLY B 1 373 ? -9.266 -47.438 -6.855 1 45.59 373 GLY B CA 1
ATOM 5965 C C . GLY B 1 373 ? -9.68 -46.281 -5.973 1 45.59 373 GLY B C 1
ATOM 5966 O O . GLY B 1 373 ? -10.656 -46.375 -5.223 1 45.59 373 GLY B O 1
ATOM 5967 N N . GLY B 1 374 ? -8.812 -45.375 -5.578 1 39.56 374 GLY B N 1
ATOM 5968 C CA . GLY B 1 374 ? -9.188 -44.5 -4.465 1 39.56 374 GLY B CA 1
ATOM 5969 C C . GLY B 1 374 ? -9.906 -43.25 -4.895 1 39.56 374 GLY B C 1
ATOM 5970 O O . GLY B 1 374 ? -9.289 -42.344 -5.445 1 39.56 374 GLY B O 1
ATOM 5971 N N . ALA B 1 375 ? -11.102 -43.312 -5.332 1 39.56 375 ALA B N 1
ATOM 5972 C CA . ALA B 1 375 ? -12 -42.188 -5.598 1 39.56 375 ALA B CA 1
ATOM 5973 C C . ALA B 1 375 ? -12 -41.188 -4.441 1 39.56 375 ALA B C 1
ATOM 5975 O O . ALA B 1 375 ? -12.672 -41.406 -3.432 1 39.56 375 ALA B O 1
ATOM 5976 N N . GLU B 1 376 ? -10.883 -40.562 -4.102 1 35.94 376 GLU B N 1
ATOM 5977 C CA . GLU B 1 376 ? -11.148 -39.531 -3.111 1 35.94 376 GLU B CA 1
ATOM 5978 C C . GLU B 1 376 ? -11.883 -38.344 -3.738 1 35.94 376 GLU B C 1
ATOM 5980 O O . GLU B 1 376 ? -11.375 -37.719 -4.676 1 35.94 376 GLU B O 1
ATOM 5985 N N . VAL B 1 377 ? -13.164 -38.344 -3.697 1 33.19 377 VAL B N 1
ATOM 5986 C CA . VAL B 1 377 ? -14.031 -37.219 -4.012 1 33.19 377 VAL B CA 1
ATOM 5987 C C . VAL B 1 377 ? -13.508 -35.938 -3.332 1 33.19 377 VAL B C 1
ATOM 5989 O O . VAL B 1 377 ? -13.508 -35.844 -2.102 1 33.19 377 VAL B O 1
ATOM 5992 N N . VAL B 1 378 ? -12.641 -35.344 -3.863 1 33.12 378 VAL B N 1
ATOM 5993 C CA . VAL B 1 378 ? -12.312 -34.031 -3.309 1 33.12 378 VAL B CA 1
ATOM 5994 C C . VAL B 1 378 ? -13.516 -33.094 -3.438 1 33.12 378 VAL B C 1
ATOM 5996 O O . VAL B 1 378 ? -13.953 -32.781 -4.547 1 33.12 378 VAL B O 1
ATOM 5999 N N . ARG B 1 379 ? -14.32 -33.062 -2.486 1 33.41 379 ARG B N 1
ATOM 6000 C CA . ARG B 1 379 ? -15.375 -32.062 -2.373 1 33.41 379 ARG B CA 1
ATOM 6001 C C . ARG B 1 379 ? -14.805 -30.641 -2.471 1 33.41 379 ARG B C 1
ATOM 6003 O O . ARG B 1 379 ? -14.016 -30.219 -1.623 1 33.41 379 ARG B O 1
ATOM 6010 N N . LEU B 1 380 ? -14.891 -30.188 -3.596 1 37.09 380 LEU B N 1
ATOM 6011 C CA . LEU B 1 380 ? -14.648 -28.75 -3.656 1 37.09 380 LEU B CA 1
ATOM 6012 C C . LEU B 1 380 ? -15.477 -28.016 -2.607 1 37.09 380 LEU B C 1
ATOM 6014 O O . LEU B 1 380 ? -16.641 -28.344 -2.393 1 37.09 380 LEU B O 1
ATOM 6018 N N . PRO B 1 381 ? -14.914 -27.375 -1.572 1 34.94 381 PRO B N 1
ATOM 6019 C CA . PRO B 1 381 ? -15.789 -26.797 -0.555 1 34.94 381 PRO B CA 1
ATOM 6020 C C . PRO B 1 381 ? -17 -26.078 -1.156 1 34.94 381 PRO B C 1
ATOM 6022 O O . PRO B 1 381 ? -16.859 -25.281 -2.084 1 34.94 381 PRO B O 1
ATOM 6025 N N . SER B 1 382 ? -18.141 -26.781 -1.01 1 31.41 382 SER B N 1
ATOM 6026 C CA . SER B 1 382 ? -19.375 -26.062 -1.313 1 31.41 382 SER B CA 1
ATOM 6027 C C . SER B 1 382 ? -19.469 -24.766 -0.518 1 31.41 382 SER B C 1
ATOM 6029 O O . SER B 1 382 ? -18.781 -24.594 0.491 1 31.41 382 SER B O 1
ATOM 6031 N N . ARG B 1 383 ? -20.594 -23.969 -0.734 1 34.62 383 ARG B N 1
ATOM 6032 C CA . ARG B 1 383 ? -20.953 -22.688 -0.139 1 34.62 383 ARG B CA 1
ATOM 6033 C C . ARG B 1 383 ? -20.828 -22.734 1.381 1 34.62 383 ARG B C 1
ATOM 6035 O O . ARG B 1 383 ? -20.422 -21.766 2.008 1 34.62 383 ARG B O 1
ATOM 6042 N N . ARG B 1 384 ? -21.484 -23.859 2.041 1 34.53 384 ARG B N 1
ATOM 6043 C CA . ARG B 1 384 ? -21.875 -23.75 3.443 1 34.53 384 ARG B CA 1
ATOM 6044 C C . ARG B 1 384 ? -20.688 -24.016 4.363 1 34.53 384 ARG B C 1
ATOM 6046 O O . ARG B 1 384 ? -20.781 -23.812 5.578 1 34.53 384 ARG B O 1
ATOM 6053 N N . GLU B 1 385 ? -19.734 -24.719 3.945 1 33.84 385 GLU B N 1
ATOM 6054 C CA . GLU B 1 385 ? -18.906 -25.25 5.031 1 33.84 385 GLU B CA 1
ATOM 6055 C C . GLU B 1 385 ? -17.844 -24.25 5.449 1 33.84 385 GLU B C 1
ATOM 6057 O O . GLU B 1 385 ? -16.922 -24.594 6.199 1 33.84 385 GLU B O 1
ATOM 6062 N N . ALA B 1 386 ? -17.875 -23.062 4.84 1 33.62 386 ALA B N 1
ATOM 6063 C CA . ALA B 1 386 ? -16.953 -22.109 5.449 1 33.62 386 ALA B CA 1
ATOM 6064 C C . ALA B 1 386 ? -17.391 -21.766 6.871 1 33.62 386 ALA B C 1
ATOM 6066 O O . ALA B 1 386 ? -17.797 -20.625 7.141 1 33.62 386 ALA B O 1
ATOM 6067 N N . THR B 1 387 ? -18.156 -22.719 7.637 1 32.19 387 THR B N 1
ATOM 6068 C CA . THR B 1 387 ? -18.453 -22.359 9.016 1 32.19 387 THR B CA 1
ATOM 6069 C C . THR B 1 387 ? -17.188 -22.344 9.867 1 32.19 387 THR B C 1
ATOM 6071 O O . THR B 1 387 ? -16.438 -23.328 9.883 1 32.19 387 THR B O 1
ATOM 6074 N N . LEU B 1 388 ? -16.797 -21.297 10.227 1 30.98 388 LEU B N 1
ATOM 6075 C CA . LEU B 1 388 ? -15.734 -21.031 11.188 1 30.98 388 LEU B CA 1
ATOM 6076 C C . LEU B 1 388 ? -15.93 -21.859 12.453 1 30.98 388 LEU B C 1
ATOM 6078 O O . LEU B 1 388 ? -17.047 -21.953 12.969 1 30.98 388 LEU B O 1
ATOM 6082 N N . PRO B 1 389 ? -15.062 -22.766 12.859 1 29.91 389 PRO B N 1
ATOM 6083 C CA . PRO B 1 389 ? -15.172 -23.422 14.164 1 29.91 389 PRO B CA 1
ATOM 6084 C C . PRO B 1 389 ? -15.406 -22.422 15.305 1 29.91 389 PRO B C 1
ATOM 6086 O O . PRO B 1 389 ? -14.875 -21.312 15.273 1 29.91 389 PRO B O 1
ATOM 6089 N N . ARG B 1 390 ? -16.641 -22.438 16 1 30.06 390 ARG B N 1
ATOM 6090 C CA . ARG B 1 390 ? -16.969 -21.75 17.25 1 30.06 390 ARG B CA 1
ATOM 6091 C C . ARG B 1 390 ? -15.898 -22 18.312 1 30.06 390 ARG B C 1
ATOM 6093 O O . ARG B 1 390 ? -15.602 -23.141 18.641 1 30.06 390 ARG B O 1
ATOM 6100 N N . GLY B 1 391 ? -14.852 -21.219 18.406 1 25.92 391 GLY B N 1
ATOM 6101 C CA . GLY B 1 391 ? -13.977 -21.219 19.562 1 25.92 391 GLY B CA 1
ATOM 6102 C C . GLY B 1 391 ? -14.727 -21.156 20.875 1 25.92 391 GLY B C 1
ATOM 6103 O O . GLY B 1 391 ? -15.594 -20.297 21.078 1 25.92 391 GLY B O 1
ATOM 6104 N N . ARG B 1 392 ? -15.102 -22.281 21.547 1 27.34 392 ARG B N 1
ATOM 6105 C CA . ARG B 1 392 ? -15.578 -22.453 22.906 1 27.34 392 ARG B CA 1
ATOM 6106 C C . ARG B 1 392 ? -14.688 -21.719 23.891 1 27.34 392 ARG B C 1
ATOM 6108 O O . ARG B 1 392 ? -13.508 -22.047 24.062 1 27.34 392 ARG B O 1
ATOM 6115 N N . SER B 1 393 ? -14.812 -20.406 24 1 23.17 393 SER B N 1
ATOM 6116 C CA . SER B 1 393 ? -14.289 -19.719 25.188 1 23.17 393 SER B CA 1
ATOM 6117 C C . SER B 1 393 ? -14.938 -20.234 26.453 1 23.17 393 SER B C 1
ATOM 6119 O O . SER B 1 393 ? -16.141 -20.016 26.688 1 23.17 393 SER B O 1
ATOM 6121 N N . ARG B 1 394 ? -14.781 -21.516 26.859 1 23.47 394 ARG B N 1
ATOM 6122 C CA . ARG B 1 394 ? -15.141 -21.969 28.203 1 23.47 394 ARG B CA 1
ATOM 6123 C C . ARG B 1 394 ? -14.461 -21.125 29.266 1 23.47 394 ARG B C 1
ATOM 6125 O O . ARG B 1 394 ? -13.242 -21.156 29.422 1 23.47 394 ARG B O 1
ATOM 6132 N N . VAL B 1 395 ? -14.883 -19.938 29.484 1 21.3 395 VAL B N 1
ATOM 6133 C CA . VAL B 1 395 ? -14.617 -19.297 30.766 1 21.3 395 VAL B CA 1
ATOM 6134 C C . VAL B 1 395 ? -15.172 -20.156 31.906 1 21.3 395 VAL B C 1
ATOM 6136 O O . VAL B 1 395 ? -16.375 -20.438 31.938 1 21.3 395 VAL B O 1
ATOM 6139 N N . ALA B 1 396 ? -14.445 -21.156 32.375 1 20.56 396 ALA B N 1
ATOM 6140 C CA . ALA B 1 396 ? -14.68 -21.875 33.625 1 20.56 396 ALA B CA 1
ATOM 6141 C C . ALA B 1 396 ? -14.977 -20.906 34.75 1 20.56 396 ALA B C 1
ATOM 6143 O O . ALA B 1 396 ? -14.242 -19.922 34.969 1 20.56 396 ALA B O 1
ATOM 6144 N N . LYS B 1 397 ? -16.188 -20.844 35.188 1 21.98 397 LYS B N 1
ATOM 6145 C CA . LYS B 1 397 ? -16.688 -20.375 36.5 1 21.98 397 LYS B CA 1
ATOM 6146 C C . LYS B 1 397 ? -15.898 -21 37.625 1 21.98 397 LYS B C 1
ATOM 6148 O O . LYS B 1 397 ? -15.898 -22.219 37.812 1 21.98 397 LYS B O 1
ATOM 6153 N N . GLY B 1 398 ? -14.539 -20.859 37.781 1 19.33 398 GLY B N 1
ATOM 6154 C CA . GLY B 1 398 ? -14.234 -20.891 39.219 1 19.33 398 GLY B CA 1
ATOM 6155 C C . GLY B 1 398 ? -14.805 -19.719 39.969 1 19.33 398 GLY B C 1
ATOM 6156 O O . GLY B 1 398 ? -15.07 -18.656 39.406 1 19.33 398 GLY B O 1
#

Organism: Cystobacter fuscus (strain ATCC 25194 / DSM 2262 / NBRC 100088 / M29) (NCBI:txid1242864)

Nearest PDB structures (foldseek):
  4yra-assembly1_H  TM=9.147E-01  e=1.419E-28  Mus musculus
  4yra-assembly2_B  TM=8.890E-01  e=9.151E-28  Mus musculus
  4yra-assembly4_L  TM=9.013E-01  e=9.405E-27  Mus musculus
  4yra-assembly6_J  TM=8.760E-01  e=2.934E-27  Mus musculus
  4yra-assembly1_A  TM=8.984E-01  e=1.293E-25  Mus musculus

Sequence (796 aa):
MENDVITALSAQPGKGGGRGGSAPERPRDIPMKSVLITGAGGEIGHGLIARLSAEGERTIIALDVNRLEPGIASRVDHEITGSILDQGLLERLFEQFQIDRIFHLAALLSTRSELVPVMAHQVNVEGTVKLLEMAQRAGEARGRPVTFLYPSSIAAYGLPDVRTKQAAGRLKEDEWTRPSTMYGCNKLYCEHLGDYYARRYKQLSVEPVSGRVDFRCVRFPGLISAQTVPSGGTSDFAPEMLHAAAQGLPYACFVRPDTRIPFMAMPDGVEALLRLAAAPHERLSRSTYNLAAFNPSAEEIRQAVVRAFPDARISYDPNALRQGIVDSWPADVDDSAARADWGFLPQYDFEKAFSEYLLPSIQRRYARKSDEGGAEVVRLPSRREATLPRGRSRVAKGMENDVITALSAQPGKGGGRGGSAPERPRDIPMKSVLITGAGGEIGHGLIARLSAEGERTIIALDVNRLEPGIASRVDHEITGSILDQGLLERLFEQFQIDRIFHLAALLSTRSELVPVMAHQVNVEGTVKLLEMAQRAGEARGRPVTFLYPSSIAAYGLPDVRTKQAAGRLKEDEWTRPSTMYGCNKLYCEHLGDYYARRYKQLSVEPVSGRVDFRCVRFPGLISAQTVPSGGTSDFAPEMLHAAAQGLPYACFVRPDTRIPFMAMPDGVEALLRLAAAPHERLSRSTYNLAAFNPSAEEIRQAVVRAFPDARISYDPNALRQGIVDSWPADVDDSAARADWGFLPQYDFEKAFSEYLLPSIQRRYARKSDEGGAEVVRLPSRREATLPRGRSRVAKG

pLDDT: mean 85.98, std 23.92, range [18.69, 98.94]

InterPro domains:
  IPR001509 NAD-dependent epimerase/dehydratase [PF01370] (35-292)
  IPR036291 NAD(P)-binding domain superfamily [SSF51735] (32-358)
  IPR051225 NAD(P)-dependent epimerase/dehydratase [PTHR42687] (31-358)